Protein AF-0000000076863787 (afdb_homodimer)

pLDDT: mean 71.69, std 23.64, range [18.89, 96.5]

Sequence (854 aa):
MQYAVCRYDDSSQLGCEKTCSMPIRHLAIQTMESSQPPGGISKCEGVEKIKPPGYSLVHVDGYIVVESCFSPQLCDIGLEYYDAFDLGFITTDDFTNADILEATYPAVAKRLHGDWIDDPAIPIVTGFLGKGWKSCAVTTLGRGGSDLTATTIGKALGLREIQVWKDVDGVLTCDPNIYANAVPVPYLTFDEAAELAYFGAQVLHPQSMRPAREGGIPVRVKNSYNRHAPGTVITKTRDMRKSILTSIVLKSNITMLDIVSTRMLGQYGFLAKVFSIFEDLGISVDSVATSEVSISLTLDPSKLWSRELIQQELDHVVEELEKIAVVHLLQHRSIISLIGNVQRSSLILEKAFNVLRRNGVNVQMISQGASKVNISLVVNDSEAKQCVQALHSAFFENGFLSEVEEADLAQNMAPVLVSSNGAINGNMQYAVCRYDDSSQLGCEKTCSMPIRHLAIQTMESSQPPGGISKCEGVEKIKPPGYSLVHVDGYIVVESCFSPQLCDIGLEYYDAFDLGFITTDDFTNADILEATYPAVAKRLHGDWIDDPAIPIVTGFLGKGWKSCAVTTLGRGGSDLTATTIGKALGLREIQVWKDVDGVLTCDPNIYANAVPVPYLTFDEAAELAYFGAQVLHPQSMRPAREGGIPVRVKNSYNRHAPGTVITKTRDMRKSILTSIVLKSNITMLDIVSTRMLGQYGFLAKVFSIFEDLGISVDSVATSEVSISLTLDPSKLWSRELIQQELDHVVEELEKIAVVHLLQHRSIISLIGNVQRSSLILEKAFNVLRRNGVNVQMISQGASKVNISLVVNDSEAKQCVQALHSAFFENGFLSEVEEADLAQNMAPVLVSSNGAINGN

Structure (mmCIF, N/CA/C/O backbone):
data_AF-0000000076863787-model_v1
#
loop_
_entity.id
_entity.type
_entity.pdbx_description
1 polymer Aspartokinase
#
loop_
_atom_site.group_PDB
_atom_site.id
_atom_site.type_symbol
_atom_site.label_atom_id
_atom_site.label_alt_id
_atom_site.label_comp_id
_atom_site.label_asym_id
_atom_site.label_entity_id
_atom_site.label_seq_id
_atom_site.pdbx_PDB_ins_code
_atom_site.Cartn_x
_atom_site.Cartn_y
_atom_site.Cartn_z
_atom_site.occupancy
_atom_site.B_iso_or_equiv
_atom_site.auth_seq_id
_atom_site.auth_comp_id
_atom_site.auth_asym_id
_atom_site.auth_atom_id
_atom_site.pdbx_PDB_model_num
ATOM 1 N N . MET A 1 1 ? -2.492 42.969 7.629 1 22.66 1 MET A N 1
ATOM 2 C CA . MET A 1 1 ? -3.066 42.469 8.867 1 22.66 1 MET A CA 1
ATOM 3 C C . MET A 1 1 ? -2.494 41.094 9.203 1 22.66 1 MET A C 1
ATOM 5 O O . MET A 1 1 ? -2.492 40.188 8.359 1 22.66 1 MET A O 1
ATOM 9 N N . GLN A 1 2 ? -1.414 41.188 10.008 1 29.11 2 GLN A N 1
ATOM 10 C CA . GLN A 1 2 ? -0.796 39.938 10.43 1 29.11 2 GLN A CA 1
ATOM 11 C C . GLN A 1 2 ? -1.595 39.281 11.555 1 29.11 2 GLN A C 1
ATOM 13 O O . GLN A 1 2 ? -2.188 39.969 12.383 1 29.11 2 GLN A O 1
ATOM 18 N N . TYR A 1 3 ? -2.277 38.25 11.305 1 32.03 3 TYR A N 1
ATOM 19 C CA . TYR A 1 3 ? -3.1 37.594 12.312 1 32.03 3 TYR A CA 1
ATOM 20 C C . TYR A 1 3 ? -2.33 36.469 12.992 1 32.03 3 TYR A C 1
ATOM 22 O O . TYR A 1 3 ? -1.511 35.812 12.359 1 32.03 3 TYR A O 1
ATOM 30 N N . ALA A 1 4 ? -1.973 36.906 14.32 1 33.91 4 ALA A N 1
ATOM 31 C CA . ALA A 1 4 ? -1.328 35.844 15.094 1 33.91 4 ALA A CA 1
ATOM 32 C C . ALA A 1 4 ? -2.355 35.031 15.891 1 33.91 4 ALA A C 1
ATOM 34 O O . ALA A 1 4 ? -3.301 35.594 16.438 1 33.91 4 ALA A O 1
ATOM 35 N N . VAL A 1 5 ? -2.646 33.844 15.602 1 36.25 5 VAL A N 1
ATOM 36 C CA . VAL A 1 5 ? -3.422 32.969 16.453 1 36.25 5 VAL A CA 1
ATOM 37 C C . VAL A 1 5 ? -2.566 32.5 17.641 1 36.25 5 VAL A C 1
ATOM 39 O O . VAL A 1 5 ? -1.493 31.938 17.453 1 36.25 5 VAL A O 1
ATOM 42 N N . CYS A 1 6 ? -2.766 33.188 18.844 1 32.78 6 CYS A N 1
ATOM 43 C CA . CYS A 1 6 ? -2.01 32.812 20.031 1 32.78 6 CYS A CA 1
ATOM 44 C C . CYS A 1 6 ? -2.766 31.781 20.859 1 32.78 6 CYS A C 1
ATOM 46 O O . CYS A 1 6 ? -3.926 32 21.219 1 32.78 6 CYS A O 1
ATOM 48 N N . ARG A 1 7 ? -2.508 30.531 20.641 1 33.66 7 ARG A N 1
ATOM 49 C CA . ARG A 1 7 ? -3.033 29.531 21.562 1 33.66 7 ARG A CA 1
ATOM 50 C C . ARG A 1 7 ? -2.381 29.656 22.938 1 33.66 7 ARG A C 1
ATOM 52 O O . ARG A 1 7 ? -1.154 29.672 23.047 1 33.66 7 ARG A O 1
ATOM 59 N N . TYR A 1 8 ? -3.1 30.328 23.922 1 30.52 8 TYR A N 1
ATOM 60 C CA . TYR A 1 8 ? -2.602 30.453 25.281 1 30.52 8 TYR A CA 1
ATOM 61 C C . TYR A 1 8 ? -2.887 29.203 26.094 1 30.52 8 TYR A C 1
ATOM 63 O O . TYR A 1 8 ? -4.027 28.734 26.141 1 30.52 8 TYR A O 1
ATOM 71 N N . ASP A 1 9 ? -2.002 28.281 26.047 1 32.12 9 ASP A N 1
ATOM 72 C CA . ASP A 1 9 ? -2.09 27.219 27.031 1 32.12 9 ASP A CA 1
ATOM 73 C C . ASP A 1 9 ? -2.004 27.766 28.453 1 32.12 9 ASP A C 1
ATOM 75 O O . ASP A 1 9 ? -1.287 28.75 28.703 1 32.12 9 ASP A O 1
ATOM 79 N N . ASP A 1 10 ? -2.93 27.438 29.344 1 30.23 10 ASP A N 1
ATOM 80 C CA . ASP A 1 10 ? -3.098 27.891 30.719 1 30.23 10 ASP A CA 1
ATOM 81 C C . ASP A 1 10 ? -1.769 27.875 31.469 1 30.23 10 ASP A C 1
ATOM 83 O O . ASP A 1 10 ? -1.646 28.469 32.531 1 30.23 10 ASP A O 1
ATOM 87 N N . SER A 1 11 ? -0.903 26.906 31.359 1 29.59 11 SER A N 1
ATOM 88 C CA . SER A 1 11 ? 0.133 26.906 32.406 1 29.59 11 SER A CA 1
ATOM 89 C C . SER A 1 11 ? 0.944 28.188 32.375 1 29.59 11 SER A C 1
ATOM 91 O O . SER A 1 11 ? 1.715 28.469 33.281 1 29.59 11 SER A O 1
ATOM 93 N N . SER A 1 12 ? 1.362 28.688 31.188 1 28.7 12 SER A N 1
ATOM 94 C CA . SER A 1 12 ? 2.285 29.812 31.281 1 28.7 12 SER A CA 1
ATOM 95 C C . SER A 1 12 ? 1.543 31.109 31.578 1 28.7 12 SER A C 1
ATOM 97 O O . SER A 1 12 ? 0.599 31.469 30.875 1 28.7 12 SER A O 1
ATOM 99 N N . GLN A 1 13 ? 1.277 31.578 32.781 1 28.16 13 GLN A N 1
ATOM 100 C CA . GLN A 1 13 ? 0.953 32.875 33.375 1 28.16 13 GLN A CA 1
ATOM 101 C C . GLN A 1 13 ? 1.309 34 32.438 1 28.16 13 GLN A C 1
ATOM 103 O O . GLN A 1 13 ? 0.895 35.156 32.625 1 28.16 13 GLN A O 1
ATOM 108 N N . LEU A 1 14 ? 2.574 34.031 31.828 1 27.7 14 LEU A N 1
ATOM 109 C CA . LEU A 1 14 ? 3.355 35.219 31.484 1 27.7 14 LEU A CA 1
ATOM 110 C C . LEU A 1 14 ? 2.645 36.031 30.406 1 27.7 14 LEU A C 1
ATOM 112 O O . LEU A 1 14 ? 2.482 37.25 30.562 1 27.7 14 LEU A O 1
ATOM 116 N N . GLY A 1 15 ? 2.963 35.781 28.953 1 27.31 15 GLY A N 1
ATOM 117 C CA . GLY A 1 15 ? 3.322 36.781 27.969 1 27.31 15 GLY A CA 1
ATOM 118 C C . GLY A 1 15 ? 2.117 37.438 27.328 1 27.31 15 GLY A C 1
ATOM 119 O O . GLY A 1 15 ? 1.96 37.406 26.109 1 27.31 15 GLY A O 1
ATOM 120 N N . CYS A 1 16 ? 0.937 37.281 27.734 1 29.25 16 CYS A N 1
ATOM 121 C CA . CYS A 1 16 ? 0 38.25 27.125 1 29.25 16 CYS A CA 1
ATOM 122 C C . CYS A 1 16 ? 0.53 39.656 27.219 1 29.25 16 CYS A C 1
ATOM 124 O O . CYS A 1 16 ? -0.011 40.562 26.578 1 29.25 16 CYS A O 1
ATOM 126 N N . GLU A 1 17 ? 1.186 40.062 28.328 1 29.02 17 GLU A N 1
ATOM 127 C CA . GLU A 1 17 ? 1.679 41.438 28.422 1 29.02 17 GLU A CA 1
ATOM 128 C C . GLU A 1 17 ? 2.445 41.812 27.156 1 29.02 17 GLU A C 1
ATOM 130 O O . GLU A 1 17 ? 2.311 42.938 26.672 1 29.02 17 GLU A O 1
ATOM 135 N N . LYS A 1 18 ? 3.535 41.094 26.906 1 29.41 18 LYS A N 1
ATOM 136 C CA . LYS A 1 18 ? 4.59 41.656 26.047 1 29.41 18 LYS A CA 1
ATOM 137 C C . LYS A 1 18 ? 4.191 41.594 24.578 1 29.41 18 LYS A C 1
ATOM 139 O O . LYS A 1 18 ? 4.844 42.188 23.734 1 29.41 18 LYS A O 1
ATOM 144 N N . THR A 1 19 ? 3.498 40.562 24.25 1 30.27 19 THR A N 1
ATOM 145 C CA . THR A 1 19 ? 3.486 40.5 22.797 1 30.27 19 THR A CA 1
ATOM 146 C C . THR A 1 19 ? 2.58 41.562 22.203 1 30.27 19 THR A C 1
ATOM 148 O O . THR A 1 19 ? 2.307 41.562 21 1 30.27 19 THR A O 1
ATOM 151 N N . CYS A 1 20 ? 1.83 42.188 23.047 1 28.41 20 CYS A N 1
ATOM 152 C CA . CYS A 1 20 ? 0.992 43.188 22.391 1 28.41 20 CYS A CA 1
ATOM 153 C C . CYS A 1 20 ? 1.843 44.219 21.688 1 28.41 20 CYS A C 1
ATOM 155 O O . CYS A 1 20 ? 1.32 45.219 21.203 1 28.41 20 CYS A O 1
ATOM 157 N N . SER A 1 21 ? 3.08 44.312 22.125 1 28.69 21 SER A N 1
ATOM 158 C CA . SER A 1 21 ? 3.66 45.469 21.438 1 28.69 21 SER A CA 1
ATOM 159 C C . SER A 1 21 ? 3.674 45.25 19.922 1 28.69 21 SER A C 1
ATOM 161 O O . SER A 1 21 ? 4.539 45.781 19.234 1 28.69 21 SER A O 1
ATOM 163 N N . MET A 1 22 ? 3.111 44.125 19.531 1 28.91 22 MET A N 1
ATOM 164 C CA . MET A 1 22 ? 3.248 44.156 18.078 1 28.91 22 MET A CA 1
ATOM 165 C C . MET A 1 22 ? 2.344 45.219 17.469 1 28.91 22 MET A C 1
ATOM 167 O O . MET A 1 22 ? 1.177 45.344 17.844 1 28.91 22 MET A O 1
ATOM 171 N N . PRO A 1 23 ? 2.873 46.25 16.938 1 29.53 23 PRO A N 1
ATOM 172 C CA . PRO A 1 23 ? 2.059 47.281 16.266 1 29.53 23 PRO A CA 1
ATOM 173 C C . PRO A 1 23 ? 0.964 46.656 15.391 1 29.53 23 PRO A C 1
ATOM 175 O O . PRO A 1 23 ? 0.195 47.406 14.758 1 29.53 23 PRO A O 1
ATOM 178 N N . ILE A 1 24 ? 1.257 45.531 14.805 1 29.23 24 ILE A N 1
ATOM 179 C CA . ILE A 1 24 ? 0.328 45.156 13.734 1 29.23 24 ILE A CA 1
ATOM 180 C C . ILE A 1 24 ? -0.978 44.656 14.344 1 29.23 24 ILE A C 1
ATOM 182 O O . ILE A 1 24 ? -0.97 43.969 15.375 1 29.23 24 ILE A O 1
ATOM 186 N N . ARG A 1 25 ? -2.076 45.344 14.102 1 29.44 25 ARG A N 1
ATOM 187 C CA . ARG A 1 25 ? -3.451 45 14.438 1 29.44 25 ARG A CA 1
ATOM 188 C C . ARG A 1 25 ? -3.691 43.5 14.289 1 29.44 25 ARG A C 1
ATOM 190 O O . ARG A 1 25 ? -3.627 42.938 13.18 1 29.44 25 ARG A O 1
ATOM 197 N N . HIS A 1 26 ? -3.051 42.812 15.211 1 35.41 26 HIS A N 1
ATOM 198 C CA . HIS A 1 26 ? -3.102 41.375 15.219 1 35.41 26 HIS A CA 1
ATOM 199 C C . HIS A 1 26 ? -4.418 40.875 15.805 1 35.41 26 HIS A C 1
ATOM 201 O O . HIS A 1 26 ? -5.016 41.531 16.656 1 35.41 26 HIS A O 1
ATOM 207 N N . LEU A 1 27 ? -5.27 40.312 14.938 1 34.78 27 LEU A N 1
ATOM 208 C CA . LEU A 1 27 ? -6.395 39.531 15.469 1 34.78 27 LEU A CA 1
ATOM 209 C C . LEU A 1 27 ? -5.91 38.344 16.266 1 34.78 27 LEU A C 1
ATOM 211 O O . LEU A 1 27 ? -5.004 37.625 15.82 1 34.78 27 LEU A O 1
ATOM 215 N N . ALA A 1 28 ? -6.078 38.375 17.656 1 37.22 28 ALA A N 1
ATOM 216 C CA . ALA A 1 28 ? -5.676 37.281 18.516 1 37.22 28 ALA A CA 1
ATOM 217 C C . ALA A 1 28 ? -6.836 36.312 18.75 1 37.22 28 ALA A C 1
ATOM 219 O O . ALA A 1 28 ? -7.988 36.719 18.875 1 37.22 28 ALA A O 1
ATOM 220 N N . ILE A 1 29 ? -6.703 35.094 18.234 1 38.62 29 ILE A N 1
ATOM 221 C CA . ILE A 1 29 ? -7.656 34.031 18.562 1 38.62 29 ILE A CA 1
ATOM 222 C C . ILE A 1 29 ? -7.176 33.281 19.797 1 38.62 29 ILE A C 1
ATOM 224 O O . ILE A 1 29 ? -6.023 32.875 19.875 1 38.62 29 ILE A O 1
ATOM 228 N N . GLN A 1 30 ? -7.777 33.406 21.078 1 34.97 30 GLN A N 1
ATOM 229 C CA . GLN A 1 30 ? -7.383 32.75 22.312 1 34.97 30 GLN A CA 1
ATOM 230 C C . GLN A 1 30 ? -8.227 31.5 22.562 1 34.97 30 GLN A C 1
ATOM 232 O O . GLN A 1 30 ? -9.445 31.531 22.406 1 34.97 30 GLN A O 1
ATOM 237 N N . THR A 1 31 ? -7.496 30.203 22.391 1 35.94 31 THR A N 1
ATOM 238 C CA . THR A 1 31 ? -8.148 28.984 22.859 1 35.94 31 THR A CA 1
ATOM 239 C C . THR A 1 31 ? -7.504 28.484 24.141 1 35.94 31 THR A C 1
ATOM 241 O O . THR A 1 31 ? -6.277 28.469 24.266 1 35.94 31 THR A O 1
ATOM 244 N N . MET A 1 32 ? -8.047 28.406 25.469 1 30.52 32 MET A N 1
ATOM 245 C CA . MET A 1 32 ? -7.512 27.844 26.703 1 30.52 32 MET A CA 1
ATOM 246 C C . MET A 1 32 ? -7.898 26.375 26.844 1 30.52 32 MET A C 1
ATOM 248 O O . MET A 1 32 ? -9.07 26.016 26.719 1 30.52 32 MET A O 1
ATOM 252 N N . GLU A 1 33 ? -6.988 25.391 26.5 1 32.06 33 GLU A N 1
ATOM 253 C CA . GLU A 1 33 ? -7.23 23.984 26.781 1 32.06 33 GLU A CA 1
ATOM 254 C C . GLU A 1 33 ? -6.941 23.656 28.25 1 32.06 33 GLU A C 1
ATOM 256 O O . GLU A 1 33 ? -5.906 24.062 28.781 1 32.06 33 GLU A O 1
ATOM 261 N N . SER A 1 34 ? -7.938 23.328 29.297 1 29.52 34 SER A N 1
ATOM 262 C CA . SER A 1 34 ? -7.766 22.922 30.688 1 29.52 34 SER A CA 1
ATOM 263 C C . SER A 1 34 ? -7.355 21.453 30.781 1 29.52 34 SER A C 1
ATOM 265 O O . SER A 1 34 ? -8.094 20.562 30.344 1 29.52 34 SER A O 1
ATOM 267 N N . SER A 1 35 ? -6.102 21.031 30.672 1 29.81 35 SER A N 1
ATOM 268 C CA . SER A 1 35 ? -5.738 19.672 31.031 1 29.81 35 SER A CA 1
ATOM 269 C C . SER A 1 35 ? -6.176 19.344 32.438 1 29.81 35 SER A C 1
ATOM 271 O O . SER A 1 35 ? -5.93 18.234 32.938 1 29.81 35 SER A O 1
ATOM 273 N N . GLN A 1 36 ? -5.961 20.141 33.625 1 28.38 36 GLN A N 1
ATOM 274 C CA . GLN A 1 36 ? -6.07 19.609 35 1 28.38 36 GLN A CA 1
ATOM 275 C C . GLN A 1 36 ? -7.438 18.984 35.219 1 28.38 36 GLN A C 1
ATOM 277 O O . GLN A 1 36 ? -8.422 19.359 34.594 1 28.38 36 GLN A O 1
ATOM 282 N N . PRO A 1 37 ? -7.352 17.75 36 1 28.62 37 PRO A N 1
ATOM 283 C CA . PRO A 1 37 ? -8.578 17.234 36.625 1 28.62 37 PRO A CA 1
ATOM 284 C C . PRO A 1 37 ? -9.484 18.359 37.125 1 28.62 37 PRO A C 1
ATOM 286 O O . PRO A 1 37 ? -9.023 19.469 37.375 1 28.62 37 PRO A O 1
ATOM 289 N N . PRO A 1 38 ? -10.844 18.234 37.219 1 29.86 38 PRO A N 1
ATOM 290 C CA . PRO A 1 38 ? -11.75 19.219 37.781 1 29.86 38 PRO A CA 1
ATOM 291 C C . PRO A 1 38 ? -11.195 19.875 39.031 1 29.86 38 PRO A C 1
ATOM 293 O O . PRO A 1 38 ? -11.734 20.875 39.5 1 29.86 38 PRO A O 1
ATOM 296 N N . GLY A 1 39 ? -10.367 19.141 39.906 1 28.5 39 GLY A N 1
ATOM 297 C CA . GLY A 1 39 ? -10.141 19.672 41.25 1 28.5 39 GLY A CA 1
ATOM 298 C C . GLY A 1 39 ? -9.281 20.906 41.25 1 28.5 39 GLY A C 1
ATOM 299 O O . GLY A 1 39 ? -9.57 21.875 41.969 1 28.5 39 GLY A O 1
ATOM 300 N N . GLY A 1 40 ? -7.922 20.734 41.094 1 25.22 40 GLY A N 1
ATOM 301 C CA . GLY A 1 40 ? -7.035 21.828 41.438 1 25.22 40 GLY A CA 1
ATOM 302 C C . GLY A 1 40 ? -7.047 22.953 40.406 1 25.22 40 GLY A C 1
ATOM 303 O O . GLY A 1 40 ? -6.375 22.875 39.375 1 25.22 40 GLY A O 1
ATOM 304 N N . ILE A 1 41 ? -8.141 23.578 40.125 1 28.47 41 ILE A N 1
ATOM 305 C CA . ILE A 1 41 ? -8.211 24.953 39.625 1 28.47 41 ILE A CA 1
ATOM 306 C C . ILE A 1 41 ? -7.148 25.797 40.312 1 28.47 41 ILE A C 1
ATOM 308 O O . ILE A 1 41 ? -7.223 26.062 41.5 1 28.47 41 ILE A O 1
ATOM 312 N N . SER A 1 42 ? -5.883 25.453 40.219 1 26.89 42 SER A N 1
ATOM 313 C CA . SER A 1 42 ? -5.066 26.469 40.906 1 26.89 42 SER A CA 1
ATOM 314 C C . SER A 1 42 ? -5.613 27.859 40.656 1 26.89 42 SER A C 1
ATOM 316 O O . SER A 1 42 ? -5.969 28.219 39.531 1 26.89 42 SER A O 1
ATOM 318 N N . LYS A 1 43 ? -6.074 28.469 41.656 1 27.2 43 LYS A N 1
ATOM 319 C CA . LYS A 1 43 ? -6.355 29.859 42 1 27.2 43 LYS A CA 1
ATOM 320 C C . LYS A 1 43 ? -5.258 30.781 41.469 1 27.2 43 LYS A C 1
ATOM 322 O O . LYS A 1 43 ? -4.086 30.625 41.844 1 27.2 43 LYS A O 1
ATOM 327 N N . CYS A 1 44 ? -5.031 31.016 40.188 1 26.47 44 CYS A N 1
ATOM 328 C CA . CYS A 1 44 ? -4.27 32.25 40.094 1 26.47 44 CYS A CA 1
ATOM 329 C C . CYS A 1 44 ? -4.594 33.156 41.281 1 26.47 44 CYS A C 1
ATOM 331 O O . CYS A 1 44 ? -5.715 33.656 41.406 1 26.47 44 CYS A O 1
ATOM 333 N N . GLU A 1 45 ? -4.215 32.844 42.438 1 27.31 45 GLU A N 1
ATOM 334 C CA . GLU A 1 45 ? -4.273 33.688 43.625 1 27.31 45 GLU A CA 1
ATOM 335 C C . GLU A 1 45 ? -4.004 35.156 43.25 1 27.31 45 GLU A C 1
ATOM 337 O O . GLU A 1 45 ? -4.625 36.062 43.812 1 27.31 45 GLU A O 1
ATOM 342 N N . GLY A 1 46 ? -2.883 35.438 42.594 1 26.25 46 GLY A N 1
ATOM 343 C CA . GLY A 1 46 ? -2.697 36.875 42.5 1 26.25 46 GLY A CA 1
ATOM 344 C C . GLY A 1 46 ? -3.65 37.531 41.531 1 26.25 46 GLY A C 1
ATOM 345 O O . GLY A 1 46 ? -3.547 38.75 41.281 1 26.25 46 GLY A O 1
ATOM 346 N N . VAL A 1 47 ? -4.02 36.844 40.469 1 27.06 47 VAL A N 1
ATOM 347 C CA . VAL A 1 47 ? -5.227 37.5 39.969 1 27.06 47 VAL A CA 1
ATOM 348 C C . VAL A 1 47 ? -6.273 37.562 41.062 1 27.06 47 VAL A C 1
ATOM 350 O O . VAL A 1 47 ? -6.785 36.531 41.531 1 27.06 47 VAL A O 1
ATOM 353 N N . GLU A 1 48 ? -6 38.219 42.062 1 26.66 48 GLU A N 1
ATOM 354 C CA . GLU A 1 48 ? -7.098 38.781 42.875 1 26.66 48 GLU A CA 1
ATOM 355 C C . GLU A 1 48 ? -8.406 38.781 42.062 1 26.66 48 GLU A C 1
ATOM 357 O O . GLU A 1 48 ? -8.391 38.75 40.844 1 26.66 48 GLU A O 1
ATOM 362 N N . LYS A 1 49 ? -9.445 38.406 42.75 1 28.73 49 LYS A N 1
ATOM 363 C CA . LYS A 1 49 ? -10.891 38.5 42.594 1 28.73 49 LYS A CA 1
ATOM 364 C C . LYS A 1 49 ? -11.273 39.688 41.75 1 28.73 49 LYS A C 1
ATOM 366 O O . LYS A 1 49 ? -11.773 40.688 42.25 1 28.73 49 LYS A O 1
ATOM 371 N N . ILE A 1 50 ? -10.273 40.219 41.031 1 26.81 50 ILE A N 1
ATOM 372 C CA . ILE A 1 50 ? -10.945 41.312 40.375 1 26.81 50 ILE A CA 1
ATOM 373 C C . ILE A 1 50 ? -12.031 40.781 39.438 1 26.81 50 ILE A C 1
ATOM 375 O O . ILE A 1 50 ? -11.727 40.219 38.375 1 26.81 50 ILE A O 1
ATOM 379 N N . LYS A 1 51 ? -12.945 39.906 39.906 1 30.7 51 LYS A N 1
ATOM 380 C CA . LYS A 1 51 ? -14.305 39.781 39.406 1 30.7 51 LYS A CA 1
ATOM 381 C C . LYS A 1 51 ? -14.844 41.125 38.938 1 30.7 51 LYS A C 1
ATOM 383 O O . LYS A 1 51 ? -15.141 42 39.75 1 30.7 51 LYS A O 1
ATOM 388 N N . PRO A 1 52 ? -14.312 41.656 37.812 1 30.61 52 PRO A N 1
ATOM 389 C CA . PRO A 1 52 ? -15.297 42.75 37.75 1 30.61 52 PRO A CA 1
ATOM 390 C C . PRO A 1 52 ? -16.734 42.25 37.875 1 30.61 52 PRO A C 1
ATOM 392 O O . PRO A 1 52 ? -17 41.062 37.562 1 30.61 52 PRO A O 1
ATOM 395 N N . PRO A 1 53 ? -17.781 42.781 38.375 1 29.86 53 PRO A N 1
ATOM 396 C CA . PRO A 1 53 ? -19.234 42.625 38.25 1 29.86 53 PRO A CA 1
ATOM 397 C C . PRO A 1 53 ? -19.688 42.5 36.781 1 29.86 53 PRO A C 1
ATOM 399 O O . PRO A 1 53 ? -19.25 43.281 35.938 1 29.86 53 PRO A O 1
ATOM 402 N N . GLY A 1 54 ? -19.922 41.031 36.188 1 30.3 54 GLY A N 1
ATOM 403 C CA . GLY A 1 54 ? -20.578 40.719 34.906 1 30.3 54 GLY A CA 1
ATOM 404 C C . GLY A 1 54 ? -19.875 39.625 34.125 1 30.3 54 GLY A C 1
ATOM 405 O O . GLY A 1 54 ? -20.188 39.375 32.969 1 30.3 54 GLY A O 1
ATOM 406 N N . TYR A 1 55 ? -18.688 39.344 34.344 1 31.77 55 TYR A N 1
ATOM 407 C CA . TYR A 1 55 ? -18.047 38.406 33.438 1 31.77 55 TYR A CA 1
ATOM 408 C C . TYR A 1 55 ? -18.375 36.969 33.812 1 31.77 55 TYR A C 1
ATOM 410 O O . TYR A 1 55 ? -18.422 36.625 35 1 31.77 55 TYR A O 1
ATOM 418 N N . SER A 1 56 ? -19.312 36.125 33.062 1 32.03 56 SER A N 1
ATOM 419 C CA . SER A 1 56 ? -19.609 34.719 33.281 1 32.03 56 SER A CA 1
ATOM 420 C C . SER A 1 56 ? -18.656 33.812 32.531 1 32.03 56 SER A C 1
ATOM 422 O O . SER A 1 56 ? -18.344 34.062 31.359 1 32.03 56 SER A O 1
ATOM 424 N N . LEU A 1 57 ? -17.656 33.188 33.031 1 35.03 57 LEU A N 1
ATOM 425 C CA . LEU A 1 57 ? -16.828 32.094 32.531 1 35.03 57 LEU A CA 1
ATOM 426 C C . LEU A 1 57 ? -17.672 30.859 32.281 1 35.03 57 LEU A C 1
ATOM 428 O O . LEU A 1 57 ? -18.453 30.469 33.156 1 35.03 57 LEU A O 1
ATOM 432 N N . VAL A 1 58 ? -18.125 30.625 31 1 33.91 58 VAL A N 1
ATOM 433 C CA . VAL A 1 58 ? -18.875 29.406 30.781 1 33.91 58 VAL A CA 1
ATOM 434 C C . VAL A 1 58 ? -17.938 28.266 30.422 1 33.91 58 VAL A C 1
ATOM 436 O O . VAL A 1 58 ? -17.016 28.453 29.625 1 33.91 58 VAL A O 1
ATOM 439 N N . HIS A 1 59 ? -17.75 27.312 31.234 1 32.72 59 HIS A N 1
ATOM 440 C CA . HIS A 1 59 ? -17.047 26.047 31.016 1 32.72 59 HIS A CA 1
ATOM 441 C C . HIS A 1 59 ? -17.828 25.156 30.047 1 32.72 59 HIS A C 1
ATOM 443 O O . HIS A 1 59 ? -19.016 24.891 30.25 1 32.72 59 HIS A O 1
ATOM 449 N N . VAL A 1 60 ? -17.641 25.266 28.781 1 32.47 60 VAL A N 1
ATOM 450 C CA . VAL A 1 60 ? -18.312 24.297 27.922 1 32.47 60 VAL A CA 1
ATOM 451 C C . VAL A 1 60 ? -17.375 23.141 27.609 1 32.47 60 VAL A C 1
ATOM 453 O O . VAL A 1 60 ? -16.328 23.328 26.969 1 32.47 60 VAL A O 1
ATOM 456 N N . ASP A 1 61 ? -17.734 21.891 27.906 1 36.94 61 ASP A N 1
ATOM 457 C CA . ASP A 1 61 ? -17.219 20.562 27.625 1 36.94 61 ASP A CA 1
ATOM 458 C C . ASP A 1 61 ? -15.688 20.578 27.531 1 36.94 61 ASP A C 1
ATOM 460 O O . ASP A 1 61 ? -15.117 20.109 26.547 1 36.94 61 ASP A O 1
ATOM 464 N N . GLY A 1 62 ? -14.906 21.188 28.562 1 37.03 62 GLY A N 1
ATOM 465 C CA . GLY A 1 62 ? -13.469 21.172 28.766 1 37.03 62 GLY A CA 1
ATOM 466 C C . GLY A 1 62 ? -12.773 22.422 28.266 1 37.03 62 GLY A C 1
ATOM 467 O O . GLY A 1 62 ? -11.562 22.562 28.406 1 37.03 62 GLY A O 1
ATOM 468 N N . TYR A 1 63 ? -13.32 23.078 27.375 1 36.16 63 TYR A N 1
ATOM 469 C CA . TYR A 1 63 ? -12.797 24.359 26.922 1 36.16 63 TYR A CA 1
ATOM 470 C C . TYR A 1 63 ? -13.32 25.516 27.781 1 36.16 63 TYR A C 1
ATOM 472 O O . TYR A 1 63 ? -14.422 25.438 28.328 1 36.16 63 TYR A O 1
ATOM 480 N N . ILE A 1 64 ? -12.438 26.25 28.453 1 36.81 64 ILE A N 1
ATOM 481 C CA . ILE A 1 64 ? -12.836 27.469 29.141 1 36.81 64 ILE A CA 1
ATOM 482 C C . ILE A 1 64 ? -12.992 28.594 28.125 1 36.81 64 ILE A C 1
ATOM 484 O O . ILE A 1 64 ? -12.07 28.891 27.375 1 36.81 64 ILE A O 1
ATOM 488 N N . VAL A 1 65 ? -14.172 28.812 27.547 1 38.94 65 VAL A N 1
ATOM 489 C CA . VAL A 1 65 ? -14.469 29.984 26.734 1 38.94 65 VAL A CA 1
ATOM 490 C C . VAL A 1 65 ? -14.391 31.25 27.609 1 38.94 65 VAL A C 1
ATOM 492 O O . VAL A 1 65 ? -15.039 31.328 28.656 1 38.94 65 VAL A O 1
ATOM 495 N N . VAL A 1 66 ? -13.25 31.906 27.578 1 36.66 66 VAL A N 1
ATOM 496 C CA . VAL A 1 66 ? -13.086 33.156 28.344 1 36.66 66 VAL A CA 1
ATOM 497 C C . VAL A 1 66 ? -13.945 34.25 27.734 1 36.66 66 VAL A C 1
ATOM 499 O O . VAL A 1 66 ? -13.734 34.656 26.578 1 36.66 66 VAL A O 1
ATOM 502 N N . GLU A 1 67 ? -15.203 34.062 27.672 1 35.25 67 GLU A N 1
ATOM 503 C CA . GLU A 1 67 ? -16 35.219 27.266 1 35.25 67 GLU A CA 1
ATOM 504 C C . GLU A 1 67 ? -15.523 36.5 27.938 1 35.25 67 GLU A C 1
ATOM 506 O O . GLU A 1 67 ? -15.461 37.562 27.312 1 35.25 67 GLU A O 1
ATOM 511 N N . SER A 1 68 ? -15.75 36.5 29.109 1 34.06 68 SER A N 1
ATOM 512 C CA . SER A 1 68 ? -16.078 37.688 29.891 1 34.06 68 SER A CA 1
ATOM 513 C C . SER A 1 68 ? -14.82 38.5 30.188 1 34.06 68 SER A C 1
ATOM 515 O O . SER A 1 68 ? -14.906 39.562 30.812 1 34.06 68 SER A O 1
ATOM 517 N N . CYS A 1 69 ? -13.68 37.812 30.203 1 33.69 69 CYS A N 1
ATOM 518 C CA . CYS A 1 69 ? -12.734 38.719 30.859 1 33.69 69 CYS A CA 1
ATOM 519 C C . CYS A 1 69 ? -12.406 39.906 29.984 1 33.69 69 CYS A C 1
ATOM 521 O O . CYS A 1 69 ? -11.453 40.656 30.234 1 33.69 69 CYS A O 1
ATOM 523 N N . PHE A 1 70 ? -12.727 39.844 28.766 1 35.22 70 PHE A N 1
ATOM 524 C CA . PHE A 1 70 ? -12.383 41.062 28.047 1 35.22 70 PHE A CA 1
ATOM 525 C C . PHE A 1 70 ? -13.086 42.281 28.641 1 35.22 70 PHE A C 1
ATOM 527 O O . PHE A 1 70 ? -14.312 42.375 28.578 1 35.22 70 PHE A O 1
ATOM 534 N N . SER A 1 71 ? -12.617 42.656 29.812 1 37.97 71 SER A N 1
ATOM 535 C CA . SER A 1 71 ? -13.023 43.812 30.609 1 37.97 71 SER A CA 1
ATOM 536 C C . SER A 1 71 ? -13.031 45.062 29.75 1 37.97 71 SER A C 1
ATOM 538 O O . SER A 1 71 ? -12.336 45.156 28.734 1 37.97 71 SER A O 1
ATOM 540 N N . PRO A 1 72 ? -14.016 45.844 29.969 1 40.72 72 PRO A N 1
ATOM 541 C CA . PRO A 1 72 ? -14.031 47.219 29.469 1 40.72 72 PRO A CA 1
ATOM 542 C C . PRO A 1 72 ? -12.633 47.812 29.359 1 40.72 72 PRO A C 1
ATOM 544 O O . PRO A 1 72 ? -12.383 48.656 28.484 1 40.72 72 PRO A O 1
ATOM 547 N N . GLN A 1 73 ? -11.812 47.219 30.156 1 39.88 73 GLN A N 1
ATOM 548 C CA . GLN A 1 73 ? -10.492 47.844 30.141 1 39.88 73 GLN A CA 1
ATOM 549 C C . GLN A 1 73 ? -9.75 47.5 28.844 1 39.88 73 GLN A C 1
ATOM 551 O O . GLN A 1 73 ? -8.914 48.281 28.391 1 39.88 73 GLN A O 1
ATOM 556 N N . LEU A 1 74 ? -10.156 46.438 28.312 1 46.28 74 LEU A N 1
ATOM 557 C CA . LEU A 1 74 ? -9.453 46.094 27.078 1 46.28 74 LEU A CA 1
ATOM 558 C C . LEU A 1 74 ? -9.867 47.031 25.938 1 46.28 74 LEU A C 1
ATOM 560 O O . LEU A 1 74 ? -9.07 47.344 25.047 1 46.28 74 LEU A O 1
ATOM 564 N N . CYS A 1 75 ? -11.125 47.5 26.016 1 46.66 75 CYS A N 1
ATOM 565 C CA . CYS A 1 75 ? -11.578 48.469 25.031 1 46.66 75 CYS A CA 1
ATOM 566 C C . CYS A 1 75 ? -10.75 49.75 25.094 1 46.66 75 CYS A C 1
ATOM 568 O O . CYS A 1 75 ? -10.484 50.375 24.078 1 46.66 75 CYS A O 1
ATOM 570 N N . ASP A 1 76 ? -10.367 49.906 26.312 1 50.66 76 ASP A N 1
ATOM 571 C CA . ASP A 1 76 ? -9.586 51.125 26.484 1 50.66 76 ASP A CA 1
ATOM 572 C C . ASP A 1 76 ? -8.227 51 25.797 1 50.66 76 ASP A C 1
ATOM 574 O O . ASP A 1 76 ? -7.621 52 25.422 1 50.66 76 ASP A O 1
ATOM 578 N N . ILE A 1 77 ? -7.945 49.75 25.625 1 51.19 77 ILE A N 1
ATOM 579 C CA . ILE A 1 77 ? -6.625 49.594 25.031 1 51.19 77 ILE A CA 1
ATOM 580 C C . ILE A 1 77 ? -6.762 49.281 23.547 1 51.19 77 ILE A C 1
ATOM 582 O O . ILE A 1 77 ? -5.785 48.906 22.906 1 51.19 77 ILE A O 1
ATOM 586 N N . GLY A 1 78 ? -7.941 49.438 22.984 1 57.53 78 GLY A N 1
ATOM 587 C CA . GLY A 1 78 ? -8.094 49.312 21.547 1 57.53 78 GLY A CA 1
ATOM 588 C C . GLY A 1 78 ? -8.406 47.875 21.109 1 57.53 78 GLY A C 1
ATOM 589 O O . GLY A 1 78 ? -8.086 47.5 19.984 1 57.53 78 GLY A O 1
ATOM 590 N N . LEU A 1 79 ? -8.969 47.125 22.109 1 60.41 79 LEU A N 1
ATOM 591 C CA . LEU A 1 79 ? -9.359 45.781 21.766 1 60.41 79 LEU A CA 1
ATOM 592 C C . LEU A 1 79 ? -10.875 45.625 21.734 1 60.41 79 LEU A C 1
ATOM 594 O O . LEU A 1 79 ? -11.578 46.25 22.547 1 60.41 79 LEU A O 1
ATOM 598 N N . GLU A 1 80 ? -11.344 44.938 20.656 1 67.5 80 GLU A N 1
ATOM 599 C CA . GLU A 1 80 ? -12.773 44.656 20.547 1 67.5 80 GLU A CA 1
ATOM 600 C C . GLU A 1 80 ? -13.016 43.156 20.531 1 67.5 80 GLU A C 1
ATOM 602 O O . GLU A 1 80 ? -12.383 42.406 19.766 1 67.5 80 GLU A O 1
ATOM 607 N N . TYR A 1 81 ? -13.828 42.75 21.359 1 69 81 TYR A N 1
ATOM 608 C CA . TYR A 1 81 ? -14.109 41.312 21.5 1 69 81 TYR A CA 1
ATOM 609 C C . TYR A 1 81 ? -15.297 40.906 20.641 1 69 81 TYR A C 1
ATOM 611 O O . TYR A 1 81 ? -16.297 41.625 20.578 1 69 81 TYR A O 1
ATOM 619 N N . TYR A 1 82 ? -15.109 39.812 19.891 1 72.5 82 TYR A N 1
ATOM 620 C CA . TYR A 1 82 ? -16.188 39.219 19.094 1 72.5 82 TYR A CA 1
ATOM 621 C C . TYR A 1 82 ? -16.438 37.781 19.5 1 72.5 82 TYR A C 1
ATOM 623 O O . TYR A 1 82 ? -15.516 36.969 19.578 1 72.5 82 TYR A O 1
ATOM 631 N N . ASP A 1 83 ? -17.719 37.531 19.828 1 72.88 83 ASP A N 1
ATOM 632 C CA . ASP A 1 83 ? -18.109 36.125 19.984 1 72.88 83 ASP A CA 1
ATOM 633 C C . ASP A 1 83 ? -18.281 35.469 18.625 1 72.88 83 ASP A C 1
ATOM 635 O O . ASP A 1 83 ? -18.641 36.125 17.641 1 72.88 83 ASP A O 1
ATOM 639 N N . ALA A 1 84 ? -18 34.156 18.578 1 75.5 84 ALA A N 1
ATOM 640 C CA . ALA A 1 84 ? -18.078 33.406 17.328 1 75.5 84 ALA A CA 1
ATOM 641 C C . ALA A 1 84 ? -19.453 33.531 16.688 1 75.5 84 ALA A C 1
ATOM 643 O O . ALA A 1 84 ? -19.578 33.656 15.461 1 75.5 84 ALA A O 1
ATOM 644 N N . PHE A 1 85 ? -20.438 33.625 17.516 1 75.62 85 PHE A N 1
ATOM 645 C CA . PHE A 1 85 ? -21.812 33.688 17.047 1 75.62 85 PHE A CA 1
ATOM 646 C C . PHE A 1 85 ? -22.094 35.062 16.422 1 75.62 85 PHE A C 1
ATOM 648 O O . PHE A 1 85 ? -22.656 35.125 15.32 1 75.62 85 PHE A O 1
ATOM 655 N N . ASP A 1 86 ? -21.672 35.969 17.109 1 77.38 86 ASP A N 1
ATOM 656 C CA . ASP A 1 86 ? -21.922 37.344 16.641 1 77.38 86 ASP A CA 1
ATOM 657 C C . ASP A 1 86 ? -21.109 37.656 15.391 1 77.38 86 ASP A C 1
ATOM 659 O O . ASP A 1 86 ? -21.516 38.469 14.562 1 77.38 86 ASP A O 1
ATOM 663 N N . LEU A 1 87 ? -20.031 37 15.297 1 86.06 87 LEU A N 1
ATOM 664 C CA . LEU A 1 87 ? -19.141 37.25 14.164 1 86.06 87 LEU A CA 1
ATOM 665 C C . LEU A 1 87 ? -19.672 36.594 12.898 1 86.06 87 LEU A C 1
ATOM 667 O O . LEU A 1 87 ? -19.344 37 11.789 1 86.06 87 LEU A O 1
ATOM 671 N N . GLY A 1 88 ? -20.484 35.438 13.078 1 89.06 88 GLY A N 1
ATOM 672 C CA . GLY A 1 88 ? -21.109 34.844 11.891 1 89.06 88 GLY A CA 1
ATOM 673 C C . GLY A 1 88 ? -20.609 33.469 11.578 1 89.06 88 GLY A C 1
ATOM 674 O O . GLY A 1 88 ? -20.672 33.031 10.43 1 89.06 88 GLY A O 1
ATOM 675 N N . PHE A 1 89 ? -20.016 32.781 12.539 1 91.81 89 PHE A N 1
ATOM 676 C CA . PHE A 1 89 ? -19.609 31.406 12.328 1 91.81 89 PHE A CA 1
ATOM 677 C C . PHE A 1 89 ? -20.828 30.484 12.32 1 91.81 89 PHE A C 1
ATOM 679 O O . PHE A 1 89 ? -21.328 30.109 13.383 1 91.81 89 PHE A O 1
ATOM 686 N N . ILE A 1 90 ? -21.203 30.062 11.125 1 93.69 90 ILE A N 1
ATOM 687 C CA . ILE A 1 90 ? -22.344 29.172 10.93 1 93.69 90 ILE A CA 1
ATOM 688 C C . ILE A 1 90 ? -21.828 27.781 10.531 1 93.69 90 ILE A C 1
ATOM 690 O O . ILE A 1 90 ? -21.016 27.656 9.617 1 93.69 90 ILE A O 1
ATOM 694 N N . THR A 1 91 ? -22.312 26.719 11.234 1 92 91 THR A N 1
ATOM 695 C CA . THR A 1 91 ? -21.812 25.375 11.016 1 92 91 THR A CA 1
ATOM 696 C C . THR A 1 91 ? -22.953 24.391 10.812 1 92 91 THR A C 1
ATOM 698 O O . THR A 1 91 ? -24.125 24.766 10.953 1 92 91 THR A O 1
ATOM 701 N N . THR A 1 92 ? -22.609 23.203 10.453 1 91.5 92 THR A N 1
ATOM 702 C CA . THR A 1 92 ? -23.562 22.094 10.523 1 91.5 92 THR A CA 1
ATOM 703 C C . THR A 1 92 ? -23.906 21.75 11.969 1 91.5 92 THR A C 1
ATOM 705 O O . THR A 1 92 ? -23.281 22.281 12.898 1 91.5 92 THR A O 1
ATOM 708 N N . ASP A 1 93 ? -24.859 20.891 12.117 1 86.69 93 ASP A N 1
ATOM 709 C CA . ASP A 1 93 ? -25.359 20.625 13.461 1 86.69 93 ASP A CA 1
ATOM 710 C C . ASP A 1 93 ? -24.703 19.391 14.062 1 86.69 93 ASP A C 1
ATOM 712 O O . ASP A 1 93 ? -25.266 18.734 14.93 1 86.69 93 ASP A O 1
ATOM 716 N N . ASP A 1 94 ? -23.531 19.156 13.555 1 80.31 94 ASP A N 1
ATOM 717 C CA . ASP A 1 94 ? -22.703 18.172 14.242 1 80.31 94 ASP A CA 1
ATOM 718 C C . ASP A 1 94 ? -21.984 18.781 15.438 1 80.31 94 ASP A C 1
ATOM 720 O O . ASP A 1 94 ? -20.922 19.375 15.281 1 80.31 94 ASP A O 1
ATOM 724 N N . PHE A 1 95 ? -22.391 18.609 16.562 1 76.25 95 PHE A N 1
ATOM 725 C CA . PHE A 1 95 ? -22.078 19.391 17.766 1 76.25 95 PHE A CA 1
ATOM 726 C C . PHE A 1 95 ? -20.594 19.266 18.109 1 76.25 95 PHE A C 1
ATOM 728 O O . PHE A 1 95 ? -19.969 20.234 18.562 1 76.25 95 PHE A O 1
ATOM 735 N N . THR A 1 96 ? -19.969 18.125 17.969 1 74 96 THR A N 1
ATOM 736 C CA . THR A 1 96 ? -18.594 17.938 18.453 1 74 96 THR A CA 1
ATOM 737 C C . THR A 1 96 ? -17.594 18.094 17.312 1 74 96 THR A C 1
ATOM 739 O O . THR A 1 96 ? -16.391 18.188 17.547 1 74 96 THR A O 1
ATOM 742 N N . ASN A 1 97 ? -18.094 18.141 16.156 1 78.75 97 ASN A N 1
ATOM 743 C CA . ASN A 1 97 ? -17.234 18.234 14.977 1 78.75 97 ASN A CA 1
ATOM 744 C C . ASN A 1 97 ? -17.969 18.859 13.797 1 78.75 97 ASN A C 1
ATOM 746 O O . ASN A 1 97 ? -18.047 18.266 12.719 1 78.75 97 ASN A O 1
ATOM 750 N N . ALA A 1 98 ? -18.391 20.094 14.039 1 84.19 98 ALA A N 1
ATOM 751 C CA . ALA A 1 98 ? -19.234 20.781 13.055 1 84.19 98 ALA A CA 1
ATOM 752 C C . ALA A 1 98 ? -18.406 21.312 11.898 1 84.19 98 ALA A C 1
ATOM 754 O O . ALA A 1 98 ? -17.25 21.719 12.094 1 84.19 98 ALA A O 1
ATOM 755 N N . ASP A 1 99 ? -18.969 21.281 10.773 1 88.25 99 ASP A N 1
ATOM 756 C CA . ASP A 1 99 ? -18.328 21.859 9.586 1 88.25 99 ASP A CA 1
ATOM 757 C C . ASP A 1 99 ? -18.766 23.312 9.375 1 88.25 99 ASP A C 1
ATOM 759 O O . ASP A 1 99 ? -19.922 23.641 9.57 1 88.25 99 ASP A O 1
ATOM 763 N N . ILE A 1 100 ? -17.797 24.141 9.008 1 92.12 100 ILE A N 1
ATOM 764 C CA . ILE A 1 100 ? -18.094 25.547 8.719 1 92.12 100 ILE A CA 1
ATOM 765 C C . ILE A 1 100 ? -18.781 25.656 7.355 1 92.12 100 ILE A C 1
ATOM 767 O O . ILE A 1 100 ? -18.312 25.094 6.367 1 92.12 100 ILE A O 1
ATOM 771 N N . LEU A 1 101 ? -19.875 26.281 7.344 1 94 101 LEU A N 1
ATOM 772 C CA . LEU A 1 101 ? -20.625 26.469 6.109 1 94 101 LEU A CA 1
ATOM 773 C C . LEU A 1 101 ? -20.078 27.656 5.32 1 94 101 LEU A C 1
ATOM 775 O O . LEU A 1 101 ? -19.531 28.594 5.906 1 94 101 LEU A O 1
ATOM 779 N N . GLU A 1 102 ? -20.344 27.703 4.031 1 94.06 102 GLU A N 1
ATOM 780 C CA . GLU A 1 102 ? -19.812 28.719 3.129 1 94.06 102 GLU A CA 1
ATOM 781 C C . GLU A 1 102 ? -20.344 30.109 3.479 1 94.06 102 GLU A C 1
ATOM 783 O O . GLU A 1 102 ? -19.656 31.109 3.281 1 94.06 102 GLU A O 1
ATOM 788 N N . ALA A 1 103 ? -21.484 30.188 4.051 1 93.69 103 ALA A N 1
ATOM 789 C CA . ALA A 1 103 ? -22.109 31.469 4.387 1 93.69 103 ALA A CA 1
ATOM 790 C C . ALA A 1 103 ? -21.312 32.188 5.465 1 93.69 103 ALA A C 1
ATOM 792 O O . ALA A 1 103 ? -21.484 33.406 5.652 1 93.69 103 ALA A O 1
ATOM 793 N N . THR A 1 104 ? -20.516 31.438 6.145 1 94.94 104 THR A N 1
ATOM 794 C CA . THR A 1 104 ? -19.719 32 7.227 1 94.94 104 THR A CA 1
ATOM 795 C C . THR A 1 104 ? -18.75 33.062 6.688 1 94.94 104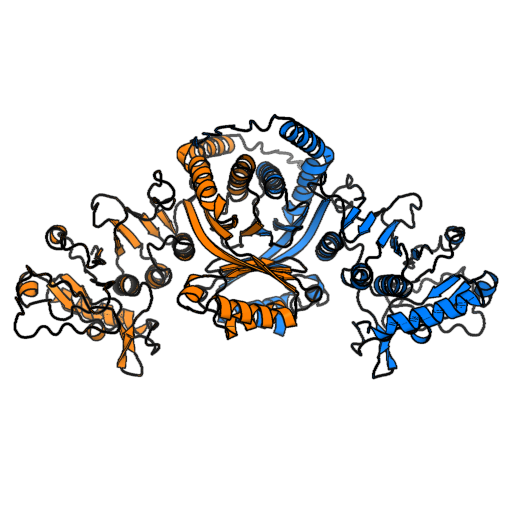 THR A C 1
ATOM 797 O O . THR A 1 104 ? -18.547 34.094 7.309 1 94.94 104 THR A O 1
ATOM 800 N N . TYR A 1 105 ? -18.203 32.906 5.539 1 95.19 105 TYR A N 1
ATOM 801 C CA . TYR A 1 105 ? -17.109 33.719 5.023 1 95.19 105 TYR A CA 1
ATOM 802 C C . TYR A 1 105 ? -17.594 35.156 4.711 1 95.19 105 TYR A C 1
ATOM 804 O O . TYR A 1 105 ? -17.047 36.125 5.23 1 95.19 105 TYR A O 1
ATOM 812 N N . PRO A 1 106 ? -18.672 35.281 3.959 1 94.81 106 PRO A N 1
ATOM 813 C CA . PRO A 1 106 ? -19.156 36.656 3.742 1 94.81 106 PRO A CA 1
ATOM 814 C C . PRO A 1 106 ? -19.688 37.312 5.02 1 94.81 106 PRO A C 1
ATOM 816 O O . PRO A 1 106 ? -19.594 38.531 5.188 1 94.81 106 PRO A O 1
ATOM 819 N N . ALA A 1 107 ? -20.25 36.562 5.93 1 93.25 107 ALA A N 1
ATOM 820 C CA . ALA A 1 107 ? -20.781 37.094 7.18 1 93.25 107 ALA A CA 1
ATOM 821 C C . ALA A 1 107 ? -19.656 37.656 8.047 1 93.25 107 ALA A C 1
ATOM 823 O O . ALA A 1 107 ? -19.766 38.781 8.57 1 93.25 107 ALA A O 1
ATOM 824 N N . VAL A 1 108 ? -18.641 36.938 8.188 1 90.94 108 VAL A N 1
ATOM 825 C CA . VAL A 1 108 ? -17.5 37.344 9 1 90.94 108 VAL A CA 1
ATOM 826 C C . VAL A 1 108 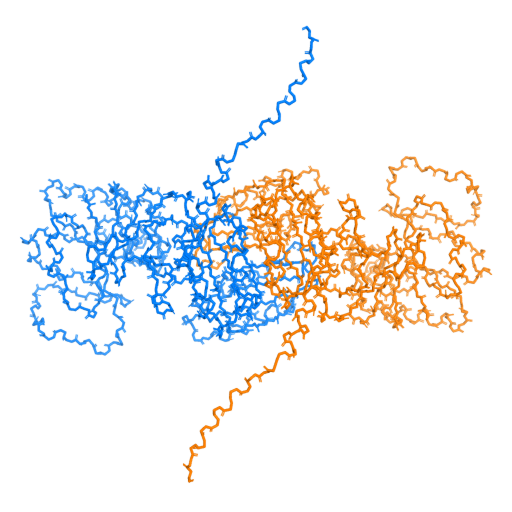? -16.844 38.562 8.375 1 90.94 108 VAL A C 1
ATOM 828 O O . VAL A 1 108 ? -16.5 39.531 9.078 1 90.94 108 VAL A O 1
ATOM 831 N N . ALA A 1 109 ? -16.641 38.562 7.078 1 91.06 109 ALA A N 1
ATOM 832 C CA . ALA A 1 109 ? -16.031 39.688 6.371 1 91.06 109 ALA A CA 1
ATOM 833 C C . ALA A 1 109 ? -16.828 40.969 6.566 1 91.06 109 ALA A C 1
ATOM 835 O O . ALA A 1 109 ? -16.266 42.031 6.82 1 91.06 109 ALA A O 1
ATOM 836 N N . LYS A 1 110 ? -18.109 40.844 6.426 1 90.38 110 LYS A N 1
ATOM 837 C CA . LYS A 1 110 ? -19 42 6.566 1 90.38 110 LYS A CA 1
ATOM 838 C C . LYS A 1 110 ? -18.922 42.594 7.977 1 90.38 110 LYS A C 1
ATOM 840 O O . LYS A 1 110 ? -18.812 43.781 8.148 1 90.38 110 LYS A O 1
ATOM 845 N N . ARG A 1 111 ? -18.953 41.75 8.938 1 87 111 ARG A N 1
ATOM 846 C CA . ARG A 1 111 ? -18.938 42.188 10.328 1 87 111 ARG A CA 1
ATOM 847 C C . ARG A 1 111 ? -17.625 42.844 10.688 1 87 111 ARG A C 1
ATOM 849 O O . ARG A 1 111 ? -17.609 43.906 11.32 1 87 111 ARG A O 1
ATOM 856 N N . LEU A 1 112 ? -16.562 42.281 10.336 1 83 112 LEU A N 1
ATOM 857 C CA . LEU A 1 112 ? -15.25 42.781 10.719 1 83 112 LEU A CA 1
ATOM 858 C C . LEU A 1 112 ? -14.891 44.031 9.906 1 83 112 LEU A C 1
ATOM 860 O O . LEU A 1 112 ? -14.305 44.969 10.438 1 83 112 LEU A O 1
ATOM 864 N N . HIS A 1 113 ? -15.172 44.062 8.641 1 83.06 113 HIS A N 1
ATOM 865 C CA . HIS A 1 113 ? -14.914 45.219 7.824 1 83.06 113 HIS A CA 1
ATOM 866 C C . HIS A 1 113 ? -15.773 46.406 8.273 1 83.06 113 HIS A C 1
ATOM 868 O O . HIS A 1 113 ? -15.312 47.562 8.266 1 83.06 113 HIS A O 1
ATOM 874 N N . GLY A 1 114 ? -16.969 46.094 8.547 1 78.69 114 GLY A N 1
ATOM 875 C CA . GLY A 1 114 ? -17.844 47.156 9.023 1 78.69 114 GLY A CA 1
ATOM 876 C C . GLY A 1 114 ? -17.359 47.812 10.289 1 78.69 114 GLY A C 1
ATOM 877 O O . GLY A 1 114 ? -17.359 49.031 10.391 1 78.69 114 GLY A O 1
ATOM 878 N N . ASP A 1 115 ? -16.875 47.031 11.172 1 74.69 115 ASP A N 1
ATOM 879 C CA . ASP A 1 115 ? -16.422 47.531 12.461 1 74.69 115 ASP A CA 1
ATOM 880 C C . ASP A 1 115 ? -15.086 48.281 12.32 1 74.69 115 ASP A C 1
ATOM 882 O O . ASP A 1 115 ? -14.828 49.25 13.039 1 74.69 115 ASP A O 1
ATOM 886 N N . TRP A 1 116 ? -14.266 47.844 11.484 1 69.62 116 TRP A N 1
ATOM 887 C CA . TRP A 1 116 ? -12.938 48.438 11.32 1 69.62 116 TRP A CA 1
ATOM 888 C C . TRP A 1 116 ? -13.023 49.812 10.719 1 69.62 116 TRP A C 1
ATOM 890 O O . TRP A 1 116 ? -12.172 50.688 10.992 1 69.62 116 TRP A O 1
ATOM 900 N N . ILE A 1 117 ? -13.953 49.938 9.891 1 65.06 117 ILE A N 1
ATOM 901 C CA . ILE A 1 117 ? -14.164 51.25 9.289 1 65.06 117 ILE A CA 1
ATOM 902 C C . ILE A 1 117 ? -14.555 52.25 10.375 1 65.06 117 ILE A C 1
ATOM 904 O O . ILE A 1 117 ? -14.125 53.406 10.359 1 65.06 117 ILE A O 1
ATOM 908 N N . ASP A 1 118 ? -15.211 51.812 11.328 1 63.84 118 ASP A N 1
ATOM 909 C CA . ASP A 1 118 ? -15.727 52.688 12.367 1 63.84 118 ASP A CA 1
ATOM 910 C C . ASP A 1 118 ? -14.703 52.875 13.492 1 63.84 118 ASP A C 1
ATOM 912 O O . ASP A 1 118 ? -14.484 54 13.961 1 63.84 118 ASP A O 1
ATOM 916 N N . ASP A 1 119 ? -14.195 51.75 13.977 1 62.38 119 ASP A N 1
ATOM 917 C CA . ASP A 1 119 ? -13.211 51.781 15.055 1 62.38 119 ASP A CA 1
ATOM 918 C C . ASP A 1 119 ? -12.102 50.75 14.789 1 62.38 119 ASP A C 1
ATOM 920 O O . ASP A 1 119 ? -12.336 49.531 14.82 1 62.38 119 ASP A O 1
ATOM 924 N N . PRO A 1 120 ? -10.969 51.312 14.516 1 65 120 PRO A N 1
ATOM 925 C CA . PRO A 1 120 ? -9.852 50.438 14.141 1 65 120 PRO A CA 1
ATOM 926 C C . PRO A 1 120 ? -9.312 49.625 15.32 1 65 120 PRO A C 1
ATOM 928 O O . PRO A 1 120 ? -8.102 49.406 15.422 1 65 120 PRO A O 1
ATOM 931 N N . ALA A 1 121 ? -10.195 49.094 16.109 1 64.38 121 ALA A N 1
ATOM 932 C CA . ALA A 1 121 ? -9.75 48.281 17.25 1 64.38 121 ALA A CA 1
ATOM 933 C C . ALA A 1 121 ? -9.289 46.906 16.797 1 64.38 121 ALA A C 1
ATOM 935 O O . ALA A 1 121 ? -9.664 46.438 15.711 1 64.38 121 ALA A O 1
ATOM 936 N N . ILE A 1 122 ? -8.375 46.344 17.547 1 65.81 122 ILE A N 1
ATOM 937 C CA . ILE A 1 122 ? -7.918 44.969 17.297 1 65.81 122 ILE A CA 1
ATOM 938 C C . ILE A 1 122 ? -8.992 43.969 17.734 1 65.81 122 ILE A C 1
ATOM 940 O O . ILE A 1 122 ? -9.367 43.938 18.906 1 65.81 122 ILE A O 1
ATOM 944 N N . PRO A 1 123 ? -9.453 43.25 16.828 1 72.19 123 PRO A N 1
ATOM 945 C CA . PRO A 1 123 ? -10.508 42.312 17.188 1 72.19 123 PRO A CA 1
ATOM 946 C C . PRO A 1 123 ? -9.969 41.094 17.922 1 72.19 123 PRO A C 1
ATOM 948 O O . PRO A 1 123 ? -8.891 40.594 17.594 1 72.19 123 PRO A O 1
ATOM 951 N N . ILE A 1 124 ? -10.602 40.719 18.938 1 70.5 124 ILE A N 1
ATOM 952 C CA . ILE A 1 124 ? -10.391 39.438 19.641 1 70.5 124 ILE A CA 1
ATOM 953 C C . ILE A 1 124 ? -11.594 38.531 19.453 1 70.5 124 ILE A C 1
ATOM 955 O O . ILE A 1 124 ? -12.734 38.906 19.734 1 70.5 124 ILE A O 1
ATOM 959 N N . VAL A 1 125 ? -11.305 37.375 18.875 1 74.88 125 VAL A N 1
ATOM 960 C CA . VAL A 1 125 ? -12.406 36.5 18.531 1 74.88 125 VAL A CA 1
ATOM 961 C C . VAL A 1 125 ? -12.305 35.188 19.328 1 74.88 125 VAL A C 1
ATOM 963 O O . VAL A 1 125 ? -11.211 34.656 19.484 1 74.88 125 VAL A O 1
ATOM 966 N N . THR A 1 126 ? -13.453 34.719 19.828 1 71.19 126 THR A N 1
ATOM 967 C CA . THR A 1 126 ? -13.492 33.406 20.453 1 71.19 126 THR A CA 1
ATOM 968 C C . THR A 1 126 ? -13.297 32.312 19.406 1 71.19 126 THR A C 1
ATOM 970 O O . THR A 1 126 ? -14.047 32.219 18.422 1 71.19 126 THR A O 1
ATOM 973 N N . GLY A 1 127 ? -12.328 31.484 19.625 1 76.94 127 GLY A N 1
ATOM 974 C CA . GLY A 1 127 ? -12.039 30.406 18.672 1 76.94 127 GLY A CA 1
ATOM 975 C C . GLY A 1 127 ? -12.742 29.109 19.031 1 76.94 127 GLY A C 1
ATOM 976 O O . GLY A 1 127 ? -13.328 28.984 20.109 1 76.94 127 GLY A O 1
ATOM 977 N N . PHE A 1 128 ? -12.859 28.188 18.031 1 78 128 PHE A N 1
ATOM 978 C CA . PHE A 1 128 ? -13.234 26.812 18.266 1 78 128 PHE A CA 1
ATOM 979 C C . PHE A 1 128 ? -14.75 26.641 18.188 1 78 128 PHE A C 1
ATOM 981 O O . PHE A 1 128 ? -15.25 25.531 17.969 1 78 128 PHE A O 1
ATOM 988 N N . LEU A 1 129 ? -15.477 27.766 18.312 1 77.5 129 LEU A N 1
ATOM 989 C CA . LEU A 1 129 ? -16.922 27.641 18.438 1 77.5 129 LEU A CA 1
ATOM 990 C C . LEU A 1 129 ? -17.625 28.109 17.172 1 77.5 129 LEU A C 1
ATOM 992 O O . LEU A 1 129 ? -17.062 28.906 16.406 1 77.5 129 LEU A O 1
ATOM 996 N N . GLY A 1 130 ? -18.812 27.547 16.953 1 83.94 130 GLY A N 1
ATOM 997 C CA . GLY A 1 130 ? -19.734 27.938 15.906 1 83.94 130 GLY A CA 1
ATOM 998 C C . GLY A 1 130 ? -21.203 27.781 16.297 1 83.94 130 GLY A C 1
ATOM 999 O O . GLY A 1 130 ? -21.5 27.531 17.469 1 83.94 130 GLY A O 1
ATOM 1000 N N . LYS A 1 131 ? -22.016 28.125 15.375 1 86.31 131 LYS A N 1
ATOM 1001 C CA . LYS A 1 131 ? -23.453 28.016 15.594 1 86.31 131 LYS A CA 1
ATOM 1002 C C . LYS A 1 131 ? -24.109 27.141 14.516 1 86.31 131 LYS A C 1
ATOM 1004 O O . LYS A 1 131 ? -23.953 27.406 13.32 1 86.31 131 LYS A O 1
ATOM 1009 N N . GLY A 1 132 ? -24.875 26.188 15.039 1 89.31 132 GLY A N 1
ATOM 1010 C CA . GLY A 1 132 ? -25.594 25.328 14.109 1 89.31 132 GLY A CA 1
ATOM 1011 C C . GLY A 1 132 ? -26.641 26.078 13.305 1 89.31 132 GLY A C 1
ATOM 1012 O O . GLY A 1 132 ? -27.391 26.891 13.852 1 89.31 132 GLY A O 1
ATOM 1013 N N . TRP A 1 133 ? -26.625 25.781 12.047 1 90.56 133 TRP A N 1
ATOM 1014 C CA . TRP A 1 133 ? -27.484 26.531 11.148 1 90.56 133 TRP A CA 1
ATOM 1015 C C . TRP A 1 133 ? -28.953 26.203 11.398 1 90.56 133 TRP A C 1
ATOM 1017 O O . TRP A 1 133 ? -29.828 27.062 11.227 1 90.56 133 TRP A O 1
ATOM 1027 N N . LYS A 1 134 ? -29.234 24.984 11.766 1 90.38 134 LYS A N 1
ATOM 1028 C CA . LYS A 1 134 ? -30.609 24.578 11.992 1 90.38 134 LYS A CA 1
ATOM 1029 C C . LYS A 1 134 ? -31 24.766 13.453 1 90.38 134 LYS A C 1
ATOM 1031 O O . LYS A 1 134 ? -32.062 25.328 13.75 1 90.38 134 LYS A O 1
ATOM 1036 N N . SER A 1 135 ? -30.219 24.375 14.359 1 86.12 135 SER A N 1
ATOM 1037 C CA . SER A 1 135 ? -30.547 24.328 15.781 1 86.12 135 SER A CA 1
ATOM 1038 C C . SER A 1 135 ? -30.234 25.656 16.453 1 86.12 135 SER A C 1
ATOM 1040 O O . SER A 1 135 ? -30.75 25.938 17.547 1 86.12 135 SER A O 1
ATOM 1042 N N . CYS A 1 136 ? -29.375 26.375 15.875 1 83.06 136 CYS A N 1
ATOM 1043 C CA . CYS A 1 136 ? -28.906 27.641 16.453 1 83.06 136 CYS A CA 1
ATOM 1044 C C . CYS A 1 136 ? -28.172 27.375 17.766 1 83.06 136 CYS A C 1
ATOM 1046 O O . CYS A 1 136 ? -27.953 28.312 18.547 1 83.06 136 CYS A O 1
ATOM 1048 N N . ALA A 1 137 ? -27.875 26.141 17.875 1 80.62 137 ALA A N 1
ATOM 1049 C CA . ALA A 1 137 ? -27.125 25.781 19.078 1 80.62 137 ALA A CA 1
ATOM 1050 C C . ALA A 1 137 ? -25.625 25.953 18.875 1 80.62 137 ALA A C 1
ATOM 1052 O O . ALA A 1 137 ? -25.156 26 17.734 1 80.62 137 ALA A O 1
ATOM 1053 N N . VAL A 1 138 ? -24.953 26.062 20.016 1 77.75 138 VAL A N 1
ATOM 1054 C CA . VAL A 1 138 ? -23.5 26.188 19.984 1 77.75 138 VAL A CA 1
ATOM 1055 C C . VAL A 1 138 ? -22.875 24.875 19.531 1 77.75 138 VAL A C 1
ATOM 1057 O O . VAL A 1 138 ? -23.266 23.797 20 1 77.75 138 VAL A O 1
ATOM 1060 N N . THR A 1 139 ? -22 24.938 18.547 1 82.25 139 THR A N 1
ATOM 1061 C CA . THR A 1 139 ? -21.25 23.781 18.062 1 82.25 139 THR A CA 1
ATOM 1062 C C . THR A 1 139 ? -19.75 24 18.234 1 82.25 139 THR A C 1
ATOM 1064 O O . THR A 1 139 ? -19.297 25.125 18.438 1 82.25 139 THR A O 1
ATOM 1067 N N . THR A 1 140 ? -19.031 22.922 18.328 1 79.5 140 THR A N 1
ATOM 1068 C CA . THR A 1 140 ? -17.578 23 18.344 1 79.5 140 THR A CA 1
ATOM 1069 C C . THR A 1 140 ? -16.984 22.547 17.016 1 79.5 140 THR A C 1
ATOM 1071 O O . THR A 1 140 ? -17.625 21.812 16.266 1 79.5 140 THR A O 1
ATOM 1074 N N . LEU A 1 141 ? -15.852 23.078 16.719 1 80.44 141 LEU A N 1
ATOM 1075 C CA . LEU A 1 141 ? -15.242 22.812 15.414 1 80.44 141 LEU A CA 1
ATOM 1076 C C . LEU A 1 141 ? -14.297 21.625 15.492 1 80.44 141 LEU A C 1
ATOM 1078 O O . LEU A 1 141 ? -13.562 21.328 14.539 1 80.44 141 LEU A O 1
ATOM 1082 N N . GLY A 1 142 ? -14.305 20.953 16.562 1 71.94 142 GLY A N 1
ATOM 1083 C CA . GLY A 1 142 ? -13.523 19.734 16.672 1 71.94 142 GLY A CA 1
ATOM 1084 C C . GLY A 1 142 ? -12.047 19.984 16.938 1 71.94 142 GLY A C 1
ATOM 1085 O O . GLY A 1 142 ? -11.68 21.031 17.453 1 71.94 142 GLY A O 1
ATOM 1086 N N . ARG A 1 143 ? -11.219 19 16.578 1 71.44 143 ARG A N 1
ATOM 1087 C CA . ARG A 1 143 ? -9.781 19.109 16.781 1 71.44 143 ARG A CA 1
ATOM 1088 C C . ARG A 1 143 ? -9.172 20.188 15.906 1 71.44 143 ARG A C 1
ATOM 1090 O O . ARG A 1 143 ? -9.484 20.281 14.711 1 71.44 143 ARG A O 1
ATOM 1097 N N . GLY A 1 144 ? -8.367 21.062 16.516 1 76.75 144 GLY A N 1
ATOM 1098 C CA . GLY A 1 144 ? -7.781 22.172 15.781 1 76.75 144 GLY A CA 1
ATOM 1099 C C . GLY A 1 144 ? -8.773 23.281 15.5 1 76.75 144 GLY A C 1
ATOM 1100 O O . GLY A 1 144 ? -8.547 24.109 14.609 1 76.75 144 GLY A O 1
ATOM 1101 N N . GLY A 1 145 ? -9.781 23.203 16.203 1 81 145 GLY A N 1
ATOM 1102 C CA . GLY A 1 145 ? -10.867 24.141 15.969 1 81 145 GLY A CA 1
ATOM 1103 C C . GLY A 1 145 ? -10.438 25.594 16.078 1 81 145 GLY A C 1
ATOM 1104 O O . GLY A 1 145 ? -10.906 26.453 15.336 1 81 145 GLY A O 1
ATOM 1105 N N . SER A 1 146 ? -9.57 25.891 17.016 1 78.62 146 SER A N 1
ATOM 1106 C CA . SER A 1 146 ? -9.078 27.266 17.156 1 78.62 146 SER A CA 1
ATOM 1107 C C . SER A 1 146 ? -8.273 27.703 15.938 1 78.62 146 SER A C 1
ATOM 1109 O O . SER A 1 146 ? -8.43 28.828 15.461 1 78.62 146 SER A O 1
ATOM 1111 N N . ASP A 1 147 ? -7.457 26.844 15.516 1 83.38 147 ASP A N 1
ATOM 1112 C CA . ASP A 1 147 ? -6.707 27.125 14.297 1 83.38 147 ASP A CA 1
ATOM 1113 C C . ASP A 1 147 ? -7.641 27.25 13.094 1 83.38 147 ASP A C 1
ATOM 1115 O O . ASP A 1 147 ? -7.406 28.078 12.203 1 83.38 147 ASP A O 1
ATOM 1119 N N . LEU A 1 148 ? -8.617 26.422 13.141 1 87.88 148 LEU A N 1
ATOM 1120 C CA . LEU A 1 148 ? -9.602 26.469 12.07 1 87.88 148 LEU A CA 1
ATOM 1121 C C . LEU A 1 148 ? -10.312 27.812 12.047 1 87.88 148 LEU A C 1
ATOM 1123 O O . LEU A 1 148 ? -10.578 28.375 10.977 1 87.88 148 LEU A O 1
ATOM 1127 N N . THR A 1 149 ? -10.641 28.328 13.195 1 86.62 149 THR A N 1
ATOM 1128 C CA . THR A 1 149 ? -11.242 29.656 13.297 1 86.62 149 THR A CA 1
ATOM 1129 C C . THR A 1 149 ? -10.328 30.703 12.68 1 86.62 149 THR A C 1
ATOM 1131 O O . THR A 1 149 ? -10.781 31.578 11.938 1 86.62 149 THR A O 1
ATOM 1134 N N . ALA A 1 150 ? -9.102 30.578 12.969 1 84.56 150 ALA A N 1
ATOM 1135 C CA . ALA A 1 150 ? -8.117 31.531 12.477 1 84.56 150 ALA A CA 1
ATOM 1136 C C . ALA A 1 150 ? -8.031 31.484 10.953 1 84.56 150 ALA A C 1
ATOM 1138 O O . ALA A 1 150 ? -8.039 32.531 10.289 1 84.56 150 ALA A O 1
ATOM 1139 N N . THR A 1 151 ? -7.953 30.328 10.43 1 91.19 151 THR A N 1
ATOM 1140 C CA . THR A 1 151 ? -7.809 30.203 8.984 1 91.19 151 THR A CA 1
ATOM 1141 C C . THR A 1 151 ? -9.102 30.594 8.273 1 91.19 151 THR A C 1
ATOM 1143 O O . THR A 1 151 ? -9.07 31.125 7.16 1 91.19 151 THR A O 1
ATOM 1146 N N . THR A 1 152 ? -10.195 30.375 8.922 1 91.06 152 THR A N 1
ATOM 1147 C CA . THR A 1 152 ? -11.477 30.781 8.367 1 91.06 152 THR A CA 1
ATOM 1148 C C . THR A 1 152 ? -11.555 32.312 8.258 1 91.06 152 THR A C 1
ATOM 1150 O O . THR A 1 152 ? -11.977 32.844 7.23 1 91.06 152 THR A O 1
ATOM 1153 N N . ILE A 1 153 ? -11.172 32.969 9.273 1 88.12 153 ILE A N 1
ATOM 1154 C CA . ILE A 1 153 ? -11.172 34.438 9.281 1 88.12 153 ILE A CA 1
ATOM 1155 C C . ILE A 1 153 ? -10.195 34.969 8.227 1 88.12 153 ILE A C 1
ATOM 1157 O O . ILE A 1 153 ? -10.492 35.906 7.508 1 88.12 153 ILE A O 1
ATOM 1161 N N . GLY A 1 154 ? -9.062 34.312 8.172 1 87.81 154 GLY A N 1
ATOM 1162 C CA . GLY A 1 154 ? -8.094 34.688 7.156 1 87.81 154 GLY A CA 1
ATOM 1163 C C . GLY A 1 154 ? -8.641 34.594 5.746 1 87.81 154 GLY A C 1
ATOM 1164 O O . GLY A 1 154 ? -8.445 35.531 4.941 1 87.81 154 GLY A O 1
ATOM 1165 N N . LYS A 1 155 ? -9.234 33.531 5.477 1 92.06 155 LYS A N 1
ATOM 1166 C CA . LYS A 1 155 ? -9.844 33.375 4.16 1 92.06 155 LYS A CA 1
ATOM 1167 C C . LYS A 1 155 ? -10.953 34.406 3.93 1 92.06 155 LYS A C 1
ATOM 1169 O O . LYS A 1 155 ? -11.055 34.969 2.852 1 92.06 155 LYS A O 1
ATOM 1174 N N . ALA A 1 156 ? -11.805 34.594 4.918 1 91 156 ALA A N 1
ATOM 1175 C CA . ALA A 1 156 ? -12.93 35.531 4.812 1 91 156 ALA A CA 1
ATOM 1176 C C . ALA A 1 156 ? -12.453 36.938 4.473 1 91 156 ALA A C 1
ATOM 1178 O O . ALA A 1 156 ? -13.086 37.656 3.682 1 91 156 ALA A O 1
ATOM 1179 N N . LEU A 1 157 ? -11.352 37.312 5.004 1 87.5 157 LEU A N 1
ATOM 1180 C CA . LEU A 1 157 ? -10.859 38.688 4.855 1 87.5 157 LEU A CA 1
ATOM 1181 C C . LEU A 1 157 ? -9.867 38.781 3.705 1 87.5 157 LEU A C 1
ATOM 1183 O O . LEU A 1 157 ? -9.461 39.875 3.322 1 87.5 157 LEU A O 1
ATOM 1187 N N . GLY A 1 158 ? -9.43 37.625 3.162 1 87.56 158 GLY A N 1
ATOM 1188 C CA . GLY A 1 158 ? -8.43 37.656 2.105 1 87.56 158 GLY A CA 1
ATOM 1189 C C . GLY A 1 158 ? -7.082 38.156 2.568 1 87.56 158 GLY A C 1
ATOM 1190 O O . GLY A 1 158 ? -6.484 39.031 1.919 1 87.56 158 GLY A O 1
ATOM 1191 N N . LEU A 1 159 ? -6.656 37.688 3.652 1 84 159 LEU A N 1
ATOM 1192 C CA . LEU A 1 159 ? -5.406 38.156 4.242 1 84 159 LEU A CA 1
ATOM 1193 C C . LEU A 1 159 ? -4.207 37.656 3.445 1 84 159 LEU A C 1
ATOM 1195 O O . LEU A 1 159 ? -4.32 36.656 2.703 1 84 159 LEU A O 1
ATOM 1199 N N . ARG A 1 160 ? -3.088 38.312 3.617 1 85.56 160 ARG A N 1
ATOM 1200 C CA . ARG A 1 160 ? -1.865 37.906 2.922 1 85.56 160 ARG A CA 1
ATOM 1201 C C . ARG A 1 160 ? -1.212 36.719 3.592 1 85.56 160 ARG A C 1
ATOM 1203 O O . ARG A 1 160 ? -0.553 35.906 2.93 1 85.56 160 ARG A O 1
ATOM 1210 N N . GLU A 1 161 ? -1.43 36.719 4.898 1 88.62 161 GLU A N 1
ATOM 1211 C CA . GLU A 1 161 ? -0.83 35.625 5.676 1 88.62 161 GLU A CA 1
ATOM 1212 C C . GLU A 1 161 ? -1.584 35.406 6.98 1 88.62 161 GLU A C 1
ATOM 1214 O O . GLU A 1 161 ? -2.104 36.344 7.578 1 88.62 161 GLU A O 1
ATOM 1219 N N . ILE A 1 162 ? -1.621 34.156 7.371 1 87.44 162 ILE A N 1
ATOM 1220 C CA . ILE A 1 162 ? -2.143 33.781 8.68 1 87.44 162 ILE A CA 1
ATOM 1221 C C . ILE A 1 162 ? -1.01 33.25 9.555 1 87.44 162 ILE A C 1
ATOM 1223 O O . ILE A 1 162 ? -0.232 32.406 9.125 1 87.44 162 ILE A O 1
ATOM 1227 N N . GLN A 1 163 ? -0.905 33.719 10.727 1 85.69 163 GLN A N 1
ATOM 1228 C CA . GLN A 1 163 ? 0.14 33.25 11.625 1 85.69 163 GLN A CA 1
ATOM 1229 C C . GLN A 1 163 ? -0.456 32.5 12.805 1 85.69 163 GLN A C 1
ATOM 1231 O O . GLN A 1 163 ? -1.416 32.969 13.43 1 85.69 163 GLN A O 1
ATOM 1236 N N . VAL A 1 164 ? 0.038 31.344 13.008 1 83.31 164 VAL A N 1
ATOM 1237 C CA . VAL A 1 164 ? -0.317 30.547 14.172 1 83.31 164 VAL A CA 1
ATOM 1238 C C . VAL A 1 164 ? 0.887 30.422 15.109 1 83.31 164 VAL A C 1
ATOM 1240 O O . VAL A 1 164 ? 1.948 29.938 14.703 1 83.31 164 VAL A O 1
ATOM 1243 N N . TRP A 1 165 ? 0.708 30.844 16.312 1 80.94 165 TRP A N 1
ATOM 1244 C CA . TRP A 1 165 ? 1.808 30.875 17.266 1 80.94 165 TRP A CA 1
ATOM 1245 C C . TRP A 1 165 ? 1.721 29.703 18.234 1 80.94 165 TRP A C 1
ATOM 1247 O O . TRP A 1 165 ? 0.721 29.531 18.938 1 80.94 165 TRP A O 1
ATOM 1257 N N . LYS A 1 166 ? 2.736 28.859 18.188 1 79.69 166 LYS A N 1
ATOM 1258 C CA . LYS A 1 166 ? 2.824 27.656 19 1 79.69 166 LYS A CA 1
ATOM 1259 C C . LYS A 1 166 ? 4.051 27.703 19.906 1 79.69 166 LYS A C 1
ATOM 1261 O O . LYS A 1 166 ? 4.586 28.766 20.188 1 79.69 166 LYS A O 1
ATOM 1266 N N . ASP A 1 167 ? 4.418 26.594 20.516 1 76.38 167 ASP A N 1
ATOM 1267 C CA . ASP A 1 167 ? 5.562 26.516 21.422 1 76.38 167 ASP A CA 1
ATOM 1268 C C . ASP A 1 167 ? 6.789 25.938 20.703 1 76.38 167 ASP A C 1
ATOM 1270 O O . ASP A 1 167 ? 7.734 25.484 21.344 1 76.38 167 ASP A O 1
ATOM 1274 N N . VAL A 1 168 ? 6.766 25.938 19.375 1 82.12 168 VAL A N 1
ATOM 1275 C CA . VAL A 1 168 ? 7.883 25.422 18.594 1 82.12 168 VAL A CA 1
ATOM 1276 C C . VAL A 1 168 ? 8.266 26.438 17.516 1 82.12 168 VAL A C 1
ATOM 1278 O O . VAL A 1 168 ? 7.449 27.281 17.125 1 82.12 168 VAL A O 1
ATOM 1281 N N . ASP A 1 169 ? 9.523 26.375 17.031 1 87.25 169 ASP A N 1
ATOM 1282 C CA . ASP A 1 169 ? 10.031 27.312 16.031 1 87.25 169 ASP A CA 1
ATOM 1283 C C . ASP A 1 169 ? 9.43 27.031 14.648 1 87.25 169 ASP A C 1
ATOM 1285 O O . ASP A 1 169 ? 9.867 27.594 13.648 1 87.25 169 ASP A O 1
ATOM 1289 N N . GLY A 1 170 ? 8.461 26.219 14.609 1 89.94 170 GLY A N 1
ATOM 1290 C CA . GLY A 1 170 ? 7.84 25.766 13.367 1 89.94 170 GLY A CA 1
ATOM 1291 C C . GLY A 1 170 ? 7.727 24.266 13.266 1 89.94 170 GLY A C 1
ATOM 1292 O O . GLY A 1 170 ? 7.73 23.562 14.281 1 89.94 170 GLY A O 1
ATOM 1293 N N . VAL A 1 171 ? 7.527 23.859 12.102 1 92.12 171 VAL A N 1
ATOM 1294 C CA . VAL A 1 171 ? 7.586 22.438 11.836 1 92.12 171 VAL A CA 1
ATOM 1295 C C . VAL A 1 171 ? 9.039 22 11.672 1 92.12 171 VAL A C 1
ATOM 1297 O O . VAL A 1 171 ? 9.812 22.641 10.961 1 92.12 171 VAL A O 1
ATOM 1300 N N . LEU A 1 172 ? 9.359 20.953 12.344 1 92.94 172 LEU A N 1
ATOM 1301 C CA . LEU A 1 172 ? 10.758 20.547 12.352 1 92.94 172 LEU A CA 1
ATOM 1302 C C . LEU A 1 172 ? 10.984 19.359 11.422 1 92.94 172 LEU A C 1
ATOM 1304 O O . LEU A 1 172 ? 10.031 18.75 10.953 1 92.94 172 LEU A O 1
ATOM 1308 N N . THR A 1 173 ? 12.242 19.094 11.141 1 93.69 173 THR A N 1
ATOM 1309 C CA . THR A 1 173 ? 12.625 17.984 10.281 1 93.69 173 THR A CA 1
ATOM 1310 C C . THR A 1 173 ? 12.344 16.656 10.961 1 93.69 173 THR A C 1
ATOM 1312 O O . THR A 1 173 ? 12.234 15.617 10.297 1 93.69 173 THR A O 1
ATOM 1315 N N . CYS A 1 174 ? 12.32 16.688 12.219 1 93.75 174 CYS A N 1
ATOM 1316 C CA . CYS A 1 174 ? 11.891 15.531 13.016 1 93.75 174 CYS A CA 1
ATOM 1317 C C . CYS A 1 174 ? 11.508 15.961 14.422 1 93.75 174 CYS A C 1
ATOM 1319 O O . CYS A 1 174 ? 11.664 17.125 14.797 1 93.75 174 CYS A O 1
ATOM 1321 N N . ASP A 1 175 ? 10.977 15.062 15.195 1 90.81 175 ASP A N 1
ATOM 1322 C CA . ASP A 1 175 ? 10.648 15.336 16.594 1 90.81 175 ASP A CA 1
ATOM 1323 C C . ASP A 1 175 ? 11.906 15.602 17.406 1 90.81 175 ASP A C 1
ATOM 1325 O O . ASP A 1 175 ? 12.773 14.727 17.531 1 90.81 175 ASP A O 1
ATOM 1329 N N . PRO A 1 176 ? 11.961 16.75 17.984 1 90 176 PRO A N 1
ATOM 1330 C CA . PRO A 1 176 ? 13.156 17.109 18.75 1 90 176 PRO A CA 1
ATOM 1331 C C . PRO A 1 176 ? 13.359 16.203 19.969 1 90 176 PRO A C 1
ATOM 1333 O O . PRO A 1 176 ? 14.469 16.094 20.484 1 90 176 PRO A O 1
ATOM 1336 N N . ASN A 1 177 ? 12.344 15.578 20.422 1 89.44 177 ASN A N 1
ATOM 1337 C CA . ASN A 1 177 ? 12.461 14.633 21.531 1 89.44 177 ASN A CA 1
ATOM 1338 C C . ASN A 1 177 ? 13.133 13.328 21.078 1 89.44 177 ASN A C 1
ATOM 1340 O O . ASN A 1 177 ? 13.664 12.594 21.906 1 89.44 177 ASN A O 1
ATOM 1344 N N . ILE A 1 178 ? 13.016 13.086 19.875 1 91.88 178 ILE A N 1
ATOM 1345 C CA . ILE A 1 178 ? 13.641 11.891 19.328 1 91.88 178 ILE A CA 1
ATOM 1346 C C . ILE A 1 178 ? 15.086 12.195 18.953 1 91.88 178 ILE A C 1
ATOM 1348 O O . ILE A 1 178 ? 15.992 11.406 19.234 1 91.88 178 ILE A O 1
ATOM 1352 N N . TYR A 1 179 ? 15.203 13.289 18.266 1 92.56 179 TYR A N 1
ATOM 1353 C CA . TYR A 1 179 ? 16.531 13.688 17.812 1 92.56 179 TYR A CA 1
ATOM 1354 C C . TYR A 1 179 ? 16.766 15.18 18.031 1 92.56 179 TYR A C 1
ATOM 1356 O O . TYR A 1 179 ? 16.109 16.016 17.391 1 92.56 179 TYR A O 1
ATOM 1364 N N . ALA A 1 180 ? 17.719 15.539 18.734 1 90.75 180 ALA A N 1
ATOM 1365 C CA . ALA A 1 180 ? 17.969 16.906 19.203 1 90.75 180 ALA A CA 1
ATOM 1366 C C . ALA A 1 180 ? 18.453 17.797 18.062 1 90.75 180 ALA A C 1
ATOM 1368 O O . ALA A 1 180 ? 18.312 19.016 18.125 1 90.75 180 ALA A O 1
ATOM 1369 N N . ASN A 1 181 ? 18.922 17.203 17.016 1 91.62 181 ASN A N 1
ATOM 1370 C CA . ASN A 1 181 ? 19.484 17.984 15.93 1 91.62 181 ASN A CA 1
ATOM 1371 C C . ASN A 1 181 ? 18.406 18.375 14.906 1 91.62 181 ASN A C 1
ATOM 1373 O O . ASN A 1 181 ? 18.734 18.891 13.836 1 91.62 181 ASN A O 1
ATOM 1377 N N . ALA A 1 182 ? 17.203 18.188 15.266 1 92.44 182 ALA A N 1
ATOM 1378 C CA . ALA A 1 182 ? 16.109 18.578 14.383 1 92.44 182 ALA A CA 1
ATOM 1379 C C . ALA A 1 182 ? 16.156 20.078 14.078 1 92.44 182 ALA A C 1
ATOM 1381 O O . ALA A 1 182 ? 16.469 20.891 14.953 1 92.44 182 ALA A O 1
ATOM 1382 N N . VAL A 1 183 ? 15.898 20.469 12.883 1 91.88 183 VAL A N 1
ATOM 1383 C CA . VAL A 1 183 ? 15.922 21.875 12.461 1 91.88 183 VAL A CA 1
ATOM 1384 C C . VAL A 1 183 ? 14.57 22.25 11.859 1 91.88 183 VAL A C 1
ATOM 1386 O O . VAL A 1 183 ? 13.859 21.406 11.328 1 91.88 183 VAL A O 1
ATOM 1389 N N . PRO A 1 184 ? 14.234 23.516 11.953 1 92.5 184 PRO A N 1
ATOM 1390 C CA . PRO A 1 184 ? 12.977 23.969 11.367 1 92.5 184 PRO A CA 1
ATOM 1391 C C . PRO A 1 184 ? 12.977 23.891 9.836 1 92.5 184 PRO A C 1
ATOM 1393 O O . PRO A 1 184 ? 14 24.188 9.211 1 92.5 184 PRO A O 1
ATOM 1396 N N . VAL A 1 185 ? 11.844 23.453 9.32 1 93.38 185 VAL A N 1
ATOM 1397 C CA . VAL A 1 185 ? 11.633 23.469 7.875 1 93.38 185 VAL A CA 1
ATOM 1398 C C . VAL A 1 185 ? 11.078 24.828 7.453 1 93.38 185 VAL A C 1
ATOM 1400 O O . VAL A 1 185 ? 10.039 25.266 7.949 1 93.38 185 VAL A O 1
ATOM 1403 N N . PRO A 1 186 ? 11.695 25.516 6.57 1 93.31 186 PRO A N 1
ATOM 1404 C CA . PRO A 1 186 ? 11.258 26.891 6.242 1 93.31 186 PRO A CA 1
ATOM 1405 C C . PRO A 1 186 ? 9.93 26.922 5.492 1 93.31 186 PRO A C 1
ATOM 1407 O O . PRO A 1 186 ? 9.102 27.797 5.738 1 93.31 186 PRO A O 1
ATOM 1410 N N . TYR A 1 187 ? 9.82 25.969 4.559 1 94.69 187 TYR A N 1
ATOM 1411 C CA . TYR A 1 187 ? 8.625 25.984 3.729 1 94.69 187 TYR A CA 1
ATOM 1412 C C . TYR A 1 187 ? 8.016 24.594 3.619 1 94.69 187 TYR A C 1
ATOM 1414 O O . TYR A 1 187 ? 8.734 23.594 3.531 1 94.69 187 TYR A O 1
ATOM 1422 N N . LEU A 1 188 ? 6.699 24.562 3.607 1 93.81 188 LEU A N 1
ATOM 1423 C CA . LEU A 1 188 ? 5.91 23.359 3.369 1 93.81 188 LEU A CA 1
ATOM 1424 C C . LEU A 1 188 ? 4.738 23.656 2.439 1 93.81 188 LEU A C 1
ATOM 1426 O O . LEU A 1 188 ? 4.215 24.766 2.43 1 93.81 188 LEU A O 1
ATOM 1430 N N . THR A 1 189 ? 4.418 22.672 1.681 1 91.81 189 THR A N 1
ATOM 1431 C CA . THR A 1 189 ? 3.121 22.766 1.015 1 91.81 189 THR A CA 1
ATOM 1432 C C . THR A 1 189 ? 2.004 22.297 1.942 1 91.81 189 THR A C 1
ATOM 1434 O O . THR A 1 189 ? 2.258 21.594 2.928 1 91.81 189 THR A O 1
ATOM 1437 N N . PHE A 1 190 ? 0.779 22.656 1.578 1 89.62 190 PHE A N 1
ATOM 1438 C CA . PHE A 1 190 ? -0.36 22.203 2.367 1 89.62 190 PHE A CA 1
ATOM 1439 C C . PHE A 1 190 ? -0.427 20.688 2.393 1 89.62 190 PHE A C 1
ATOM 1441 O O . PHE A 1 190 ? -0.79 20.094 3.41 1 89.62 190 PHE A O 1
ATOM 1448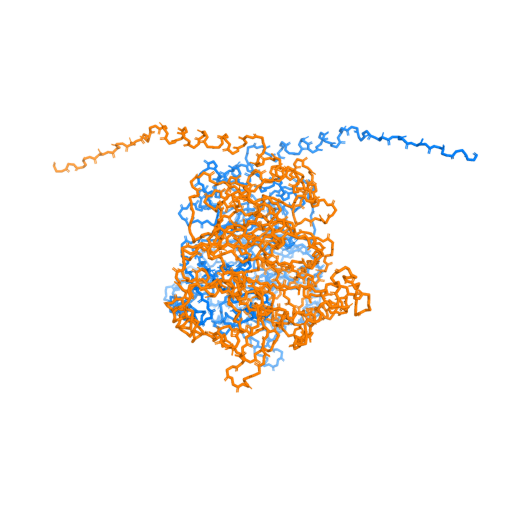 N N . ASP A 1 191 ? -0.027 20.062 1.349 1 84.62 191 ASP A N 1
ATOM 1449 C CA . ASP A 1 191 ? -0.05 18.609 1.271 1 84.62 191 ASP A CA 1
ATOM 1450 C C . ASP A 1 191 ? 0.978 17.984 2.215 1 84.62 191 ASP A C 1
ATOM 1452 O O . ASP A 1 191 ? 0.672 17.031 2.936 1 84.62 191 ASP A O 1
ATOM 1456 N N . GLU A 1 192 ? 2.113 18.516 2.148 1 89.06 192 GLU A N 1
ATOM 1457 C CA . GLU A 1 192 ? 3.156 18.031 3.049 1 89.06 192 GLU A CA 1
ATOM 1458 C C . GLU A 1 192 ? 2.754 18.219 4.508 1 89.06 192 GLU A C 1
ATOM 1460 O O . GLU A 1 192 ? 2.939 17.312 5.328 1 89.06 192 GLU A O 1
ATOM 1465 N N . ALA A 1 193 ? 2.24 19.391 4.754 1 89.75 193 ALA A N 1
ATOM 1466 C CA . ALA A 1 193 ? 1.843 19.703 6.125 1 89.75 193 ALA A CA 1
ATOM 1467 C C . ALA A 1 193 ? 0.744 18.766 6.609 1 89.75 193 ALA A C 1
ATOM 1469 O O . ALA A 1 193 ? 0.737 18.359 7.773 1 89.75 193 ALA A O 1
ATOM 1470 N N . ALA A 1 194 ? -0.134 18.469 5.773 1 84.31 194 ALA A N 1
ATOM 1471 C CA . ALA A 1 194 ? -1.219 17.547 6.133 1 84.31 194 ALA A CA 1
ATOM 1472 C C . ALA A 1 194 ? -0.68 16.172 6.477 1 84.31 194 ALA A C 1
ATOM 1474 O O . ALA A 1 194 ? -1.122 15.547 7.445 1 84.31 194 ALA A O 1
ATOM 1475 N N . GLU A 1 195 ? 0.209 15.695 5.723 1 84.56 195 GLU A N 1
ATOM 1476 C CA . GLU A 1 195 ? 0.812 14.398 5.98 1 84.56 195 GLU A CA 1
ATOM 1477 C C . GLU A 1 195 ? 1.578 14.391 7.301 1 84.56 195 GLU A C 1
ATOM 1479 O O . GLU A 1 195 ? 1.486 13.438 8.07 1 84.56 195 GLU A O 1
ATOM 1484 N N . LEU A 1 196 ? 2.281 15.445 7.457 1 87.44 196 LEU A N 1
ATOM 1485 C CA . LEU A 1 196 ? 3.057 15.555 8.688 1 87.44 196 LEU A CA 1
ATOM 1486 C C . LEU A 1 196 ? 2.143 15.555 9.906 1 87.44 196 LEU A C 1
ATOM 1488 O O . LEU A 1 196 ? 2.402 14.852 10.883 1 87.44 196 LEU A O 1
ATOM 1492 N N . ALA A 1 197 ? 1.13 16.297 9.836 1 83.5 197 ALA A N 1
ATOM 1493 C CA . ALA A 1 197 ? 0.188 16.406 10.945 1 83.5 197 ALA A CA 1
ATOM 1494 C C . ALA A 1 197 ? -0.471 15.055 11.234 1 83.5 197 ALA A C 1
ATOM 1496 O O . ALA A 1 197 ? -0.642 14.68 12.391 1 83.5 197 ALA A O 1
ATOM 1497 N N . TYR A 1 198 ? -0.717 14.383 10.289 1 76.75 198 TYR A N 1
ATOM 1498 C CA . TYR A 1 198 ? -1.422 13.109 10.422 1 76.75 198 TYR A CA 1
ATOM 1499 C C . TYR A 1 198 ? -0.528 12.055 11.055 1 76.75 198 TYR A C 1
ATOM 1501 O O . TYR A 1 198 ? -0.997 11.227 11.844 1 76.75 198 TYR A O 1
ATOM 1509 N N . PHE A 1 199 ? 0.646 12.094 10.758 1 77.25 199 PHE A N 1
ATOM 1510 C CA . PHE A 1 199 ? 1.523 11.016 11.195 1 77.25 199 PHE A CA 1
ATOM 1511 C C . PHE A 1 199 ? 2.289 11.422 12.453 1 77.25 199 PHE A C 1
ATOM 1513 O O . PHE A 1 199 ? 3.104 10.648 12.961 1 77.25 199 PHE A O 1
ATOM 1520 N N . GLY A 1 200 ? 2.055 12.594 12.922 1 73 200 GLY A N 1
ATOM 1521 C CA . GLY A 1 200 ? 2.607 12.773 14.25 1 73 200 GLY A CA 1
ATOM 1522 C C . GLY A 1 200 ? 3.135 14.18 14.5 1 73 200 GLY A C 1
ATOM 1523 O O . GLY A 1 200 ? 3.43 14.547 15.641 1 73 200 GLY A O 1
ATOM 1524 N N . ALA A 1 201 ? 3.395 14.883 13.414 1 71.94 201 ALA A N 1
ATOM 1525 C CA . ALA A 1 201 ? 3.832 16.266 13.625 1 71.94 201 ALA A CA 1
ATOM 1526 C C . ALA A 1 201 ? 2.639 17.188 13.82 1 71.94 201 ALA A C 1
ATOM 1528 O O . ALA A 1 201 ? 2.289 17.953 12.914 1 71.94 201 ALA A O 1
ATOM 1529 N N . GLN A 1 202 ? 2.176 17.125 15.016 1 70.94 202 GLN A N 1
ATOM 1530 C CA . GLN A 1 202 ? 0.874 17.75 15.227 1 70.94 202 GLN A CA 1
ATOM 1531 C C . GLN A 1 202 ? 1.021 19.234 15.523 1 70.94 202 GLN A C 1
ATOM 1533 O O . GLN A 1 202 ? 0.625 19.703 16.594 1 70.94 202 GLN A O 1
ATOM 1538 N N . VAL A 1 203 ? 1.548 19.938 14.602 1 76.31 203 VAL A N 1
ATOM 1539 C CA . VAL A 1 203 ? 1.642 21.391 14.766 1 76.31 203 VAL A CA 1
ATOM 1540 C C . VAL A 1 203 ? 0.33 22.047 14.336 1 76.31 203 VAL A C 1
ATOM 1542 O O . VAL A 1 203 ? -0.186 22.922 15.031 1 76.31 203 VAL A O 1
ATOM 1545 N N . LEU A 1 204 ? -0.193 21.562 13.281 1 83.06 204 LEU A N 1
ATOM 1546 C CA . LEU A 1 204 ? -1.483 22.031 12.789 1 83.06 204 LEU A CA 1
ATOM 1547 C C . LEU A 1 204 ? -2.344 20.859 12.32 1 83.06 204 LEU A C 1
ATOM 1549 O O . LEU A 1 204 ? -1.864 19.984 11.602 1 83.06 204 LEU A O 1
ATOM 1553 N N . HIS A 1 205 ? -3.529 20.891 12.852 1 80.62 205 HIS A N 1
ATOM 1554 C CA . HIS A 1 205 ? -4.457 19.875 12.367 1 80.62 205 HIS A CA 1
ATOM 1555 C C . HIS A 1 205 ? -4.781 20.094 10.891 1 80.62 205 HIS A C 1
ATOM 1557 O O . HIS A 1 205 ? -4.965 21.219 10.445 1 80.62 205 HIS A O 1
ATOM 1563 N N . PRO A 1 206 ? -4.902 19.031 10.172 1 80.81 206 PRO A N 1
ATOM 1564 C CA . PRO A 1 206 ? -5.141 19.156 8.727 1 80.81 206 PRO A CA 1
ATOM 1565 C C . PRO A 1 206 ? -6.422 19.922 8.406 1 80.81 206 PRO A C 1
ATOM 1567 O O . PRO A 1 206 ? -6.445 20.719 7.465 1 80.81 206 PRO A O 1
ATOM 1570 N N . GLN A 1 207 ? -7.414 19.766 9.156 1 80.88 207 GLN A N 1
ATOM 1571 C CA . GLN A 1 207 ? -8.688 20.438 8.914 1 80.88 207 GLN A CA 1
ATOM 1572 C C . GLN A 1 207 ? -8.562 21.953 9.078 1 80.88 207 GLN A C 1
ATOM 1574 O O . GLN A 1 207 ? -9.266 22.703 8.406 1 80.88 207 GLN A O 1
ATOM 1579 N N . SER A 1 208 ? -7.711 22.281 9.914 1 86.19 208 SER A N 1
ATOM 1580 C CA . SER A 1 208 ? -7.547 23.703 10.203 1 86.19 208 SER A CA 1
ATOM 1581 C C . SER A 1 208 ? -6.895 24.438 9.039 1 86.19 208 SER A C 1
ATOM 1583 O O . SER A 1 208 ? -6.984 25.656 8.938 1 86.19 208 SER A O 1
ATOM 1585 N N . MET A 1 209 ? -6.363 23.703 8.133 1 88.88 209 MET A N 1
ATOM 1586 C CA . MET A 1 209 ? -5.645 24.328 7.027 1 88.88 209 MET A CA 1
ATOM 1587 C C . MET A 1 209 ? -6.531 24.422 5.789 1 88.88 209 MET A C 1
ATOM 1589 O O . MET A 1 209 ? -6.191 25.109 4.828 1 88.88 209 MET A O 1
ATOM 1593 N N . ARG A 1 210 ? -7.668 23.875 5.875 1 87.81 210 ARG A N 1
ATOM 1594 C CA . ARG A 1 210 ? -8.523 23.75 4.699 1 87.81 210 ARG A CA 1
ATOM 1595 C C . ARG A 1 210 ? -8.922 25.125 4.168 1 87.81 210 ARG A C 1
ATOM 1597 O O . ARG A 1 210 ? -8.789 25.391 2.971 1 87.81 210 ARG A O 1
ATOM 1604 N N . PRO A 1 211 ? -9.422 26.031 5.012 1 91.62 211 PRO A N 1
ATOM 1605 C CA . PRO A 1 211 ? -9.781 27.359 4.484 1 91.62 211 PRO A CA 1
ATOM 1606 C C . PRO A 1 211 ? -8.602 28.094 3.861 1 91.62 211 PRO A C 1
ATOM 1608 O O . PRO A 1 211 ? -8.75 28.766 2.838 1 91.62 211 PRO A O 1
ATOM 1611 N N . ALA A 1 212 ? -7.496 27.953 4.488 1 92.69 212 ALA A N 1
ATOM 1612 C CA . ALA A 1 212 ? -6.301 28.609 3.961 1 92.69 212 ALA A CA 1
ATOM 1613 C C . ALA A 1 212 ? -5.902 28.016 2.613 1 92.69 212 ALA A C 1
ATOM 1615 O O . ALA A 1 212 ? -5.52 28.734 1.695 1 92.69 212 ALA A O 1
ATOM 1616 N N . ARG A 1 213 ? -5.973 26.75 2.523 1 92.06 213 ARG A N 1
ATOM 1617 C CA . ARG A 1 213 ? -5.664 26.062 1.279 1 92.06 213 ARG A CA 1
ATOM 1618 C C . ARG A 1 213 ? -6.602 26.5 0.16 1 92.06 213 ARG A C 1
ATOM 1620 O O . ARG A 1 213 ? -6.156 26.797 -0.949 1 92.06 213 ARG A O 1
ATOM 1627 N N . GLU A 1 214 ? -7.844 26.562 0.433 1 90.19 214 GLU A N 1
ATOM 1628 C CA . GLU A 1 214 ? -8.859 26.938 -0.544 1 90.19 214 GLU A CA 1
ATOM 1629 C C . GLU A 1 214 ? -8.695 28.391 -0.985 1 90.19 214 GLU A C 1
ATOM 1631 O O . GLU A 1 214 ? -8.914 28.719 -2.152 1 90.19 214 GLU A O 1
ATOM 1636 N N . GLY A 1 215 ? -8.305 29.188 -0.065 1 91.75 215 GLY A N 1
ATOM 1637 C CA . GLY A 1 215 ? -8.141 30.609 -0.354 1 91.75 215 GLY A CA 1
ATOM 1638 C C . GLY A 1 215 ? -6.762 30.953 -0.884 1 91.75 215 GLY A C 1
ATOM 1639 O O . GLY A 1 215 ? -6.52 32.094 -1.308 1 91.75 215 GLY A O 1
ATOM 1640 N N . GLY A 1 216 ? -5.938 30 -0.836 1 91.75 216 GLY A N 1
ATOM 1641 C CA . GLY A 1 216 ? -4.574 30.266 -1.271 1 91.75 216 GLY A CA 1
ATOM 1642 C C . GLY A 1 216 ? -3.818 31.203 -0.344 1 91.75 216 GLY A C 1
ATOM 1643 O O . GLY A 1 216 ? -3.025 32.031 -0.799 1 91.75 216 GLY A O 1
ATOM 1644 N N . ILE A 1 217 ? -4.086 31.203 0.933 1 93.06 217 ILE A N 1
ATOM 1645 C CA . ILE A 1 217 ? -3.459 32.094 1.912 1 93.06 217 ILE A CA 1
ATOM 1646 C C . ILE A 1 217 ? -2.373 31.328 2.67 1 93.06 217 ILE A C 1
ATOM 1648 O O . ILE A 1 217 ? -2.641 30.281 3.27 1 93.06 217 ILE A O 1
ATOM 1652 N N . PRO A 1 218 ? -1.185 31.812 2.688 1 94.5 218 PRO A N 1
ATOM 1653 C CA . PRO A 1 218 ? -0.121 31.141 3.439 1 94.5 218 PRO A CA 1
ATOM 1654 C C . PRO A 1 218 ? -0.359 31.156 4.949 1 94.5 218 PRO A C 1
ATOM 1656 O O . PRO A 1 218 ? -0.872 32.156 5.48 1 94.5 218 PRO A O 1
ATOM 1659 N N . VAL A 1 219 ? 0.009 30.062 5.574 1 93 219 VAL A N 1
ATOM 1660 C CA . VAL A 1 219 ? -0.046 29.953 7.027 1 93 219 VAL A CA 1
ATOM 1661 C C . VAL A 1 219 ? 1.368 29.844 7.594 1 93 219 VAL A C 1
ATOM 1663 O O . VAL A 1 219 ? 2.146 28.984 7.172 1 93 219 VAL A O 1
ATOM 1666 N N . ARG A 1 220 ? 1.661 30.719 8.484 1 90.94 220 ARG A N 1
ATOM 1667 C CA . ARG A 1 220 ? 2.979 30.703 9.109 1 90.94 220 ARG A CA 1
ATOM 1668 C C . ARG A 1 220 ? 2.887 30.219 10.555 1 90.94 220 ARG A C 1
ATOM 1670 O O . ARG A 1 220 ? 2.08 30.734 11.336 1 90.94 220 ARG A O 1
ATOM 1677 N N . VAL A 1 221 ? 3.662 29.188 10.852 1 90.19 221 VAL A N 1
ATOM 1678 C CA . VAL A 1 221 ? 3.756 28.672 12.219 1 90.19 221 VAL A CA 1
ATOM 1679 C C . VAL A 1 221 ? 4.945 29.312 12.922 1 90.19 221 VAL A C 1
ATOM 1681 O O . VAL A 1 221 ? 6.09 29.156 12.5 1 90.19 221 VAL A O 1
ATOM 1684 N N . LYS A 1 222 ? 4.645 29.969 13.977 1 86.5 222 LYS A N 1
ATOM 1685 C CA . LYS A 1 222 ? 5.672 30.688 14.719 1 86.5 222 LYS A CA 1
ATOM 1686 C C . LYS A 1 222 ? 5.742 30.234 16.172 1 86.5 222 LYS A C 1
ATOM 1688 O O . LYS A 1 222 ? 4.875 29.484 16.625 1 86.5 222 LYS A O 1
ATOM 1693 N N . ASN A 1 223 ? 6.836 30.656 16.766 1 81.31 223 ASN A N 1
ATOM 1694 C CA . ASN A 1 223 ? 7.062 30.328 18.172 1 81.31 223 ASN A CA 1
ATOM 1695 C C . ASN A 1 223 ? 6.762 31.516 19.078 1 81.31 223 ASN A C 1
ATOM 1697 O O . ASN A 1 223 ? 7.375 32.562 18.953 1 81.31 223 ASN A O 1
ATOM 1701 N N . SER A 1 224 ? 5.891 31.266 20.047 1 73.31 224 SER A N 1
ATOM 1702 C CA . SER A 1 224 ? 5.516 32.344 20.953 1 73.31 224 SER A CA 1
ATOM 1703 C C . SER A 1 224 ? 6.645 32.656 21.938 1 73.31 224 SER A C 1
ATOM 1705 O O . SER A 1 224 ? 6.734 33.75 22.453 1 73.31 224 SER A O 1
ATOM 1707 N N . TYR A 1 225 ? 7.531 31.656 22.109 1 73.38 225 TYR A N 1
ATOM 1708 C CA . TYR A 1 225 ? 8.625 31.812 23.047 1 73.38 225 TYR A CA 1
ATOM 1709 C C . TYR A 1 225 ? 9.891 32.281 22.344 1 73.38 225 TYR A C 1
ATOM 1711 O O . TYR A 1 225 ? 10.859 32.688 23 1 73.38 225 TYR A O 1
ATOM 1719 N N . ASN A 1 226 ? 9.945 32.219 21.109 1 81.44 226 ASN A N 1
ATOM 1720 C CA . ASN A 1 226 ? 11.031 32.656 20.25 1 81.44 226 ASN A CA 1
ATOM 1721 C C . ASN A 1 226 ? 10.5 33.5 19.078 1 81.44 226 ASN A C 1
ATOM 1723 O O . ASN A 1 226 ? 10.523 33.031 17.938 1 81.44 226 ASN A O 1
ATOM 1727 N N . ARG A 1 227 ? 10.234 34.75 19.312 1 76.31 227 ARG A N 1
ATOM 1728 C CA . ARG A 1 227 ? 9.492 35.594 18.391 1 76.31 227 ARG A CA 1
ATOM 1729 C C . ARG A 1 227 ? 10.297 35.906 17.125 1 76.31 227 ARG A C 1
ATOM 1731 O O . ARG A 1 227 ? 9.742 36.219 16.094 1 76.31 227 ARG A O 1
ATOM 1738 N N . HIS A 1 228 ? 11.547 35.781 17.25 1 82.88 228 HIS A N 1
ATOM 1739 C CA . HIS A 1 228 ? 12.391 36.156 16.109 1 82.88 228 HIS A CA 1
ATOM 1740 C C . HIS A 1 228 ? 12.609 34.969 15.18 1 82.88 228 HIS A C 1
ATOM 1742 O O . HIS A 1 228 ? 13.109 35.125 14.062 1 82.88 228 HIS A O 1
ATOM 1748 N N . ALA A 1 229 ? 12.188 33.844 15.641 1 87.25 229 ALA A N 1
ATOM 1749 C CA . ALA A 1 229 ? 12.289 32.688 14.742 1 87.25 229 ALA A CA 1
ATOM 1750 C C . ALA A 1 229 ? 11.422 32.875 13.508 1 87.25 229 ALA A C 1
ATOM 1752 O O . ALA A 1 229 ? 10.273 33.344 13.609 1 87.25 229 ALA A O 1
ATOM 1753 N N . PRO A 1 230 ? 11.945 32.719 12.383 1 91.31 230 PRO A N 1
ATOM 1754 C CA . PRO A 1 230 ? 11.18 32.938 11.156 1 91.31 230 PRO A CA 1
ATOM 1755 C C . PRO A 1 230 ? 9.945 32.031 11.062 1 91.31 230 PRO A C 1
ATOM 1757 O O . PRO A 1 230 ? 8.945 32.406 10.453 1 91.31 230 PRO A O 1
ATOM 1760 N N . GLY A 1 231 ? 10.023 30.875 11.664 1 92.5 231 GLY A N 1
ATOM 1761 C CA . GLY A 1 231 ? 8.922 29.938 11.602 1 92.5 231 GLY A CA 1
ATOM 1762 C C . GLY A 1 231 ? 8.859 29.172 10.297 1 92.5 231 GLY A C 1
ATOM 1763 O O . GLY A 1 231 ? 9.789 29.25 9.484 1 92.5 231 GLY A O 1
ATOM 1764 N N . THR A 1 232 ? 7.832 28.344 10.102 1 95.25 232 THR A N 1
ATOM 1765 C CA . THR A 1 232 ? 7.574 27.562 8.891 1 95.25 232 THR A CA 1
ATOM 1766 C C . THR A 1 232 ? 6.387 28.141 8.125 1 95.25 232 THR A C 1
ATOM 1768 O O . THR A 1 232 ? 5.328 28.391 8.703 1 95.25 232 THR A O 1
ATOM 1771 N N . VAL A 1 233 ? 6.59 28.391 6.852 1 95.31 233 VAL A N 1
ATOM 1772 C CA . VAL A 1 233 ? 5.516 28.906 6.012 1 95.31 233 VAL A CA 1
ATOM 1773 C C . VAL A 1 233 ? 4.895 27.781 5.199 1 95.31 233 VAL A C 1
ATOM 1775 O O . VAL A 1 233 ? 5.598 27.078 4.469 1 95.31 233 VAL A O 1
ATOM 1778 N N . ILE A 1 234 ? 3.646 27.594 5.375 1 95 234 ILE A N 1
ATOM 1779 C CA . ILE A 1 234 ? 2.9 26.594 4.625 1 95 234 ILE A CA 1
ATOM 1780 C C . ILE A 1 234 ? 2.164 27.266 3.463 1 95 234 ILE A C 1
ATOM 1782 O O . ILE A 1 234 ? 1.35 28.172 3.67 1 95 234 ILE A O 1
ATOM 1786 N N . THR A 1 235 ? 2.447 26.859 2.275 1 95.31 235 THR A N 1
ATOM 1787 C CA . THR A 1 235 ? 1.895 27.484 1.077 1 95.31 235 THR A CA 1
ATOM 1788 C C . THR A 1 235 ? 1.388 26.422 0.102 1 95.31 235 THR A C 1
ATOM 1790 O O . THR A 1 235 ? 1.58 25.219 0.324 1 95.31 235 THR A O 1
ATOM 1793 N N . LYS A 1 236 ? 0.712 26.891 -0.889 1 91.69 236 LYS A N 1
ATOM 1794 C CA . LYS A 1 236 ? 0.174 25.984 -1.901 1 91.69 236 LYS A CA 1
ATOM 1795 C C . LYS A 1 236 ? 1.295 25.328 -2.695 1 91.69 236 LYS A C 1
ATOM 1797 O O . LYS A 1 236 ? 1.232 24.125 -2.982 1 91.69 236 LYS A O 1
ATOM 1802 N N . THR A 1 237 ? 2.258 26.078 -3.072 1 89.62 237 THR A N 1
ATOM 1803 C CA . THR A 1 237 ? 3.404 25.562 -3.814 1 89.62 237 THR A CA 1
ATOM 1804 C C . THR A 1 237 ? 4.711 26.094 -3.221 1 89.62 237 THR A C 1
ATOM 1806 O O . THR A 1 237 ? 4.711 27.078 -2.49 1 89.62 237 THR A O 1
ATOM 1809 N N . ARG A 1 238 ? 5.68 25.344 -3.396 1 89.5 238 ARG A N 1
ATOM 1810 C CA . ARG A 1 238 ? 7.008 25.797 -2.996 1 89.5 238 ARG A CA 1
ATOM 1811 C C . ARG A 1 238 ? 8.07 25.312 -3.969 1 89.5 238 ARG A C 1
ATOM 1813 O O . ARG A 1 238 ? 7.805 24.438 -4.805 1 89.5 238 ARG A O 1
ATOM 1820 N N . ASP A 1 239 ? 9.195 25.922 -3.834 1 85.5 239 ASP A N 1
ATOM 1821 C CA . ASP A 1 239 ? 10.32 25.531 -4.68 1 85.5 239 ASP A CA 1
ATOM 1822 C C . ASP A 1 239 ? 10.906 24.188 -4.23 1 85.5 239 ASP A C 1
ATOM 1824 O O . ASP A 1 239 ? 11.438 24.078 -3.121 1 85.5 239 ASP A O 1
ATOM 1828 N N . MET A 1 240 ? 10.742 23.25 -5.109 1 81.88 240 MET A N 1
ATOM 1829 C CA . MET A 1 240 ? 11.164 21.906 -4.75 1 81.88 240 MET A CA 1
ATOM 1830 C C . MET A 1 240 ? 12.492 21.547 -5.414 1 81.88 240 MET A C 1
ATOM 1832 O O . MET A 1 240 ? 12.992 20.438 -5.258 1 81.88 240 MET A O 1
ATOM 1836 N N . ARG A 1 241 ? 13.117 22.453 -6.195 1 75.31 241 ARG A N 1
ATOM 1837 C CA . ARG A 1 241 ? 14.281 22.141 -7.012 1 75.31 241 ARG A CA 1
ATOM 1838 C C . ARG A 1 241 ? 15.453 21.672 -6.145 1 75.31 241 ARG A C 1
ATOM 1840 O O . ARG A 1 241 ? 16.188 20.766 -6.523 1 75.31 241 ARG A O 1
ATOM 1847 N N . LYS A 1 242 ? 15.492 22.062 -4.922 1 75.69 242 LYS A N 1
ATOM 1848 C CA . LYS A 1 242 ? 16.625 21.719 -4.07 1 75.69 242 LYS A CA 1
ATOM 1849 C C . LYS A 1 242 ? 16.188 20.859 -2.895 1 75.69 242 LYS A C 1
ATOM 1851 O O . LYS A 1 242 ? 17.016 20.484 -2.057 1 75.69 242 LYS A O 1
ATOM 1856 N N . SER A 1 243 ? 15.008 20.516 -2.906 1 82.69 243 SER A N 1
ATOM 1857 C CA . SER A 1 243 ? 14.492 19.766 -1.768 1 82.69 243 SER A CA 1
ATOM 1858 C C . SER A 1 243 ? 14.484 18.266 -2.055 1 82.69 243 SER A C 1
ATOM 1860 O O . SER A 1 243 ? 14.078 17.844 -3.139 1 82.69 243 SER A O 1
ATOM 1862 N N . ILE A 1 244 ? 15.133 17.5 -1.217 1 88.38 244 ILE A N 1
ATOM 1863 C CA . ILE A 1 244 ? 15.102 16.047 -1.333 1 88.38 244 ILE A CA 1
ATOM 1864 C C . ILE A 1 244 ? 14.172 15.461 -0.271 1 88.38 244 ILE A C 1
ATOM 1866 O O . ILE A 1 244 ? 13.094 14.953 -0.59 1 88.38 244 ILE A O 1
ATOM 1870 N N . LEU A 1 245 ? 14.5 15.664 0.916 1 92.56 245 LEU A N 1
ATOM 1871 C CA . LEU A 1 245 ? 13.688 15.242 2.051 1 92.56 245 LEU A CA 1
ATOM 1872 C C . LEU A 1 245 ? 13.352 16.422 2.949 1 92.56 245 LEU A C 1
ATOM 1874 O O . LEU A 1 245 ? 14.227 17.234 3.285 1 92.56 245 LEU A O 1
ATOM 1878 N N . THR A 1 246 ? 12.117 16.531 3.271 1 93 246 THR A N 1
ATOM 1879 C CA . THR A 1 246 ? 11.641 17.688 4.027 1 93 246 THR A CA 1
ATOM 1880 C C . THR A 1 246 ? 11.586 17.375 5.52 1 93 246 THR A C 1
ATOM 1882 O O . THR A 1 246 ? 11.977 18.203 6.348 1 93 246 THR A O 1
ATOM 1885 N N . SER A 1 247 ? 11.047 16.25 5.824 1 94.38 247 SER A N 1
ATOM 1886 C CA . SER A 1 247 ? 10.875 15.891 7.23 1 94.38 247 SER A CA 1
ATOM 1887 C C . SER A 1 247 ? 10.664 14.391 7.398 1 94.38 247 SER A C 1
ATOM 1889 O O . SER A 1 247 ? 10.273 13.703 6.453 1 94.38 247 SER A O 1
ATOM 1891 N N . ILE A 1 248 ? 11.008 13.906 8.555 1 95.19 248 ILE A N 1
ATOM 1892 C CA . ILE A 1 248 ? 10.789 12.523 8.953 1 95.19 248 ILE A CA 1
ATOM 1893 C C . ILE A 1 248 ? 9.906 12.477 10.195 1 95.19 248 ILE A C 1
ATOM 1895 O O . ILE A 1 248 ? 10.234 13.078 11.227 1 95.19 248 ILE A O 1
ATOM 1899 N N . VAL A 1 249 ? 8.867 11.742 10.109 1 93.31 249 VAL A N 1
ATOM 1900 C CA . VAL A 1 249 ? 7.945 11.688 11.242 1 93.31 249 VAL A CA 1
ATOM 1901 C C . VAL A 1 249 ? 7.758 10.234 11.68 1 93.31 249 VAL A C 1
ATOM 1903 O O . VAL A 1 249 ? 7.809 9.32 10.859 1 93.31 249 VAL A O 1
ATOM 1906 N N . LEU A 1 250 ? 7.586 10.109 12.992 1 93.31 250 LEU A N 1
ATOM 1907 C CA . LEU A 1 250 ? 7.43 8.781 13.594 1 93.31 250 LEU A CA 1
ATOM 1908 C C . LEU A 1 250 ? 6.066 8.648 14.258 1 93.31 250 LEU A C 1
ATOM 1910 O O . LEU A 1 250 ? 5.672 9.5 15.062 1 93.31 250 LEU A O 1
ATOM 1914 N N . LYS A 1 251 ? 5.332 7.711 13.867 1 89.25 251 LYS A N 1
ATOM 1915 C CA . LYS A 1 251 ? 4.113 7.309 14.562 1 89.25 251 LYS A CA 1
ATOM 1916 C C . LYS A 1 251 ? 4.297 5.969 15.266 1 89.25 251 LYS A C 1
ATOM 1918 O O . LYS A 1 251 ? 4.391 4.926 14.617 1 89.25 251 LYS A O 1
ATOM 1923 N N . SER A 1 252 ? 4.277 6.016 16.578 1 88.81 252 SER A N 1
ATOM 1924 C CA . SER A 1 252 ? 4.629 4.836 17.359 1 88.81 252 SER A CA 1
ATOM 1925 C C . SER A 1 252 ? 3.385 4.07 17.797 1 88.81 252 SER A C 1
ATOM 1927 O O . SER A 1 252 ? 2.266 4.574 17.688 1 88.81 252 SER A O 1
ATOM 1929 N N . ASN A 1 253 ? 3.609 2.887 18.234 1 85.62 253 ASN A N 1
ATOM 1930 C CA . ASN A 1 253 ? 2.613 2.027 18.875 1 85.62 253 ASN A CA 1
ATOM 1931 C C . ASN A 1 253 ? 1.419 1.785 17.953 1 85.62 253 ASN A C 1
ATOM 1933 O O . ASN A 1 253 ? 0.27 1.952 18.375 1 85.62 253 ASN A O 1
ATOM 1937 N N . ILE A 1 254 ? 1.771 1.459 16.781 1 85.62 254 ILE A N 1
ATOM 1938 C CA . ILE A 1 254 ? 0.708 1.127 15.844 1 85.62 254 ILE A CA 1
ATOM 1939 C C . ILE A 1 254 ? 0.487 -0.385 15.828 1 85.62 254 ILE A C 1
ATOM 1941 O O . ILE A 1 254 ? 1.359 -1.15 16.25 1 85.62 254 ILE A O 1
ATOM 1945 N N . THR A 1 255 ? -0.743 -0.706 15.438 1 87.19 255 THR A N 1
ATOM 1946 C CA . THR A 1 255 ? -1.099 -2.105 15.234 1 87.19 255 THR A CA 1
ATOM 1947 C C . THR A 1 255 ? -1.26 -2.412 13.75 1 87.19 255 THR A C 1
ATOM 1949 O O . THR A 1 255 ? -1.964 -1.696 13.039 1 87.19 255 THR A O 1
ATOM 1952 N N . MET A 1 256 ? -0.579 -3.41 13.32 1 89.38 256 MET A N 1
ATOM 1953 C CA . MET A 1 256 ? -0.669 -3.836 11.93 1 89.38 256 MET A CA 1
ATOM 1954 C C . MET A 1 256 ? -1.524 -5.094 11.797 1 89.38 256 MET A C 1
ATOM 1956 O O . MET A 1 256 ? -1.431 -6 12.625 1 89.38 256 MET A O 1
ATOM 1960 N N . LEU A 1 257 ? -2.373 -5.121 10.812 1 89.19 257 LEU A N 1
ATOM 1961 C CA . LEU A 1 257 ? -3.197 -6.281 10.492 1 89.19 257 LEU A CA 1
ATOM 1962 C C . LEU A 1 257 ? -2.809 -6.855 9.133 1 89.19 257 LEU A C 1
ATOM 1964 O O . LEU A 1 257 ? -2.744 -6.129 8.141 1 89.19 257 LEU A O 1
ATOM 1968 N N . ASP A 1 258 ? -2.51 -8.055 9.156 1 88.88 258 ASP A N 1
ATOM 1969 C CA . ASP A 1 258 ? -2.27 -8.789 7.922 1 88.88 258 ASP A CA 1
ATOM 1970 C C . ASP A 1 258 ? -3.418 -9.758 7.629 1 88.88 258 ASP A C 1
ATOM 1972 O O . ASP A 1 258 ? -3.652 -10.695 8.391 1 88.88 258 ASP A O 1
ATOM 1976 N N . ILE A 1 259 ? -4.09 -9.484 6.57 1 88.06 259 ILE A N 1
ATOM 1977 C CA . ILE A 1 259 ? -5.262 -10.266 6.191 1 88.06 259 ILE A CA 1
ATOM 1978 C C . ILE A 1 259 ? -4.953 -11.078 4.938 1 88.06 259 ILE A C 1
ATOM 1980 O O . ILE A 1 259 ? -4.668 -10.516 3.877 1 88.06 259 ILE A O 1
ATOM 1984 N N . VAL A 1 260 ? -4.984 -12.344 5.098 1 81.88 260 VAL A N 1
ATOM 1985 C CA . VAL A 1 260 ? -4.664 -13.227 3.984 1 81.88 260 VAL A CA 1
ATOM 1986 C C . VAL A 1 260 ? -5.906 -14.008 3.568 1 81.88 260 VAL A C 1
ATOM 1988 O O . VAL A 1 260 ? -6.578 -14.617 4.41 1 81.88 260 VAL A O 1
ATOM 1991 N N . SER A 1 261 ? -6.203 -13.82 2.381 1 75.44 261 SER A N 1
ATOM 1992 C CA . SER A 1 261 ? -7.332 -14.594 1.873 1 75.44 261 SER A CA 1
ATOM 1993 C C . SER A 1 261 ? -7.035 -15.156 0.489 1 75.44 261 SER A C 1
ATOM 1995 O O . SER A 1 261 ? -6.637 -14.422 -0.416 1 75.44 261 SER A O 1
ATOM 1997 N N . THR A 1 262 ? -7.152 -16.453 0.354 1 60.94 262 THR A N 1
ATOM 1998 C CA . THR A 1 262 ? -6.973 -17.094 -0.944 1 60.94 262 THR A CA 1
ATOM 1999 C C . THR A 1 262 ? -8.148 -16.781 -1.865 1 60.94 262 THR A C 1
ATOM 2001 O O . THR A 1 262 ? -8.07 -17 -3.076 1 60.94 262 THR A O 1
ATOM 2004 N N . ARG A 1 263 ? -9.156 -16.312 -1.226 1 55.34 263 ARG A N 1
ATOM 2005 C CA . ARG A 1 263 ? -10.352 -16 -2.004 1 55.34 263 ARG A CA 1
ATOM 2006 C C . ARG A 1 263 ? -10.234 -14.633 -2.666 1 55.34 263 ARG A C 1
ATOM 2008 O O . ARG A 1 263 ? -11.086 -14.258 -3.479 1 55.34 263 ARG A O 1
ATOM 2015 N N . MET A 1 264 ? -9.188 -13.875 -2.23 1 53.38 264 MET A N 1
ATOM 2016 C CA . MET A 1 264 ? -9 -12.531 -2.771 1 53.38 264 MET A CA 1
ATOM 2017 C C . MET A 1 264 ? -8.734 -12.578 -4.273 1 53.38 264 MET A C 1
ATOM 2019 O O . MET A 1 264 ? -8.984 -11.602 -4.984 1 53.38 264 MET A O 1
ATOM 2023 N N . LEU A 1 265 ? -8.438 -13.766 -4.672 1 51.38 265 LEU A N 1
ATOM 2024 C CA . LEU A 1 265 ? -7.996 -13.898 -6.059 1 51.38 265 LEU A CA 1
ATOM 2025 C C . LEU A 1 265 ? -9.125 -13.578 -7.023 1 51.38 265 LEU A C 1
ATOM 2027 O O . LEU A 1 265 ? -10.125 -14.305 -7.086 1 51.38 265 LEU A O 1
ATOM 2031 N N . GLY A 1 266 ? -9.07 -12.453 -7.715 1 52.12 266 GLY A N 1
ATOM 2032 C CA . GLY A 1 266 ? -9.984 -12.055 -8.781 1 52.12 266 GLY A CA 1
ATOM 2033 C C . GLY A 1 266 ? -11.312 -11.539 -8.266 1 52.12 266 GLY A C 1
ATOM 2034 O O . GLY A 1 266 ? -12.203 -11.211 -9.047 1 52.12 266 GLY A O 1
ATOM 2035 N N . GLN A 1 267 ? -11.453 -11.555 -6.961 1 54.16 267 GLN A N 1
ATOM 2036 C CA . GLN A 1 267 ? -12.805 -11.242 -6.5 1 54.16 267 GLN A CA 1
ATOM 2037 C C . GLN A 1 267 ? -12.938 -9.766 -6.156 1 54.16 267 GLN A C 1
ATOM 2039 O O . GLN A 1 267 ? -12.094 -9.203 -5.457 1 54.16 267 GLN A O 1
ATOM 2044 N N . TYR A 1 268 ? -13.742 -9.18 -7.02 1 59.31 268 TYR A N 1
ATOM 2045 C CA . TYR A 1 268 ? -14.195 -7.824 -6.719 1 59.31 268 TYR A CA 1
ATOM 2046 C C . TYR A 1 268 ? -15.102 -7.812 -5.492 1 59.31 268 TYR A C 1
ATOM 2048 O O . TYR A 1 268 ? -15.789 -8.797 -5.211 1 59.31 268 TYR A O 1
ATOM 2056 N N . GLY A 1 269 ? -14.609 -7.438 -4.266 1 71.12 269 GLY A N 1
ATOM 2057 C CA . GLY A 1 269 ? -15.508 -7.297 -3.129 1 71.12 269 GLY A CA 1
ATOM 2058 C C . GLY A 1 269 ? -14.828 -7.551 -1.796 1 71.12 269 GLY A C 1
ATOM 2059 O O . GLY A 1 269 ? -15.328 -7.133 -0.749 1 71.12 269 GLY A O 1
ATOM 2060 N N . PHE A 1 270 ? -13.812 -8.336 -1.997 1 78.94 270 PHE A N 1
ATOM 2061 C CA . PHE A 1 270 ? -13.141 -8.648 -0.739 1 78.94 270 PHE A CA 1
ATOM 2062 C C . PHE A 1 270 ? -12.719 -7.375 -0.023 1 78.94 270 PHE A C 1
ATOM 2064 O O . PHE A 1 270 ? -12.984 -7.203 1.168 1 78.94 270 PHE A O 1
ATOM 2071 N N . LEU A 1 271 ? -12.141 -6.449 -0.738 1 81.94 271 LEU A N 1
ATOM 2072 C CA . LEU A 1 271 ? -11.695 -5.188 -0.152 1 81.94 271 LEU A CA 1
ATOM 2073 C C . LEU A 1 271 ? -12.875 -4.395 0.393 1 81.94 271 LEU A C 1
ATOM 2075 O O . LEU A 1 271 ? -12.797 -3.82 1.481 1 81.94 271 LEU A O 1
ATOM 2079 N N . ALA A 1 272 ? -13.93 -4.426 -0.337 1 85 272 ALA A N 1
ATOM 2080 C CA . ALA A 1 272 ? -15.125 -3.729 0.116 1 85 272 ALA A CA 1
ATOM 2081 C C . ALA A 1 272 ? -15.625 -4.297 1.442 1 85 272 ALA A C 1
ATOM 2083 O O . ALA A 1 272 ? -15.992 -3.543 2.346 1 85 272 ALA A O 1
ATOM 2084 N N . LYS A 1 273 ? -15.594 -5.527 1.527 1 86.31 273 LYS A N 1
ATOM 2085 C CA . LYS A 1 273 ? -16.047 -6.188 2.748 1 86.31 273 LYS A CA 1
ATOM 2086 C C . LYS A 1 273 ? -15.133 -5.867 3.922 1 86.31 273 LYS A C 1
ATOM 2088 O O . LYS A 1 273 ? -15.602 -5.566 5.023 1 86.31 273 LYS A O 1
ATOM 2093 N N . VAL A 1 274 ? -13.891 -5.977 3.674 1 87.25 274 VAL A N 1
ATOM 2094 C CA . VAL A 1 274 ? -12.898 -5.711 4.715 1 87.25 274 VAL A CA 1
ATOM 2095 C C . VAL A 1 274 ? -13.078 -4.293 5.246 1 87.25 274 VAL A C 1
ATOM 2097 O O . VAL A 1 274 ? -13.172 -4.082 6.461 1 87.25 274 VAL A O 1
ATOM 2100 N N . PHE A 1 275 ? -13.219 -3.322 4.434 1 87.38 275 PHE A N 1
ATOM 2101 C CA . PHE A 1 275 ? -13.258 -1.933 4.871 1 87.38 275 PHE A CA 1
ATOM 2102 C C . PHE A 1 275 ? -14.641 -1.574 5.402 1 87.38 275 PHE A C 1
ATOM 2104 O O . PHE A 1 275 ? -14.789 -0.643 6.195 1 87.38 275 PHE A O 1
ATOM 2111 N N . SER A 1 276 ? -15.625 -2.289 4.934 1 87.31 276 SER A N 1
ATOM 2112 C CA . SER A 1 276 ? -16.938 -2.102 5.535 1 87.31 276 SER A CA 1
ATOM 2113 C C . SER A 1 276 ? -16.938 -2.496 7.008 1 87.31 276 SER A C 1
ATOM 2115 O O . SER A 1 276 ? -17.625 -1.877 7.824 1 87.31 276 SER A O 1
ATOM 2117 N N . ILE A 1 277 ? -16.234 -3.496 7.277 1 86.12 277 ILE A N 1
ATOM 2118 C CA . ILE A 1 277 ? -16.125 -3.945 8.656 1 86.12 277 ILE A CA 1
ATOM 2119 C C . ILE A 1 277 ? -15.461 -2.855 9.5 1 86.12 277 ILE A C 1
ATOM 2121 O O . ILE A 1 277 ? -15.914 -2.553 10.609 1 86.12 277 ILE A O 1
ATOM 2125 N N . PHE A 1 278 ? -14.453 -2.26 9 1 84.06 278 PHE A N 1
ATOM 2126 C CA . PHE A 1 278 ? -13.781 -1.181 9.711 1 84.06 278 PHE A CA 1
ATOM 2127 C C . PHE A 1 278 ? -14.711 0.017 9.883 1 84.06 278 PHE A C 1
ATOM 2129 O O . PHE A 1 278 ? -14.695 0.678 10.922 1 84.06 278 PHE A O 1
ATOM 2136 N N . GLU A 1 279 ? -15.445 0.282 8.844 1 83.12 279 GLU A N 1
ATOM 2137 C CA . GLU A 1 279 ? -16.406 1.377 8.906 1 83.12 279 GLU A CA 1
ATOM 2138 C C . GLU A 1 279 ? -17.453 1.126 9.984 1 83.12 279 GLU A C 1
ATOM 2140 O O . GLU A 1 279 ? -17.766 2.016 10.781 1 83.12 279 GLU A O 1
ATOM 2145 N N . ASP A 1 280 ? -17.969 -0.013 10.031 1 82 280 ASP A N 1
ATOM 2146 C CA . ASP A 1 280 ? -19.016 -0.385 10.984 1 82 280 ASP A CA 1
ATOM 2147 C C . ASP A 1 280 ? -18.5 -0.282 12.422 1 82 280 ASP A C 1
ATOM 2149 O O . ASP A 1 280 ? -19.266 0.055 13.328 1 82 280 ASP A O 1
ATOM 2153 N N . LEU A 1 281 ? -17.281 -0.487 12.555 1 78 281 LEU A N 1
ATOM 2154 C CA . LEU A 1 281 ? -16.703 -0.491 13.898 1 78 281 LEU A CA 1
ATOM 2155 C C . LEU A 1 281 ? -16.078 0.864 14.227 1 78 281 LEU A C 1
ATOM 2157 O O . LEU A 1 281 ? -15.617 1.084 15.352 1 78 281 LEU A O 1
ATOM 2161 N N . GLY A 1 282 ? -16.016 1.73 13.234 1 75.94 282 GLY A N 1
ATOM 2162 C CA . GLY A 1 282 ? -15.492 3.074 13.438 1 75.94 282 GLY A CA 1
ATOM 2163 C C . GLY A 1 282 ? -13.992 3.115 13.617 1 75.94 282 GLY A C 1
ATOM 2164 O O . GLY A 1 282 ? -13.477 3.877 14.438 1 75.94 282 GLY A O 1
ATOM 2165 N N . ILE A 1 283 ? -13.312 2.234 12.961 1 77.31 283 ILE A N 1
ATOM 2166 C CA . ILE A 1 283 ? -11.859 2.16 13.086 1 77.31 283 ILE A CA 1
ATOM 2167 C C . ILE A 1 283 ? -11.211 2.832 11.875 1 77.31 283 ILE A C 1
ATOM 2169 O O . ILE A 1 283 ? -11.578 2.562 10.734 1 77.31 283 ILE A O 1
ATOM 2173 N N . SER A 1 284 ? -10.266 3.678 12.18 1 76.5 284 SER A N 1
ATOM 2174 C CA . SER A 1 284 ? -9.555 4.383 11.117 1 76.5 284 SER A CA 1
ATOM 2175 C C . SER A 1 284 ? -8.305 3.619 10.688 1 76.5 284 SER A C 1
ATOM 2177 O O . SER A 1 284 ? -7.598 3.062 11.531 1 76.5 284 SER A O 1
ATOM 2179 N N . VAL A 1 285 ? -8.117 3.576 9.383 1 80.88 285 VAL A N 1
ATOM 2180 C CA . VAL A 1 285 ? -6.953 2.922 8.797 1 80.88 285 VAL A CA 1
ATOM 2181 C C . VAL A 1 285 ? -5.941 3.973 8.352 1 80.88 285 VAL A C 1
ATOM 2183 O O . VAL A 1 285 ? -6.301 4.953 7.695 1 80.88 285 VAL A O 1
ATOM 2186 N N . ASP A 1 286 ? -4.652 3.723 8.695 1 77.62 286 ASP A N 1
ATOM 2187 C CA . ASP A 1 286 ? -3.6 4.68 8.367 1 77.62 286 ASP A CA 1
ATOM 2188 C C . ASP A 1 286 ? -2.98 4.367 7.008 1 77.62 286 ASP A C 1
ATOM 2190 O O . ASP A 1 286 ? -2.781 5.27 6.188 1 77.62 286 ASP A O 1
ATOM 2194 N N . SER A 1 287 ? -2.623 3.217 6.902 1 82.69 287 SER A N 1
ATOM 2195 C CA . SER A 1 287 ? -1.909 2.811 5.695 1 82.69 287 SER A CA 1
ATOM 2196 C C . SER A 1 287 ? -2.369 1.438 5.215 1 82.69 287 SER A C 1
ATOM 2198 O O . SER A 1 287 ? -2.736 0.583 6.023 1 82.69 287 SER A O 1
ATOM 2200 N N . VAL A 1 288 ? -2.389 1.299 3.904 1 85.5 288 VAL A N 1
ATOM 2201 C CA . VAL A 1 288 ? -2.793 0.037 3.293 1 85.5 288 VAL A CA 1
ATOM 2202 C C . VAL A 1 288 ? -1.78 -0.367 2.225 1 85.5 288 VAL A C 1
ATOM 2204 O O . VAL A 1 288 ? -1.298 0.478 1.467 1 85.5 288 VAL A O 1
ATOM 2207 N N . ALA A 1 289 ? -1.408 -1.55 2.213 1 85.44 289 ALA A N 1
ATOM 2208 C CA . ALA A 1 289 ? -0.643 -2.176 1.137 1 85.44 289 ALA A CA 1
ATOM 2209 C C . ALA A 1 289 ? -1.232 -3.533 0.765 1 85.44 289 ALA A C 1
ATOM 2211 O O . ALA A 1 289 ? -1.684 -4.281 1.635 1 85.44 289 ALA A O 1
ATOM 2212 N N . THR A 1 290 ? -1.25 -3.805 -0.527 1 80.38 290 THR A N 1
ATOM 2213 C CA . THR A 1 290 ? -1.904 -5.039 -0.943 1 80.38 290 THR A CA 1
ATOM 2214 C C . THR A 1 290 ? -0.975 -5.879 -1.817 1 80.38 290 THR A C 1
ATOM 2216 O O . THR A 1 290 ? -0.048 -5.348 -2.434 1 80.38 290 THR A O 1
ATOM 2219 N N . SER A 1 291 ? -1.188 -7.133 -1.657 1 73.38 291 SER A N 1
ATOM 2220 C CA . SER A 1 291 ? -0.726 -8.117 -2.627 1 73.38 291 SER A CA 1
ATOM 2221 C C . SER A 1 291 ? -1.896 -8.867 -3.26 1 73.38 291 SER A C 1
ATOM 2223 O O . SER A 1 291 ? -3.047 -8.438 -3.141 1 73.38 291 SER A O 1
ATOM 2225 N N . GLU A 1 292 ? -1.606 -9.859 -3.949 1 68.56 292 GLU A N 1
ATOM 2226 C CA . GLU A 1 292 ? -2.689 -10.625 -4.562 1 68.56 292 GLU A CA 1
ATOM 2227 C C . GLU A 1 292 ? -3.568 -11.281 -3.504 1 68.56 292 GLU A C 1
ATOM 2229 O O . GLU A 1 292 ? -4.797 -11.266 -3.615 1 68.56 292 GLU A O 1
ATOM 2234 N N . VAL A 1 293 ? -2.861 -11.781 -2.514 1 69 293 VAL A N 1
ATOM 2235 C CA . VAL A 1 293 ? -3.635 -12.633 -1.617 1 69 293 VAL A CA 1
ATOM 2236 C C . VAL A 1 293 ? -3.668 -12.016 -0.219 1 69 293 VAL A C 1
ATOM 2238 O O . VAL A 1 293 ? -4.137 -12.648 0.731 1 69 293 VAL A O 1
ATOM 2241 N N . SER A 1 294 ? -3.201 -10.82 -0.188 1 80.5 294 SER A N 1
ATOM 2242 C CA . SER A 1 294 ? -3.141 -10.305 1.176 1 80.5 294 SER A CA 1
ATOM 2243 C C . SER A 1 294 ? -3.268 -8.781 1.196 1 80.5 294 SER A C 1
ATOM 2245 O O . SER A 1 294 ? -2.943 -8.117 0.213 1 80.5 294 SER A O 1
ATOM 2247 N N . ILE A 1 295 ? -3.795 -8.367 2.311 1 85.5 295 ILE A N 1
ATOM 2248 C CA . ILE A 1 295 ? -3.889 -6.941 2.607 1 85.5 295 ILE A CA 1
ATOM 2249 C C . ILE A 1 295 ? -3.23 -6.652 3.955 1 85.5 295 ILE A C 1
ATOM 2251 O O . ILE A 1 295 ? -3.477 -7.355 4.938 1 85.5 295 ILE A O 1
ATOM 2255 N N . SER A 1 296 ? -2.398 -5.699 3.883 1 89.19 296 SER A N 1
ATOM 2256 C CA . SER A 1 296 ? -1.786 -5.219 5.117 1 89.19 296 SER A CA 1
ATOM 2257 C C . SER A 1 296 ? -2.232 -3.795 5.434 1 89.19 296 SER A C 1
ATOM 2259 O O . SER A 1 296 ? -2.203 -2.92 4.566 1 89.19 296 SER A O 1
ATOM 2261 N N . LEU A 1 297 ? -2.656 -3.658 6.664 1 88.75 297 LEU A N 1
ATOM 2262 C CA . LEU A 1 297 ? -3.119 -2.334 7.059 1 88.75 297 LEU A CA 1
ATOM 2263 C C . LEU A 1 297 ? -2.623 -1.977 8.453 1 88.75 297 LEU A C 1
ATOM 2265 O O . LEU A 1 297 ? -2.332 -2.865 9.258 1 88.75 297 LEU A O 1
ATOM 2269 N N . THR A 1 298 ? -2.473 -0.734 8.664 1 87.5 298 THR A N 1
ATOM 2270 C CA . THR A 1 298 ? -2.146 -0.235 9.992 1 87.5 298 THR A CA 1
ATOM 2271 C C . THR A 1 298 ? -3.314 0.558 10.578 1 87.5 298 THR A C 1
ATOM 2273 O O . THR A 1 298 ? -3.99 1.296 9.859 1 87.5 298 THR A O 1
ATOM 2276 N N . LEU A 1 299 ? -3.492 0.295 11.836 1 81.19 299 LEU A N 1
ATOM 2277 C CA . LEU A 1 299 ? -4.602 0.943 12.531 1 81.19 299 LEU A CA 1
ATOM 2278 C C . LEU A 1 299 ? -4.098 2.029 13.477 1 81.19 299 LEU A C 1
ATOM 2280 O O . LEU A 1 299 ? -3.039 1.879 14.086 1 81.19 299 LEU A O 1
ATOM 2284 N N . ASP A 1 300 ? -4.793 3.182 13.406 1 67.31 300 ASP A N 1
ATOM 2285 C CA . ASP A 1 300 ? -4.465 4.281 14.305 1 67.31 300 ASP A CA 1
ATOM 2286 C C . ASP A 1 300 ? -5.051 4.043 15.695 1 67.31 300 ASP A C 1
ATOM 2288 O O . ASP A 1 300 ? -6.258 3.859 15.844 1 67.31 300 ASP A O 1
ATOM 2292 N N . PRO A 1 301 ? -4.102 3.865 16.719 1 55.62 301 PRO A N 1
ATOM 2293 C CA . PRO A 1 301 ? -4.617 3.67 18.062 1 55.62 301 PRO A CA 1
ATOM 2294 C C . PRO A 1 301 ? -5.449 4.852 18.562 1 55.62 301 PRO A C 1
ATOM 2296 O O . PRO A 1 301 ? -6.293 4.695 19.438 1 55.62 301 PRO A O 1
ATOM 2299 N N . SER A 1 302 ? -4.977 6.043 18.219 1 51.03 302 SER A N 1
ATOM 2300 C CA . SER A 1 302 ? -5.508 7.23 18.891 1 51.03 302 SER A CA 1
ATOM 2301 C C . SER A 1 302 ? -7.027 7.277 18.797 1 51.03 302 SER A C 1
ATOM 2303 O O . SER A 1 302 ? -7.699 7.648 19.766 1 51.03 302 SER A O 1
ATOM 2305 N N . LYS A 1 303 ? -7.461 7.23 17.672 1 48.78 303 LYS A N 1
ATOM 2306 C CA . LYS A 1 303 ? -8.914 7.293 17.719 1 48.78 303 LYS A CA 1
ATOM 2307 C C . LYS A 1 303 ? -9.492 6.062 18.422 1 48.78 303 LYS A C 1
ATOM 2309 O O . LYS A 1 303 ? -10.609 6.105 18.938 1 48.78 303 LYS A O 1
ATOM 2314 N N . LEU A 1 304 ? -8.703 4.988 18.359 1 42.56 304 LEU A N 1
ATOM 2315 C CA . LEU A 1 304 ? -8.984 3.842 19.219 1 42.56 304 LEU A CA 1
ATOM 2316 C C . LEU A 1 304 ? -8.703 4.176 20.672 1 42.56 304 LEU A C 1
ATOM 2318 O O . LEU A 1 304 ? -9.312 3.602 21.578 1 42.56 304 LEU A O 1
ATOM 2322 N N . TRP A 1 305 ? -7.75 5.012 20.828 1 40.38 305 TRP A N 1
ATOM 2323 C CA . TRP A 1 305 ? -7.25 5.188 22.188 1 40.38 305 TRP A CA 1
ATOM 2324 C C . TRP A 1 305 ? -8.281 5.891 23.062 1 40.38 305 TRP A C 1
ATOM 2326 O O . TRP A 1 305 ? -8.109 6.004 24.281 1 40.38 305 TRP A O 1
ATOM 2336 N N . SER A 1 306 ? -8.914 6.832 22.391 1 43.16 306 SER A N 1
ATOM 2337 C CA . SER A 1 306 ? -9.781 7.359 23.438 1 43.16 306 SER A CA 1
ATOM 2338 C C . SER A 1 306 ? -10.547 6.238 24.141 1 43.16 306 SER A C 1
ATOM 2340 O O . SER A 1 306 ? -11.188 6.461 25.172 1 43.16 306 SER A O 1
ATOM 2342 N N . ARG A 1 307 ? -10.398 5.07 23.484 1 45.59 307 ARG A N 1
ATOM 2343 C CA . ARG A 1 307 ? -11.328 4.145 24.125 1 45.59 307 ARG A CA 1
ATOM 2344 C C . ARG A 1 307 ? -10.586 3.014 24.812 1 45.59 307 ARG A C 1
ATOM 2346 O O . ARG A 1 307 ? -9.578 2.521 24.312 1 45.59 307 ARG A O 1
ATOM 2353 N N . GLU A 1 308 ? -10.555 2.973 26.016 1 47.53 308 GLU A N 1
ATOM 2354 C CA . GLU A 1 308 ? -10.094 1.908 26.906 1 47.53 308 GLU A CA 1
ATOM 2355 C C . GLU A 1 308 ? -10.164 0.547 26.219 1 47.53 308 GLU A C 1
ATOM 2357 O O . GLU A 1 308 ? -9.375 -0.351 26.531 1 47.53 308 GLU A O 1
ATOM 2362 N N . LEU A 1 309 ? -11.094 0.316 25.531 1 50.47 309 LEU A N 1
ATOM 2363 C CA . LEU A 1 309 ? -11.477 -1.041 25.156 1 50.47 309 LEU A CA 1
ATOM 2364 C C . LEU A 1 309 ? -10.898 -1.421 23.797 1 50.47 309 LEU A C 1
ATOM 2366 O O . LEU A 1 309 ? -11.594 -2.021 22.969 1 50.47 309 LEU A O 1
ATOM 2370 N N . ILE A 1 310 ? -9.578 -0.922 23.594 1 62.72 310 ILE A N 1
ATOM 2371 C CA . ILE A 1 310 ? -8.883 -1.099 22.328 1 62.72 310 ILE A CA 1
ATOM 2372 C C . ILE A 1 310 ? -8.742 -2.588 22.016 1 62.72 310 ILE A C 1
ATOM 2374 O O . ILE A 1 310 ? -9.023 -3.023 20.891 1 62.72 310 ILE A O 1
ATOM 2378 N N . GLN A 1 311 ? -8.453 -3.211 23.141 1 72.06 311 GLN A N 1
ATOM 2379 C CA . GLN A 1 311 ? -8.203 -4.629 22.891 1 72.06 311 GLN A CA 1
ATOM 2380 C C . GLN A 1 311 ? -9.492 -5.352 22.531 1 72.06 311 GLN A C 1
ATOM 2382 O O . GLN A 1 311 ? -9.492 -6.223 21.656 1 72.06 311 GLN A O 1
ATOM 2387 N N . GLN A 1 312 ? -10.523 -4.914 23.188 1 72.81 312 GLN A N 1
ATOM 2388 C CA . GLN A 1 312 ? -11.805 -5.551 22.891 1 72.81 312 GLN A CA 1
ATOM 2389 C C . GLN A 1 312 ? -12.258 -5.238 21.469 1 72.81 312 GLN A C 1
ATOM 2391 O O . GLN A 1 312 ? -12.781 -6.109 20.781 1 72.81 312 GLN A O 1
ATOM 2396 N N . GLU A 1 313 ? -12.039 -4.059 21.141 1 75.44 313 GLU A N 1
ATOM 2397 C CA . GLU A 1 313 ? -12.406 -3.672 19.781 1 75.44 313 GLU A CA 1
ATOM 2398 C C . GLU A 1 313 ? -11.562 -4.414 18.75 1 75.44 313 GLU A C 1
ATOM 2400 O O . GLU A 1 313 ? -12.078 -4.855 17.719 1 75.44 313 GLU A O 1
ATOM 2405 N N . LEU A 1 314 ? -10.367 -4.531 19.141 1 78.12 314 LEU A N 1
ATOM 2406 C CA . LEU A 1 314 ? -9.461 -5.238 18.25 1 78.12 314 LEU A CA 1
ATOM 2407 C C . LEU A 1 314 ? -9.859 -6.707 18.125 1 78.12 314 LEU A C 1
ATOM 2409 O O . LEU A 1 314 ? -9.828 -7.273 17.031 1 78.12 314 LEU A O 1
ATOM 2413 N N . ASP A 1 315 ? -10.164 -7.184 19.203 1 82.88 315 ASP A N 1
ATOM 2414 C CA . ASP A 1 315 ? -10.602 -8.578 19.188 1 82.88 315 ASP A CA 1
ATOM 2415 C C . ASP A 1 315 ? -11.859 -8.75 18.328 1 82.88 315 ASP A C 1
ATOM 2417 O O . ASP A 1 315 ? -12 -9.742 17.625 1 82.88 315 ASP A O 1
ATOM 2421 N N . HIS A 1 316 ? -12.656 -7.789 18.453 1 84.19 316 HIS A N 1
ATOM 2422 C CA . HIS A 1 316 ? -13.891 -7.836 17.672 1 84.19 316 HIS A CA 1
ATOM 2423 C C . HIS A 1 316 ? -13.602 -7.73 16.188 1 84.19 316 HIS A C 1
ATOM 2425 O O . HIS A 1 316 ? -14.227 -8.422 15.375 1 84.19 316 HIS A O 1
ATOM 2431 N N . VAL A 1 317 ? -12.75 -6.914 15.875 1 83.81 317 VAL A N 1
ATOM 2432 C CA . VAL A 1 317 ? -12.375 -6.75 14.477 1 83.81 317 VAL A CA 1
ATOM 2433 C C . VAL A 1 317 ? -11.789 -8.055 13.945 1 83.81 317 VAL A C 1
ATOM 2435 O O . VAL A 1 317 ? -12.141 -8.5 12.844 1 83.81 317 VAL A O 1
ATOM 2438 N N . VAL A 1 318 ? -10.93 -8.617 14.656 1 87.38 318 VAL A N 1
ATOM 2439 C CA . VAL A 1 318 ? -10.273 -9.859 14.25 1 87.38 318 VAL A CA 1
ATOM 2440 C C . VAL A 1 318 ? -11.32 -10.961 14.094 1 87.38 318 VAL A C 1
ATOM 2442 O O . VAL A 1 318 ? -11.273 -11.734 13.133 1 87.38 318 VAL A O 1
ATOM 2445 N N . GLU A 1 319 ? -12.188 -10.977 14.961 1 89.75 319 GLU A N 1
ATOM 2446 C CA . GLU A 1 319 ? -13.25 -11.984 14.906 1 89.75 319 GLU A CA 1
ATOM 2447 C C . GLU A 1 319 ? -14.086 -11.836 13.633 1 89.75 319 GLU A C 1
ATOM 2449 O O . GLU A 1 319 ? -14.406 -12.828 12.984 1 89.75 319 GLU A O 1
ATOM 2454 N N . GLU A 1 320 ? -14.438 -10.664 13.336 1 89.19 320 GLU A N 1
ATOM 2455 C CA . GLU A 1 320 ? -15.25 -10.414 12.148 1 89.19 320 GLU A CA 1
ATOM 2456 C C . GLU A 1 320 ? -14.469 -10.727 10.875 1 89.19 320 GLU A C 1
ATOM 2458 O O . GLU A 1 320 ? -15.016 -11.297 9.93 1 89.19 320 GLU A O 1
ATOM 2463 N N . LEU A 1 321 ? -13.258 -10.352 10.898 1 88.38 321 LEU A N 1
ATOM 2464 C CA . LEU A 1 321 ? -12.438 -10.57 9.719 1 88.38 321 LEU A CA 1
ATOM 2465 C C . LEU A 1 321 ? -12.102 -12.047 9.547 1 88.38 321 LEU A C 1
ATOM 2467 O O . LEU A 1 321 ? -11.93 -12.523 8.43 1 88.38 321 LEU A O 1
ATOM 2471 N N . GLU A 1 322 ? -11.945 -12.766 10.578 1 89.12 322 GLU A N 1
ATOM 2472 C CA . GLU A 1 322 ? -11.578 -14.18 10.539 1 89.12 322 GLU A CA 1
ATOM 2473 C C . GLU A 1 322 ? -12.672 -15.016 9.891 1 89.12 322 GLU A C 1
ATOM 2475 O O . GLU A 1 322 ? -12.438 -16.156 9.5 1 89.12 322 GLU A O 1
ATOM 2480 N N . LYS A 1 323 ? -13.797 -14.469 9.828 1 84.19 323 LYS A N 1
ATOM 2481 C CA . LYS A 1 323 ? -14.883 -15.164 9.148 1 84.19 323 LYS A CA 1
ATOM 2482 C C . LYS A 1 323 ? -14.609 -15.289 7.652 1 84.19 323 LYS A C 1
ATOM 2484 O O . LYS A 1 323 ? -15.125 -16.188 6.992 1 84.19 323 LYS A O 1
ATOM 2489 N N . ILE A 1 324 ? -13.727 -14.406 7.16 1 78.88 324 ILE A N 1
ATOM 2490 C CA . ILE A 1 324 ? -13.578 -14.398 5.711 1 78.88 324 ILE A CA 1
ATOM 2491 C C . ILE A 1 324 ? -12.102 -14.578 5.348 1 78.88 324 ILE A C 1
ATOM 2493 O O . ILE A 1 324 ? -11.766 -14.812 4.184 1 78.88 324 ILE A O 1
ATOM 2497 N N . ALA A 1 325 ? -11.25 -14.477 6.324 1 84.12 325 ALA A N 1
ATOM 2498 C CA . ALA A 1 325 ? -9.82 -14.539 6.016 1 84.12 325 ALA A CA 1
ATOM 2499 C C . ALA A 1 325 ? -9.008 -14.922 7.246 1 84.12 325 ALA A C 1
ATOM 2501 O O . ALA A 1 325 ? -9.555 -15.047 8.344 1 84.12 325 ALA A O 1
ATOM 2502 N N . VAL A 1 326 ? -7.781 -15.242 6.953 1 85.56 326 VAL A N 1
ATOM 2503 C CA . VAL A 1 326 ? -6.832 -15.43 8.047 1 85.56 326 VAL A CA 1
ATOM 2504 C C . VAL A 1 326 ? -6.207 -14.086 8.422 1 85.56 326 VAL A C 1
ATOM 2506 O O . VAL A 1 326 ? -5.719 -13.359 7.559 1 85.56 326 VAL A O 1
ATOM 2509 N N . VAL A 1 327 ? -6.285 -13.836 9.742 1 89.19 327 VAL A N 1
ATOM 2510 C CA . VAL A 1 327 ? -5.859 -12.508 10.188 1 89.19 327 VAL A CA 1
ATOM 2511 C C . VAL A 1 327 ? -4.695 -12.641 11.164 1 89.19 327 VAL A C 1
ATOM 2513 O O . VAL A 1 327 ? -4.758 -13.438 12.109 1 89.19 327 VAL A O 1
ATOM 2516 N N . HIS A 1 328 ? -3.691 -11.93 10.883 1 88.25 328 HIS A N 1
ATOM 2517 C CA . HIS A 1 328 ? -2.561 -11.828 11.797 1 88.25 328 HIS A CA 1
ATOM 2518 C C . HIS A 1 328 ? -2.43 -10.406 12.352 1 88.25 328 HIS A C 1
ATOM 2520 O O . HIS A 1 328 ? -2.357 -9.445 11.586 1 88.25 328 HIS A O 1
ATOM 2526 N N . LEU A 1 329 ? -2.41 -10.398 13.68 1 88.25 329 LEU A N 1
ATOM 2527 C CA . LEU A 1 329 ? -2.27 -9.117 14.367 1 88.25 329 LEU A CA 1
ATOM 2528 C C . LEU A 1 329 ? -0.841 -8.93 14.867 1 88.25 329 LEU A C 1
ATOM 2530 O O . LEU A 1 329 ? -0.309 -9.781 15.578 1 88.25 329 LEU A O 1
ATOM 2534 N N . LEU A 1 330 ? -0.212 -7.859 14.383 1 87.69 330 LEU A N 1
ATOM 2535 C CA . LEU A 1 330 ? 1.14 -7.52 14.82 1 87.69 330 LEU A CA 1
ATOM 2536 C C . LEU A 1 330 ? 1.151 -6.195 15.578 1 87.69 330 LEU A C 1
ATOM 2538 O O . LEU A 1 330 ? 0.904 -5.141 14.992 1 87.69 330 LEU A O 1
ATOM 2542 N N . GLN A 1 331 ? 1.475 -6.285 16.828 1 87.62 331 GLN A N 1
ATOM 2543 C CA . GLN A 1 331 ? 1.479 -5.098 17.672 1 87.62 331 GLN A CA 1
ATOM 2544 C C . GLN A 1 331 ? 2.898 -4.57 17.875 1 87.62 331 GLN A C 1
ATOM 2546 O O . GLN A 1 331 ? 3.867 -5.203 17.453 1 87.62 331 GLN A O 1
ATOM 2551 N N . HIS A 1 332 ? 3.033 -3.41 18.391 1 89.56 332 HIS A N 1
ATOM 2552 C CA . HIS A 1 332 ? 4.305 -2.773 18.719 1 89.56 332 HIS A CA 1
ATOM 2553 C C . HIS A 1 332 ? 5.109 -2.471 17.469 1 89.56 332 HIS A C 1
ATOM 2555 O O . HIS A 1 332 ? 6.281 -2.844 17.375 1 89.56 332 HIS A O 1
ATOM 2561 N N . ARG A 1 333 ? 4.371 -1.917 16.562 1 91.44 333 ARG A N 1
ATOM 2562 C CA . ARG A 1 333 ? 4.992 -1.44 15.32 1 91.44 333 ARG A CA 1
ATOM 2563 C C . ARG A 1 333 ? 4.965 0.082 15.25 1 91.44 333 ARG A C 1
ATOM 2565 O O . ARG A 1 333 ? 4.238 0.732 16.016 1 91.44 333 ARG A O 1
ATOM 2572 N N . SER A 1 334 ? 5.809 0.589 14.391 1 93.12 334 SER A N 1
ATOM 2573 C CA . SER A 1 334 ? 5.867 2.029 14.172 1 93.12 334 SER A CA 1
ATOM 2574 C C . SER A 1 334 ? 5.934 2.361 12.68 1 93.12 334 SER A C 1
ATOM 2576 O O . SER A 1 334 ? 6.469 1.582 11.891 1 93.12 334 SER A O 1
ATOM 2578 N N . ILE A 1 335 ? 5.348 3.473 12.359 1 92.62 335 ILE A N 1
ATOM 2579 C CA . ILE A 1 335 ? 5.426 3.971 10.984 1 92.62 335 ILE A CA 1
ATOM 2580 C C . ILE A 1 335 ? 6.426 5.121 10.914 1 92.62 335 ILE A C 1
ATOM 2582 O O . ILE A 1 335 ? 6.324 6.09 11.68 1 92.62 335 ILE A O 1
ATOM 2586 N N . ILE A 1 336 ? 7.383 4.98 10.102 1 95.19 336 ILE A N 1
ATOM 2587 C CA . ILE A 1 336 ? 8.266 6.082 9.742 1 95.19 336 ILE A CA 1
ATOM 2588 C C . ILE A 1 336 ? 7.824 6.684 8.406 1 95.19 336 ILE A C 1
ATOM 2590 O O . ILE A 1 336 ? 7.824 6 7.383 1 95.19 336 ILE A O 1
ATOM 2594 N N . SER A 1 337 ? 7.438 7.875 8.445 1 93.12 337 SER A N 1
ATOM 2595 C CA . SER A 1 337 ? 6.996 8.562 7.238 1 93.12 337 SER A CA 1
ATOM 2596 C C . SER A 1 337 ? 8.07 9.523 6.727 1 93.12 337 SER A C 1
ATOM 2598 O O . SER A 1 337 ? 8.5 10.414 7.457 1 93.12 337 SER A O 1
ATOM 2600 N N . LEU A 1 338 ? 8.484 9.312 5.523 1 93.69 338 LEU A N 1
ATOM 2601 C CA . LEU A 1 338 ? 9.43 10.195 4.844 1 93.69 338 LEU A CA 1
ATOM 2602 C C . LEU A 1 338 ? 8.695 11.172 3.932 1 93.69 338 LEU A C 1
ATOM 2604 O O . LEU A 1 338 ? 8.117 10.773 2.92 1 93.69 338 LEU A O 1
ATOM 2608 N N . ILE A 1 339 ? 8.703 12.375 4.328 1 92.12 339 ILE A N 1
ATOM 2609 C CA . ILE A 1 339 ? 8.086 13.406 3.508 1 92.12 339 ILE A CA 1
ATOM 2610 C C . ILE A 1 339 ? 9.148 14.07 2.629 1 92.12 339 ILE A C 1
ATOM 2612 O O . ILE A 1 339 ? 10.102 14.656 3.137 1 92.12 339 ILE A O 1
ATOM 2616 N N . GLY A 1 340 ? 9.031 13.953 1.358 1 88.56 340 GLY A N 1
ATOM 2617 C CA . GLY A 1 340 ? 10.055 14.5 0.484 1 88.56 340 GLY A CA 1
ATOM 2618 C C . GLY A 1 340 ? 9.586 14.68 -0.946 1 88.56 340 GLY A C 1
ATOM 2619 O O . GLY A 1 340 ? 8.383 14.703 -1.21 1 88.56 340 GLY A O 1
ATOM 2620 N N . ASN A 1 341 ? 10.594 14.945 -1.773 1 86.12 341 ASN A N 1
ATOM 2621 C CA . ASN A 1 341 ? 10.367 15.203 -3.189 1 86.12 341 ASN A CA 1
ATOM 2622 C C . ASN A 1 341 ? 10.102 13.914 -3.965 1 86.12 341 ASN A C 1
ATOM 2624 O O . ASN A 1 341 ? 11.016 13.117 -4.176 1 86.12 341 ASN A O 1
ATOM 2628 N N . VAL A 1 342 ? 8.938 13.828 -4.488 1 76 342 VAL A N 1
ATOM 2629 C CA . VAL A 1 342 ? 8.5 12.609 -5.152 1 76 342 VAL A CA 1
ATOM 2630 C C . VAL A 1 342 ? 9.273 12.422 -6.457 1 76 342 VAL A C 1
ATOM 2632 O O . VAL A 1 342 ? 9.484 11.297 -6.91 1 76 342 VAL A O 1
ATOM 2635 N N . GLN A 1 343 ? 9.727 13.516 -6.965 1 79.69 343 GLN A N 1
ATOM 2636 C CA . GLN A 1 343 ? 10.484 13.445 -8.211 1 79.69 343 GLN A CA 1
ATOM 2637 C C . GLN A 1 343 ? 11.867 12.844 -7.984 1 79.69 343 GLN A C 1
ATOM 2639 O O . GLN A 1 343 ? 12.555 12.477 -8.938 1 79.69 343 GLN A O 1
ATOM 2644 N N . ARG A 1 344 ? 12.211 12.734 -6.746 1 86 344 ARG A N 1
ATOM 2645 C CA . ARG A 1 344 ? 13.5 12.141 -6.395 1 86 344 ARG A CA 1
ATOM 2646 C C . ARG A 1 344 ? 13.312 10.906 -5.52 1 86 344 ARG A C 1
ATOM 2648 O O . ARG A 1 344 ? 14.117 10.656 -4.621 1 86 344 ARG A O 1
ATOM 2655 N N . SER A 1 345 ? 12.25 10.234 -5.734 1 86 345 SER A N 1
ATOM 2656 C CA . SER A 1 345 ? 11.875 9.109 -4.891 1 86 345 SER A CA 1
ATOM 2657 C C . SER A 1 345 ? 12.938 8.016 -4.91 1 86 345 SER A C 1
ATOM 2659 O O . SER A 1 345 ? 13.258 7.434 -3.873 1 86 345 SER A O 1
ATOM 2661 N N . SER A 1 346 ? 13.484 7.73 -6.105 1 88.06 346 SER A N 1
ATOM 2662 C CA . SER A 1 346 ? 14.477 6.664 -6.215 1 88.06 346 SER A CA 1
ATOM 2663 C C . SER A 1 346 ? 15.727 6.984 -5.398 1 88.06 346 SER A C 1
ATOM 2665 O O . SER A 1 346 ? 16.297 6.102 -4.766 1 88.06 346 SER A O 1
ATOM 2667 N N . LEU A 1 347 ? 16.094 8.242 -5.402 1 88.56 347 LEU A N 1
ATOM 2668 C CA . LEU A 1 347 ? 17.234 8.68 -4.613 1 88.56 347 LEU A CA 1
ATOM 2669 C C . LEU A 1 347 ? 16.938 8.57 -3.119 1 88.56 347 LEU A C 1
ATOM 2671 O O . LEU A 1 347 ? 17.781 8.078 -2.354 1 88.56 347 LEU A O 1
ATOM 2675 N N . ILE A 1 348 ? 15.828 9.016 -2.727 1 91.62 348 ILE A N 1
ATOM 2676 C CA . ILE A 1 348 ? 15.422 9 -1.324 1 91.62 348 ILE A CA 1
ATOM 2677 C C . ILE A 1 348 ? 15.383 7.562 -0.81 1 91.62 348 ILE A C 1
ATOM 2679 O O . ILE A 1 348 ? 15.938 7.262 0.249 1 91.62 348 ILE A O 1
ATOM 2683 N N . LEU A 1 349 ? 14.82 6.723 -1.564 1 92.12 349 LEU A N 1
ATOM 2684 C CA . LEU A 1 349 ? 14.633 5.344 -1.133 1 92.12 349 LEU A CA 1
ATOM 2685 C C . LEU A 1 349 ? 15.953 4.582 -1.146 1 92.12 349 LEU A C 1
ATOM 2687 O O . LEU A 1 349 ? 16.203 3.758 -0.264 1 92.12 349 LEU A O 1
ATOM 2691 N N . GLU A 1 350 ? 16.719 4.805 -2.154 1 91.81 350 GLU A N 1
ATOM 2692 C CA . GLU A 1 350 ? 18.047 4.188 -2.166 1 91.81 350 GLU A CA 1
ATOM 2693 C C . GLU A 1 350 ? 18.828 4.531 -0.9 1 91.81 350 GLU A C 1
ATOM 2695 O O . GLU A 1 350 ? 19.375 3.645 -0.248 1 91.81 350 GLU A O 1
ATOM 2700 N N . LYS A 1 351 ? 18.812 5.777 -0.582 1 92.19 351 LYS A N 1
ATOM 2701 C CA . LYS A 1 351 ? 19.547 6.234 0.595 1 92.19 351 LYS A CA 1
ATOM 2702 C C . LYS A 1 351 ? 18.906 5.711 1.878 1 92.19 351 LYS A C 1
ATOM 2704 O O . LYS A 1 351 ? 19.609 5.273 2.795 1 92.19 351 LYS A O 1
ATOM 2709 N N . ALA A 1 352 ? 17.641 5.789 1.971 1 94.44 352 ALA A N 1
ATOM 2710 C CA . ALA A 1 352 ? 16.922 5.332 3.16 1 94.44 352 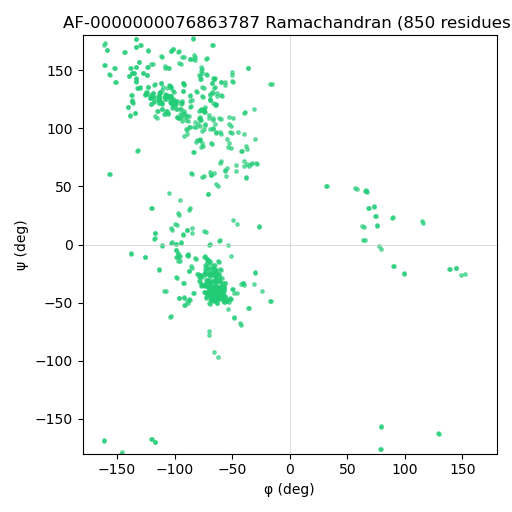ALA A CA 1
ATOM 2711 C C . ALA A 1 352 ? 17.203 3.857 3.436 1 94.44 352 ALA A C 1
ATOM 2713 O O . ALA A 1 352 ? 17.516 3.479 4.566 1 94.44 352 ALA A O 1
ATOM 2714 N N . PHE A 1 353 ? 17.172 3.045 2.428 1 93.56 353 PHE A N 1
ATOM 2715 C CA . PHE A 1 353 ? 17.344 1.612 2.637 1 93.56 353 PHE A CA 1
ATOM 2716 C C . PHE A 1 353 ? 18.812 1.267 2.855 1 93.56 353 PHE A C 1
ATOM 2718 O O . PHE A 1 353 ? 19.125 0.261 3.494 1 93.56 353 PHE A O 1
ATOM 2725 N N . ASN A 1 354 ? 19.641 2.068 2.285 1 92.38 354 ASN A N 1
ATOM 2726 C CA . ASN A 1 354 ? 21.031 1.921 2.652 1 92.38 354 ASN A CA 1
ATOM 2727 C C . ASN A 1 354 ? 21.25 2.121 4.148 1 92.38 354 ASN A C 1
ATOM 2729 O O . ASN A 1 354 ? 21.938 1.329 4.793 1 92.38 354 ASN A O 1
ATOM 2733 N N . VAL A 1 355 ? 20.672 3.139 4.684 1 94.12 355 VAL A N 1
ATOM 2734 C CA . VAL A 1 355 ? 20.781 3.459 6.102 1 94.12 355 VAL A CA 1
ATOM 2735 C C . VAL A 1 355 ? 20.141 2.346 6.934 1 94.12 355 VAL A C 1
ATOM 2737 O O . VAL A 1 355 ? 20.734 1.887 7.918 1 94.12 355 VAL A O 1
ATOM 2740 N N . LEU A 1 356 ? 19 1.865 6.547 1 93.94 356 LEU A N 1
ATOM 2741 C CA . LEU A 1 356 ? 18.297 0.833 7.297 1 93.94 356 LEU A CA 1
ATOM 2742 C C . LEU A 1 356 ? 19.062 -0.481 7.273 1 93.94 356 LEU A C 1
ATOM 2744 O O . LEU A 1 356 ? 19.188 -1.156 8.297 1 93.94 356 LEU A O 1
ATOM 2748 N N . ARG A 1 357 ? 19.578 -0.805 6.164 1 90.81 357 ARG A N 1
ATOM 2749 C CA . ARG A 1 357 ? 20.375 -2.025 6.035 1 90.81 357 ARG A CA 1
ATOM 2750 C C . ARG A 1 357 ? 21.594 -1.982 6.938 1 90.81 357 ARG A C 1
ATOM 2752 O O . ARG A 1 357 ? 21.891 -2.949 7.641 1 90.81 357 ARG A O 1
ATOM 2759 N N . ARG A 1 358 ? 22.266 -0.893 6.926 1 90.25 358 ARG A N 1
ATOM 2760 C CA . ARG A 1 358 ? 23.469 -0.729 7.727 1 90.25 358 ARG A CA 1
ATOM 2761 C C . ARG A 1 358 ? 23.156 -0.805 9.219 1 90.25 358 ARG A C 1
ATOM 2763 O O . ARG A 1 358 ? 24.016 -1.196 10.016 1 90.25 358 ARG A O 1
ATOM 2770 N N . ASN A 1 359 ? 22 -0.467 9.555 1 92.44 359 ASN A N 1
ATOM 2771 C CA . ASN A 1 359 ? 21.578 -0.519 10.953 1 92.44 359 ASN A CA 1
ATOM 2772 C C . ASN A 1 359 ? 20.875 -1.833 11.281 1 92.44 359 ASN A C 1
ATOM 2774 O O . ASN A 1 359 ? 20.312 -1.989 12.367 1 92.44 359 ASN A O 1
ATOM 2778 N N . GLY A 1 360 ? 20.766 -2.773 10.305 1 89.75 360 GLY A N 1
ATOM 2779 C CA . GLY A 1 360 ? 20.188 -4.098 10.516 1 89.75 360 GLY A CA 1
ATOM 2780 C C . GLY A 1 360 ? 18.688 -4.086 10.641 1 89.75 360 GLY A C 1
ATOM 2781 O O . GLY A 1 360 ? 18.109 -4.926 11.336 1 89.75 360 GLY A O 1
ATOM 2782 N N . VAL A 1 361 ? 18.016 -3.127 10.109 1 92.38 361 VAL A N 1
ATOM 2783 C CA . VAL A 1 361 ? 16.578 -3.004 10.219 1 92.38 361 VAL A CA 1
ATOM 2784 C C . VAL A 1 361 ? 15.914 -3.447 8.922 1 92.38 361 VAL A C 1
ATOM 2786 O O . VAL A 1 361 ? 16.312 -3.021 7.832 1 92.38 361 VAL A O 1
ATOM 2789 N N . ASN A 1 362 ? 14.969 -4.336 9.047 1 87.94 362 ASN A N 1
ATOM 2790 C CA . ASN A 1 362 ? 14.164 -4.758 7.902 1 87.94 362 ASN A CA 1
ATOM 2791 C C . ASN A 1 362 ? 12.742 -4.207 7.988 1 87.94 362 ASN A C 1
ATOM 2793 O O . ASN A 1 362 ? 12.055 -4.398 8.992 1 87.94 362 ASN A O 1
ATOM 2797 N N . VAL A 1 363 ? 12.398 -3.598 6.902 1 90.62 363 VAL A N 1
ATOM 2798 C CA . VAL A 1 363 ? 11.07 -2.994 6.859 1 90.62 363 VAL A CA 1
ATOM 2799 C C . VAL A 1 363 ? 10.023 -4.074 6.625 1 90.62 363 VAL A C 1
ATOM 2801 O O . VAL A 1 363 ? 10.242 -5.016 5.859 1 90.62 363 VAL A O 1
ATOM 2804 N N . GLN A 1 364 ? 8.938 -3.914 7.254 1 88.62 364 GLN A N 1
ATOM 2805 C CA . GLN A 1 364 ? 7.883 -4.918 7.188 1 88.62 364 GLN A CA 1
ATOM 2806 C C . GLN A 1 364 ? 6.812 -4.52 6.172 1 88.62 364 GLN A C 1
ATOM 2808 O O . GLN A 1 364 ? 6.113 -5.379 5.633 1 88.62 364 GLN A O 1
ATOM 2813 N N . MET A 1 365 ? 6.68 -3.301 5.992 1 90.12 365 MET A N 1
ATOM 2814 C CA . MET A 1 365 ? 5.68 -2.777 5.066 1 90.12 365 MET A CA 1
ATOM 2815 C C . MET A 1 365 ? 6.125 -1.437 4.488 1 90.12 365 MET A C 1
ATOM 2817 O O . MET A 1 365 ? 6.75 -0.635 5.184 1 90.12 365 MET A O 1
ATOM 2821 N N . ILE A 1 366 ? 5.891 -1.25 3.271 1 90.44 366 ILE A N 1
ATOM 2822 C CA . ILE A 1 366 ? 6.16 0.013 2.592 1 90.44 366 ILE A CA 1
ATOM 2823 C C . ILE A 1 366 ? 4.926 0.453 1.81 1 90.44 366 ILE A C 1
ATOM 2825 O O . ILE A 1 366 ? 4.258 -0.369 1.176 1 90.44 366 ILE A O 1
ATOM 2829 N N . SER A 1 367 ? 4.617 1.663 1.923 1 89.06 367 SER A N 1
ATOM 2830 C CA . SER A 1 367 ? 3.494 2.213 1.17 1 89.06 367 SER A CA 1
ATOM 2831 C C . SER A 1 367 ? 3.809 3.615 0.655 1 89.06 367 SER A C 1
ATOM 2833 O O . SER A 1 367 ? 4.105 4.516 1.44 1 89.06 367 SER A O 1
ATOM 2835 N N . GLN A 1 368 ? 3.795 3.719 -0.615 1 87.5 368 GLN A N 1
ATOM 2836 C CA . GLN A 1 368 ? 3.9 5.016 -1.277 1 87.5 368 GLN A CA 1
ATOM 2837 C C . GLN A 1 368 ? 2.875 5.141 -2.402 1 87.5 368 GLN A C 1
ATOM 2839 O O . GLN A 1 368 ? 2.889 4.355 -3.352 1 87.5 368 GLN A O 1
ATOM 2844 N N . GLY A 1 369 ? 1.963 6 -2.223 1 80.75 369 GLY A N 1
ATOM 2845 C CA . GLY A 1 369 ? 0.985 6.262 -3.268 1 80.75 369 GLY A CA 1
ATOM 2846 C C . GLY A 1 369 ? 1.472 7.25 -4.309 1 80.75 369 GLY A C 1
ATOM 2847 O O . GLY A 1 369 ? 2.621 7.695 -4.258 1 80.75 369 GLY A O 1
ATOM 2848 N N . ALA A 1 370 ? 0.532 7.371 -5.234 1 67.88 370 ALA A N 1
ATOM 2849 C CA . ALA A 1 370 ? 0.861 8.297 -6.316 1 67.88 370 ALA A CA 1
ATOM 2850 C C . ALA A 1 370 ? 1.003 9.719 -5.793 1 67.88 370 ALA A C 1
ATOM 2852 O O . ALA A 1 370 ? 1.681 10.547 -6.406 1 67.88 370 ALA A O 1
ATOM 2853 N N . SER A 1 371 ? 0.266 9.812 -4.625 1 62.69 371 SER A N 1
ATOM 2854 C CA . SER A 1 371 ? 0.306 11.148 -4.035 1 62.69 371 SER A CA 1
ATOM 2855 C C . SER A 1 371 ? 1.717 11.508 -3.582 1 62.69 371 SER A C 1
ATOM 2857 O O . SER A 1 371 ? 2.496 10.633 -3.203 1 62.69 371 SER A O 1
ATOM 2859 N N . LYS A 1 372 ? 2.428 12.5 -4.004 1 62.34 372 LYS A N 1
ATOM 2860 C CA . LYS A 1 372 ? 3.701 13.109 -4.367 1 62.34 372 LYS A CA 1
ATOM 2861 C C . LYS A 1 372 ? 4.574 13.336 -3.135 1 62.34 372 LYS A C 1
ATOM 2863 O O . LYS A 1 372 ? 5.758 13.656 -3.256 1 62.34 372 LYS A O 1
ATOM 2868 N N . VAL A 1 373 ? 3.963 12.883 -1.793 1 75.12 373 VAL A N 1
ATOM 2869 C CA . VAL A 1 373 ? 4.988 13.523 -0.974 1 75.12 373 VAL A CA 1
ATOM 2870 C C . VAL A 1 373 ? 5.395 12.586 0.164 1 75.12 373 VAL A C 1
ATOM 2872 O O . VAL A 1 373 ? 6.383 12.844 0.861 1 75.12 373 VAL A O 1
ATOM 2875 N N . ASN A 1 374 ? 4.66 11.445 0.312 1 87.88 374 ASN A N 1
ATOM 2876 C CA . ASN A 1 374 ? 4.891 10.656 1.521 1 87.88 374 ASN A CA 1
ATOM 2877 C C . ASN A 1 374 ? 5.289 9.227 1.189 1 87.88 374 ASN A C 1
ATOM 2879 O O . ASN A 1 374 ? 4.707 8.602 0.301 1 87.88 374 ASN A O 1
ATOM 2883 N N . ILE A 1 375 ? 6.305 8.727 1.885 1 90.5 375 ILE A N 1
ATOM 2884 C CA . ILE A 1 375 ? 6.688 7.316 1.87 1 90.5 375 ILE A CA 1
ATOM 2885 C C . ILE A 1 375 ? 6.605 6.742 3.283 1 90.5 375 ILE A C 1
ATOM 2887 O O . ILE A 1 375 ? 7.309 7.203 4.188 1 90.5 375 ILE A O 1
ATOM 2891 N N . SER A 1 376 ? 5.797 5.73 3.477 1 91.56 376 SER A N 1
ATOM 2892 C CA . SER A 1 376 ? 5.602 5.148 4.801 1 91.56 376 SER A CA 1
ATOM 2893 C C . SER A 1 376 ? 6.336 3.816 4.934 1 91.56 376 SER A C 1
ATOM 2895 O O . SER A 1 376 ? 6.176 2.928 4.094 1 91.56 376 SER A O 1
ATOM 2897 N N . LEU A 1 377 ? 7.121 3.713 5.961 1 93.25 377 LEU A N 1
ATOM 2898 C CA . LEU A 1 377 ? 7.848 2.494 6.305 1 93.25 377 LEU A CA 1
ATOM 2899 C C . LEU A 1 377 ? 7.418 1.976 7.676 1 93.25 377 LEU A C 1
ATOM 2901 O O . LEU A 1 377 ? 7.379 2.734 8.648 1 93.25 377 LEU A O 1
ATOM 2905 N N . VAL A 1 378 ? 7.102 0.728 7.754 1 93 378 VAL A N 1
ATOM 2906 C CA . VAL A 1 378 ? 6.715 0.15 9.039 1 93 378 VAL A CA 1
ATOM 2907 C C . VAL A 1 378 ? 7.859 -0.694 9.586 1 93 378 VAL A C 1
ATOM 2909 O O . VAL A 1 378 ? 8.383 -1.57 8.898 1 93 378 VAL A O 1
ATOM 2912 N N . VAL A 1 379 ? 8.234 -0.407 10.812 1 94.44 379 VAL A N 1
ATOM 2913 C CA . VAL A 1 379 ? 9.297 -1.121 11.508 1 94.44 379 VAL A CA 1
ATOM 2914 C C . VAL A 1 379 ? 8.844 -1.486 12.922 1 94.44 379 VAL A C 1
ATOM 2916 O O . VAL A 1 379 ? 7.727 -1.153 13.328 1 94.44 379 VAL A O 1
ATOM 2919 N N . ASN A 1 380 ? 9.695 -2.184 13.609 1 94.31 380 ASN A N 1
ATOM 2920 C CA . ASN A 1 380 ? 9.406 -2.484 15.008 1 94.31 380 ASN A CA 1
ATOM 2921 C C . ASN A 1 380 ? 9.547 -1.245 15.891 1 94.31 380 ASN A C 1
ATOM 2923 O O . ASN A 1 380 ? 10.438 -0.422 15.672 1 94.31 380 ASN A O 1
ATOM 2927 N N . ASP A 1 381 ? 8.727 -1.188 16.875 1 93.94 381 ASP A N 1
ATOM 2928 C CA . ASP A 1 381 ? 8.766 -0.064 17.812 1 93.94 381 ASP A CA 1
ATOM 2929 C C . ASP A 1 381 ? 10.141 0.065 18.453 1 93.94 381 ASP A C 1
ATOM 2931 O O . ASP A 1 381 ? 10.625 1.177 18.672 1 93.94 381 ASP A O 1
ATOM 2935 N N . SER A 1 382 ? 10.75 -1.029 18.719 1 94.5 382 SER A N 1
ATOM 2936 C CA . SER A 1 382 ? 12.008 -1.064 19.453 1 94.5 382 SER A CA 1
ATOM 2937 C C . SER A 1 382 ? 13.141 -0.436 18.656 1 94.5 382 SER 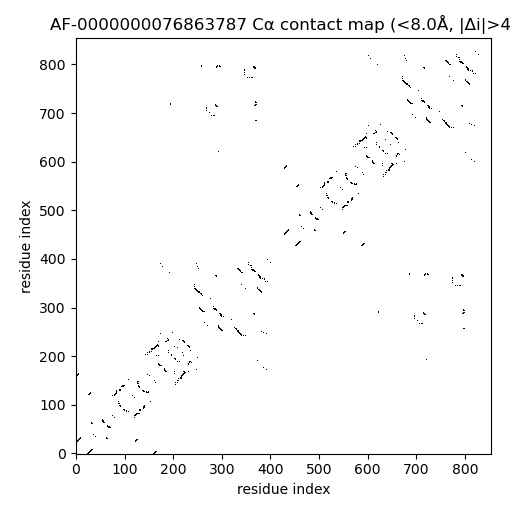A C 1
ATOM 2939 O O . SER A 1 382 ? 14.109 0.067 19.234 1 94.5 382 SER A O 1
ATOM 2941 N N . GLU A 1 383 ? 13.016 -0.419 17.391 1 95.75 383 GLU A N 1
ATOM 2942 C CA . GLU A 1 383 ? 14.109 0.089 16.578 1 95.75 383 GLU A CA 1
ATOM 2943 C C . GLU A 1 383 ? 13.734 1.409 15.906 1 95.75 383 GLU A C 1
ATOM 2945 O O . GLU A 1 383 ? 14.562 2.029 15.234 1 95.75 383 GLU A O 1
ATOM 2950 N N . ALA A 1 384 ? 12.609 1.904 16.094 1 95.94 384 ALA A N 1
ATOM 2951 C CA . ALA A 1 384 ? 12.047 3.016 15.328 1 95.94 384 ALA A CA 1
ATOM 2952 C C . ALA A 1 384 ? 12.812 4.309 15.609 1 95.94 384 ALA A C 1
ATOM 2954 O O . ALA A 1 384 ? 13.195 5.023 14.68 1 95.94 384 ALA A O 1
ATOM 2955 N N . LYS A 1 385 ? 13.039 4.609 16.844 1 95.81 385 LYS A N 1
ATOM 2956 C CA . LYS A 1 385 ? 13.711 5.848 17.219 1 95.81 385 LYS A CA 1
ATOM 2957 C C . LYS A 1 385 ? 15.133 5.883 16.672 1 95.81 385 LYS A C 1
ATOM 2959 O O . LYS A 1 385 ? 15.578 6.906 16.156 1 95.81 385 LYS A O 1
ATOM 2964 N N . GLN A 1 386 ? 15.719 4.777 16.75 1 95.94 386 GLN A N 1
ATOM 2965 C CA . GLN A 1 386 ? 17.078 4.68 16.203 1 95.94 386 GLN A CA 1
ATOM 2966 C C . GLN A 1 386 ? 17.078 4.871 14.695 1 95.94 386 GLN A C 1
ATOM 2968 O O . GLN A 1 386 ? 18 5.496 14.141 1 95.94 386 GLN A O 1
ATOM 2973 N N . CYS A 1 387 ? 16.125 4.324 14.055 1 96.19 387 CYS A N 1
ATOM 2974 C CA . CYS A 1 387 ? 16.016 4.473 12.609 1 96.19 387 CYS A CA 1
ATOM 2975 C C . CYS A 1 387 ? 15.836 5.938 12.227 1 96.19 387 CYS A C 1
ATOM 2977 O O . CYS A 1 387 ? 16.484 6.418 11.297 1 96.19 387 CYS A O 1
ATOM 2979 N N . VAL A 1 388 ? 15.008 6.613 12.945 1 96.5 388 VAL A N 1
ATOM 2980 C CA . VAL A 1 388 ? 14.734 8.016 12.664 1 96.5 388 VAL A CA 1
ATOM 2981 C C . VAL A 1 388 ? 16.016 8.836 12.836 1 96.5 388 VAL A C 1
ATOM 2983 O O . VAL A 1 388 ? 16.328 9.695 12.008 1 96.5 388 VAL A O 1
ATOM 2986 N N . GLN A 1 389 ? 16.734 8.57 13.867 1 96.25 389 GLN A N 1
ATOM 2987 C CA . GLN A 1 389 ? 17.984 9.273 14.125 1 96.25 389 GLN A CA 1
ATOM 2988 C C . GLN A 1 389 ? 19 9.023 13.008 1 96.25 389 GLN A C 1
ATOM 2990 O O . GLN A 1 389 ? 19.641 9.961 12.523 1 96.25 389 GLN A O 1
ATOM 2995 N N . ALA A 1 390 ? 19.094 7.793 12.633 1 95.56 390 ALA A N 1
ATOM 2996 C CA . ALA A 1 390 ? 20.047 7.426 11.586 1 95.56 390 ALA A CA 1
ATOM 2997 C C . ALA A 1 390 ? 19.656 8.055 10.25 1 95.56 390 ALA A C 1
ATOM 2999 O O . ALA A 1 390 ? 20.516 8.555 9.523 1 95.56 390 ALA A O 1
ATOM 3000 N N . LEU A 1 391 ? 18.453 8.031 9.953 1 96.25 391 LEU A N 1
ATOM 3001 C CA . LEU A 1 391 ? 17.953 8.617 8.719 1 96.25 391 LEU A CA 1
ATOM 3002 C C . LEU A 1 391 ? 18.156 10.133 8.711 1 96.25 391 LEU A C 1
ATOM 3004 O O . LEU A 1 391 ? 18.594 10.695 7.703 1 96.25 391 LEU A O 1
ATOM 3008 N N . HIS A 1 392 ? 17.781 10.734 9.789 1 95.94 392 HIS A N 1
ATOM 3009 C CA . HIS A 1 392 ? 17.953 12.18 9.883 1 95.94 392 HIS A CA 1
ATOM 3010 C C . HIS A 1 392 ? 19.406 12.578 9.672 1 95.94 392 HIS A C 1
ATOM 3012 O O . HIS A 1 392 ? 19.703 13.508 8.906 1 95.94 392 HIS A O 1
ATOM 3018 N N . SER A 1 393 ? 20.281 11.914 10.375 1 94.25 393 SER A N 1
ATOM 3019 C CA . SER A 1 393 ? 21.703 12.188 10.234 1 94.25 393 SER A CA 1
ATOM 3020 C C . SER A 1 393 ? 22.172 12.008 8.789 1 94.25 393 SER A C 1
ATOM 3022 O O . SER A 1 393 ? 22.969 12.797 8.281 1 94.25 393 SER A O 1
ATOM 3024 N N . ALA A 1 394 ? 21.703 11.047 8.133 1 93.25 394 ALA A N 1
ATOM 3025 C CA . ALA A 1 394 ? 22.109 10.719 6.77 1 93.25 394 ALA A CA 1
ATOM 3026 C C . ALA A 1 394 ? 21.609 11.758 5.777 1 93.25 394 ALA A C 1
ATOM 3028 O O . ALA A 1 394 ? 22.312 12.117 4.828 1 93.25 394 ALA A O 1
ATOM 3029 N N . PHE A 1 395 ? 20.453 12.266 5.949 1 93.44 395 PHE A N 1
ATOM 3030 C CA . PHE A 1 395 ? 19.828 13.141 4.965 1 93.44 395 PHE A CA 1
ATOM 3031 C C . PHE A 1 395 ? 20.156 14.602 5.254 1 93.44 395 PHE A C 1
ATOM 3033 O O . PHE A 1 395 ? 20.297 15.414 4.332 1 93.44 395 PHE A O 1
ATOM 3040 N N . PHE A 1 396 ? 20.312 14.992 6.512 1 91.75 396 PHE A N 1
ATOM 3041 C CA . PHE A 1 396 ? 20.328 16.422 6.84 1 91.75 396 PHE A CA 1
ATOM 3042 C C . PHE A 1 396 ? 21.703 16.844 7.352 1 91.75 396 PHE A C 1
ATOM 3044 O O . PHE A 1 396 ? 22.016 18.031 7.375 1 91.75 396 PHE A O 1
ATOM 3051 N N . GLU A 1 397 ? 22.547 16.047 7.832 1 87.75 397 GLU A N 1
ATOM 3052 C CA . GLU A 1 397 ? 23.781 16.453 8.484 1 87.75 397 GLU A CA 1
ATOM 3053 C C . GLU A 1 397 ? 25 16.125 7.621 1 87.75 397 GLU A C 1
ATOM 3055 O O . GLU A 1 397 ? 26 16.828 7.664 1 87.75 397 GLU A O 1
ATOM 3060 N N . ASN A 1 398 ? 25.109 15.023 6.93 1 73.69 398 ASN A N 1
ATOM 3061 C CA . ASN A 1 398 ? 26.328 14.539 6.297 1 73.69 398 ASN A CA 1
ATOM 3062 C C . ASN A 1 398 ? 26.5 15.117 4.895 1 73.69 398 ASN A C 1
ATOM 3064 O O . ASN A 1 398 ? 27.109 14.484 4.031 1 73.69 398 ASN A O 1
ATOM 3068 N N . GLY A 1 399 ? 25.969 16.297 4.758 1 71.75 399 GLY A N 1
ATOM 3069 C CA . GLY A 1 399 ? 26.203 17 3.502 1 71.75 399 GLY A CA 1
ATOM 3070 C C . GLY A 1 399 ? 25.562 16.297 2.312 1 71.75 399 GLY A C 1
ATOM 3071 O O . GLY A 1 399 ? 25.891 16.594 1.163 1 71.75 399 GLY A O 1
ATOM 3072 N N . PHE A 1 400 ? 24.891 15.328 2.51 1 75.44 400 PHE A N 1
ATOM 3073 C CA . PHE A 1 400 ? 24.266 14.586 1.424 1 75.44 400 PHE A CA 1
ATOM 3074 C C . PHE A 1 400 ? 23.469 15.516 0.514 1 75.44 400 PHE A C 1
ATOM 3076 O O . PHE A 1 400 ? 23.594 15.453 -0.71 1 75.44 400 PHE A O 1
ATOM 3083 N N . LEU A 1 401 ? 22.766 16.281 1.142 1 72.25 401 LEU A N 1
ATOM 3084 C CA . LEU A 1 401 ? 21.906 17.172 0.362 1 72.25 401 LEU A CA 1
ATOM 3085 C C . LEU A 1 401 ? 22.766 18.125 -0.483 1 72.25 401 LEU A C 1
ATOM 3087 O O . LEU A 1 401 ? 22.422 18.406 -1.636 1 72.25 401 LEU A O 1
ATOM 3091 N N . SER A 1 402 ? 23.891 18.406 0.073 1 65.88 402 SER A N 1
ATOM 3092 C CA . SER A 1 402 ? 24.797 19.266 -0.665 1 65.88 402 SER A CA 1
ATOM 3093 C C . SER A 1 402 ? 25.484 18.5 -1.795 1 65.88 402 SER A C 1
ATOM 3095 O O . SER A 1 402 ? 25.688 19.047 -2.883 1 65.88 402 SER A O 1
ATOM 3097 N N . GLU A 1 403 ? 25.734 17.297 -1.529 1 67.25 403 GLU A N 1
ATOM 3098 C CA . GLU A 1 403 ? 26.391 16.484 -2.537 1 67.25 403 GLU A CA 1
ATOM 3099 C C . GLU A 1 403 ? 25.469 16.219 -3.725 1 67.25 403 GLU A C 1
ATOM 3101 O O . GLU A 1 403 ? 25.906 16.25 -4.875 1 67.25 403 GLU A O 1
ATOM 3106 N N . VAL A 1 404 ? 24.328 16.047 -3.438 1 70.19 404 VAL A N 1
ATOM 3107 C CA . VAL A 1 404 ? 23.359 15.766 -4.5 1 70.19 404 VAL A CA 1
ATOM 3108 C C . VAL A 1 404 ? 23.141 17.016 -5.336 1 70.19 404 VAL A C 1
ATOM 3110 O O . VAL A 1 404 ? 23.016 16.953 -6.562 1 70.19 404 VAL A O 1
ATOM 3113 N N . GLU A 1 405 ? 23.094 18.062 -4.656 1 65.88 405 GLU A N 1
ATOM 3114 C CA . GLU A 1 405 ? 22.953 19.344 -5.355 1 65.88 405 GLU A CA 1
ATOM 3115 C C . GLU A 1 405 ? 24.125 19.578 -6.301 1 65.88 405 GLU A C 1
ATOM 3117 O O . GLU A 1 405 ? 23.938 20.062 -7.422 1 65.88 405 GLU A O 1
ATOM 3122 N N . GLU A 1 406 ? 25.25 19.234 -5.809 1 61.41 406 GLU A N 1
ATOM 3123 C CA . GLU A 1 406 ? 26.453 19.406 -6.629 1 61.41 406 GLU A CA 1
ATOM 3124 C C . GLU A 1 406 ? 26.438 18.453 -7.82 1 61.41 406 GLU A C 1
ATOM 3126 O O . GLU A 1 406 ? 26.828 18.828 -8.93 1 61.41 406 GLU A O 1
ATOM 3131 N N . ALA A 1 407 ? 25.969 17.375 -7.527 1 63.56 407 ALA A N 1
ATOM 3132 C CA . ALA A 1 407 ? 25.922 16.375 -8.594 1 63.56 407 ALA A CA 1
ATOM 3133 C C . ALA A 1 407 ? 24.906 16.766 -9.664 1 63.56 407 ALA A C 1
ATOM 3135 O O . ALA A 1 407 ? 25.156 16.578 -10.859 1 63.56 407 ALA A O 1
ATOM 3136 N N . ASP A 1 408 ? 23.781 17.203 -9.266 1 65.44 408 ASP A N 1
ATOM 3137 C CA . ASP A 1 408 ? 22.75 17.688 -10.18 1 65.44 408 ASP A CA 1
ATOM 3138 C C . ASP A 1 408 ? 23.281 18.844 -11.039 1 65.44 408 ASP A C 1
ATOM 3140 O O . ASP A 1 408 ? 22.984 18.922 -12.234 1 65.44 408 ASP A O 1
ATOM 3144 N N . LEU A 1 409 ? 23.984 19.641 -10.375 1 54.56 409 LEU A N 1
ATOM 3145 C CA . LEU A 1 409 ? 24.594 20.75 -11.086 1 54.56 409 LEU A CA 1
ATOM 3146 C C . LEU A 1 409 ? 25.609 20.25 -12.102 1 54.56 409 LEU A C 1
ATOM 3148 O O . LEU A 1 409 ? 25.703 20.797 -13.211 1 54.56 409 LEU A O 1
ATOM 3152 N N . ALA A 1 410 ? 26.266 19.234 -11.75 1 53.84 410 ALA A N 1
ATOM 3153 C CA . ALA A 1 410 ? 27.266 18.672 -12.648 1 53.84 410 ALA A CA 1
ATOM 3154 C C . ALA A 1 410 ? 26.609 17.984 -13.844 1 53.84 410 ALA A C 1
ATOM 3156 O O . ALA A 1 410 ? 27.094 18.062 -14.969 1 53.84 410 ALA A O 1
ATOM 3157 N N . GLN A 1 411 ? 25.578 17.234 -13.617 1 55.47 411 GLN A N 1
ATOM 3158 C CA . GLN A 1 411 ? 24.859 16.562 -14.703 1 55.47 411 GLN A CA 1
ATOM 3159 C C . GLN A 1 411 ? 24.234 17.594 -15.648 1 55.47 411 GLN A C 1
ATOM 3161 O O . GLN A 1 411 ? 24.156 17.344 -16.859 1 55.47 411 GLN A O 1
ATOM 3166 N N . ASN A 1 412 ? 23.75 18.562 -15.102 1 50.25 412 ASN A N 1
ATOM 3167 C CA . ASN A 1 412 ? 23.219 19.625 -15.945 1 50.25 412 ASN A CA 1
ATOM 3168 C C . ASN A 1 412 ? 24.312 20.344 -16.719 1 50.25 412 ASN A C 1
ATOM 3170 O O . ASN A 1 412 ? 24.062 20.938 -17.766 1 50.25 412 ASN A O 1
ATOM 3174 N N . MET A 1 413 ? 25.484 20.375 -16.281 1 40.78 413 MET A N 1
ATOM 3175 C CA . MET A 1 413 ? 26.578 20.969 -17.047 1 40.78 413 MET A CA 1
ATOM 3176 C C . MET A 1 413 ? 27.156 19.969 -18.031 1 40.78 413 MET A C 1
ATOM 3178 O O . MET A 1 413 ? 27.984 20.328 -18.875 1 40.78 413 MET A O 1
ATOM 3182 N N . ALA A 1 414 ? 26.984 18.766 -17.875 1 41.5 414 ALA A N 1
ATOM 3183 C CA . ALA A 1 414 ? 27.531 17.875 -18.891 1 41.5 414 ALA A CA 1
ATOM 3184 C C . ALA A 1 414 ? 26.812 18.062 -20.219 1 41.5 414 ALA A C 1
ATOM 3186 O O . ALA A 1 414 ? 25.594 18.188 -20.25 1 41.5 414 ALA A O 1
ATOM 3187 N N . PRO A 1 415 ? 27.484 18.406 -21.344 1 35.78 415 PRO A N 1
ATOM 3188 C CA . PRO A 1 415 ? 26.938 18.688 -22.672 1 35.78 415 PRO A CA 1
ATOM 3189 C C . PRO A 1 415 ? 25.969 17.609 -23.156 1 35.78 415 PRO A C 1
ATOM 3191 O O . PRO A 1 415 ? 26.172 16.422 -22.891 1 35.78 415 PRO A O 1
ATOM 3194 N N . VAL A 1 416 ? 24.703 17.859 -23.219 1 36.03 416 VAL A N 1
ATOM 3195 C CA . VAL A 1 416 ? 23.828 17.047 -24.047 1 36.03 416 VAL A CA 1
ATOM 3196 C C . VAL A 1 416 ? 24.547 16.656 -25.344 1 36.03 416 VAL A C 1
ATOM 3198 O O . VAL A 1 416 ? 24.906 17.516 -26.141 1 36.03 416 VAL A O 1
ATOM 3201 N N . LEU A 1 417 ? 25.312 15.734 -25.406 1 28.73 417 LEU A N 1
ATOM 3202 C CA . LEU A 1 417 ? 25.719 15.305 -26.734 1 28.73 417 LEU A CA 1
ATOM 3203 C C . LEU A 1 417 ? 24.5 15.078 -27.625 1 28.73 417 LEU A C 1
ATOM 3205 O O . LEU A 1 417 ? 23.672 14.203 -27.359 1 28.73 417 LEU A O 1
ATOM 3209 N N . VAL A 1 418 ? 23.938 16.188 -28.25 1 29.31 418 VAL A N 1
ATOM 3210 C CA . VAL A 1 418 ? 23.094 16.234 -29.438 1 29.31 418 VAL A CA 1
ATOM 3211 C C . VAL A 1 418 ? 23.625 15.258 -30.484 1 29.31 418 VAL A C 1
ATOM 3213 O O . VAL A 1 418 ? 24.734 15.414 -30.984 1 29.31 418 VAL A O 1
ATOM 3216 N N . SER A 1 419 ? 23.359 13.945 -30.422 1 25.5 419 SER A N 1
ATOM 3217 C CA . SER A 1 419 ? 23.547 13.172 -31.641 1 25.5 419 SER A CA 1
ATOM 3218 C C . SER A 1 419 ? 22.797 13.781 -32.812 1 25.5 419 SER A C 1
ATOM 3220 O O . SER A 1 419 ? 21.578 13.984 -32.719 1 25.5 419 SER A O 1
ATOM 3222 N N . SER A 1 420 ? 23.375 14.727 -33.562 1 23.66 420 SER A N 1
ATOM 3223 C CA . SER A 1 420 ? 23.141 15.312 -34.875 1 23.66 420 SER A CA 1
ATOM 3224 C C . SER A 1 420 ? 22.875 14.234 -35.938 1 23.66 420 SER A C 1
ATOM 3226 O O . SER A 1 420 ? 23 14.492 -37.125 1 23.66 420 SER A O 1
ATOM 3228 N N . ASN A 1 421 ? 22.547 13.016 -35.875 1 23.03 421 ASN A N 1
ATOM 3229 C CA . ASN A 1 421 ? 22.375 12.328 -37.156 1 23.03 421 ASN A CA 1
ATOM 3230 C C . ASN A 1 421 ? 21.188 12.891 -37.938 1 23.03 421 ASN A C 1
ATOM 3232 O O . ASN A 1 421 ? 20.031 12.523 -37.656 1 23.03 421 ASN A O 1
ATOM 3236 N N . GLY A 1 422 ? 21.203 14.281 -38.344 1 20.38 422 GLY A N 1
ATOM 3237 C CA . GLY A 1 422 ? 20.438 14.82 -39.469 1 20.38 422 GLY A CA 1
ATOM 3238 C C . GLY A 1 422 ? 20.734 14.117 -40.781 1 20.38 422 GLY A C 1
ATOM 3239 O O . GLY A 1 422 ? 21.781 14.328 -41.375 1 20.38 422 GLY A O 1
ATOM 3240 N N . ALA A 1 423 ? 20.547 12.828 -41.219 1 23.14 423 ALA A N 1
ATOM 3241 C CA . ALA A 1 423 ? 20.391 12.516 -42.656 1 23.14 423 ALA A CA 1
ATOM 3242 C C . ALA A 1 423 ? 19.312 13.383 -43.281 1 23.14 423 ALA A C 1
ATOM 3244 O O . ALA A 1 423 ? 18.156 13.391 -42.844 1 23.14 423 ALA A O 1
ATOM 3245 N N . ILE A 1 424 ? 19.688 14.492 -43.938 1 21.88 424 ILE A N 1
ATOM 3246 C CA . ILE A 1 424 ? 19.141 15.297 -45.031 1 21.88 424 ILE A CA 1
ATOM 3247 C C . ILE A 1 424 ? 18.688 14.383 -46.188 1 21.88 424 ILE A C 1
ATOM 3249 O O . ILE A 1 424 ? 19.5 13.633 -46.719 1 21.88 424 ILE A O 1
ATOM 3253 N N . ASN A 1 425 ? 17.641 13.547 -46.094 1 21.8 425 ASN A N 1
ATOM 3254 C CA . ASN A 1 425 ? 17.062 13.172 -47.375 1 21.8 425 ASN A CA 1
ATOM 3255 C C . ASN A 1 425 ? 16.766 14.398 -48.25 1 21.8 425 ASN A C 1
ATOM 3257 O O . ASN A 1 425 ? 16.172 15.367 -47.75 1 21.8 425 ASN A O 1
ATOM 3261 N N . GLY A 1 426 ? 17.688 14.742 -49.156 1 21.67 426 GLY A N 1
ATOM 3262 C CA . GLY A 1 426 ? 17.797 15.414 -50.438 1 21.67 426 GLY A CA 1
ATOM 3263 C C . GLY A 1 426 ? 16.562 15.25 -51.281 1 21.67 426 GLY A C 1
ATOM 3264 O O . GLY A 1 426 ? 16.094 14.125 -51.531 1 21.67 426 GLY A O 1
ATOM 3265 N N . ASN A 1 427 ? 15.469 16.25 -51.188 1 19.41 427 ASN A N 1
ATOM 3266 C CA . ASN A 1 427 ? 15.164 16.891 -52.469 1 19.41 427 ASN A CA 1
ATOM 3267 C C . ASN A 1 427 ? 16.203 17.938 -52.844 1 19.41 427 ASN A C 1
ATOM 3269 O O . ASN A 1 427 ? 16.781 18.594 -51.969 1 19.41 427 ASN A O 1
ATOM 3273 N N . MET B 1 1 ? 3.623 -43.094 -7.945 1 21.61 1 MET B N 1
ATOM 3274 C CA . MET B 1 1 ? 2.742 -42.656 -9.023 1 21.61 1 MET B CA 1
ATOM 3275 C C . MET B 1 1 ? 3.006 -41.219 -9.383 1 21.61 1 MET B C 1
ATOM 3277 O O . MET B 1 1 ? 2.992 -40.344 -8.516 1 21.61 1 MET B O 1
ATOM 3281 N N . GLN B 1 2 ? 3.949 -41.094 -10.359 1 28.03 2 GLN B N 1
ATOM 3282 C CA . GLN B 1 2 ? 4.262 -39.75 -10.836 1 28.03 2 GLN B CA 1
ATOM 3283 C C . GLN B 1 2 ? 3.191 -39.25 -11.797 1 28.03 2 GLN B C 1
ATOM 3285 O O . GLN B 1 2 ? 2.627 -40.031 -12.57 1 28.03 2 GLN B O 1
ATOM 3290 N N . TYR B 1 3 ? 2.33 -38.438 -11.383 1 30.53 3 TYR B N 1
ATOM 3291 C CA . TYR B 1 3 ? 1.252 -37.969 -12.25 1 30.53 3 TYR B CA 1
ATOM 3292 C C . TYR B 1 3 ? 1.629 -36.656 -12.922 1 30.53 3 TYR B C 1
ATOM 3294 O O . TYR B 1 3 ? 2.355 -35.844 -12.352 1 30.53 3 TYR B O 1
ATOM 3302 N N . ALA B 1 4 ? 1.874 -36.906 -14.336 1 32.91 4 ALA B N 1
ATOM 3303 C CA . ALA B 1 4 ? 2.146 -35.688 -15.102 1 32.91 4 ALA B CA 1
ATOM 3304 C C . ALA B 1 4 ? 0.861 -35.125 -15.695 1 32.91 4 ALA B C 1
ATOM 3306 O O . ALA B 1 4 ? -0.042 -35.844 -16.078 1 32.91 4 ALA B O 1
ATOM 3307 N N . VAL B 1 5 ? 0.38 -34.031 -15.367 1 34.53 5 VAL B N 1
ATOM 3308 C CA . VAL B 1 5 ? -0.698 -33.312 -16.047 1 34.53 5 VAL B CA 1
ATOM 3309 C C . VAL B 1 5 ? -0.17 -32.656 -17.328 1 34.53 5 VAL B C 1
ATOM 3311 O O . VAL B 1 5 ? 0.782 -31.891 -17.297 1 34.53 5 VAL B O 1
ATOM 3314 N N . CYS B 1 6 ? -0.406 -33.406 -18.516 1 31.8 6 CYS B N 1
ATOM 3315 C CA . CYS B 1 6 ? 0.054 -32.875 -19.797 1 31.8 6 CYS B CA 1
ATOM 3316 C C . CYS B 1 6 ? -1.016 -31.984 -20.438 1 31.8 6 CYS B C 1
ATOM 3318 O O . CYS B 1 6 ? -2.16 -32.406 -20.594 1 31.8 6 CYS B O 1
ATOM 3320 N N . ARG B 1 7 ? -0.974 -30.703 -20.266 1 32.81 7 ARG B N 1
ATOM 3321 C CA . ARG B 1 7 ? -1.839 -29.812 -21.031 1 32.81 7 ARG B CA 1
ATOM 3322 C C . ARG B 1 7 ? -1.431 -29.781 -22.5 1 32.81 7 ARG B C 1
ATOM 3324 O O . ARG B 1 7 ? -0.266 -29.531 -22.828 1 32.81 7 ARG B O 1
ATOM 3331 N N . TYR B 1 8 ? -2.158 -30.562 -23.375 1 30.38 8 TYR B N 1
ATOM 3332 C CA . TYR B 1 8 ? -1.889 -30.578 -24.812 1 30.38 8 TYR B CA 1
ATOM 3333 C C . TYR B 1 8 ? -2.521 -29.375 -25.5 1 30.38 8 TYR B C 1
ATOM 3335 O O . TYR B 1 8 ? -3.715 -29.109 -25.328 1 30.38 8 TYR B O 1
ATOM 3343 N N . ASP B 1 9 ? -1.812 -28.312 -25.594 1 31.89 9 ASP B N 1
ATOM 3344 C CA . ASP B 1 9 ? -2.26 -27.25 -26.5 1 31.89 9 ASP B CA 1
ATOM 3345 C C . ASP B 1 9 ? -2.355 -27.766 -27.922 1 31.89 9 ASP B C 1
ATOM 3347 O O . ASP B 1 9 ? -1.548 -28.594 -28.359 1 31.89 9 ASP B O 1
ATOM 3351 N N . ASP B 1 10 ? -3.479 -27.578 -28.609 1 30.48 10 ASP B N 1
ATOM 3352 C CA . ASP B 1 10 ? -3.842 -28.062 -29.953 1 30.48 10 ASP B CA 1
ATOM 3353 C C . ASP B 1 10 ? -2.721 -27.781 -30.953 1 30.48 10 ASP B C 1
ATOM 3355 O O . ASP B 1 10 ? -2.703 -28.375 -32.031 1 30.48 10 ASP B O 1
ATOM 3359 N N . SER B 1 11 ? -2.057 -26.672 -30.969 1 29.81 11 SER B N 1
ATOM 3360 C CA . SER B 1 11 ? -1.288 -26.469 -32.188 1 29.81 11 SER B CA 1
ATOM 3361 C C . SER B 1 11 ? -0.264 -27.578 -32.406 1 29.81 11 SER B C 1
ATOM 3363 O O . SER B 1 11 ? 0.334 -27.688 -33.469 1 29.81 11 SER B O 1
ATOM 3365 N N . SER B 1 12 ? 0.459 -27.984 -31.344 1 28.73 12 SER B N 1
ATOM 3366 C CA . SER B 1 12 ? 1.537 -28.922 -31.672 1 28.73 12 SER B CA 1
ATOM 3367 C C . SER B 1 12 ? 1.001 -30.312 -31.938 1 28.73 12 SER B C 1
ATOM 3369 O O . SER B 1 12 ? 0.288 -30.875 -31.094 1 28.73 12 SER B O 1
ATOM 3371 N N . GLN B 1 13 ? 0.577 -30.75 -33.125 1 28.09 13 GLN B N 1
ATOM 3372 C CA . GLN B 1 13 ? 0.39 -32.094 -33.719 1 28.09 13 GLN B CA 1
ATOM 3373 C C . GLN B 1 13 ? 1.132 -33.156 -32.906 1 28.09 13 GLN B C 1
ATOM 3375 O O . GLN B 1 13 ? 0.904 -34.344 -33.094 1 28.09 13 GLN B O 1
ATOM 3380 N N . LEU B 1 14 ? 2.477 -32.906 -32.562 1 27.58 14 LEU B N 1
ATOM 3381 C CA . LEU B 1 14 ? 3.51 -33.938 -32.438 1 27.58 14 LEU B CA 1
ATOM 3382 C C . LEU B 1 14 ? 3.17 -34.938 -31.328 1 27.58 14 LEU B C 1
ATOM 3384 O O . LEU B 1 14 ? 3.193 -36.156 -31.547 1 27.58 14 LEU B O 1
ATOM 3388 N N . GLY B 1 15 ? 3.797 -34.719 -29.953 1 27.05 15 GLY B N 1
ATOM 3389 C CA . GLY B 1 15 ? 4.484 -35.688 -29.156 1 27.05 15 GLY B CA 1
ATOM 3390 C C . GLY B 1 15 ? 3.541 -36.531 -28.312 1 27.05 15 GLY B C 1
ATOM 3391 O O . GLY B 1 15 ? 3.598 -36.531 -27.078 1 27.05 15 GLY B O 1
ATOM 3392 N N . CYS B 1 16 ? 2.303 -36.594 -28.484 1 29.3 16 CYS B N 1
ATOM 3393 C CA . CYS B 1 16 ? 1.649 -37.656 -27.75 1 29.3 16 CYS B CA 1
ATOM 3394 C C . CYS B 1 16 ? 2.371 -39 -27.984 1 29.3 16 CYS B C 1
ATOM 3396 O O . CYS B 1 16 ? 2.111 -39.969 -27.297 1 29.3 16 CYS B O 1
ATOM 3398 N N . GLU B 1 17 ? 2.863 -39.281 -29.219 1 29.11 17 GLU B N 1
ATOM 3399 C CA . GLU B 1 17 ? 3.551 -40.531 -29.438 1 29.11 17 GLU B CA 1
ATOM 3400 C C . GLU B 1 17 ? 4.602 -40.812 -28.359 1 29.11 17 GLU B C 1
ATOM 3402 O O . GLU B 1 17 ? 4.742 -41.938 -27.891 1 29.11 17 GLU B O 1
ATOM 3407 N N . LYS B 1 18 ? 5.602 -39.906 -28.328 1 29.36 18 LYS B N 1
ATOM 3408 C CA . LYS B 1 18 ? 6.867 -40.281 -27.688 1 29.36 18 LYS B CA 1
ATOM 3409 C C . LYS B 1 18 ? 6.742 -40.219 -26.172 1 29.36 18 LYS B C 1
ATOM 3411 O O . LYS B 1 18 ? 7.609 -40.719 -25.453 1 29.36 18 LYS B O 1
ATOM 3416 N N . THR B 1 19 ? 5.969 -39.312 -25.719 1 30.17 19 THR B N 1
ATOM 3417 C CA . THR B 1 19 ? 6.191 -39.219 -24.281 1 30.17 19 THR B CA 1
ATOM 3418 C C . THR B 1 19 ? 5.555 -40.406 -23.547 1 30.17 19 THR B C 1
ATOM 3420 O O . THR B 1 19 ? 5.5 -40.406 -22.312 1 30.17 19 THR B O 1
ATOM 3423 N N . CYS B 1 20 ? 4.773 -41.125 -24.266 1 28.34 20 CYS B N 1
ATOM 3424 C CA . CYS B 1 20 ? 4.219 -42.219 -23.516 1 28.34 20 CYS B CA 1
ATOM 3425 C C . CYS B 1 20 ? 5.324 -43.125 -22.969 1 28.34 20 CYS B C 1
ATOM 3427 O O . CYS B 1 20 ? 5.051 -44.188 -22.406 1 28.34 20 CYS B O 1
ATOM 3429 N N . SER B 1 21 ? 6.465 -43.031 -23.625 1 28.64 21 SER B N 1
ATOM 3430 C CA . SER B 1 21 ? 7.328 -44.062 -23.062 1 28.64 21 SER B CA 1
ATOM 3431 C C . SER B 1 21 ? 7.574 -43.844 -21.578 1 28.64 21 SER B C 1
ATOM 3433 O O . SER B 1 21 ? 8.617 -44.219 -21.047 1 28.64 21 SER B O 1
ATOM 3435 N N . MET B 1 22 ? 6.91 -42.812 -21.047 1 28.67 22 MET B N 1
ATOM 3436 C CA . MET B 1 22 ? 7.297 -42.812 -19.641 1 28.67 22 MET B CA 1
ATOM 3437 C C . MET B 1 22 ? 6.691 -44 -18.922 1 28.67 22 MET B C 1
ATOM 3439 O O . MET B 1 22 ? 5.512 -44.312 -19.094 1 28.67 22 MET B O 1
ATOM 3443 N N . PRO B 1 23 ? 7.445 -44.969 -18.547 1 29.08 23 PRO B N 1
ATOM 3444 C CA . PRO B 1 23 ? 6.934 -46.094 -17.766 1 29.08 23 PRO B CA 1
ATOM 3445 C C . PRO B 1 23 ? 5.934 -45.656 -16.688 1 29.08 23 PRO B C 1
ATOM 3447 O O . PRO B 1 23 ? 5.43 -46.5 -15.938 1 29.08 23 PRO B O 1
ATOM 3450 N N . ILE B 1 24 ? 6.133 -44.469 -16.125 1 28.78 24 ILE B N 1
ATOM 3451 C CA . ILE B 1 24 ? 5.391 -44.25 -14.891 1 28.78 24 ILE B CA 1
ATOM 3452 C C . ILE B 1 24 ? 3.918 -44 -15.211 1 28.78 24 ILE B C 1
ATOM 3454 O O . ILE B 1 24 ? 3.594 -43.375 -16.219 1 28.78 24 ILE B O 1
ATOM 3458 N N . ARG B 1 25 ? 3.033 -44.875 -14.805 1 29.08 25 ARG B N 1
ATOM 3459 C CA . ARG B 1 25 ? 1.578 -44.781 -14.852 1 29.08 25 ARG B CA 1
ATOM 3460 C C . ARG B 1 25 ? 1.117 -43.344 -14.602 1 29.08 25 ARG B C 1
ATOM 3462 O O . ARG B 1 25 ? 1.261 -42.812 -13.5 1 29.08 25 ARG B O 1
ATOM 3469 N N . HIS B 1 26 ? 1.466 -42.562 -15.586 1 34.47 26 HIS B N 1
ATOM 3470 C CA . HIS B 1 26 ? 1.173 -41.125 -15.531 1 34.47 26 HIS B CA 1
ATOM 3471 C C . HIS B 1 26 ? -0.289 -40.844 -15.859 1 34.47 26 HIS B C 1
ATOM 3473 O O . HIS B 1 26 ? -0.911 -41.594 -16.609 1 34.47 26 HIS B O 1
ATOM 3479 N N . LEU B 1 27 ? -1.073 -40.469 -14.844 1 34.31 27 LEU B N 1
ATOM 3480 C CA . LEU B 1 27 ? -2.387 -39.906 -15.141 1 34.31 27 LEU B CA 1
ATOM 3481 C C . LEU B 1 27 ? -2.26 -38.656 -15.984 1 34.31 27 LEU B C 1
ATOM 3483 O O . LEU B 1 27 ? -1.423 -37.781 -15.703 1 34.31 27 LEU B O 1
ATOM 3487 N N . ALA B 1 28 ? -2.643 -38.75 -17.312 1 36.66 28 ALA B N 1
ATOM 3488 C CA . ALA B 1 28 ? -2.594 -37.594 -18.219 1 36.66 28 ALA B CA 1
ATOM 3489 C C . ALA B 1 28 ? -3.922 -36.844 -18.219 1 36.66 28 ALA B C 1
ATOM 3491 O O . ALA B 1 28 ? -4.988 -37.469 -18.156 1 36.66 28 ALA B O 1
ATOM 3492 N N . ILE B 1 29 ? -3.912 -35.656 -17.703 1 37.56 29 ILE B N 1
ATOM 3493 C CA . ILE B 1 29 ? -5.07 -34.781 -17.844 1 37.56 29 ILE B CA 1
ATOM 3494 C C . ILE B 1 29 ? -4.957 -33.969 -19.141 1 37.56 29 ILE B C 1
ATOM 3496 O O . ILE B 1 29 ? -3.926 -33.344 -19.391 1 37.56 29 ILE B O 1
ATOM 3500 N N . GLN B 1 30 ? -5.73 -34.219 -20.281 1 33.91 30 GLN B N 1
ATOM 3501 C CA . GLN B 1 30 ? -5.688 -33.5 -21.562 1 33.91 30 GLN B CA 1
ATOM 3502 C C . GLN B 1 30 ? -6.758 -32.438 -21.625 1 33.91 30 GLN B C 1
ATOM 3504 O O . GLN B 1 30 ? -7.91 -32.656 -21.266 1 33.91 30 GLN B O 1
ATOM 3509 N N . THR B 1 31 ? -6.246 -31.016 -21.547 1 34.5 31 THR B N 1
ATOM 3510 C CA . THR B 1 31 ? -7.18 -29.938 -21.859 1 34.5 31 THR B CA 1
ATOM 3511 C C . THR B 1 31 ? -6.879 -29.344 -23.234 1 34.5 31 THR B C 1
ATOM 3513 O O . THR B 1 31 ? -5.715 -29.109 -23.578 1 34.5 31 THR B O 1
ATOM 3516 N N . MET B 1 32 ? -7.633 -29.375 -24.453 1 30 32 MET B N 1
ATOM 3517 C CA . MET B 1 32 ? -7.441 -28.734 -25.75 1 30 32 MET B CA 1
ATOM 3518 C C . MET B 1 32 ? -8.109 -27.375 -25.781 1 30 32 MET B C 1
ATOM 3520 O O . MET B 1 32 ? -9.289 -27.234 -25.453 1 30 32 MET B O 1
ATOM 3524 N N . GLU B 1 33 ? -7.371 -26.234 -25.562 1 31.42 33 GLU B N 1
ATOM 3525 C CA . GLU B 1 33 ? -7.914 -24.906 -25.781 1 31.42 33 GLU B CA 1
ATOM 3526 C C . GLU B 1 33 ? -7.949 -24.547 -27.266 1 31.42 33 GLU B C 1
ATOM 3528 O O . GLU B 1 33 ? -6.961 -24.75 -27.969 1 31.42 33 GLU B O 1
ATOM 3533 N N . SER B 1 34 ? -9.156 -24.469 -28.141 1 29.14 34 SER B N 1
ATOM 3534 C CA . SER B 1 34 ? -9.305 -24.047 -29.531 1 29.14 34 SER B CA 1
ATOM 3535 C C . SER B 1 34 ? -9.227 -22.531 -29.656 1 29.14 34 SER B C 1
ATOM 3537 O O . SER B 1 34 ? -10.023 -21.812 -29.062 1 29.14 34 SER B O 1
ATOM 3539 N N . SER B 1 35 ? -8.078 -21.875 -29.75 1 29.53 35 SER B N 1
ATOM 3540 C CA . SER B 1 35 ? -8.062 -20.469 -30.156 1 29.53 35 SER B CA 1
ATOM 3541 C C . SER B 1 35 ? -8.828 -20.25 -31.453 1 29.53 35 SER B C 1
ATOM 3543 O O . SER B 1 35 ? -8.898 -19.125 -31.953 1 29.53 35 SER B O 1
ATOM 3545 N N . GLN B 1 36 ? -8.75 -21.031 -32.656 1 28.33 36 GLN B N 1
ATOM 3546 C CA . GLN B 1 36 ? -9.242 -20.562 -33.938 1 28.33 36 GLN B CA 1
ATOM 3547 C C . GLN B 1 36 ? -10.711 -20.172 -33.875 1 28.33 36 GLN B C 1
ATOM 3549 O O . GLN B 1 36 ? -11.461 -20.703 -33.031 1 28.33 36 GLN B O 1
ATOM 3554 N N . PRO B 1 37 ? -11.008 -18.922 -34.594 1 28.62 37 PRO B N 1
ATOM 3555 C CA . PRO B 1 37 ? -12.406 -18.625 -34.906 1 28.62 37 PRO B CA 1
ATOM 3556 C C . PRO B 1 37 ? -13.203 -19.875 -35.25 1 28.62 37 PRO B C 1
ATOM 3558 O O . PRO B 1 37 ? -12.617 -20.906 -35.625 1 28.62 37 PRO B O 1
ATOM 3561 N N . PRO B 1 38 ? -14.555 -19.984 -35.031 1 29.72 38 PRO B N 1
ATOM 3562 C CA . PRO B 1 38 ? -15.367 -21.125 -35.438 1 29.72 38 PRO B CA 1
ATOM 3563 C C . PRO B 1 38 ? -14.977 -21.672 -36.812 1 29.72 38 PRO B C 1
ATOM 3565 O O . PRO B 1 38 ? -15.367 -22.781 -37.188 1 29.72 38 PRO B O 1
ATOM 3568 N N . GLY B 1 39 ? -14.539 -20.797 -37.812 1 28.55 39 GLY B N 1
ATOM 3569 C CA . GLY B 1 39 ? -14.492 -21.281 -39.188 1 28.55 39 GLY B CA 1
ATOM 3570 C C . GLY B 1 39 ? -13.414 -22.312 -39.438 1 28.55 39 GLY B C 1
ATOM 3571 O O . GLY B 1 39 ? -13.648 -23.312 -40.125 1 28.55 39 GLY B O 1
ATOM 3572 N N . GLY B 1 40 ? -12.125 -21.844 -39.5 1 25.3 40 GLY B N 1
ATOM 3573 C CA . GLY B 1 40 ? -11.117 -22.734 -40.062 1 25.3 40 GLY B CA 1
ATOM 3574 C C . GLY B 1 40 ? -10.703 -23.844 -39.094 1 25.3 40 GLY B C 1
ATOM 3575 O O . GLY B 1 40 ? -9.852 -23.625 -38.219 1 25.3 40 GLY B O 1
ATOM 3576 N N . ILE B 1 41 ? -11.602 -24.656 -38.625 1 28.45 41 ILE B N 1
ATOM 3577 C CA . ILE B 1 41 ? -11.305 -26.016 -38.156 1 28.45 41 ILE B CA 1
ATOM 3578 C C . ILE B 1 41 ? -10.25 -26.641 -39.062 1 28.45 41 ILE B C 1
ATOM 3580 O O . ILE B 1 41 ? -10.523 -26.922 -40.25 1 28.45 41 ILE B O 1
ATOM 3584 N N . SER B 1 42 ? -9.094 -26.047 -39.219 1 26.84 42 SER B N 1
ATOM 3585 C CA . SER B 1 42 ? -8.25 -26.875 -40.062 1 26.84 42 SER B CA 1
ATOM 3586 C C . SER B 1 42 ? -8.406 -28.359 -39.719 1 26.84 42 SER B C 1
ATOM 3588 O O . SER B 1 42 ? -8.43 -28.719 -38.531 1 26.84 42 SER B O 1
ATOM 3590 N N . LYS B 1 43 ? -8.945 -29.094 -40.625 1 27.28 43 LYS B N 1
ATOM 3591 C CA . LYS B 1 43 ? -8.969 -30.516 -40.875 1 27.28 43 LYS B CA 1
ATOM 3592 C C . LYS B 1 43 ? -7.609 -31.156 -40.594 1 27.28 43 LYS B C 1
ATOM 3594 O O . LYS B 1 43 ? -6.594 -30.75 -41.156 1 27.28 43 LYS B O 1
ATOM 3599 N N . CYS B 1 44 ? -7.125 -31.312 -39.344 1 26.23 44 CYS B N 1
ATOM 3600 C CA . CYS B 1 44 ? -6.102 -32.344 -39.469 1 26.23 44 CYS B CA 1
ATOM 3601 C C . CYS B 1 44 ? -6.418 -33.312 -40.594 1 26.23 44 CYS B C 1
ATOM 3603 O O . CYS B 1 44 ? -7.406 -34.031 -40.531 1 26.23 44 CYS B O 1
ATOM 3605 N N . GLU B 1 45 ? -6.324 -32.906 -41.781 1 27.34 45 GLU B N 1
ATOM 3606 C CA . GLU B 1 45 ? -6.414 -33.781 -42.969 1 27.34 45 GLU B CA 1
ATOM 3607 C C . GLU B 1 45 ? -5.77 -35.125 -42.688 1 27.34 45 GLU B C 1
ATOM 3609 O O . GLU B 1 45 ? -6.27 -36.156 -43.156 1 27.34 45 GLU B O 1
ATOM 3614 N N . GLY B 1 46 ? -4.527 -35.156 -42.25 1 26.3 46 GLY B N 1
ATOM 3615 C CA . GLY B 1 46 ? -4.016 -36.5 -42.25 1 26.3 46 GLY B CA 1
ATOM 3616 C C . GLY B 1 46 ? -4.609 -37.375 -41.156 1 26.3 46 GLY B C 1
ATOM 3617 O O . GLY B 1 46 ? -4.203 -38.531 -40.969 1 26.3 46 GLY B O 1
ATOM 3618 N N . VAL B 1 47 ? -4.922 -36.781 -39.969 1 26.94 47 VAL B N 1
ATOM 3619 C CA . VAL B 1 47 ? -5.832 -37.688 -39.281 1 26.94 47 VAL B CA 1
ATOM 3620 C C . VAL B 1 47 ? -7.023 -38 -40.188 1 26.94 47 VAL B C 1
ATOM 3622 O O . VAL B 1 47 ? -7.816 -37.125 -40.531 1 26.94 47 VAL B O 1
ATOM 3625 N N . GLU B 1 48 ? -6.789 -38.656 -41.25 1 26.59 48 GLU B N 1
ATOM 3626 C CA . GLU B 1 48 ? -7.883 -39.438 -41.812 1 26.59 48 GLU B CA 1
ATOM 3627 C C . GLU B 1 48 ? -9 -39.625 -40.812 1 26.59 48 GLU B C 1
ATOM 3629 O O . GLU B 1 48 ? -8.773 -39.594 -39.594 1 26.59 48 GLU B O 1
ATOM 3634 N N . LYS B 1 49 ? -10.195 -39.5 -41.281 1 28.59 49 LYS B N 1
ATOM 3635 C CA . LYS B 1 49 ? -11.547 -39.875 -40.875 1 28.59 49 LYS B CA 1
ATOM 3636 C C . LYS B 1 49 ? -11.523 -41.125 -39.969 1 28.59 49 LYS B C 1
ATOM 3638 O O . LYS B 1 49 ? -11.875 -42.219 -40.438 1 28.59 49 LYS B O 1
ATOM 3643 N N . ILE B 1 50 ? -10.336 -41.438 -39.469 1 26.91 50 ILE B N 1
ATOM 3644 C CA . ILE B 1 50 ? -10.695 -42.625 -38.719 1 26.91 50 ILE B CA 1
ATOM 3645 C C . ILE B 1 50 ? -11.695 -42.281 -37.625 1 26.91 50 ILE B C 1
ATOM 3647 O O . ILE B 1 50 ? -11.344 -41.625 -36.625 1 26.91 50 ILE B O 1
ATOM 3651 N N . LYS B 1 51 ? -12.805 -41.562 -37.969 1 30.8 51 LYS B N 1
ATOM 3652 C CA . LYS B 1 51 ? -14.07 -41.656 -37.25 1 30.8 51 LYS B CA 1
ATOM 3653 C C . LYS B 1 51 ? -14.289 -43.062 -36.719 1 30.8 51 LYS B C 1
ATOM 3655 O O . LYS B 1 51 ? -14.547 -44 -37.469 1 30.8 51 LYS B O 1
ATOM 3660 N N . PRO B 1 52 ? -13.492 -43.531 -35.688 1 30.62 52 PRO B N 1
ATOM 3661 C CA . PRO B 1 52 ? -14.273 -44.75 -35.5 1 30.62 52 PRO B CA 1
ATOM 3662 C C . PRO B 1 52 ? -15.773 -44.5 -35.375 1 30.62 52 PRO B C 1
ATOM 3664 O O . PRO B 1 52 ? -16.172 -43.375 -35.031 1 30.62 52 PRO B O 1
ATOM 3667 N N . PRO B 1 53 ? -16.781 -45.188 -35.75 1 29.83 53 PRO B N 1
ATOM 3668 C CA . PRO B 1 53 ? -18.188 -45.312 -35.375 1 29.83 53 PRO B CA 1
ATOM 3669 C C . PRO B 1 53 ? -18.391 -45.25 -33.844 1 29.83 53 PRO B C 1
ATOM 3671 O O . PRO B 1 53 ? -17.688 -45.938 -33.094 1 29.83 53 PRO B O 1
ATOM 3674 N N . GLY B 1 54 ? -18.75 -43.875 -33.156 1 30.28 54 GLY B N 1
ATOM 3675 C CA . GLY B 1 54 ? -19.234 -43.688 -31.812 1 30.28 54 GLY B CA 1
ATOM 3676 C C . GLY B 1 54 ? -18.594 -42.469 -31.125 1 30.28 54 GLY B C 1
ATOM 3677 O O . GLY B 1 54 ? -18.734 -42.312 -29.906 1 30.28 54 GLY B O 1
ATOM 3678 N N . TYR B 1 55 ? -17.516 -42.031 -31.547 1 31.84 55 TYR B N 1
ATOM 3679 C CA . TYR B 1 55 ? -16.906 -40.969 -30.75 1 31.84 55 TYR B CA 1
ATOM 3680 C C . TYR B 1 55 ? -17.547 -39.625 -31.031 1 31.84 55 TYR B C 1
ATOM 3682 O O . TYR B 1 55 ? -17.859 -39.281 -32.188 1 31.84 55 TYR B O 1
ATOM 3690 N N . SER B 1 56 ? -18.5 -39 -30.109 1 31.94 56 SER B N 1
ATOM 3691 C CA . SER B 1 56 ? -19.078 -37.656 -30.266 1 31.94 56 SER B CA 1
ATOM 3692 C C . SER B 1 56 ? -18.172 -36.594 -29.656 1 31.94 56 SER B C 1
ATOM 3694 O O . SER B 1 56 ? -17.625 -36.781 -28.562 1 31.94 56 SER B O 1
ATOM 3696 N N . LEU B 1 57 ? -17.391 -35.844 -30.297 1 35 57 LEU B N 1
ATOM 3697 C CA . LEU B 1 57 ? -16.703 -34.625 -29.922 1 35 57 LEU B CA 1
ATOM 3698 C C . LEU B 1 57 ? -17.703 -33.531 -29.516 1 35 57 LEU B C 1
ATOM 3700 O O . LEU B 1 57 ? -18.688 -33.312 -30.234 1 35 57 LEU B O 1
ATOM 3704 N N . VAL B 1 58 ? -17.984 -33.406 -28.172 1 33.66 58 VAL B N 1
ATOM 3705 C CA . VAL B 1 58 ? -18.906 -32.344 -27.797 1 33.66 58 VAL B CA 1
ATOM 3706 C C . VAL B 1 58 ? -18.125 -31.031 -27.578 1 33.66 58 VAL B C 1
ATOM 3708 O O . VAL B 1 58 ? -17.078 -31.031 -26.953 1 33.66 58 VAL B O 1
ATOM 3711 N N . HIS B 1 59 ? -18.266 -30.078 -28.406 1 32.59 59 HIS B N 1
ATOM 3712 C CA . HIS B 1 59 ? -17.781 -28.703 -28.281 1 32.59 59 HIS B CA 1
ATOM 3713 C C . HIS B 1 59 ? -18.516 -27.969 -27.172 1 32.59 59 HIS B C 1
ATOM 3715 O O . HIS B 1 59 ? -19.75 -27.922 -27.156 1 32.59 59 HIS B O 1
ATOM 3721 N N . VAL B 1 60 ? -18.109 -28.047 -25.953 1 32.09 60 VAL B N 1
ATOM 3722 C CA . VAL B 1 60 ? -18.797 -27.203 -24.969 1 32.09 60 VAL B CA 1
ATOM 3723 C C . VAL B 1 60 ? -18.047 -25.891 -24.797 1 32.09 60 VAL B C 1
ATOM 3725 O O . VAL B 1 60 ? -16.891 -25.875 -24.359 1 32.09 60 VAL B O 1
ATOM 3728 N N . ASP B 1 61 ? -18.688 -24.719 -25 1 36.59 61 ASP B N 1
ATOM 3729 C CA . ASP B 1 61 ? -18.375 -23.312 -24.812 1 36.59 61 ASP B CA 1
ATOM 3730 C C . ASP B 1 61 ? -16.875 -23.047 -25 1 36.59 61 ASP B C 1
ATOM 3732 O O . ASP B 1 61 ? -16.234 -22.469 -24.125 1 36.59 61 ASP B O 1
ATOM 3736 N N . GLY B 1 62 ? -16.188 -23.531 -26.156 1 37 62 GLY B N 1
ATOM 3737 C CA . GLY B 1 62 ? -14.844 -23.266 -26.609 1 37 62 GLY B CA 1
ATOM 3738 C C . GLY B 1 62 ? -13.859 -24.359 -26.266 1 37 62 GLY B C 1
ATOM 3739 O O . GLY B 1 62 ? -12.68 -24.281 -26.609 1 37 62 GLY B O 1
ATOM 3740 N N . TYR B 1 63 ? -14.109 -25.078 -25.297 1 35.5 63 TYR B N 1
ATOM 3741 C CA . TYR B 1 63 ? -13.281 -26.234 -24.938 1 35.5 63 TYR B CA 1
ATOM 3742 C C . TYR B 1 63 ? -13.727 -27.469 -25.719 1 35.5 63 TYR B C 1
ATOM 3744 O O . TYR B 1 63 ? -14.898 -27.609 -26.062 1 35.5 63 TYR B O 1
ATOM 3752 N N . ILE B 1 64 ? -12.852 -28.062 -26.547 1 36.72 64 ILE B N 1
ATOM 3753 C CA . ILE B 1 64 ? -13.141 -29.344 -27.172 1 36.72 64 ILE B CA 1
ATOM 3754 C C . ILE B 1 64 ? -12.93 -30.469 -26.156 1 36.72 64 ILE B C 1
ATOM 3756 O O . ILE B 1 64 ? -11.852 -30.594 -25.562 1 36.72 64 ILE B O 1
ATOM 3760 N N . VAL B 1 65 ? -13.93 -30.891 -25.375 1 38.78 65 VAL B N 1
ATOM 3761 C CA . VAL B 1 65 ? -13.875 -32.094 -24.547 1 38.78 65 VAL B CA 1
ATOM 3762 C C . VAL B 1 65 ? -13.75 -33.312 -25.438 1 38.78 65 VAL B C 1
ATOM 3764 O O . VAL B 1 65 ? -14.547 -33.531 -26.344 1 38.78 65 VAL B O 1
ATOM 3767 N N . VAL B 1 66 ? -12.523 -33.781 -25.625 1 36.72 66 VAL B N 1
ATOM 3768 C CA . VAL B 1 66 ? -12.289 -35 -26.422 1 36.72 66 VAL B CA 1
ATOM 3769 C C . VAL B 1 66 ? -12.836 -36.219 -25.688 1 36.72 66 VAL B C 1
ATOM 3771 O O . VAL B 1 66 ? -12.375 -36.562 -24.594 1 36.72 66 VAL B O 1
ATOM 3774 N N . GLU B 1 67 ? -14.094 -36.25 -25.406 1 35.22 67 GLU B N 1
ATOM 3775 C CA . GLU B 1 67 ? -14.609 -37.531 -24.875 1 35.22 67 GLU B CA 1
ATOM 3776 C C . GLU B 1 67 ? -14.047 -38.719 -25.641 1 35.22 67 GLU B C 1
ATOM 3778 O O . GLU B 1 67 ? -13.711 -39.75 -25.047 1 35.22 67 GLU B O 1
ATOM 3783 N N . SER B 1 68 ? -14.461 -38.75 -26.766 1 34.12 68 SER B N 1
ATOM 3784 C CA . SER B 1 68 ? -14.711 -40 -27.5 1 34.12 68 SER B CA 1
ATOM 3785 C C . SER B 1 68 ? -13.406 -40.625 -28 1 34.12 68 SER B C 1
ATOM 3787 O O . SER B 1 68 ? -13.422 -41.688 -28.609 1 34.12 68 SER B O 1
ATOM 3789 N N . CYS B 1 69 ? -12.406 -39.781 -28.203 1 33.81 69 CYS B N 1
ATOM 3790 C CA . CYS B 1 69 ? -11.445 -40.5 -29.016 1 33.81 69 CYS B CA 1
ATOM 3791 C C . CYS B 1 69 ? -10.781 -41.625 -28.203 1 33.81 69 CYS B C 1
ATOM 3793 O O . CYS B 1 69 ? -9.797 -42.219 -28.641 1 33.81 69 CYS B O 1
ATOM 3795 N N . PHE B 1 70 ? -10.891 -41.594 -26.953 1 35.06 70 PHE B N 1
ATOM 3796 C CA . PHE B 1 70 ? -10.234 -42.719 -26.312 1 35.06 70 PHE B CA 1
ATOM 3797 C C . PHE B 1 70 ? -10.836 -44.031 -26.766 1 35.06 70 PHE B C 1
ATOM 3799 O O . PHE B 1 70 ? -11.992 -44.344 -26.469 1 35.06 70 PHE B O 1
ATOM 3806 N N . SER B 1 71 ? -10.562 -44.344 -28.016 1 38.06 71 SER B N 1
ATOM 3807 C CA . SER B 1 71 ? -10.922 -45.562 -28.719 1 38.06 71 SER B CA 1
ATOM 3808 C C . SER B 1 71 ? -10.539 -46.812 -27.906 1 38.06 71 SER B C 1
ATOM 3810 O O . SER B 1 71 ? -9.648 -46.75 -27.047 1 38.06 71 SER B O 1
ATOM 3812 N N . PRO B 1 72 ? -11.391 -47.75 -27.953 1 40.56 72 PRO B N 1
ATOM 3813 C CA . PRO B 1 72 ? -11.07 -49.094 -27.484 1 40.56 72 PRO B CA 1
ATOM 3814 C C . PRO B 1 72 ? -9.586 -49.438 -27.656 1 40.56 72 PRO B C 1
ATOM 3816 O O . PRO B 1 72 ? -9.031 -50.188 -26.859 1 40.56 72 PRO B O 1
ATOM 3819 N N . GLN B 1 73 ? -9.062 -48.75 -28.578 1 39.66 73 GLN B N 1
ATOM 3820 C CA . GLN B 1 73 ? -7.676 -49.125 -28.828 1 39.66 73 GLN B CA 1
ATOM 3821 C C . GLN B 1 73 ? -6.766 -48.625 -27.703 1 39.66 73 GLN B C 1
ATOM 3823 O O . GLN B 1 73 ? -5.734 -49.25 -27.422 1 39.66 73 GLN B O 1
ATOM 3828 N N . LEU B 1 74 ? -7.223 -47.625 -27.078 1 45.53 74 LEU B N 1
ATOM 3829 C CA . LEU B 1 74 ? -6.363 -47.156 -26 1 45.53 74 LEU B CA 1
ATOM 3830 C C . LEU B 1 74 ? -6.391 -48.125 -24.828 1 45.53 74 LEU B C 1
ATOM 3832 O O . LEU B 1 74 ? -5.398 -48.281 -24.109 1 45.53 74 LEU B O 1
ATOM 3836 N N . CYS B 1 75 ? -7.547 -48.812 -24.656 1 46.19 75 CYS B N 1
ATOM 3837 C CA . CYS B 1 75 ? -7.633 -49.844 -23.625 1 46.19 75 CYS B CA 1
ATOM 3838 C C . CYS B 1 75 ? -6.617 -50.938 -23.875 1 46.19 75 CYS B C 1
ATOM 3840 O O . CYS B 1 75 ? -6.055 -51.5 -22.922 1 46.19 75 CYS B O 1
ATOM 3842 N N . ASP B 1 76 ? -6.457 -51.031 -25.141 1 50.28 76 ASP B N 1
ATOM 3843 C CA . ASP B 1 76 ? -5.52 -52.125 -25.469 1 50.28 76 ASP B CA 1
ATOM 3844 C C . ASP B 1 76 ? -4.098 -51.75 -25.062 1 50.28 76 ASP B C 1
ATOM 3846 O O . ASP B 1 76 ? -3.266 -52.625 -24.812 1 50.28 76 ASP B O 1
ATOM 3850 N N . ILE B 1 77 ? -4.004 -50.469 -24.938 1 50.72 77 ILE B N 1
ATOM 3851 C CA . ILE B 1 77 ? -2.639 -50.062 -24.594 1 50.72 77 ILE B CA 1
ATOM 3852 C C . ILE B 1 77 ? -2.545 -49.719 -23.109 1 50.72 77 ILE B C 1
ATOM 3854 O O . ILE B 1 77 ? -1.541 -49.188 -22.656 1 50.72 77 ILE B O 1
ATOM 3858 N N . GLY B 1 78 ? -3.551 -50.094 -22.328 1 57.09 78 GLY B N 1
ATOM 3859 C CA . GLY B 1 78 ? -3.447 -49.969 -20.891 1 57.09 78 GLY B CA 1
ATOM 3860 C C . GLY B 1 78 ? -3.908 -48.625 -20.375 1 57.09 78 GLY B C 1
ATOM 3861 O O . GLY B 1 78 ? -3.438 -48.125 -19.344 1 57.09 78 GLY B O 1
ATOM 3862 N N . LEU B 1 79 ? -4.773 -48 -21.234 1 60.22 79 LEU B N 1
ATOM 3863 C CA . LEU B 1 79 ? -5.316 -46.719 -20.812 1 60.22 79 LEU B CA 1
ATOM 3864 C C . LEU B 1 79 ? -6.805 -46.812 -20.5 1 60.22 79 LEU B C 1
ATOM 3866 O O . LEU B 1 79 ? -7.531 -47.562 -21.172 1 60.22 79 LEU B O 1
ATOM 3870 N N . GLU B 1 80 ? -7.18 -46.219 -19.328 1 67.44 80 GLU B N 1
ATOM 3871 C CA . GLU B 1 80 ? -8.594 -46.156 -18.953 1 67.44 80 GLU B CA 1
ATOM 3872 C C . GLU B 1 80 ? -9.086 -44.719 -18.875 1 67.44 80 GLU B C 1
ATOM 3874 O O . GLU B 1 80 ? -8.453 -43.875 -18.234 1 67.44 80 GLU B O 1
ATOM 3879 N N . TYR B 1 81 ? -10.086 -44.469 -19.531 1 69.06 81 TYR B N 1
ATOM 3880 C CA . TYR B 1 81 ? -10.625 -43.125 -19.594 1 69.06 81 TYR B CA 1
ATOM 3881 C C . TYR B 1 81 ? -11.695 -42.906 -18.531 1 69.06 81 TYR B C 1
ATOM 3883 O O . TYR B 1 81 ? -12.531 -43.781 -18.297 1 69.06 81 TYR B O 1
ATOM 3891 N N . TYR B 1 82 ? -11.562 -41.781 -17.812 1 72.31 82 TYR B N 1
ATOM 3892 C CA . TYR B 1 82 ? -12.555 -41.375 -16.828 1 72.31 82 TYR B CA 1
ATOM 3893 C C . TYR B 1 82 ? -13.125 -40 -17.172 1 72.31 82 TYR B C 1
ATOM 3895 O O . TYR B 1 82 ? -12.383 -39.031 -17.406 1 72.31 82 TYR B O 1
ATOM 3903 N N . ASP B 1 83 ? -14.461 -39.969 -17.25 1 72.94 83 ASP B N 1
ATOM 3904 C CA . ASP B 1 83 ? -15.117 -38.688 -17.297 1 72.94 83 ASP B CA 1
ATOM 3905 C C . ASP B 1 83 ? -15.148 -38.031 -15.922 1 72.94 83 ASP B C 1
ATOM 3907 O O . ASP B 1 83 ? -15.195 -38.719 -14.898 1 72.94 83 ASP B O 1
ATOM 3911 N N . ALA B 1 84 ? -15.078 -36.656 -15.914 1 75.75 84 ALA B N 1
ATOM 3912 C CA . ALA B 1 84 ? -15.039 -35.906 -14.656 1 75.75 84 ALA B CA 1
ATOM 3913 C C . ALA B 1 84 ? -16.234 -36.25 -13.781 1 75.75 84 ALA B C 1
ATOM 3915 O O . ALA B 1 84 ? -16.109 -36.375 -12.562 1 75.75 84 ALA B O 1
ATOM 3916 N N . PHE B 1 85 ? -17.328 -36.531 -14.414 1 75.56 85 PHE B N 1
ATOM 3917 C CA . PHE B 1 85 ? -18.562 -36.844 -13.688 1 75.56 85 PHE B CA 1
ATOM 3918 C C . PHE B 1 85 ? -18.484 -38.219 -13.039 1 75.56 85 PHE B C 1
ATOM 3920 O O . PHE B 1 85 ? -18.797 -38.344 -11.859 1 75.56 85 PHE B O 1
ATOM 3927 N N . ASP B 1 86 ? -18.031 -39.062 -13.82 1 77.38 86 ASP B N 1
ATOM 3928 C CA . ASP B 1 86 ? -17.969 -40.438 -13.336 1 77.38 86 ASP B CA 1
ATOM 3929 C C . ASP B 1 86 ? -16.891 -40.594 -12.258 1 77.38 86 ASP B C 1
ATOM 3931 O O . ASP B 1 86 ? -17 -41.438 -11.375 1 77.38 86 ASP B O 1
ATOM 3935 N N . LEU B 1 87 ? -15.953 -39.75 -12.352 1 86 87 LEU B N 1
ATOM 3936 C CA . LEU B 1 87 ? -14.844 -39.812 -11.414 1 86 87 LEU B CA 1
ATOM 3937 C C . LEU B 1 87 ? -15.234 -39.25 -10.062 1 86 87 LEU B C 1
ATOM 3939 O O . LEU B 1 87 ? -14.641 -39.594 -9.039 1 86 87 LEU B O 1
ATOM 3943 N N . GLY B 1 88 ? -16.25 -38.25 -10.062 1 89.19 88 GLY B N 1
ATOM 3944 C CA . GLY B 1 88 ? -16.734 -37.781 -8.781 1 89.19 88 GLY B CA 1
ATOM 3945 C C . GLY B 1 88 ? -16.438 -36.312 -8.539 1 89.19 88 GLY B C 1
ATOM 3946 O O . GLY B 1 88 ? -16.375 -35.844 -7.391 1 89.19 88 GLY B O 1
ATOM 3947 N N . PHE B 1 89 ? -16.156 -35.562 -9.594 1 91.88 89 PHE B N 1
ATOM 3948 C CA . PHE B 1 89 ? -15.961 -34.125 -9.438 1 91.88 89 PHE B CA 1
ATOM 3949 C C . PHE B 1 89 ? -17.297 -33.406 -9.195 1 91.88 89 PHE B C 1
ATOM 3951 O O . PHE B 1 89 ? -18.047 -33.156 -10.141 1 91.88 89 PHE B O 1
ATOM 3958 N N . ILE B 1 90 ? -17.516 -33.062 -7.93 1 93.69 90 ILE B N 1
ATOM 3959 C CA . ILE B 1 90 ? -18.719 -32.344 -7.52 1 93.69 90 ILE B CA 1
ATOM 3960 C C . ILE B 1 90 ? -18.406 -30.906 -7.203 1 93.69 90 ILE B C 1
ATOM 3962 O O . ILE B 1 90 ? -17.469 -30.609 -6.457 1 93.69 90 ILE B O 1
ATOM 3966 N N . THR B 1 91 ? -19.156 -29.953 -7.797 1 91.94 91 THR B N 1
ATOM 3967 C CA . THR B 1 91 ? -18.859 -28.531 -7.66 1 91.94 91 THR B CA 1
ATOM 3968 C C . THR B 1 91 ? -20.109 -27.766 -7.23 1 91.94 91 THR B C 1
ATOM 3970 O O . THR B 1 91 ? -21.203 -28.328 -7.156 1 91.94 91 THR B O 1
ATOM 3973 N N . THR B 1 92 ? -19.922 -26.516 -6.914 1 91.44 92 THR B N 1
ATOM 3974 C CA . THR B 1 92 ? -21.031 -25.578 -6.789 1 91.44 92 THR B CA 1
ATOM 3975 C C . THR B 1 92 ? -21.688 -25.344 -8.148 1 91.44 92 THR B C 1
ATOM 3977 O O . THR B 1 92 ? -21.172 -25.766 -9.18 1 91.44 92 THR B O 1
ATOM 3980 N N . ASP B 1 93 ? -22.797 -24.656 -8.094 1 86.56 93 ASP B N 1
ATOM 3981 C CA . ASP B 1 93 ? -23.578 -24.516 -9.32 1 86.56 93 ASP B CA 1
ATOM 3982 C C . ASP B 1 93 ? -23.266 -23.188 -10.016 1 86.56 93 ASP B C 1
ATOM 3984 O O . ASP B 1 93 ? -24.109 -22.641 -10.734 1 86.56 93 ASP B O 1
ATOM 3988 N N . ASP B 1 94 ? -22.078 -22.75 -9.758 1 80.31 94 ASP B N 1
ATOM 3989 C CA . ASP B 1 94 ? -21.578 -21.641 -10.57 1 80.31 94 ASP B CA 1
ATOM 3990 C C . ASP B 1 94 ? -21 -22.141 -11.891 1 80.31 94 ASP B C 1
ATOM 3992 O O . ASP B 1 94 ? -19.828 -22.547 -11.945 1 80.31 94 ASP B O 1
ATOM 3996 N N . PHE B 1 95 ? -21.641 -22.062 -12.906 1 76.31 95 PHE B N 1
ATOM 3997 C CA . PHE B 1 95 ? -21.406 -22.797 -14.148 1 76.31 95 PHE B CA 1
ATOM 3998 C C . PHE B 1 95 ? -20.062 -22.422 -14.766 1 76.31 95 PHE B C 1
ATOM 4000 O O . PHE B 1 95 ? -19.375 -23.266 -15.336 1 76.31 95 PHE B O 1
ATOM 4007 N N . THR B 1 96 ? -19.625 -21.188 -14.734 1 73.75 96 THR B N 1
ATOM 4008 C CA . THR B 1 96 ? -18.422 -20.766 -15.461 1 73.75 96 THR B CA 1
ATOM 4009 C C . THR B 1 96 ? -17.219 -20.734 -14.531 1 73.75 96 THR B C 1
ATOM 4011 O O . THR B 1 96 ? -16.078 -20.625 -14.984 1 73.75 96 THR B O 1
ATOM 4014 N N . ASN B 1 97 ? -17.453 -20.859 -13.305 1 78.56 97 ASN B N 1
ATOM 4015 C CA . ASN B 1 97 ? -16.391 -20.781 -12.312 1 78.56 97 ASN B CA 1
ATOM 4016 C C . ASN B 1 97 ? -16.781 -21.5 -11.016 1 78.56 97 ASN B C 1
ATOM 4018 O O . ASN B 1 97 ? -16.75 -20.906 -9.938 1 78.56 97 ASN B O 1
ATOM 4022 N N . ALA B 1 98 ? -17.031 -22.797 -11.195 1 84 98 ALA B N 1
ATOM 4023 C CA . ALA B 1 98 ? -17.547 -23.594 -10.078 1 84 98 ALA B CA 1
ATOM 4024 C C . ALA B 1 98 ? -16.422 -23.969 -9.109 1 84 98 ALA B C 1
ATOM 4026 O O . ALA B 1 98 ? -15.281 -24.172 -9.516 1 84 98 ALA B O 1
ATOM 4027 N N . ASP B 1 99 ? -16.766 -24.016 -7.887 1 88.25 99 ASP B N 1
ATOM 4028 C CA . ASP B 1 99 ? -15.836 -24.438 -6.852 1 88.25 99 ASP B CA 1
ATOM 4029 C C . ASP B 1 99 ? -15.969 -25.938 -6.586 1 88.25 99 ASP B C 1
ATOM 4031 O O . ASP B 1 99 ? -17.078 -26.484 -6.555 1 88.25 99 ASP B O 1
ATOM 4035 N N . ILE B 1 100 ? -14.836 -26.594 -6.398 1 92.19 100 ILE B N 1
ATOM 4036 C CA . ILE B 1 100 ? -14.828 -28.016 -6.078 1 92.19 100 ILE B CA 1
ATOM 4037 C C . ILE B 1 100 ? -15.219 -28.219 -4.617 1 92.19 100 ILE B C 1
ATOM 4039 O O . ILE B 1 100 ? -14.68 -27.562 -3.725 1 92.19 100 ILE B O 1
ATOM 4043 N N . LEU B 1 101 ? -16.172 -29.047 -4.43 1 94 101 LEU B N 1
ATOM 4044 C CA . LEU B 1 101 ? -16.625 -29.328 -3.078 1 94 101 LEU B CA 1
ATOM 4045 C C . LEU B 1 101 ? -15.758 -30.406 -2.424 1 94 101 LEU B C 1
ATOM 4047 O O . LEU B 1 101 ? -15.18 -31.234 -3.113 1 94 101 LEU B O 1
ATOM 4051 N N . GLU B 1 102 ? -15.766 -30.469 -1.104 1 94.06 102 GLU B N 1
ATOM 4052 C CA . GLU B 1 102 ? -14.906 -31.359 -0.331 1 94.06 102 GLU B CA 1
ATOM 4053 C C . GLU B 1 102 ? -15.25 -32.812 -0.594 1 94.06 102 GLU B C 1
ATOM 4055 O O . GLU B 1 102 ? -14.375 -33.688 -0.543 1 94.06 102 GLU B O 1
ATOM 4060 N N . ALA B 1 103 ? -16.438 -33.094 -0.939 1 93.62 103 ALA B N 1
ATOM 4061 C CA . ALA B 1 103 ? -16.906 -34.469 -1.175 1 93.62 103 ALA B CA 1
ATOM 4062 C C . ALA B 1 103 ? -16.203 -35.062 -2.389 1 93.62 103 ALA B C 1
ATOM 4064 O O . ALA B 1 103 ? -16.188 -36.281 -2.555 1 93.62 103 ALA B O 1
ATOM 4065 N N . THR B 1 104 ? -15.688 -34.188 -3.193 1 95.06 104 THR B N 1
ATOM 4066 C CA . THR B 1 104 ? -15.016 -34.625 -4.41 1 95.06 104 THR B CA 1
ATOM 4067 C C . THR B 1 104 ? -13.797 -35.5 -4.078 1 95.06 104 THR B C 1
ATOM 4069 O O . THR B 1 104 ? -13.547 -36.5 -4.734 1 95.06 104 THR B O 1
ATOM 4072 N N . TYR B 1 105 ? -13.078 -35.25 -3.057 1 95.19 105 TYR B N 1
ATOM 4073 C CA . TYR B 1 105 ? -11.789 -35.875 -2.766 1 95.19 105 TYR B CA 1
ATOM 4074 C C . TYR B 1 105 ? -11.953 -37.344 -2.391 1 95.19 105 TYR B C 1
ATOM 4076 O O . TYR B 1 105 ? -11.359 -38.219 -3.016 1 95.19 105 TYR B O 1
ATOM 4084 N N . PRO B 1 106 ? -12.844 -37.656 -1.449 1 94.81 106 PRO B N 1
ATOM 4085 C CA . PRO B 1 106 ? -13.039 -39.062 -1.167 1 94.81 106 PRO B CA 1
ATOM 4086 C C . PRO B 1 106 ? -13.68 -39.812 -2.334 1 94.81 106 PRO B C 1
ATOM 4088 O O . PRO B 1 106 ? -13.398 -41 -2.539 1 94.81 106 PRO B O 1
ATOM 4091 N N . ALA B 1 107 ? -14.516 -39.188 -3.109 1 93.25 107 ALA B N 1
ATOM 4092 C CA . ALA B 1 107 ? -15.156 -39.844 -4.25 1 93.25 107 ALA B CA 1
ATOM 4093 C C . ALA B 1 107 ? -14.133 -40.219 -5.316 1 93.25 107 ALA B C 1
ATOM 4095 O O . ALA B 1 107 ? -14.148 -41.344 -5.82 1 93.25 107 ALA B O 1
ATOM 4096 N N . VAL B 1 108 ? -13.305 -39.344 -5.637 1 90.81 108 VAL B N 1
ATOM 4097 C CA . VAL B 1 108 ? -12.281 -39.562 -6.648 1 90.81 108 VAL B CA 1
ATOM 4098 C C . VAL B 1 108 ? -11.312 -40.656 -6.176 1 90.81 108 VAL B C 1
ATOM 4100 O O . VAL B 1 108 ? -10.945 -41.531 -6.941 1 90.81 108 VAL B O 1
ATOM 4103 N N . ALA B 1 109 ? -10.898 -40.562 -4.934 1 91 109 ALA B N 1
ATOM 4104 C CA . ALA B 1 109 ? -9.977 -41.562 -4.367 1 91 109 ALA B CA 1
ATOM 4105 C C . ALA B 1 109 ? -10.57 -42.938 -4.434 1 91 109 ALA B C 1
ATOM 4107 O O . ALA B 1 109 ? -9.883 -43.906 -4.812 1 91 109 ALA B O 1
ATOM 4108 N N . LYS B 1 110 ? -11.797 -43.062 -4.055 1 90.38 110 LYS B N 1
ATOM 4109 C CA . LYS B 1 110 ? -12.469 -44.344 -4.051 1 90.38 110 LYS B CA 1
ATOM 4110 C C . LYS B 1 110 ? -12.555 -44.938 -5.461 1 90.38 110 LYS B C 1
ATOM 4112 O O . LYS B 1 110 ? -12.273 -46.125 -5.668 1 90.38 110 LYS B O 1
ATOM 4117 N N . ARG B 1 111 ? -12.898 -44.125 -6.383 1 86.81 111 ARG B N 1
ATOM 4118 C CA . ARG B 1 111 ? -13.078 -44.594 -7.754 1 86.81 111 ARG B CA 1
ATOM 4119 C C . ARG B 1 111 ? -11.75 -45.031 -8.367 1 86.81 111 ARG B C 1
ATOM 4121 O O . ARG B 1 111 ? -11.664 -46.062 -9 1 86.81 111 ARG B O 1
ATOM 4128 N N . LEU B 1 112 ? -10.766 -44.25 -8.211 1 82.81 112 LEU B N 1
ATOM 4129 C CA . LEU B 1 112 ? -9.477 -44.531 -8.836 1 82.81 112 LEU B CA 1
ATOM 4130 C C . LEU B 1 112 ? -8.758 -45.688 -8.125 1 82.81 112 LEU B C 1
ATOM 4132 O O . LEU B 1 112 ? -8.133 -46.531 -8.766 1 82.81 112 LEU B O 1
ATOM 4136 N N . HIS B 1 113 ? -8.789 -45.75 -6.836 1 82.94 113 HIS B N 1
ATOM 4137 C CA . HIS B 1 113 ? -8.188 -46.844 -6.098 1 82.94 113 HIS B CA 1
ATOM 4138 C C . HIS B 1 113 ? -8.891 -48.156 -6.395 1 82.94 113 HIS B C 1
ATOM 4140 O O . HIS B 1 113 ? -8.25 -49.188 -6.492 1 82.94 113 HIS B O 1
ATOM 4146 N N . GLY B 1 114 ? -10.156 -48.062 -6.426 1 78.44 114 GLY B N 1
ATOM 4147 C CA . GLY B 1 114 ? -10.922 -49.25 -6.734 1 78.44 114 GLY B CA 1
ATOM 4148 C C . GLY B 1 114 ? -10.562 -49.844 -8.078 1 78.44 114 GLY B C 1
ATOM 4149 O O . GLY B 1 114 ? -10.352 -51.062 -8.188 1 78.44 114 GLY B O 1
ATOM 4150 N N . ASP B 1 115 ? -10.398 -49 -9.031 1 74.06 115 ASP B N 1
ATOM 4151 C CA . ASP B 1 115 ? -10.109 -49.469 -10.391 1 74.06 115 ASP B CA 1
ATOM 4152 C C . ASP B 1 115 ? -8.672 -49.969 -10.508 1 74.06 115 ASP B C 1
ATOM 4154 O O . ASP B 1 115 ? -8.383 -50.875 -11.258 1 74.06 115 ASP B O 1
ATOM 4158 N N . TRP B 1 116 ? -7.781 -49.375 -9.828 1 69.25 116 TRP B N 1
ATOM 4159 C CA . TRP B 1 116 ? -6.367 -49.688 -9.922 1 69.25 116 TRP B CA 1
ATOM 4160 C C . TRP B 1 116 ? -6.098 -51.094 -9.336 1 69.25 116 TRP B C 1
ATOM 4162 O O . TRP B 1 116 ? -5.188 -51.781 -9.773 1 69.25 116 TRP B O 1
ATOM 4172 N N . ILE B 1 117 ? -6.816 -51.344 -8.336 1 64.88 117 ILE B N 1
ATOM 4173 C CA . ILE B 1 117 ? -6.684 -52.688 -7.734 1 64.88 117 ILE B CA 1
ATOM 4174 C C . ILE B 1 117 ? -7.105 -53.75 -8.734 1 64.88 117 ILE B C 1
ATOM 4176 O O . ILE B 1 117 ? -6.484 -54.812 -8.82 1 64.88 117 ILE B O 1
ATOM 4180 N N . ASP B 1 118 ? -8.016 -53.406 -9.555 1 63.62 118 ASP B N 1
ATOM 4181 C CA . ASP B 1 118 ? -8.555 -54.406 -10.492 1 63.62 118 ASP B CA 1
ATOM 4182 C C . ASP B 1 118 ? -7.742 -54.438 -11.781 1 63.62 118 ASP B C 1
ATOM 4184 O O . ASP B 1 118 ? -7.43 -55.5 -12.297 1 63.62 118 ASP B O 1
ATOM 4188 N N . ASP B 1 119 ? -7.516 -53.25 -12.336 1 62.25 119 ASP B N 1
ATOM 4189 C CA . ASP B 1 119 ? -6.762 -53.125 -13.578 1 62.25 119 ASP B CA 1
ATOM 4190 C C . ASP B 1 119 ? -5.809 -51.938 -13.516 1 62.25 119 ASP B C 1
ATOM 4192 O O . ASP B 1 119 ? -6.246 -50.781 -13.5 1 62.25 119 ASP B O 1
ATOM 4196 N N . PRO B 1 120 ? -4.57 -52.312 -13.469 1 65.06 120 PRO B N 1
ATOM 4197 C CA . PRO B 1 120 ? -3.568 -51.25 -13.289 1 65.06 120 PRO B CA 1
ATOM 4198 C C . PRO B 1 120 ? -3.402 -50.375 -14.539 1 65.06 120 PRO B C 1
ATOM 4200 O O . PRO B 1 120 ? -2.287 -49.969 -14.859 1 65.06 120 PRO B O 1
ATOM 4203 N N . ALA B 1 121 ? -4.508 -50 -15.148 1 64.31 121 ALA B N 1
ATOM 4204 C CA . ALA B 1 121 ? -4.418 -49.156 -16.344 1 64.31 121 ALA B CA 1
ATOM 4205 C C . ALA B 1 121 ? -4.125 -47.719 -15.961 1 64.31 121 ALA B C 1
ATOM 4207 O O . ALA B 1 121 ? -4.363 -47.281 -14.82 1 64.31 121 ALA B O 1
ATOM 4208 N N . ILE B 1 122 ? -3.482 -47 -16.859 1 65.62 122 ILE B N 1
ATOM 4209 C CA . ILE B 1 122 ? -3.225 -45.594 -16.688 1 65.62 122 ILE B CA 1
ATOM 4210 C C . ILE B 1 122 ? -4.516 -44.781 -16.906 1 65.62 122 ILE B C 1
ATOM 4212 O O . ILE B 1 122 ? -5.105 -44.844 -17.984 1 65.62 122 ILE B O 1
ATOM 4216 N N . PRO B 1 123 ? -4.926 -44.156 -15.906 1 72.12 123 PRO B N 1
ATOM 4217 C CA . PRO B 1 123 ? -6.172 -43.406 -16.047 1 72.12 123 PRO B CA 1
ATOM 4218 C C . PRO B 1 123 ? -6 -42.125 -16.859 1 72.12 123 PRO B C 1
ATOM 4220 O O . PRO B 1 123 ? -4.973 -41.438 -16.734 1 72.12 123 PRO B O 1
ATOM 4223 N N . ILE B 1 124 ? -6.863 -41.875 -17.734 1 70.38 124 ILE B N 1
ATOM 4224 C CA . ILE B 1 124 ? -7 -40.594 -18.453 1 70.38 124 ILE B CA 1
ATOM 4225 C C . ILE B 1 124 ? -8.289 -39.906 -18.016 1 70.38 124 ILE B C 1
ATOM 4227 O O . ILE B 1 124 ? -9.375 -40.5 -18.094 1 70.38 124 ILE B O 1
ATOM 4231 N N . VAL B 1 125 ? -8.094 -38.688 -17.5 1 74.75 125 VAL B N 1
ATOM 4232 C CA . VAL B 1 125 ? -9.25 -38 -16.938 1 74.75 125 VAL B CA 1
ATOM 4233 C C . VAL B 1 125 ? -9.516 -36.719 -17.719 1 74.75 125 VAL B C 1
ATOM 4235 O O . VAL B 1 125 ? -8.586 -36 -18.062 1 74.75 125 VAL B O 1
ATOM 4238 N N . THR B 1 126 ? -10.797 -36.469 -18 1 71.12 126 THR B N 1
ATOM 4239 C CA . THR B 1 126 ? -11.172 -35.188 -18.594 1 71.12 126 THR B CA 1
ATOM 4240 C C . THR B 1 126 ? -10.992 -34.062 -17.578 1 71.12 126 THR B C 1
ATOM 4242 O O . THR B 1 126 ? -11.555 -34.094 -16.484 1 71.12 126 THR B O 1
ATOM 4245 N N . GLY B 1 127 ? -10.234 -33.094 -17.953 1 77.06 127 GLY B N 1
ATOM 4246 C CA . GLY B 1 127 ? -9.969 -31.953 -17.078 1 77.06 127 GLY B CA 1
ATOM 4247 C C . GLY B 1 127 ? -10.938 -30.812 -17.266 1 77.06 127 GLY B C 1
ATOM 4248 O O . GLY B 1 127 ? -11.719 -30.797 -18.219 1 77.06 127 GLY B O 1
ATOM 4249 N N . PHE B 1 128 ? -11.016 -29.906 -16.25 1 77.75 128 PHE B N 1
ATOM 4250 C CA . PHE B 1 128 ? -11.664 -28.609 -16.391 1 77.75 128 PHE B CA 1
ATOM 4251 C C . PHE B 1 128 ? -13.141 -28.703 -16.031 1 77.75 128 PHE B C 1
ATOM 4253 O O . PHE B 1 128 ? -13.773 -27.688 -15.695 1 77.75 128 PHE B O 1
ATOM 4260 N N . LEU B 1 129 ? -13.68 -29.938 -16.031 1 77.44 129 LEU B N 1
ATOM 4261 C CA . LEU B 1 129 ? -15.125 -30.078 -15.883 1 77.44 129 LEU B CA 1
ATOM 4262 C C . LEU B 1 129 ? -15.484 -30.641 -14.508 1 77.44 129 LEU B C 1
ATOM 4264 O O . LEU B 1 129 ? -14.672 -31.312 -13.875 1 77.44 129 LEU B O 1
ATOM 4268 N N . GLY B 1 130 ? -16.688 -30.25 -14.078 1 84.06 130 GLY B N 1
ATOM 4269 C CA . GLY B 1 130 ? -17.328 -30.797 -12.883 1 84.06 130 GLY B CA 1
ATOM 4270 C C . GLY B 1 130 ? -18.828 -30.891 -13 1 84.06 130 GLY B C 1
ATOM 4271 O O . GLY B 1 130 ? -19.391 -30.719 -14.086 1 84.06 130 GLY B O 1
ATOM 4272 N N . LYS B 1 131 ? -19.391 -31.344 -11.938 1 86.31 131 LYS B N 1
ATOM 4273 C CA . LYS B 1 131 ? -20.844 -31.469 -11.883 1 86.31 131 LYS B CA 1
ATOM 4274 C C . LYS B 1 131 ? -21.422 -30.719 -10.695 1 86.31 131 LYS B C 1
ATOM 4276 O O . LYS B 1 131 ? -21.016 -30.922 -9.555 1 86.31 131 LYS B O 1
ATOM 4281 N N . GLY B 1 132 ? -22.438 -29.906 -11.062 1 89.31 132 GLY B N 1
ATOM 4282 C CA . GLY B 1 132 ? -23.109 -29.172 -10 1 89.31 132 GLY B CA 1
ATOM 4283 C C . GLY B 1 132 ? -23.844 -30.078 -9.023 1 89.31 132 GLY B C 1
ATOM 4284 O O . GLY B 1 132 ? -24.531 -31.016 -9.43 1 89.31 132 GLY B O 1
ATOM 4285 N N . TRP B 1 133 ? -23.656 -29.766 -7.785 1 90.56 133 TRP B N 1
ATOM 4286 C CA . TRP B 1 133 ? -24.188 -30.641 -6.758 1 90.56 133 TRP B CA 1
ATOM 4287 C C . TRP B 1 133 ? -25.703 -30.578 -6.719 1 90.56 133 TRP B C 1
ATOM 4289 O O . TRP B 1 133 ? -26.375 -31.578 -6.406 1 90.56 133 TRP B O 1
ATOM 4299 N N . LYS B 1 134 ? -26.266 -29.422 -7.008 1 90.25 134 LYS B N 1
ATOM 4300 C CA . LYS B 1 134 ? -27.719 -29.266 -6.969 1 90.25 134 LYS B CA 1
ATOM 4301 C C . LYS B 1 134 ? -28.328 -29.547 -8.336 1 90.25 134 LYS B C 1
ATOM 4303 O O . LYS B 1 134 ? -29.312 -30.297 -8.438 1 90.25 134 LYS B O 1
ATOM 4308 N N . SER B 1 135 ? -27.797 -29.047 -9.367 1 86.25 135 SER B N 1
ATOM 4309 C CA . SER B 1 135 ? -28.391 -29.094 -10.695 1 86.25 135 SER B CA 1
ATOM 4310 C C . SER B 1 135 ? -28 -30.359 -11.438 1 86.25 135 SER B C 1
ATOM 4312 O O . SER B 1 135 ? -28.625 -30.734 -12.422 1 86.25 135 SER B O 1
ATOM 4314 N N . CYS B 1 136 ? -26.922 -30.922 -11.039 1 83.25 136 CYS B N 1
ATOM 4315 C CA . CYS B 1 136 ? -26.344 -32.062 -11.711 1 83.25 136 CYS B CA 1
ATOM 4316 C C . CYS B 1 136 ? -25.922 -31.719 -13.133 1 83.25 136 CYS B C 1
ATOM 4318 O O . CYS B 1 136 ? -25.703 -32.625 -13.961 1 83.25 136 CYS B O 1
ATOM 4320 N N . ALA B 1 137 ? -25.875 -30.438 -13.289 1 80.69 137 ALA B N 1
ATOM 4321 C CA . ALA B 1 137 ? -25.438 -29.984 -14.602 1 80.69 137 ALA B CA 1
ATOM 4322 C C . ALA B 1 137 ? -23.922 -29.891 -14.672 1 80.69 137 ALA B C 1
ATOM 4324 O O . ALA B 1 137 ? -23.25 -29.844 -13.641 1 80.69 137 ALA B O 1
ATOM 4325 N N . VAL B 1 138 ? -23.453 -29.906 -15.93 1 77.62 138 VAL B N 1
ATOM 4326 C CA . VAL B 1 138 ? -22.031 -29.781 -16.172 1 77.62 138 VAL B CA 1
ATOM 4327 C C . VAL B 1 138 ? -21.562 -28.359 -15.82 1 77.62 138 VAL B C 1
ATOM 4329 O O . VAL B 1 138 ? -22.203 -27.391 -16.203 1 77.62 138 VAL B O 1
ATOM 4332 N N . THR B 1 139 ? -20.516 -28.266 -15.031 1 82.19 139 THR B N 1
ATOM 4333 C CA . THR B 1 139 ? -19.906 -26.984 -14.672 1 82.19 139 THR B CA 1
ATOM 4334 C C . THR B 1 139 ? -18.438 -26.953 -15.117 1 82.19 139 THR B C 1
ATOM 4336 O O . THR B 1 139 ? -17.844 -28 -15.398 1 82.19 139 THR B O 1
ATOM 4339 N N . THR B 1 140 ? -17.953 -25.781 -15.32 1 79.06 140 THR B N 1
ATOM 4340 C CA . THR B 1 140 ? -16.531 -25.594 -15.609 1 79.06 140 THR B CA 1
ATOM 4341 C C . THR B 1 140 ? -15.797 -25.031 -14.398 1 79.06 140 THR B C 1
ATOM 4343 O O . THR B 1 140 ? -16.406 -24.391 -13.539 1 79.06 140 THR B O 1
ATOM 4346 N N . LEU B 1 141 ? -14.547 -25.344 -14.32 1 80.25 141 LEU B N 1
ATOM 4347 C CA . LEU B 1 141 ? -13.758 -24.953 -13.156 1 80.25 141 LEU B CA 1
ATOM 4348 C C . LEU B 1 141 ? -13.062 -23.609 -13.391 1 80.25 141 LEU B C 1
ATOM 4350 O O . LEU B 1 141 ? -12.242 -23.188 -12.578 1 80.25 141 LEU B O 1
ATOM 4354 N N . GLY B 1 142 ? -13.375 -22.984 -14.43 1 72 142 GLY B N 1
ATOM 4355 C CA . GLY B 1 142 ? -12.852 -21.641 -14.672 1 72 142 GLY B CA 1
ATOM 4356 C C . GLY B 1 142 ? -11.43 -21.641 -15.195 1 72 142 GLY B C 1
ATOM 4357 O O . GLY B 1 142 ? -10.984 -22.641 -15.781 1 72 142 GLY B O 1
ATOM 4358 N N . ARG B 1 143 ? -10.734 -20.531 -14.984 1 71.38 143 ARG B N 1
ATOM 4359 C CA . ARG B 1 143 ? -9.367 -20.391 -15.461 1 71.38 143 ARG B CA 1
ATOM 4360 C C . ARG B 1 143 ? -8.43 -21.344 -14.719 1 71.38 143 ARG B C 1
ATOM 4362 O O . ARG B 1 143 ? -8.492 -21.453 -13.492 1 71.38 143 ARG B O 1
ATOM 4369 N N . GLY B 1 144 ? -7.613 -22.078 -15.492 1 76.75 144 GLY B N 1
ATOM 4370 C CA . GLY B 1 144 ? -6.723 -23.062 -14.898 1 76.75 144 GLY B CA 1
ATOM 4371 C C . GLY B 1 144 ? -7.438 -24.328 -14.461 1 76.75 144 GLY B C 1
ATOM 4372 O O . GLY B 1 144 ? -6.922 -25.078 -13.633 1 76.75 144 GLY B O 1
ATOM 4373 N N . GLY B 1 145 ? -8.555 -24.438 -14.953 1 81 145 GLY B N 1
ATOM 4374 C CA . GLY B 1 145 ? -9.398 -25.531 -14.539 1 81 145 GLY B CA 1
ATOM 4375 C C . GLY B 1 145 ? -8.758 -26.891 -14.75 1 81 145 GLY B C 1
ATOM 4376 O O . GLY B 1 145 ? -8.93 -27.797 -13.938 1 81 145 GLY B O 1
ATOM 4377 N N . SER B 1 146 ? -8.047 -27.062 -15.828 1 78.44 146 SER B N 1
ATOM 4378 C CA . SER B 1 146 ? -7.367 -28.328 -16.078 1 78.44 146 SER B CA 1
ATOM 4379 C C . SER B 1 146 ? -6.293 -28.594 -15.039 1 78.44 146 SER B C 1
ATOM 4381 O O . SER B 1 146 ? -6.168 -29.719 -14.547 1 78.44 146 SER B O 1
ATOM 4383 N N . ASP B 1 147 ? -5.566 -27.609 -14.766 1 83.19 147 ASP B N 1
ATOM 4384 C CA . ASP B 1 147 ? -4.566 -27.734 -13.711 1 83.19 147 ASP B CA 1
ATOM 4385 C C . ASP B 1 147 ? -5.227 -28 -12.359 1 83.19 147 ASP B C 1
ATOM 4387 O O . ASP B 1 147 ? -4.699 -28.75 -11.531 1 83.19 147 ASP B O 1
ATOM 4391 N N . LEU B 1 148 ? -6.32 -27.344 -12.203 1 87.88 148 LEU B N 1
ATOM 4392 C CA . LEU B 1 148 ? -7.07 -27.547 -10.969 1 87.88 148 LEU B CA 1
ATOM 4393 C C . LEU B 1 148 ? -7.527 -29 -10.836 1 87.88 148 LEU B C 1
ATOM 4395 O O . LEU B 1 148 ? -7.484 -29.562 -9.75 1 87.88 148 LEU B O 1
ATOM 4399 N N . THR B 1 149 ? -7.961 -29.578 -11.914 1 86.5 149 THR B N 1
ATOM 4400 C CA . THR B 1 149 ? -8.328 -30.984 -11.93 1 86.5 149 THR B CA 1
ATOM 4401 C C . THR B 1 149 ? -7.152 -31.859 -11.5 1 86.5 149 THR B C 1
ATOM 4403 O O . THR B 1 149 ? -7.305 -32.781 -10.688 1 86.5 149 THR B O 1
ATOM 4406 N N . ALA B 1 150 ? -6.047 -31.516 -12.008 1 84.56 150 ALA B N 1
ATOM 4407 C CA . ALA B 1 150 ? -4.84 -32.281 -11.711 1 84.56 150 ALA B CA 1
ATOM 4408 C C . ALA B 1 150 ? -4.48 -32.188 -10.234 1 84.56 150 ALA B C 1
ATOM 4410 O O . ALA B 1 150 ? -4.191 -33.219 -9.594 1 84.56 150 ALA B O 1
ATOM 4411 N N . THR B 1 151 ? -4.508 -31.031 -9.719 1 91.19 151 THR B N 1
ATOM 4412 C CA . THR B 1 151 ? -4.125 -30.859 -8.32 1 91.19 151 THR B CA 1
ATOM 4413 C C . THR B 1 151 ? -5.18 -31.453 -7.395 1 91.19 151 THR B C 1
ATOM 4415 O O . THR B 1 151 ? -4.855 -31.938 -6.312 1 91.19 151 THR B O 1
ATOM 4418 N N . THR B 1 152 ? -6.395 -31.422 -7.824 1 91.12 152 THR B N 1
ATOM 4419 C CA . THR B 1 152 ? -7.465 -32.062 -7.047 1 91.12 152 THR B CA 1
ATOM 4420 C C . THR B 1 152 ? -7.258 -33.562 -6.945 1 91.12 152 THR B C 1
ATOM 4422 O O . THR B 1 152 ? -7.379 -34.125 -5.863 1 91.12 152 THR B O 1
ATOM 4425 N N . ILE B 1 153 ? -6.957 -34.188 -8.031 1 88 153 ILE B N 1
ATOM 4426 C CA . ILE B 1 153 ? -6.707 -35.625 -8.055 1 88 153 ILE B CA 1
ATOM 4427 C C . ILE B 1 153 ? -5.48 -35.938 -7.203 1 88 153 ILE B C 1
ATOM 4429 O O . ILE B 1 153 ? -5.477 -36.906 -6.457 1 88 153 ILE B O 1
ATOM 4433 N N . GLY B 1 154 ? -4.484 -35.094 -7.355 1 87.69 154 GLY B N 1
ATOM 4434 C CA . GLY B 1 154 ? -3.295 -35.312 -6.539 1 87.69 154 GLY B CA 1
ATOM 4435 C C . GLY B 1 154 ? -3.582 -35.281 -5.051 1 87.69 154 GLY B C 1
ATOM 4436 O O . GLY B 1 154 ? -3.092 -36.156 -4.309 1 87.69 154 GLY B O 1
ATOM 4437 N N . LYS B 1 155 ? -4.289 -34.344 -4.664 1 92.06 155 LYS B N 1
ATOM 4438 C CA . LYS B 1 155 ? -4.66 -34.25 -3.254 1 92.06 155 LYS B CA 1
ATOM 4439 C C . LYS B 1 155 ? -5.52 -35.438 -2.836 1 92.06 155 LYS B C 1
ATOM 4441 O O . LYS B 1 155 ? -5.312 -36 -1.767 1 92.06 155 LYS B O 1
ATOM 4446 N N . ALA B 1 156 ? -6.48 -35.812 -3.652 1 90.81 156 ALA B N 1
ATOM 4447 C CA . ALA B 1 156 ? -7.391 -36.906 -3.354 1 90.81 156 ALA B CA 1
ATOM 4448 C C . ALA B 1 156 ? -6.625 -38.219 -3.129 1 90.81 156 ALA B C 1
ATOM 4450 O O . ALA B 1 156 ? -6.965 -39 -2.24 1 90.81 156 ALA B O 1
ATOM 4451 N N . LEU B 1 157 ? -5.594 -38.406 -3.865 1 87.31 157 LEU B N 1
ATOM 4452 C CA . LEU B 1 157 ? -4.859 -39.656 -3.832 1 87.31 157 LEU B CA 1
ATOM 4453 C C . LEU B 1 157 ? -3.664 -39.562 -2.887 1 87.31 157 LEU B C 1
ATOM 4455 O O . LEU B 1 157 ? -3.01 -40.562 -2.604 1 87.31 157 LEU B O 1
ATOM 4459 N N . GLY B 1 158 ? -3.346 -38.344 -2.404 1 87.25 158 GLY B N 1
ATOM 4460 C CA . GLY B 1 158 ? -2.182 -38.188 -1.551 1 87.25 158 GLY B CA 1
ATOM 4461 C C . GLY B 1 158 ? -0.872 -38.469 -2.262 1 87.25 158 GLY B C 1
ATOM 4462 O O . GLY B 1 158 ? -0.028 -39.188 -1.746 1 87.25 158 GLY B O 1
ATOM 4463 N N . LEU B 1 159 ? -0.744 -37.938 -3.4 1 83.5 159 LEU B N 1
ATOM 4464 C CA . LEU B 1 159 ? 0.438 -38.188 -4.215 1 83.5 159 LEU B CA 1
ATOM 4465 C C . LEU B 1 159 ? 1.655 -37.469 -3.645 1 83.5 159 LEU B C 1
ATOM 4467 O O . LEU B 1 159 ? 1.514 -36.531 -2.883 1 83.5 159 LEU B O 1
ATOM 4471 N N . ARG B 1 160 ? 2.818 -37.938 -4.027 1 85.19 160 ARG B N 1
ATOM 4472 C CA . ARG B 1 160 ? 4.062 -37.312 -3.561 1 85.19 160 ARG B CA 1
ATOM 4473 C C . ARG B 1 160 ? 4.367 -36.031 -4.32 1 85.19 160 ARG B C 1
ATOM 4475 O O . ARG B 1 160 ? 4.984 -35.125 -3.775 1 85.19 160 ARG B O 1
ATOM 4482 N N . GLU B 1 161 ? 3.922 -36.094 -5.566 1 88.5 161 GLU B N 1
ATOM 4483 C CA . GLU B 1 161 ? 4.176 -34.938 -6.422 1 88.5 161 GLU B CA 1
ATOM 4484 C C . GLU B 1 161 ? 3.17 -34.875 -7.566 1 88.5 161 GLU B C 1
ATOM 4486 O O . GLU B 1 161 ? 2.727 -35.906 -8.07 1 88.5 161 GLU B O 1
ATOM 4491 N N . ILE B 1 162 ? 2.834 -33.656 -7.926 1 87.38 162 ILE B N 1
ATOM 4492 C CA . ILE B 1 162 ? 2.027 -33.406 -9.109 1 87.38 162 ILE B CA 1
ATOM 4493 C C . ILE B 1 162 ? 2.877 -32.688 -10.172 1 87.38 162 ILE B C 1
ATOM 4495 O O . ILE B 1 162 ? 3.566 -31.719 -9.867 1 87.38 162 ILE B O 1
ATOM 4499 N N . GLN B 1 163 ? 2.846 -33.156 -11.344 1 85.81 163 GLN B N 1
ATOM 4500 C CA . GLN B 1 163 ? 3.611 -32.531 -12.414 1 85.81 163 GLN B CA 1
ATOM 4501 C C . GLN B 1 163 ? 2.691 -31.922 -13.461 1 85.81 163 GLN B C 1
ATOM 4503 O O . GLN B 1 163 ? 1.729 -32.562 -13.906 1 85.81 163 GLN B O 1
ATOM 4508 N N . VAL B 1 164 ? 2.932 -30.703 -13.734 1 83.31 164 VAL B N 1
ATOM 4509 C CA . VAL B 1 164 ? 2.238 -30 -14.805 1 83.31 164 VAL B CA 1
ATOM 4510 C C . VAL B 1 164 ? 3.215 -29.688 -15.938 1 83.31 164 VAL B C 1
ATOM 4512 O O . VAL B 1 164 ? 4.234 -29.031 -15.727 1 83.31 164 VAL B O 1
ATOM 4515 N N . TRP B 1 165 ? 2.898 -30.156 -17.094 1 81 165 TRP B N 1
ATOM 4516 C CA . TRP B 1 165 ? 3.793 -30.016 -18.234 1 81 165 TRP B CA 1
ATOM 4517 C C . TRP B 1 165 ? 3.332 -28.891 -19.141 1 81 165 TRP B C 1
ATOM 4519 O O . TRP B 1 165 ? 2.205 -28.906 -19.656 1 81 165 TRP B O 1
ATOM 4529 N N . LYS B 1 166 ? 4.191 -27.891 -19.281 1 79.56 166 LYS B N 1
ATOM 4530 C CA . LYS B 1 166 ? 3.916 -26.703 -20.078 1 79.56 166 LYS B CA 1
ATOM 4531 C C . LYS B 1 166 ? 4.945 -26.547 -21.203 1 79.56 166 LYS B C 1
ATOM 4533 O O . LYS B 1 166 ? 5.59 -27.516 -21.594 1 79.56 166 LYS B O 1
ATOM 4538 N N . ASP B 1 167 ? 4.992 -25.391 -21.859 1 76.31 167 ASP B N 1
ATOM 4539 C CA . ASP B 1 167 ? 5.922 -25.125 -22.953 1 76.31 167 ASP B CA 1
ATOM 4540 C C . ASP B 1 167 ? 7.145 -24.359 -22.453 1 76.31 167 ASP B C 1
ATOM 4542 O O . ASP B 1 167 ? 7.859 -23.75 -23.25 1 76.31 167 ASP B O 1
ATOM 4546 N N . VAL B 1 168 ? 7.371 -24.344 -21.141 1 82.06 168 VAL B N 1
ATOM 4547 C CA . VAL B 1 168 ? 8.516 -23.641 -20.562 1 82.06 168 VAL B CA 1
ATOM 4548 C C . VAL B 1 168 ? 9.25 -24.562 -19.594 1 82.06 168 VAL B C 1
ATOM 4550 O O . VAL B 1 168 ? 8.664 -25.516 -19.078 1 82.06 168 VAL B O 1
ATOM 4553 N N . ASP B 1 169 ? 10.547 -24.266 -19.344 1 87.38 169 ASP B N 1
ATOM 4554 C CA . ASP B 1 169 ? 11.375 -25.094 -18.469 1 87.38 169 ASP B CA 1
ATOM 4555 C C . ASP B 1 169 ? 10.992 -24.875 -17 1 87.38 169 ASP B C 1
ATOM 4557 O O . ASP B 1 169 ? 11.688 -25.359 -16.094 1 87.38 169 ASP B O 1
ATOM 4561 N N . GLY B 1 170 ? 9.93 -24.234 -16.766 1 89.94 170 GLY B N 1
ATOM 4562 C CA . GLY B 1 170 ? 9.469 -23.875 -15.422 1 89.94 170 GLY B CA 1
ATOM 4563 C C . GLY B 1 170 ? 9.117 -22.406 -15.281 1 89.94 170 GLY B C 1
ATOM 4564 O O . GLY B 1 170 ? 8.812 -21.734 -16.266 1 89.94 170 GLY B O 1
ATOM 4565 N N . VAL B 1 171 ? 9.062 -22.047 -14.094 1 92.12 171 VAL B N 1
ATOM 4566 C CA . VAL B 1 171 ? 8.93 -20.625 -13.82 1 92.12 171 VAL B CA 1
ATOM 4567 C C . VAL B 1 171 ? 10.289 -19.938 -13.914 1 92.12 171 VAL B C 1
ATOM 4569 O O . VAL B 1 171 ? 11.273 -20.438 -13.359 1 92.12 171 VAL B O 1
ATOM 4572 N N . LEU B 1 172 ? 10.305 -18.875 -14.625 1 92.88 172 LEU B N 1
ATOM 4573 C CA . LEU B 1 172 ? 11.594 -18.25 -14.883 1 92.88 172 LEU B CA 1
ATOM 4574 C C . LEU B 1 172 ? 11.781 -17.016 -14 1 92.88 172 LEU B C 1
ATOM 4576 O O . LEU B 1 172 ? 10.836 -16.562 -13.352 1 92.88 172 LEU B O 1
ATOM 4580 N N . THR B 1 173 ? 13 -16.547 -13.953 1 93.62 173 THR B N 1
ATOM 4581 C CA . THR B 1 173 ? 13.336 -15.367 -13.156 1 93.62 173 THR B CA 1
ATOM 4582 C C . THR B 1 173 ? 12.719 -14.109 -13.758 1 93.62 173 THR B C 1
ATOM 4584 O O . THR B 1 173 ? 12.562 -13.102 -13.07 1 93.62 173 THR B O 1
ATOM 4587 N N . CYS B 1 174 ? 12.469 -14.172 -14.984 1 93.69 174 CYS B N 1
ATOM 4588 C CA . CYS B 1 174 ? 11.719 -13.125 -15.672 1 93.69 174 CYS B CA 1
ATOM 4589 C C . CYS B 1 174 ? 11.156 -13.633 -17 1 93.69 174 CYS B C 1
ATOM 4591 O O . CYS B 1 174 ? 11.445 -14.766 -17.406 1 93.69 174 CYS B O 1
ATOM 4593 N N . ASP B 1 175 ? 10.344 -12.859 -17.625 1 90.75 175 ASP B N 1
ATOM 4594 C CA . ASP B 1 175 ? 9.812 -13.203 -18.938 1 90.75 175 ASP B CA 1
ATOM 4595 C C . ASP B 1 175 ? 10.93 -13.266 -19.984 1 90.75 175 ASP B C 1
ATOM 4597 O O . ASP B 1 175 ? 11.594 -12.266 -20.25 1 90.75 175 ASP B O 1
ATOM 4601 N N . PRO B 1 176 ? 11.086 -14.398 -20.578 1 89.81 176 PRO B N 1
ATOM 4602 C CA . PRO B 1 176 ? 12.156 -14.547 -21.562 1 89.81 176 PRO B CA 1
ATOM 4603 C C . PRO B 1 176 ? 11.969 -13.641 -22.781 1 89.81 176 PRO B C 1
ATOM 4605 O O . PRO B 1 176 ? 12.93 -13.367 -23.5 1 89.81 176 PRO B O 1
ATOM 4608 N N . ASN B 1 177 ? 10.805 -13.211 -23.031 1 89.31 177 ASN B N 1
ATOM 4609 C CA . ASN B 1 177 ? 10.555 -12.273 -24.125 1 89.31 177 ASN B CA 1
ATOM 4610 C C . ASN B 1 177 ? 11.055 -10.875 -23.797 1 89.31 177 ASN B C 1
ATOM 4612 O O . ASN B 1 177 ? 11.289 -10.062 -24.688 1 89.31 177 ASN B O 1
ATOM 4616 N N . ILE B 1 178 ? 11.125 -10.641 -22.594 1 91.75 178 ILE B N 1
ATOM 4617 C CA . ILE B 1 178 ? 11.625 -9.344 -22.156 1 91.75 178 ILE B CA 1
ATOM 4618 C C . ILE B 1 178 ? 13.148 -9.391 -22.047 1 91.75 178 ILE B C 1
ATOM 4620 O O . ILE B 1 178 ? 13.836 -8.461 -22.469 1 91.75 178 ILE B O 1
ATOM 4624 N N . TYR B 1 179 ? 13.578 -10.438 -21.422 1 92.44 179 TYR B N 1
ATOM 4625 C CA . TYR B 1 179 ? 15.016 -10.586 -21.219 1 92.44 179 TYR B CA 1
ATOM 4626 C C . TYR B 1 179 ? 15.453 -12.023 -21.5 1 92.44 179 TYR B C 1
ATOM 4628 O O . TYR B 1 179 ? 15.078 -12.945 -20.766 1 92.44 179 TYR B O 1
ATOM 4636 N N . ALA B 1 180 ? 16.328 -12.227 -22.375 1 90.69 180 ALA B N 1
ATOM 4637 C CA . ALA B 1 180 ? 16.719 -13.539 -22.891 1 90.69 180 ALA B CA 1
ATOM 4638 C C . ALA B 1 180 ? 17.547 -14.312 -21.875 1 90.69 180 ALA B C 1
ATOM 4640 O O . ALA B 1 180 ? 17.609 -15.539 -21.922 1 90.69 180 ALA B O 1
ATOM 4641 N N . ASN B 1 181 ? 18.078 -13.625 -20.922 1 91.56 181 ASN B N 1
ATOM 4642 C CA . ASN B 1 181 ? 18.953 -14.289 -19.953 1 91.56 181 ASN B CA 1
ATOM 4643 C C . ASN B 1 181 ? 18.172 -14.836 -18.766 1 91.56 181 ASN B C 1
ATOM 4645 O O . ASN B 1 181 ? 18.766 -15.273 -17.781 1 91.56 181 ASN B O 1
ATOM 4649 N N . ALA B 1 182 ? 16.906 -14.867 -18.906 1 92.44 182 ALA B N 1
ATOM 4650 C CA . ALA B 1 182 ? 16.078 -15.43 -17.844 1 92.44 182 ALA B CA 1
ATOM 4651 C C . ALA B 1 182 ? 16.438 -16.891 -17.578 1 92.44 182 ALA B C 1
ATOM 4653 O O . ALA B 1 182 ? 16.719 -17.641 -18.5 1 92.44 182 ALA B O 1
ATOM 4654 N N . VAL B 1 183 ? 16.469 -17.297 -16.359 1 92 183 VAL B N 1
ATOM 4655 C CA . VAL B 1 183 ? 16.797 -18.672 -15.969 1 92 183 VAL B CA 1
ATOM 4656 C C . VAL B 1 183 ? 15.664 -19.266 -15.141 1 92 183 VAL B C 1
ATOM 4658 O O . VAL B 1 183 ? 14.93 -18.547 -14.469 1 92 183 VAL B O 1
ATOM 4661 N N . PRO B 1 184 ? 15.531 -20.578 -15.188 1 92.5 184 PRO B N 1
ATOM 4662 C CA . PRO B 1 184 ? 14.492 -21.219 -14.383 1 92.5 184 PRO B CA 1
ATOM 4663 C C . PRO B 1 184 ? 14.766 -21.125 -12.883 1 92.5 184 PRO B C 1
ATOM 4665 O O . PRO B 1 184 ? 15.914 -21.234 -12.453 1 92.5 184 PRO B O 1
ATOM 4668 N N . VAL B 1 185 ? 13.688 -20.859 -12.156 1 93.31 185 VAL B N 1
ATOM 4669 C CA . VAL B 1 185 ? 13.75 -20.891 -10.695 1 93.31 185 VAL B CA 1
ATOM 4670 C C . VAL B 1 185 ? 13.531 -22.328 -10.203 1 93.31 185 VAL B C 1
ATOM 4672 O O . VAL B 1 185 ? 12.508 -22.938 -10.516 1 93.31 185 VAL B O 1
ATOM 4675 N N . PRO B 1 186 ? 14.406 -22.875 -9.453 1 93.31 186 PRO B N 1
ATOM 4676 C CA . PRO B 1 186 ? 14.281 -24.281 -9.07 1 93.31 186 PRO B CA 1
ATOM 4677 C C . PRO B 1 186 ? 13.133 -24.531 -8.094 1 93.31 186 PRO B C 1
ATOM 4679 O O . PRO B 1 186 ? 12.438 -25.547 -8.203 1 93.31 186 PRO B O 1
ATOM 4682 N N . TYR B 1 187 ? 13.031 -23.594 -7.145 1 94.62 187 TYR B N 1
ATOM 4683 C CA . TYR B 1 187 ? 12.023 -23.812 -6.109 1 94.62 187 TYR B CA 1
ATOM 4684 C C . TYR B 1 187 ? 11.219 -22.531 -5.871 1 94.62 187 TYR B C 1
ATOM 4686 O O . TYR B 1 187 ? 11.766 -21.438 -5.898 1 94.62 187 TYR B O 1
ATOM 4694 N N . LEU B 1 188 ? 9.93 -22.734 -5.621 1 93.75 188 LEU B N 1
ATOM 4695 C CA . LEU B 1 188 ? 9.008 -21.672 -5.227 1 93.75 188 LEU B CA 1
ATOM 4696 C C . LEU B 1 188 ? 8.094 -22.156 -4.102 1 93.75 188 LEU B C 1
ATOM 4698 O O . LEU B 1 188 ? 7.773 -23.344 -4.012 1 93.75 188 LEU B O 1
ATOM 4702 N N . THR B 1 189 ? 7.754 -21.234 -3.273 1 91.75 189 THR B N 1
ATOM 4703 C CA . THR B 1 189 ? 6.633 -21.516 -2.385 1 91.75 189 THR B CA 1
ATOM 4704 C C . THR B 1 189 ? 5.305 -21.266 -3.086 1 91.75 189 THR B C 1
ATOM 4706 O O . THR B 1 189 ? 5.25 -20.562 -4.094 1 91.75 189 THR B O 1
ATOM 4709 N N . PHE B 1 190 ? 4.242 -21.844 -2.512 1 89.69 190 PHE B N 1
ATOM 4710 C CA . PHE B 1 190 ? 2.918 -21.594 -3.072 1 89.69 190 PHE B CA 1
ATOM 4711 C C . PHE B 1 190 ? 2.586 -20.109 -3.061 1 89.69 190 PHE B C 1
ATOM 4713 O O . PHE B 1 190 ? 1.951 -19.609 -3.988 1 89.69 190 PHE B O 1
ATOM 4720 N N . ASP B 1 191 ? 3.059 -19.422 -2.098 1 84.5 191 ASP B N 1
ATOM 4721 C CA . ASP B 1 191 ? 2.803 -17.984 -1.994 1 84.5 191 ASP B CA 1
ATOM 4722 C C . ASP B 1 191 ? 3.523 -17.219 -3.102 1 84.5 191 ASP B C 1
ATOM 4724 O O . ASP B 1 191 ? 2.934 -16.344 -3.742 1 84.5 191 ASP B O 1
ATOM 4728 N N . GLU B 1 192 ? 4.727 -17.531 -3.252 1 89.06 192 GLU B N 1
ATOM 4729 C CA . GLU B 1 192 ? 5.492 -16.891 -4.32 1 89.06 192 GLU B CA 1
ATOM 4730 C C . GLU B 1 192 ? 4.867 -17.172 -5.688 1 89.06 192 GLU B C 1
ATOM 4732 O O . GLU B 1 192 ? 4.742 -16.266 -6.516 1 89.06 192 GLU B O 1
ATOM 4737 N N . ALA B 1 193 ? 4.523 -18.406 -5.855 1 89.81 193 ALA B N 1
ATOM 4738 C CA . ALA B 1 193 ? 3.943 -18.812 -7.133 1 89.81 193 ALA B CA 1
ATOM 4739 C C . ALA B 1 193 ? 2.631 -18.078 -7.395 1 89.81 193 ALA B C 1
ATOM 4741 O O . ALA B 1 193 ? 2.346 -17.703 -8.531 1 89.81 193 ALA B O 1
ATOM 4742 N N . ALA B 1 194 ? 1.879 -17.922 -6.406 1 84.38 194 ALA B N 1
ATOM 4743 C CA . ALA B 1 194 ? 0.608 -17.219 -6.547 1 84.38 194 ALA B CA 1
ATOM 4744 C C . ALA B 1 194 ? 0.828 -15.773 -6.961 1 84.38 194 ALA B C 1
ATOM 4746 O O . ALA B 1 194 ? 0.12 -15.25 -7.824 1 84.38 194 ALA B O 1
ATOM 4747 N N . GLU B 1 195 ? 1.759 -15.148 -6.375 1 84.62 195 GLU B N 1
ATOM 4748 C CA . GLU B 1 195 ? 2.072 -13.758 -6.715 1 84.62 195 GLU B CA 1
ATOM 4749 C C . GLU B 1 195 ? 2.574 -13.648 -8.148 1 84.62 195 GLU B C 1
ATOM 4751 O O . GLU B 1 195 ? 2.182 -12.734 -8.883 1 84.62 195 GLU B O 1
ATOM 4756 N N . LEU B 1 196 ? 3.393 -14.57 -8.445 1 87.44 196 LEU B N 1
ATOM 4757 C CA . LEU B 1 196 ? 3.939 -14.57 -9.797 1 87.44 196 LEU B CA 1
ATOM 4758 C C . LEU B 1 196 ? 2.832 -14.75 -10.836 1 87.44 196 LEU B C 1
ATOM 4760 O O . LEU B 1 196 ? 2.785 -14.023 -11.828 1 87.44 196 LEU B O 1
ATOM 4764 N N . ALA B 1 197 ? 1.987 -15.641 -10.586 1 83.44 197 ALA B N 1
ATOM 4765 C CA . ALA B 1 197 ? 0.89 -15.922 -11.508 1 83.44 197 ALA B CA 1
ATOM 4766 C C . ALA B 1 197 ? -0.03 -14.711 -11.648 1 83.44 197 ALA B C 1
ATOM 4768 O O . ALA B 1 197 ? -0.472 -14.391 -12.75 1 83.44 197 ALA B O 1
ATOM 4769 N N . TYR B 1 198 ? -0.21 -14.07 -10.664 1 76.69 198 TYR B N 1
ATOM 4770 C CA . TYR B 1 198 ? -1.135 -12.945 -10.641 1 76.69 198 TYR B CA 1
ATOM 4771 C C . TYR B 1 198 ? -0.569 -11.758 -11.414 1 76.69 198 TYR B C 1
ATOM 4773 O O . TYR B 1 198 ? -1.311 -11.039 -12.086 1 76.69 198 TYR B O 1
ATOM 4781 N N . PHE B 1 199 ? 0.628 -11.594 -11.336 1 77.06 199 PHE B N 1
ATOM 4782 C CA . PHE B 1 199 ? 1.21 -10.391 -11.922 1 77.06 199 PHE B CA 1
ATOM 4783 C C . PHE B 1 199 ? 1.792 -10.68 -13.297 1 77.06 199 PHE B C 1
ATOM 4785 O O . PHE B 1 199 ? 2.346 -9.781 -13.945 1 77.06 199 PHE B O 1
ATOM 4792 N N . GLY B 1 200 ? 1.686 -11.898 -13.742 1 73.06 200 GLY B N 1
ATOM 4793 C CA . GLY B 1 200 ? 2.01 -12 -15.156 1 73.06 200 GLY B CA 1
ATOM 4794 C C . GLY B 1 200 ? 2.711 -13.297 -15.516 1 73.06 200 GLY B C 1
ATOM 4795 O O . GLY B 1 200 ? 2.857 -13.633 -16.688 1 73.06 200 GLY B O 1
ATOM 4796 N N . ALA B 1 201 ? 3.283 -13.93 -14.508 1 71.81 201 ALA B N 1
ATOM 4797 C CA . ALA B 1 201 ? 3.9 -15.219 -14.82 1 71.81 201 ALA B CA 1
ATOM 4798 C C . ALA B 1 201 ? 2.867 -16.344 -14.789 1 71.81 201 ALA B C 1
ATOM 4800 O O . ALA B 1 201 ? 2.83 -17.141 -13.844 1 71.81 201 ALA B O 1
ATOM 4801 N N . GLN B 1 202 ? 2.178 -16.375 -15.867 1 71.06 202 GLN B N 1
ATOM 4802 C CA . GLN B 1 202 ? 0.985 -17.219 -15.844 1 71.06 202 GLN B CA 1
ATOM 4803 C C . GLN B 1 202 ? 1.325 -18.656 -16.172 1 71.06 202 GLN B C 1
ATOM 4805 O O . GLN B 1 202 ? 0.82 -19.219 -17.156 1 71.06 202 GLN B O 1
ATOM 4810 N N . VAL B 1 203 ? 2.143 -19.25 -15.398 1 76.5 203 VAL B N 1
ATOM 4811 C CA . VAL B 1 203 ? 2.453 -20.656 -15.602 1 76.5 203 VAL B CA 1
ATOM 4812 C C . VAL B 1 203 ? 1.377 -21.516 -14.945 1 76.5 203 VAL B C 1
ATOM 4814 O O . VAL B 1 203 ? 0.908 -22.5 -15.539 1 76.5 203 VAL B O 1
ATOM 4817 N N . LEU B 1 204 ? 0.982 -21.125 -13.805 1 83.19 204 LEU B N 1
ATOM 4818 C CA . LEU B 1 204 ? -0.095 -21.797 -13.086 1 83.19 204 LEU B CA 1
ATOM 4819 C C . LEU B 1 204 ? -1.041 -20.781 -12.453 1 83.19 204 LEU B C 1
ATOM 4821 O O . LEU B 1 204 ? -0.595 -19.812 -11.812 1 83.19 204 LEU B O 1
ATOM 4825 N N . HIS B 1 205 ? -2.281 -21.016 -12.758 1 80.44 205 HIS B N 1
ATOM 4826 C CA . HIS B 1 205 ? -3.262 -20.156 -12.102 1 80.44 205 HIS B CA 1
ATOM 4827 C C . HIS B 1 205 ? -3.271 -20.391 -10.594 1 80.44 205 HIS B C 1
ATOM 4829 O O . HIS B 1 205 ? -3.174 -21.531 -10.141 1 80.44 205 HIS B O 1
ATOM 4835 N N . PRO B 1 206 ? -3.445 -19.375 -9.852 1 80.88 206 PRO B N 1
ATOM 4836 C CA . PRO B 1 206 ? -3.393 -19.516 -8.391 1 80.88 206 PRO B CA 1
ATOM 4837 C C . PRO B 1 206 ? -4.441 -20.484 -7.855 1 80.88 206 PRO B C 1
ATOM 4839 O O . PRO B 1 206 ? -4.16 -21.25 -6.938 1 80.88 206 PRO B O 1
ATOM 4842 N N . GLN B 1 207 ? -5.57 -20.516 -8.406 1 80.81 207 GLN B N 1
ATOM 4843 C CA . GLN B 1 207 ? -6.645 -21.375 -7.945 1 80.81 207 GLN B CA 1
ATOM 4844 C C . GLN B 1 207 ? -6.293 -22.844 -8.148 1 80.81 207 GLN B C 1
ATOM 4846 O O . GLN B 1 207 ? -6.719 -23.719 -7.379 1 80.81 207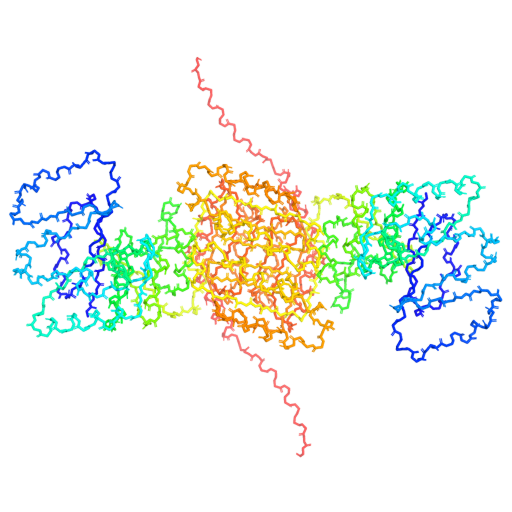 GLN B O 1
ATOM 4851 N N . SER B 1 208 ? -5.566 -23.047 -9.141 1 86.25 208 SER B N 1
ATOM 4852 C CA . SER B 1 208 ? -5.219 -24.422 -9.484 1 86.25 208 SER B CA 1
ATOM 4853 C C . SER B 1 208 ? -4.246 -25.016 -8.469 1 86.25 208 SER B C 1
ATOM 4855 O O . SER B 1 208 ? -4.102 -26.234 -8.375 1 86.25 208 SER B O 1
ATOM 4857 N N . MET B 1 209 ? -3.682 -24.188 -7.66 1 88.88 209 MET B N 1
ATOM 4858 C CA . MET B 1 209 ? -2.676 -24.672 -6.715 1 88.88 209 MET B CA 1
ATOM 4859 C C . MET B 1 209 ? -3.291 -24.891 -5.336 1 88.88 209 MET B C 1
ATOM 4861 O O . MET B 1 209 ? -2.664 -25.484 -4.461 1 88.88 209 MET B O 1
ATOM 4865 N N . ARG B 1 210 ? -4.5 -24.547 -5.203 1 87.81 210 ARG B N 1
ATOM 4866 C CA . ARG B 1 210 ? -5.137 -24.547 -3.889 1 87.81 210 ARG B CA 1
ATOM 4867 C C . ARG B 1 210 ? -5.184 -25.953 -3.312 1 87.81 210 ARG B C 1
ATOM 4869 O O . ARG B 1 210 ? -4.785 -26.188 -2.166 1 87.81 210 ARG B O 1
ATOM 4876 N N . PRO B 1 211 ? -5.668 -26.969 -4.059 1 91.62 211 PRO B N 1
ATOM 4877 C CA . PRO B 1 211 ? -5.699 -28.312 -3.492 1 91.62 211 PRO B CA 1
ATOM 4878 C C . PRO B 1 211 ? -4.312 -28.828 -3.111 1 91.62 211 PRO B C 1
ATOM 4880 O O . PRO B 1 211 ? -4.156 -29.5 -2.086 1 91.62 211 PRO B O 1
ATOM 4883 N N . ALA B 1 212 ? -3.387 -28.516 -3.932 1 92.75 212 ALA B N 1
ATOM 4884 C CA . ALA B 1 212 ? -2.02 -28.953 -3.643 1 92.75 212 ALA B CA 1
ATOM 4885 C C . ALA B 1 212 ? -1.489 -28.266 -2.383 1 92.75 212 ALA B C 1
ATOM 4887 O O . ALA B 1 212 ? -0.831 -28.906 -1.557 1 92.75 212 ALA B O 1
ATOM 4888 N N . ARG B 1 213 ? -1.755 -27.031 -2.262 1 92.06 213 ARG B N 1
ATOM 4889 C CA . ARG B 1 213 ? -1.346 -26.281 -1.086 1 92.06 213 ARG B CA 1
ATOM 4890 C C . ARG B 1 213 ? -1.975 -26.844 0.181 1 92.06 213 ARG B C 1
ATOM 4892 O O . ARG B 1 213 ? -1.287 -27.047 1.183 1 92.06 213 ARG B O 1
ATOM 4899 N N . GLU B 1 214 ? -3.215 -27.125 0.141 1 90.25 214 GLU B N 1
ATOM 4900 C CA . GLU B 1 214 ? -3.955 -27.656 1.283 1 90.25 214 GLU B CA 1
ATOM 4901 C C . GLU B 1 214 ? -3.463 -29.047 1.664 1 90.25 214 GLU B C 1
ATOM 4903 O O . GLU B 1 214 ? -3.41 -29.391 2.846 1 90.25 214 GLU B O 1
ATOM 4908 N N . GLY B 1 215 ? -3.119 -29.781 0.684 1 91.75 215 GLY B N 1
ATOM 4909 C CA . GLY B 1 215 ? -2.664 -31.156 0.917 1 91.75 215 GLY B CA 1
ATOM 4910 C C . GLY B 1 215 ? -1.174 -31.25 1.178 1 91.75 215 GLY B C 1
ATOM 4911 O O . GLY B 1 215 ? -0.667 -32.312 1.527 1 91.75 215 GLY B O 1
ATOM 4912 N N . GLY B 1 216 ? -0.547 -30.188 0.988 1 91.81 216 GLY B N 1
ATOM 4913 C CA . GLY B 1 216 ? 0.897 -30.188 1.161 1 91.81 216 GLY B CA 1
ATOM 4914 C C . GLY B 1 216 ? 1.62 -31 0.097 1 91.81 216 GLY B C 1
ATOM 4915 O O . GLY B 1 216 ? 2.617 -31.672 0.385 1 91.81 216 GLY B O 1
ATOM 4916 N N . ILE B 1 217 ? 1.125 -31.078 -1.111 1 92.94 217 ILE B N 1
ATOM 4917 C CA . ILE B 1 217 ? 1.702 -31.844 -2.203 1 92.94 217 ILE B CA 1
ATOM 4918 C C . ILE B 1 217 ? 2.482 -30.922 -3.137 1 92.94 217 ILE B C 1
ATOM 4920 O O . ILE B 1 217 ? 1.933 -29.953 -3.66 1 92.94 217 ILE B O 1
ATOM 4924 N N . PRO B 1 218 ? 3.719 -31.203 -3.373 1 94.5 218 PRO B N 1
ATOM 4925 C CA . PRO B 1 218 ? 4.492 -30.359 -4.297 1 94.5 218 PRO B CA 1
ATOM 4926 C C . PRO B 1 218 ? 3.99 -30.453 -5.734 1 94.5 218 PRO B C 1
ATOM 4928 O O . PRO B 1 218 ? 3.562 -31.516 -6.18 1 94.5 218 PRO B O 1
ATOM 4931 N N . VAL B 1 219 ? 4.039 -29.312 -6.406 1 93.06 219 VAL B N 1
ATOM 4932 C CA . VAL B 1 219 ? 3.703 -29.25 -7.824 1 93.06 219 VAL B CA 1
ATOM 4933 C C . VAL B 1 219 ? 4.953 -28.906 -8.633 1 93.06 219 VAL B C 1
ATOM 4935 O O . VAL B 1 219 ? 5.633 -27.922 -8.352 1 93.06 219 VAL B O 1
ATOM 4938 N N . ARG B 1 220 ? 5.23 -29.75 -9.57 1 90.88 220 ARG B N 1
ATOM 4939 C CA . ARG B 1 220 ? 6.387 -29.5 -10.43 1 90.88 220 ARG B CA 1
ATOM 4940 C C . ARG B 1 220 ? 5.949 -29.062 -11.828 1 90.88 220 ARG B C 1
ATOM 4942 O O . ARG B 1 220 ? 5.113 -29.719 -12.453 1 90.88 220 ARG B O 1
ATOM 4949 N N . VAL B 1 221 ? 6.465 -27.922 -12.234 1 90.12 221 VAL B N 1
ATOM 4950 C CA . VAL B 1 221 ? 6.223 -27.438 -13.586 1 90.12 221 VAL B CA 1
ATOM 4951 C C . VAL B 1 221 ? 7.355 -27.875 -14.516 1 90.12 221 VAL B C 1
ATOM 4953 O O . VAL B 1 221 ? 8.516 -27.516 -14.297 1 90.12 221 VAL B O 1
ATOM 4956 N N . LYS B 1 222 ? 6.988 -28.578 -15.508 1 86.5 222 LYS B N 1
ATOM 4957 C CA . LYS B 1 222 ? 7.973 -29.141 -16.422 1 86.5 222 LYS B CA 1
ATOM 4958 C C . LYS B 1 222 ? 7.695 -28.688 -17.859 1 86.5 222 LYS B C 1
ATOM 4960 O O . LYS B 1 222 ? 6.652 -28.094 -18.141 1 86.5 222 LYS B O 1
ATOM 4965 N N . ASN B 1 223 ? 8.719 -28.953 -18.656 1 81.31 223 ASN B N 1
ATOM 4966 C CA . ASN B 1 223 ? 8.633 -28.609 -20.062 1 81.31 223 ASN B CA 1
ATOM 4967 C C . ASN B 1 223 ? 8.375 -29.844 -20.922 1 81.31 223 ASN B C 1
ATOM 4969 O O . ASN B 1 223 ? 9.18 -30.781 -20.922 1 81.31 223 ASN B O 1
ATOM 4973 N N . SER B 1 224 ? 7.312 -29.75 -21.703 1 73.19 224 SER B N 1
ATOM 4974 C CA . SER B 1 224 ? 6.965 -30.891 -22.562 1 73.19 224 SER B CA 1
ATOM 4975 C C . SER B 1 224 ? 7.934 -31.016 -23.734 1 73.19 224 SER B C 1
ATOM 4977 O O . SER B 1 224 ? 8.117 -32.094 -24.281 1 73.19 224 SER B O 1
ATOM 4979 N N . TYR B 1 225 ? 8.594 -29.875 -24.031 1 73 225 TYR B N 1
ATOM 4980 C CA . TYR B 1 225 ? 9.516 -29.875 -25.172 1 73 225 TYR B CA 1
ATOM 4981 C C . TYR B 1 225 ? 10.945 -30.094 -24.703 1 73 225 TYR B C 1
ATOM 4983 O O . TYR B 1 225 ? 11.836 -30.328 -25.531 1 73 225 TYR B O 1
ATOM 4991 N N . ASN B 1 226 ? 11.211 -29.984 -23.516 1 81.38 226 ASN B N 1
ATOM 4992 C CA . ASN B 1 226 ? 12.492 -30.234 -22.875 1 81.38 226 ASN B CA 1
ATOM 4993 C C . ASN B 1 226 ? 12.336 -31.109 -21.625 1 81.38 226 ASN B C 1
ATOM 4995 O O . ASN B 1 226 ? 12.492 -30.641 -20.5 1 81.38 226 ASN B O 1
ATOM 4999 N N . ARG B 1 227 ? 12.242 -32.406 -21.828 1 76.38 227 ARG B N 1
ATOM 5000 C CA . ARG B 1 227 ? 11.836 -33.375 -20.797 1 76.38 227 ARG B CA 1
ATOM 5001 C C . ARG B 1 227 ? 12.898 -33.5 -19.719 1 76.38 227 ARG B C 1
ATOM 5003 O O . ARG B 1 227 ? 12.602 -33.906 -18.594 1 76.38 227 ARG B O 1
ATOM 5010 N N . HIS B 1 228 ? 14.07 -33.188 -20.062 1 82.88 228 HIS B N 1
ATOM 5011 C CA . HIS B 1 228 ? 15.156 -33.375 -19.094 1 82.88 228 HIS B CA 1
ATOM 5012 C C . HIS B 1 228 ? 15.336 -32.156 -18.203 1 82.88 228 HIS B C 1
ATOM 5014 O O . HIS B 1 228 ? 16.062 -32.219 -17.203 1 82.88 228 HIS B O 1
ATOM 5020 N N . ALA B 1 229 ? 14.656 -31.141 -18.578 1 87.25 229 ALA B N 1
ATOM 5021 C CA . ALA B 1 229 ? 14.727 -29.984 -17.688 1 87.25 229 ALA B CA 1
ATOM 5022 C C . ALA B 1 229 ? 14.133 -30.297 -16.312 1 87.25 229 ALA B C 1
ATOM 5024 O O . ALA B 1 229 ? 13.086 -30.938 -16.219 1 87.25 229 ALA B O 1
ATOM 5025 N N . PRO B 1 230 ? 14.82 -30 -15.32 1 91.38 230 PRO B N 1
ATOM 5026 C CA . PRO B 1 230 ? 14.336 -30.328 -13.969 1 91.38 230 PRO B CA 1
ATOM 5027 C C . PRO B 1 230 ? 13.008 -29.656 -13.641 1 91.38 230 PRO B C 1
ATOM 5029 O O . PRO B 1 230 ? 12.219 -30.203 -12.859 1 91.38 230 PRO B O 1
ATOM 5032 N N . GLY B 1 231 ? 12.766 -28.516 -14.234 1 92.56 231 GLY B N 1
ATOM 5033 C CA . GLY B 1 231 ? 11.547 -27.781 -13.961 1 92.56 231 GLY B CA 1
ATOM 5034 C C . GLY B 1 231 ? 11.602 -27.016 -12.648 1 92.56 231 GLY B C 1
ATOM 5035 O O . GLY B 1 231 ? 12.656 -26.922 -12.016 1 92.56 231 GLY B O 1
ATOM 5036 N N . THR B 1 232 ? 10.508 -26.375 -12.258 1 95.25 232 THR B N 1
ATOM 5037 C CA . THR B 1 232 ? 10.344 -25.625 -11.008 1 95.25 232 THR B CA 1
ATOM 5038 C C . THR B 1 232 ? 9.43 -26.391 -10.047 1 95.25 232 THR B C 1
ATOM 5040 O O . THR B 1 232 ? 8.344 -26.828 -10.43 1 95.25 232 THR B O 1
ATOM 5043 N N . VAL B 1 233 ? 9.898 -26.578 -8.844 1 95.31 233 VAL B N 1
ATOM 5044 C CA . VAL B 1 233 ? 9.102 -27.266 -7.828 1 95.31 233 VAL B CA 1
ATOM 5045 C C . VAL B 1 233 ? 8.461 -26.234 -6.898 1 95.31 233 VAL B C 1
ATOM 5047 O O . VAL B 1 233 ? 9.148 -25.406 -6.301 1 95.31 233 VAL B O 1
ATOM 5050 N N . ILE B 1 234 ? 7.184 -26.281 -6.84 1 95 234 ILE B N 1
ATOM 5051 C CA . ILE B 1 234 ? 6.422 -25.406 -5.953 1 95 234 ILE B CA 1
ATOM 5052 C C . ILE B 1 234 ? 6.035 -26.156 -4.688 1 95 234 ILE B C 1
ATOM 5054 O O . ILE B 1 234 ? 5.363 -27.203 -4.758 1 95 234 ILE B O 1
ATOM 5058 N N . THR B 1 235 ? 6.453 -25.703 -3.564 1 95.25 235 THR B N 1
ATOM 5059 C CA . THR B 1 235 ? 6.242 -26.391 -2.297 1 95.25 235 THR B CA 1
ATOM 5060 C C . THR B 1 235 ? 5.75 -25.406 -1.229 1 95.25 235 THR B C 1
ATOM 5062 O O . THR B 1 235 ? 5.691 -24.203 -1.466 1 95.25 235 THR B O 1
ATOM 5065 N N . LYS B 1 236 ? 5.348 -25.969 -0.142 1 91.62 236 LYS B N 1
ATOM 5066 C CA . LYS B 1 236 ? 4.855 -25.156 0.963 1 91.62 236 LYS B CA 1
ATOM 5067 C C . LYS B 1 236 ? 5.973 -24.297 1.552 1 91.62 236 LYS B C 1
ATOM 5069 O O . LYS B 1 236 ? 5.762 -23.125 1.861 1 91.62 236 LYS B O 1
ATOM 5074 N N . THR B 1 237 ? 7.105 -24.875 1.734 1 89.56 237 THR B N 1
ATOM 5075 C CA . THR B 1 237 ? 8.266 -24.156 2.268 1 89.56 237 THR B CA 1
ATOM 5076 C C . THR B 1 237 ? 9.516 -24.469 1.44 1 89.56 237 THR B C 1
ATOM 5078 O O . THR B 1 237 ? 9.555 -25.453 0.711 1 89.56 237 THR B O 1
ATOM 5081 N N . ARG B 1 238 ? 10.352 -23.578 1.447 1 89.56 238 ARG B N 1
ATOM 5082 C CA . ARG B 1 238 ? 11.641 -23.797 0.805 1 89.56 238 ARG B CA 1
ATOM 5083 C C . ARG B 1 238 ? 12.766 -23.125 1.574 1 89.56 238 ARG B C 1
ATOM 5085 O O . ARG B 1 238 ? 12.508 -22.297 2.463 1 89.56 238 ARG B O 1
ATOM 5092 N N . ASP B 1 239 ? 13.938 -23.516 1.229 1 85.5 239 ASP B N 1
ATOM 5093 C CA . ASP B 1 239 ? 15.109 -22.922 1.861 1 85.5 239 ASP B CA 1
ATOM 5094 C C . ASP B 1 239 ? 15.367 -21.516 1.333 1 85.5 239 ASP B C 1
ATOM 5096 O O . ASP B 1 239 ? 15.656 -21.328 0.149 1 85.5 239 ASP B O 1
ATOM 5100 N N . MET B 1 240 ? 15.195 -20.609 2.25 1 81.69 240 MET B N 1
ATOM 5101 C CA . MET B 1 240 ? 15.312 -19.219 1.838 1 81.69 240 MET B CA 1
ATOM 5102 C C . MET B 1 240 ? 16.656 -18.625 2.256 1 81.69 240 MET B C 1
ATOM 5104 O O . MET B 1 240 ? 16.938 -17.453 2.023 1 81.69 240 MET B O 1
ATOM 5108 N N . ARG B 1 241 ? 17.547 -19.406 2.885 1 75.19 241 ARG B N 1
ATOM 5109 C CA . ARG B 1 241 ? 18.781 -18.891 3.479 1 75.19 241 ARG B CA 1
ATOM 5110 C C . ARG B 1 241 ? 19.672 -18.25 2.42 1 75.19 241 ARG B C 1
ATOM 5112 O O . ARG B 1 241 ? 20.312 -17.234 2.672 1 75.19 241 ARG B O 1
ATOM 5119 N N . LYS B 1 242 ? 19.562 -18.656 1.216 1 75.5 242 LYS B N 1
ATOM 5120 C CA . LYS B 1 242 ? 20.453 -18.141 0.177 1 75.5 242 LYS B CA 1
ATOM 5121 C C . LYS B 1 242 ? 19.672 -17.391 -0.892 1 75.5 242 LYS B C 1
ATOM 5123 O O . LYS B 1 242 ? 20.25 -16.906 -1.864 1 75.5 242 LYS B O 1
ATOM 5128 N N . SER B 1 243 ? 18.469 -17.234 -0.671 1 82.62 243 SER B N 1
ATOM 5129 C CA . SER B 1 243 ? 17.641 -16.594 -1.69 1 82.62 243 SER B CA 1
ATOM 5130 C C . SER B 1 243 ? 17.422 -15.117 -1.386 1 82.62 243 SER B C 1
ATOM 5132 O O . SER B 1 243 ? 17.141 -14.75 -0.244 1 82.62 243 SER B O 1
ATOM 5134 N N . ILE B 1 244 ? 17.781 -14.266 -2.312 1 88.31 244 ILE B N 1
ATOM 5135 C CA . ILE B 1 244 ? 17.516 -12.844 -2.172 1 88.31 244 ILE B CA 1
ATOM 5136 C C . ILE B 1 244 ? 16.328 -12.445 -3.039 1 88.31 244 ILE B C 1
ATOM 5138 O O . ILE B 1 244 ? 15.25 -12.125 -2.523 1 88.31 244 ILE B O 1
ATOM 5142 N N . LEU B 1 245 ? 16.453 -12.617 -4.262 1 92.5 245 LEU B N 1
ATOM 5143 C CA . LEU B 1 245 ? 15.391 -12.352 -5.223 1 92.5 245 LEU B CA 1
ATOM 5144 C C . LEU B 1 245 ? 15.102 -13.594 -6.066 1 92.5 245 LEU B C 1
ATOM 5146 O O . LEU B 1 245 ? 16.031 -14.234 -6.57 1 92.5 245 LEU B O 1
ATOM 5150 N N . THR B 1 246 ? 13.875 -13.906 -6.152 1 92.94 246 THR B N 1
ATOM 5151 C CA . THR B 1 246 ? 13.477 -15.133 -6.828 1 92.94 246 THR B CA 1
ATOM 5152 C C . THR B 1 246 ? 13.094 -14.859 -8.281 1 92.94 246 THR B C 1
ATOM 5154 O O . THR B 1 246 ? 13.461 -15.617 -9.18 1 92.94 246 THR B O 1
ATOM 5157 N N . SER B 1 247 ? 12.32 -13.852 -8.461 1 94.31 247 SER B N 1
ATOM 5158 C CA . SER B 1 247 ? 11.836 -13.547 -9.805 1 94.31 247 SER B CA 1
ATOM 5159 C C . SER B 1 247 ? 11.344 -12.109 -9.914 1 94.31 247 SER B C 1
ATOM 5161 O O . SER B 1 247 ? 11.023 -11.484 -8.898 1 94.31 247 SER B O 1
ATOM 5163 N N . ILE B 1 248 ? 11.391 -11.594 -11.109 1 95.12 248 ILE B N 1
ATOM 5164 C CA . ILE B 1 248 ? 10.875 -10.273 -11.445 1 95.12 248 ILE B CA 1
ATOM 5165 C C . ILE B 1 248 ? 9.781 -10.406 -12.5 1 95.12 248 ILE B C 1
ATOM 5167 O O . ILE B 1 248 ? 10.016 -10.961 -13.578 1 95.12 248 ILE B O 1
ATOM 5171 N N . VAL B 1 249 ? 8.656 -9.852 -12.219 1 93.31 249 VAL B N 1
ATOM 5172 C CA . VAL B 1 249 ? 7.551 -9.969 -13.156 1 93.31 249 VAL B CA 1
ATOM 5173 C C . VAL B 1 249 ? 7.043 -8.578 -13.539 1 93.31 249 VAL B C 1
ATOM 5175 O O . VAL B 1 249 ? 7.082 -7.656 -12.719 1 93.31 249 VAL B O 1
ATOM 5178 N N . LEU B 1 250 ? 6.613 -8.508 -14.789 1 93.25 250 LEU B N 1
ATOM 5179 C CA . LEU B 1 250 ? 6.129 -7.246 -15.328 1 93.25 250 LEU B CA 1
ATOM 5180 C C . LEU B 1 250 ? 4.664 -7.352 -15.734 1 93.25 250 LEU B C 1
ATOM 5182 O O . LEU B 1 250 ? 4.281 -8.273 -16.469 1 93.25 250 LEU B O 1
ATOM 5186 N N . LYS B 1 251 ? 3.861 -6.539 -15.211 1 89.25 251 LYS B N 1
ATOM 5187 C CA . LYS B 1 251 ? 2.484 -6.363 -15.656 1 89.25 251 LYS B CA 1
ATOM 5188 C C . LYS B 1 251 ? 2.307 -5.02 -16.359 1 89.25 251 LYS B C 1
ATOM 5190 O O . LYS B 1 251 ? 2.332 -3.967 -15.727 1 89.25 251 LYS B O 1
ATOM 5195 N N . SER B 1 252 ? 2.064 -5.102 -17.656 1 88.81 252 SER B N 1
ATOM 5196 C CA . SER B 1 252 ? 2.062 -3.891 -18.469 1 88.81 252 SER B CA 1
ATOM 5197 C C . SER B 1 252 ? 0.649 -3.354 -18.656 1 88.81 252 SER B C 1
ATOM 5199 O O . SER B 1 252 ? -0.328 -4.035 -18.344 1 88.81 252 SER B O 1
ATOM 5201 N N . ASN B 1 253 ? 0.579 -2.16 -19.125 1 85.5 253 ASN B N 1
ATOM 5202 C CA . ASN B 1 253 ? -0.646 -1.491 -19.547 1 85.5 253 ASN B CA 1
ATOM 5203 C C . ASN B 1 253 ? -1.677 -1.438 -18.422 1 85.5 253 ASN B C 1
ATOM 5205 O O . ASN B 1 253 ? -2.838 -1.804 -18.625 1 85.5 253 ASN B O 1
ATOM 5209 N N . ILE B 1 254 ? -1.181 -1.021 -17.344 1 85.75 254 ILE B N 1
ATOM 5210 C CA . ILE B 1 254 ? -2.1 -0.861 -16.219 1 85.75 254 ILE B CA 1
ATOM 5211 C C . ILE B 1 254 ? -2.566 0.59 -16.141 1 85.75 254 ILE B C 1
ATOM 5213 O O . ILE B 1 254 ? -1.934 1.485 -16.703 1 85.75 254 ILE B O 1
ATOM 5217 N N . THR B 1 255 ? -3.736 0.701 -15.516 1 87.12 255 THR B N 1
ATOM 5218 C CA . THR B 1 255 ? -4.281 2.023 -15.227 1 87.12 255 THR B CA 1
ATOM 5219 C C . THR B 1 255 ? -4.223 2.318 -13.734 1 87.12 255 THR B C 1
ATOM 5221 O O . THR B 1 255 ? -4.656 1.504 -12.914 1 87.12 255 THR B O 1
ATOM 5224 N N . MET B 1 256 ? -3.652 3.426 -13.414 1 89.5 256 MET B N 1
ATOM 5225 C CA . MET B 1 256 ? -3.559 3.85 -12.023 1 89.5 256 MET B CA 1
ATOM 5226 C C . MET B 1 256 ? -4.574 4.945 -11.719 1 89.5 256 MET B C 1
ATOM 5228 O O . MET B 1 256 ? -4.785 5.848 -12.531 1 89.5 256 MET B O 1
ATOM 5232 N N . LEU B 1 257 ? -5.227 4.848 -10.602 1 89.44 257 LEU B N 1
ATOM 5233 C CA . LEU B 1 257 ? -6.156 5.859 -10.109 1 89.44 257 LEU B CA 1
ATOM 5234 C C . LEU B 1 257 ? -5.625 6.512 -8.836 1 89.44 257 LEU B C 1
ATOM 5236 O O . LEU B 1 257 ? -5.254 5.82 -7.891 1 89.44 257 LEU B O 1
ATOM 5240 N N . ASP B 1 258 ? -5.535 7.738 -8.898 1 89.06 258 ASP B N 1
ATOM 5241 C CA . ASP B 1 258 ? -5.203 8.523 -7.719 1 89.06 258 ASP B CA 1
ATOM 5242 C C . ASP B 1 258 ? -6.426 9.281 -7.203 1 89.06 258 ASP B C 1
ATOM 5244 O O . ASP B 1 258 ? -6.953 10.164 -7.891 1 89.06 258 ASP B O 1
ATOM 5248 N N . ILE B 1 259 ? -6.84 8.922 -6.043 1 88.19 259 ILE B N 1
ATOM 5249 C CA . ILE B 1 259 ? -8.039 9.5 -5.445 1 88.19 259 ILE B CA 1
ATOM 5250 C C . ILE B 1 259 ? -7.652 10.375 -4.254 1 88.19 259 ILE B C 1
ATOM 5252 O O . ILE B 1 259 ? -7.074 9.883 -3.277 1 88.19 259 ILE B O 1
ATOM 5256 N N . VAL B 1 260 ? -7.926 11.609 -4.379 1 82 260 VAL B N 1
ATOM 5257 C CA . VAL B 1 260 ? -7.559 12.555 -3.328 1 82 260 VAL B CA 1
ATOM 5258 C C . VAL B 1 260 ? -8.82 13.117 -2.676 1 82 260 VAL B C 1
ATOM 5260 O O . VAL B 1 260 ? -9.734 13.578 -3.365 1 82 260 VAL B O 1
ATOM 5263 N N . SER B 1 261 ? -8.852 12.898 -1.455 1 75.31 261 SER B N 1
ATOM 5264 C CA . SER B 1 261 ? -9.984 13.477 -0.734 1 75.31 261 SER B CA 1
ATOM 5265 C C . SER B 1 261 ? -9.539 14.102 0.584 1 75.31 261 SER B C 1
ATOM 5267 O O . SER B 1 261 ? -8.852 13.453 1.383 1 75.31 261 SER B O 1
ATOM 5269 N N . THR B 1 262 ? -9.836 15.352 0.757 1 60.78 262 THR B N 1
ATOM 5270 C CA . THR B 1 262 ? -9.539 16.031 2.014 1 60.78 262 THR B CA 1
ATOM 5271 C C . THR B 1 262 ? -10.461 15.539 3.127 1 60.78 262 THR B C 1
ATOM 5273 O O . THR B 1 262 ? -10.195 15.766 4.309 1 60.78 262 THR B O 1
ATOM 5276 N N . ARG B 1 263 ? -11.484 14.898 2.678 1 55.44 263 ARG B N 1
ATOM 5277 C CA . ARG B 1 263 ? -12.453 14.406 3.652 1 55.44 263 ARG B CA 1
ATOM 5278 C C . ARG B 1 263 ? -11.984 13.094 4.266 1 55.44 263 ARG B C 1
ATOM 5280 O O . ARG B 1 263 ? -12.586 12.594 5.223 1 55.44 263 ARG B O 1
ATOM 5287 N N . MET B 1 264 ? -10.922 12.5 3.625 1 53.69 264 MET B N 1
ATOM 5288 C CA . MET B 1 264 ? -10.406 11.227 4.105 1 53.69 264 MET B CA 1
ATOM 5289 C C . MET B 1 264 ? -9.875 11.352 5.531 1 53.69 264 MET B C 1
ATOM 5291 O O . MET B 1 264 ? -9.812 10.367 6.266 1 53.69 264 MET B O 1
ATOM 5295 N N . LEU B 1 265 ? -9.719 12.594 5.867 1 51.41 265 LEU B N 1
ATOM 5296 C CA . LEU B 1 265 ? -9.062 12.836 7.145 1 51.41 265 LEU B CA 1
ATOM 5297 C C . LEU B 1 265 ? -9.93 12.359 8.305 1 51.41 265 LEU B C 1
ATOM 5299 O O . LEU B 1 265 ? -11.008 12.914 8.547 1 51.41 265 LEU B O 1
ATOM 5303 N N . GLY B 1 266 ? -9.578 11.266 8.961 1 52.22 266 GLY B N 1
ATOM 5304 C CA . GLY B 1 266 ? -10.203 10.758 10.172 1 52.22 266 GLY B CA 1
ATOM 5305 C C . GLY B 1 266 ? -11.492 10.008 9.914 1 52.22 266 GLY B C 1
ATOM 5306 O O . GLY B 1 266 ? -12.141 9.523 10.844 1 52.22 266 GLY B O 1
ATOM 5307 N N . GLN B 1 267 ? -11.891 9.992 8.664 1 54.31 267 GLN B N 1
ATOM 5308 C CA . GLN B 1 267 ? -13.227 9.445 8.453 1 54.31 267 GLN B CA 1
ATOM 5309 C C . GLN B 1 267 ? -13.164 7.961 8.117 1 54.31 267 GLN B C 1
ATOM 5311 O O . GLN B 1 267 ? -12.383 7.547 7.254 1 54.31 267 GLN B O 1
ATOM 5316 N N . TYR B 1 268 ? -13.656 7.258 9.102 1 59.75 268 TYR B N 1
ATOM 5317 C CA . TYR B 1 268 ? -13.922 5.844 8.859 1 59.75 268 TYR B CA 1
ATOM 5318 C C . TYR B 1 268 ? -15.016 5.66 7.816 1 59.75 268 TYR B C 1
ATOM 5320 O O . TYR B 1 268 ? -15.898 6.508 7.68 1 59.75 268 TYR B O 1
ATOM 5328 N N . GLY B 1 269 ? -14.703 5.285 6.531 1 71.12 269 GLY B N 1
ATOM 5329 C CA . GLY B 1 269 ? -15.758 4.973 5.578 1 71.12 269 GLY B CA 1
ATOM 5330 C C . GLY B 1 269 ? -15.391 5.316 4.148 1 71.12 269 GLY B C 1
ATOM 5331 O O . GLY B 1 269 ? -15.992 4.801 3.205 1 71.12 269 GLY B O 1
ATOM 5332 N N . PHE B 1 270 ? -14.492 6.289 4.168 1 79.19 270 PHE B N 1
ATOM 5333 C CA . PHE B 1 270 ? -14.133 6.691 2.811 1 79.19 270 PHE B CA 1
ATOM 5334 C C . PHE B 1 270 ? -13.633 5.496 2.01 1 79.19 270 PHE B C 1
ATOM 5336 O O . PHE B 1 270 ? -14.086 5.262 0.886 1 79.19 270 PHE B O 1
ATOM 5343 N N . LEU B 1 271 ? -12.789 4.684 2.582 1 81.75 271 LEU B N 1
ATOM 5344 C CA . LEU B 1 271 ? -12.25 3.51 1.903 1 81.75 271 LEU B CA 1
ATOM 5345 C C . LEU B 1 271 ? -13.359 2.52 1.572 1 81.75 271 LEU B C 1
ATOM 5347 O O . LEU B 1 271 ? -13.383 1.949 0.479 1 81.75 271 LEU B O 1
ATOM 5351 N N . ALA B 1 272 ? -14.242 2.387 2.492 1 85 272 ALA B N 1
ATOM 5352 C CA . ALA B 1 272 ? -15.367 1.486 2.256 1 85 272 ALA B CA 1
ATOM 5353 C C . ALA B 1 272 ? -16.188 1.94 1.053 1 85 272 ALA B C 1
ATOM 5355 O O . ALA B 1 272 ? -16.594 1.122 0.22 1 85 272 ALA B O 1
ATOM 5356 N N . LYS B 1 273 ? -16.391 3.162 0.972 1 86.31 273 LYS B N 1
ATOM 5357 C CA . LYS B 1 273 ? -17.172 3.715 -0.132 1 86.31 273 LYS B CA 1
ATOM 5358 C C . LYS B 1 273 ? -16.438 3.539 -1.461 1 86.31 273 LYS B C 1
ATOM 5360 O O . LYS B 1 273 ? -17.047 3.148 -2.461 1 86.31 273 LYS B O 1
ATOM 5365 N N . VAL B 1 274 ? -15.211 3.852 -1.446 1 87.12 274 VAL B N 1
ATOM 5366 C CA . VAL B 1 274 ? -14.406 3.74 -2.656 1 87.12 274 VAL B CA 1
ATOM 5367 C C . VAL B 1 274 ? -14.438 2.301 -3.168 1 87.12 274 VAL B C 1
ATOM 5369 O O . VAL B 1 274 ? -14.719 2.059 -4.344 1 87.12 274 VAL B O 1
ATOM 5372 N N . PHE B 1 275 ? -14.25 1.342 -2.359 1 87.38 275 PHE B N 1
ATOM 5373 C CA . PHE B 1 275 ? -14.141 -0.043 -2.803 1 87.38 275 PHE B CA 1
ATOM 5374 C C . PHE B 1 275 ? -15.523 -0.637 -3.074 1 87.38 275 PHE B C 1
ATOM 5376 O O . PHE B 1 275 ? -15.648 -1.592 -3.844 1 87.38 275 PHE B O 1
ATOM 5383 N N . SER B 1 276 ? -16.5 -0.086 -2.42 1 87.25 276 SER B N 1
ATOM 5384 C CA . SER B 1 276 ? -17.859 -0.501 -2.77 1 87.25 276 SER B CA 1
ATOM 5385 C C . SER B 1 276 ? -18.188 -0.133 -4.211 1 87.25 276 SER B C 1
ATOM 5387 O O . SER B 1 276 ? -18.906 -0.872 -4.898 1 87.25 276 SER B O 1
ATOM 5389 N N . ILE B 1 277 ? -17.719 0.962 -4.594 1 86 277 ILE B N 1
ATOM 5390 C CA . ILE B 1 277 ? -17.938 1.401 -5.969 1 86 277 ILE B CA 1
ATOM 5391 C C . ILE B 1 277 ? -17.281 0.427 -6.934 1 86 277 ILE B C 1
ATOM 5393 O O . ILE B 1 277 ? -17.875 0.034 -7.941 1 86 277 ILE B O 1
ATOM 5397 N N . PHE B 1 278 ? -16.109 0.02 -6.637 1 83.94 278 PHE B N 1
ATOM 5398 C CA . PHE B 1 278 ? -15.406 -0.941 -7.48 1 83.94 278 PHE B CA 1
ATOM 5399 C C . PHE B 1 278 ? -16.141 -2.279 -7.496 1 83.94 278 PHE B C 1
ATOM 5401 O O . PHE B 1 278 ? -16.203 -2.941 -8.531 1 83.94 278 PHE B O 1
ATOM 5408 N N . GLU B 1 279 ? -16.609 -2.66 -6.344 1 83.12 279 GLU B N 1
ATOM 5409 C CA . GLU B 1 279 ? -17.375 -3.902 -6.25 1 83.12 279 GLU B CA 1
ATOM 5410 C C . GLU B 1 279 ? -18.625 -3.846 -7.113 1 83.12 279 GLU B C 1
ATOM 5412 O O . GLU B 1 279 ? -18.922 -4.785 -7.855 1 83.12 279 GLU B O 1
ATOM 5417 N N . ASP B 1 280 ? -19.312 -2.801 -7.043 1 81.88 280 ASP B N 1
ATOM 5418 C CA . ASP B 1 280 ? -20.562 -2.623 -7.785 1 81.88 280 ASP B CA 1
ATOM 5419 C C . ASP B 1 280 ? -20.312 -2.656 -9.289 1 81.88 280 ASP B C 1
ATOM 5421 O O . ASP B 1 280 ? -21.156 -3.133 -10.055 1 81.88 280 ASP B O 1
ATOM 5425 N N . LEU B 1 281 ? -19.188 -2.252 -9.641 1 77.88 281 LEU B N 1
ATOM 5426 C CA . LEU B 1 281 ? -18.875 -2.17 -11.062 1 77.88 281 LEU B CA 1
ATOM 5427 C C . LEU B 1 281 ? -18.109 -3.406 -11.523 1 77.88 281 LEU B C 1
ATOM 5429 O O . LEU B 1 281 ? -17.828 -3.564 -12.719 1 77.88 281 LEU B O 1
ATOM 5433 N N . GLY B 1 282 ? -17.719 -4.238 -10.578 1 75.81 282 GLY B N 1
ATOM 5434 C CA . GLY B 1 282 ? -17.031 -5.48 -10.898 1 75.81 282 GLY B CA 1
ATOM 5435 C C . GLY B 1 282 ? -15.594 -5.27 -11.344 1 75.81 282 GLY B C 1
ATOM 5436 O O . GLY B 1 282 ? -15.117 -5.945 -12.258 1 75.81 282 GLY B O 1
ATOM 5437 N N . ILE B 1 283 ? -14.969 -4.281 -10.82 1 77.19 283 ILE B N 1
ATOM 5438 C CA . ILE B 1 283 ? -13.602 -3.969 -11.203 1 77.19 283 ILE B CA 1
ATOM 5439 C C . ILE B 1 283 ? -12.633 -4.5 -10.141 1 77.19 283 ILE B C 1
ATOM 5441 O O . ILE B 1 283 ? -12.828 -4.273 -8.945 1 77.19 283 ILE B O 1
ATOM 5445 N N . SER B 1 284 ? -11.641 -5.188 -10.625 1 76.5 284 SER B N 1
ATOM 5446 C CA . SER B 1 284 ? -10.641 -5.742 -9.719 1 76.5 284 SER B CA 1
ATOM 5447 C C . SER B 1 284 ? -9.477 -4.777 -9.523 1 76.5 284 SER B C 1
ATOM 5449 O O . SER B 1 284 ? -9.039 -4.125 -10.477 1 76.5 284 SER B O 1
ATOM 5451 N N . VAL B 1 285 ? -9.055 -4.684 -8.273 1 80.88 285 VAL B N 1
ATOM 5452 C CA . VAL B 1 285 ? -7.926 -3.832 -7.91 1 80.88 285 VAL B CA 1
ATOM 5453 C C . VAL B 1 285 ? -6.688 -4.691 -7.676 1 80.88 285 VAL B C 1
ATOM 5455 O O . VAL B 1 285 ? -6.75 -5.711 -6.984 1 80.88 285 VAL B O 1
ATOM 5458 N N . ASP B 1 286 ? -5.547 -4.227 -8.234 1 77.69 286 ASP B N 1
ATOM 5459 C CA . ASP B 1 286 ? -4.305 -4.984 -8.117 1 77.69 286 ASP B CA 1
ATOM 5460 C C . ASP B 1 286 ? -3.504 -4.547 -6.891 1 77.69 286 ASP B C 1
ATOM 5462 O O . ASP B 1 286 ? -3.006 -5.387 -6.137 1 77.69 286 ASP B O 1
ATOM 5466 N N . SER B 1 287 ? -3.33 -3.357 -6.832 1 82.81 287 SER B N 1
ATOM 5467 C CA . SER B 1 287 ? -2.482 -2.814 -5.773 1 82.81 287 SER B CA 1
ATOM 5468 C C . SER B 1 287 ? -3.074 -1.532 -5.195 1 82.81 287 SER B C 1
ATOM 5470 O O . SER B 1 287 ? -3.729 -0.768 -5.91 1 82.81 287 SER B O 1
ATOM 5472 N N . VAL B 1 288 ? -2.871 -1.37 -3.904 1 85.75 288 VAL B N 1
ATOM 5473 C CA . VAL B 1 288 ? -3.365 -0.186 -3.211 1 85.75 288 VAL B CA 1
ATOM 5474 C C . VAL B 1 288 ? -2.26 0.401 -2.338 1 85.75 288 VAL B C 1
ATOM 5476 O O . VAL B 1 288 ? -1.51 -0.337 -1.694 1 85.75 288 VAL B O 1
ATOM 5479 N N . ALA B 1 289 ? -2.096 1.622 -2.375 1 85.75 289 ALA B N 1
ATOM 5480 C CA . ALA B 1 289 ? -1.264 2.385 -1.449 1 85.75 289 ALA B CA 1
ATOM 5481 C C . ALA B 1 289 ? -1.992 3.629 -0.953 1 85.75 289 ALA B C 1
ATOM 5483 O O . ALA B 1 289 ? -2.715 4.277 -1.714 1 85.75 289 ALA B O 1
ATOM 5484 N N . THR B 1 290 ? -1.816 3.922 0.332 1 80.69 290 THR B N 1
ATOM 5485 C CA . THR B 1 290 ? -2.586 5.031 0.88 1 80.69 290 THR B CA 1
ATOM 5486 C C . THR B 1 290 ? -1.668 6.031 1.583 1 80.69 290 THR B C 1
ATOM 5488 O O . THR B 1 290 ? -0.568 5.676 2.01 1 80.69 290 THR B O 1
ATOM 5491 N N . SER B 1 291 ? -2.119 7.219 1.48 1 73.38 291 SER B N 1
ATOM 5492 C CA . SER B 1 291 ? -1.661 8.289 2.363 1 73.38 291 SER B CA 1
ATOM 5493 C C . SER B 1 291 ? -2.805 8.836 3.209 1 73.38 291 SER B C 1
ATOM 5495 O O . SER B 1 291 ? -3.873 8.227 3.287 1 73.38 291 SER B O 1
ATOM 5497 N N . GLU B 1 292 ? -2.568 9.883 3.857 1 68.81 292 GLU B N 1
ATOM 5498 C CA . GLU B 1 292 ? -3.635 10.461 4.672 1 68.81 292 GLU B CA 1
ATOM 5499 C C . GLU B 1 292 ? -4.789 10.945 3.805 1 68.81 292 GLU B C 1
ATOM 5501 O O . GLU B 1 292 ? -5.957 10.727 4.137 1 68.81 292 GLU B O 1
ATOM 5506 N N . VAL B 1 293 ? -4.383 11.539 2.711 1 69.06 293 VAL B N 1
ATOM 5507 C CA . VAL B 1 293 ? -5.438 12.234 1.985 1 69.06 293 VAL B CA 1
ATOM 5508 C C . VAL B 1 293 ? -5.625 11.609 0.607 1 69.06 293 VAL B C 1
ATOM 5510 O O . VAL B 1 293 ? -6.352 12.141 -0.233 1 69.06 293 VAL B O 1
ATOM 5513 N N . SER B 1 294 ? -4.973 10.5 0.476 1 80.5 294 SER B N 1
ATOM 5514 C CA . SER B 1 294 ? -5.074 9.977 -0.884 1 80.5 294 SER B CA 1
ATOM 5515 C C . SER B 1 294 ? -4.938 8.461 -0.909 1 80.5 294 SER B C 1
ATOM 5517 O O . SER B 1 294 ? -4.328 7.871 -0.014 1 80.5 294 SER B O 1
ATOM 5519 N N . ILE B 1 295 ? -5.586 7.938 -1.924 1 85.56 295 ILE B N 1
ATOM 5520 C CA . ILE B 1 295 ? -5.492 6.516 -2.225 1 85.56 295 ILE B CA 1
ATOM 5521 C C . ILE B 1 295 ? -5.055 6.32 -3.674 1 85.56 295 ILE B C 1
ATOM 5523 O O . ILE B 1 295 ? -5.59 6.961 -4.582 1 85.56 295 ILE B O 1
ATOM 5527 N N . SER B 1 296 ? -4.066 5.527 -3.771 1 89.38 296 SER B N 1
ATOM 5528 C CA . SER B 1 296 ? -3.621 5.137 -5.105 1 89.38 296 SER B CA 1
ATOM 5529 C C . SER B 1 296 ? -3.873 3.652 -5.359 1 89.38 296 SER B C 1
ATOM 5531 O O . SER B 1 296 ? -3.539 2.809 -4.523 1 89.38 296 SER B O 1
ATOM 5533 N N . LEU B 1 297 ? -4.484 3.424 -6.492 1 88.88 297 LEU B N 1
ATOM 5534 C CA . LEU B 1 297 ? -4.781 2.031 -6.812 1 88.88 297 LEU B CA 1
ATOM 5535 C C . LEU B 1 297 ? -4.508 1.744 -8.289 1 88.88 297 LEU B C 1
ATOM 5537 O O . LEU B 1 297 ? -4.531 2.656 -9.117 1 88.88 297 LEU B O 1
ATOM 5541 N N . THR B 1 298 ? -4.184 0.534 -8.539 1 87.69 298 THR B N 1
ATOM 5542 C CA . THR B 1 298 ? -4.035 0.077 -9.914 1 87.69 298 THR B CA 1
ATOM 5543 C C 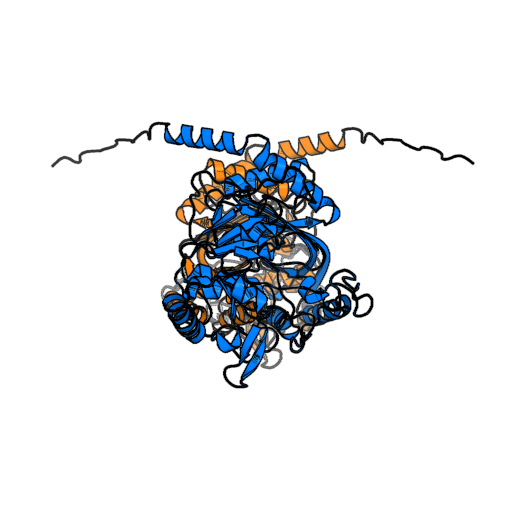. THR B 1 298 ? -5.137 -0.914 -10.281 1 87.69 298 THR B C 1
ATOM 5545 O O . THR B 1 298 ? -5.531 -1.742 -9.461 1 87.69 298 THR B O 1
ATOM 5548 N N . LEU B 1 299 ? -5.594 -0.717 -11.484 1 81.69 299 LEU B N 1
ATOM 5549 C CA . LEU B 1 299 ? -6.684 -1.56 -11.961 1 81.69 299 LEU B CA 1
ATOM 5550 C C . LEU B 1 299 ? -6.176 -2.594 -12.961 1 81.69 299 LEU B C 1
ATOM 5552 O O . LEU B 1 299 ? -5.273 -2.311 -13.75 1 81.69 299 LEU B O 1
ATOM 5556 N N . ASP B 1 300 ? -6.711 -3.852 -12.773 1 67.62 300 ASP B N 1
ATOM 5557 C CA . ASP B 1 300 ? -6.355 -4.938 -13.68 1 67.62 300 ASP B CA 1
ATOM 5558 C C . ASP B 1 300 ? -7.102 -4.809 -15.008 1 67.62 300 ASP B C 1
ATOM 5560 O O . ASP B 1 300 ? -8.336 -4.75 -15.031 1 67.62 300 ASP B O 1
ATOM 5564 N N . PRO B 1 301 ? -6.289 -4.598 -16.109 1 56.88 301 PRO B N 1
ATOM 5565 C CA . PRO B 1 301 ? -6.938 -4.492 -17.422 1 56.88 301 PRO B CA 1
ATOM 5566 C C . PRO B 1 301 ? -7.719 -5.75 -17.797 1 56.88 301 PRO B C 1
ATOM 5568 O O . PRO B 1 301 ? -8.688 -5.68 -18.562 1 56.88 301 PRO B O 1
ATOM 5571 N N . SER B 1 302 ? -7.102 -6.891 -17.484 1 51.78 302 SER B N 1
ATOM 5572 C CA . SER B 1 302 ? -7.617 -8.133 -18.047 1 51.78 302 SER B CA 1
ATOM 5573 C C . SER B 1 302 ? -9.109 -8.289 -17.766 1 51.78 302 SER B C 1
ATOM 5575 O O . SER B 1 302 ? -9.859 -8.727 -18.641 1 51.78 302 SER B O 1
ATOM 5577 N N . LYS B 1 303 ? -9.453 -8.102 -16.562 1 50.06 303 LYS B N 1
ATOM 5578 C CA . LYS B 1 303 ? -10.891 -8.266 -16.406 1 50.06 303 LYS B CA 1
ATOM 5579 C C . LYS B 1 303 ? -11.648 -7.082 -17 1 50.06 303 LYS B C 1
ATOM 5581 O O . LYS B 1 303 ? -12.805 -7.219 -17.406 1 50.06 303 LYS B O 1
ATOM 5586 N N . LEU B 1 304 ? -10.898 -5.953 -17 1 44.31 304 LEU B N 1
ATOM 5587 C CA . LEU B 1 304 ? -11.461 -4.793 -17.688 1 44.31 304 LEU B CA 1
ATOM 5588 C C . LEU B 1 304 ? -11.469 -5.008 -19.188 1 44.31 304 LEU B C 1
ATOM 5590 O O . LEU B 1 304 ? -12.391 -4.559 -19.875 1 44.31 304 LEU B O 1
ATOM 5594 N N . TRP B 1 305 ? -10.43 -5.734 -19.672 1 42.19 305 TRP B N 1
ATOM 5595 C CA . TRP B 1 305 ? -10.242 -5.773 -21.109 1 42.19 305 TRP B CA 1
ATOM 5596 C C . TRP B 1 305 ? -11.242 -6.727 -21.766 1 42.19 305 TRP B C 1
ATOM 5598 O O . TRP B 1 305 ? -11.398 -6.738 -22.984 1 42.19 305 TRP B O 1
ATOM 5608 N N . SER B 1 306 ? -11.469 -7.801 -20.953 1 45.28 306 SER B N 1
ATOM 5609 C CA . SER B 1 306 ? -12.406 -8.609 -21.734 1 45.28 306 SER B CA 1
ATOM 5610 C C . SER B 1 306 ? -13.617 -7.789 -22.156 1 45.28 306 SER B C 1
ATOM 5612 O O . SER B 1 306 ? -14.453 -8.258 -22.938 1 45.28 306 SER B O 1
ATOM 5614 N N . ARG B 1 307 ? -13.438 -6.512 -21.641 1 48.75 307 ARG B N 1
ATOM 5615 C CA . ARG B 1 307 ? -14.672 -5.816 -21.984 1 48.75 307 ARG B CA 1
ATOM 5616 C C . ARG B 1 307 ? -14.398 -4.648 -22.922 1 48.75 307 ARG B C 1
ATOM 5618 O O . ARG B 1 307 ? -13.414 -3.93 -22.766 1 48.75 307 ARG B O 1
ATOM 5625 N N . GLU B 1 308 ? -14.789 -4.727 -24.078 1 49.25 308 GLU B N 1
ATOM 5626 C CA . GLU B 1 308 ? -14.758 -3.703 -25.125 1 49.25 308 GLU B CA 1
ATOM 5627 C C . GLU B 1 308 ? -14.891 -2.305 -24.531 1 49.25 308 GLU B C 1
ATOM 5629 O O . GLU B 1 308 ? -14.383 -1.334 -25.094 1 49.25 308 GLU B O 1
ATOM 5634 N N . LEU B 1 309 ? -15.562 -2.17 -23.578 1 51.44 309 LEU B N 1
ATOM 5635 C CA . LEU B 1 309 ? -16.016 -0.846 -23.156 1 51.44 309 LEU B CA 1
ATOM 5636 C C . LEU B 1 309 ? -15.242 -0.361 -21.938 1 51.44 309 LEU B C 1
ATOM 5638 O O . LEU B 1 309 ? -15.836 0.133 -20.984 1 51.44 309 LEU B O 1
ATOM 5642 N N . ILE B 1 310 ? -13.867 -0.583 -22.031 1 63.47 310 ILE B N 1
ATOM 5643 C CA . ILE B 1 310 ? -12.969 -0.283 -20.922 1 63.47 310 ILE B CA 1
ATOM 5644 C C . ILE B 1 310 ? -13.039 1.207 -20.594 1 63.47 310 ILE B C 1
ATOM 5646 O O . ILE B 1 310 ? -13.164 1.585 -19.422 1 63.47 310 ILE B O 1
ATOM 5650 N N . GLN B 1 311 ? -13.047 1.894 -21.719 1 72.19 311 GLN B N 1
ATOM 5651 C CA . GLN B 1 311 ? -13.008 3.334 -21.5 1 72.19 311 GLN B CA 1
ATOM 5652 C C . GLN B 1 311 ? -14.312 3.826 -20.859 1 72.19 311 GLN B C 1
ATOM 5654 O O . GLN B 1 311 ? -14.289 4.684 -19.984 1 72.19 311 GLN B O 1
ATOM 5659 N N . GLN B 1 312 ? -15.359 3.195 -21.328 1 72.81 312 GLN B N 1
ATOM 5660 C CA . GLN B 1 312 ? -16.656 3.604 -20.781 1 72.81 312 GLN B CA 1
ATOM 5661 C C . GLN B 1 312 ? -16.766 3.223 -19.312 1 72.81 312 GLN B C 1
ATOM 5663 O O . GLN B 1 312 ? -17.297 3.988 -18.5 1 72.81 312 GLN B O 1
ATOM 5668 N N . GLU B 1 313 ? -16.281 2.104 -19.062 1 75.44 313 GLU B N 1
ATOM 5669 C CA . GLU B 1 313 ? -16.312 1.663 -17.672 1 75.44 313 GLU B CA 1
ATOM 5670 C C . GLU B 1 313 ? -15.438 2.543 -16.781 1 75.44 313 GLU B C 1
ATOM 5672 O O . GLU B 1 313 ? -15.82 2.896 -15.664 1 75.44 313 GLU B O 1
ATOM 5677 N N . LEU B 1 314 ? -14.383 2.852 -17.391 1 78.19 314 LEU B N 1
ATOM 5678 C CA . LEU B 1 314 ? -13.461 3.709 -16.641 1 78.19 314 LEU B CA 1
ATOM 5679 C C . LEU B 1 314 ? -14.078 5.086 -16.406 1 78.19 314 LEU B C 1
ATOM 5681 O O . LEU B 1 314 ? -13.938 5.656 -15.328 1 78.19 314 LEU B O 1
ATOM 5685 N N . ASP B 1 315 ? -14.656 5.5 -17.391 1 82.88 315 ASP B N 1
ATOM 5686 C CA . ASP B 1 315 ? -15.312 6.793 -17.266 1 82.88 315 ASP B CA 1
ATOM 5687 C C . ASP B 1 315 ? -16.406 6.75 -16.188 1 82.88 315 ASP B C 1
ATOM 5689 O O . ASP B 1 315 ? -16.578 7.715 -15.438 1 82.88 315 ASP B O 1
ATOM 5693 N N . HIS B 1 316 ? -17.031 5.664 -16.203 1 83.81 316 HIS B N 1
ATOM 5694 C CA . HIS B 1 316 ? -18.078 5.508 -15.203 1 83.81 316 HIS B CA 1
ATOM 5695 C C . HIS B 1 316 ? -17.516 5.465 -13.789 1 83.81 316 HIS B C 1
ATOM 5697 O O . HIS B 1 316 ? -18.078 6.047 -12.867 1 83.81 316 HIS B O 1
ATOM 5703 N N . VAL B 1 317 ? -16.5 4.797 -13.664 1 83.88 317 VAL B N 1
ATOM 5704 C CA . VAL B 1 317 ? -15.852 4.715 -12.359 1 83.88 317 VAL B CA 1
ATOM 5705 C C . VAL B 1 317 ? -15.406 6.105 -11.914 1 83.88 317 VAL B C 1
ATOM 5707 O O . VAL B 1 317 ? -15.617 6.492 -10.766 1 83.88 317 VAL B O 1
ATOM 5710 N N . VAL B 1 318 ? -14.805 6.797 -12.75 1 87.5 318 VAL B N 1
ATOM 5711 C CA . VAL B 1 318 ? -14.312 8.133 -12.445 1 87.5 318 VAL B CA 1
ATOM 5712 C C . VAL B 1 318 ? -15.477 9.047 -12.07 1 87.5 318 VAL B C 1
ATOM 5714 O O . VAL B 1 318 ? -15.391 9.82 -11.117 1 87.5 318 VAL B O 1
ATOM 5717 N N . GLU B 1 319 ? -16.469 8.914 -12.766 1 89.69 319 GLU B N 1
ATOM 5718 C CA . GLU B 1 319 ? -17.656 9.727 -12.5 1 89.69 319 GLU B CA 1
ATOM 5719 C C . GLU B 1 319 ? -18.219 9.445 -11.102 1 89.69 319 GLU B C 1
ATOM 5721 O O . GLU B 1 319 ? -18.578 10.375 -10.383 1 89.69 319 GLU B O 1
ATOM 5726 N N . GLU B 1 320 ? -18.312 8.242 -10.773 1 89.06 320 GLU B N 1
ATOM 5727 C CA . GLU B 1 320 ? -18.828 7.867 -9.461 1 89.06 320 GLU B CA 1
ATOM 5728 C C . GLU B 1 320 ? -17.891 8.328 -8.344 1 89.06 320 GLU B C 1
ATOM 5730 O O . GLU B 1 320 ? -18.359 8.797 -7.301 1 89.06 320 GLU B O 1
ATOM 5735 N N . LEU B 1 321 ? -16.672 8.156 -8.594 1 88.44 321 LEU B N 1
ATOM 5736 C CA . LEU B 1 321 ? -15.688 8.523 -7.574 1 88.44 321 LEU B CA 1
ATOM 5737 C C . LEU B 1 321 ? -15.586 10.039 -7.441 1 88.44 321 LEU B C 1
ATOM 5739 O O . LEU B 1 321 ? -15.297 10.555 -6.359 1 88.44 321 LEU B O 1
ATOM 5743 N N . GLU B 1 322 ? -15.758 10.758 -8.469 1 89.19 322 GLU B N 1
ATOM 5744 C CA . GLU B 1 322 ? -15.625 12.211 -8.469 1 89.19 322 GLU B CA 1
ATOM 5745 C C . GLU B 1 322 ? -16.719 12.859 -7.617 1 89.19 322 GLU B C 1
ATOM 5747 O O . GLU B 1 322 ? -16.609 14.039 -7.254 1 89.19 322 GLU B O 1
ATOM 5752 N N . LYS B 1 323 ? -17.688 12.141 -7.375 1 84.25 323 LYS B N 1
ATOM 5753 C CA . LYS B 1 323 ? -18.75 12.641 -6.492 1 84.25 323 LYS B CA 1
ATOM 5754 C C . LYS B 1 323 ? -18.219 12.836 -5.07 1 84.25 323 LYS B C 1
ATOM 5756 O O . LYS B 1 323 ? -18.766 13.641 -4.309 1 84.25 323 LYS B O 1
ATOM 5761 N N . ILE B 1 324 ? -17.125 12.117 -4.766 1 78.81 324 ILE B N 1
ATOM 5762 C CA . ILE B 1 324 ? -16.719 12.156 -3.367 1 78.81 324 ILE B CA 1
ATOM 5763 C C . ILE B 1 324 ? -15.25 12.594 -3.277 1 78.81 324 ILE B C 1
ATOM 5765 O O . ILE B 1 324 ? -14.758 12.898 -2.191 1 78.81 324 ILE B O 1
ATOM 5769 N N . ALA B 1 325 ? -14.586 12.625 -4.402 1 84.31 325 ALA B N 1
ATOM 5770 C CA . ALA B 1 325 ? -13.164 12.945 -4.355 1 84.31 325 ALA B CA 1
ATOM 5771 C C . ALA B 1 325 ? -12.664 13.438 -5.711 1 84.31 325 ALA B C 1
ATOM 5773 O O . ALA B 1 325 ? -13.422 13.461 -6.684 1 84.31 325 ALA B O 1
ATOM 5774 N N . VAL B 1 326 ? -11.477 13.969 -5.641 1 85.69 326 VAL B N 1
ATOM 5775 C CA . VAL B 1 326 ? -10.789 14.297 -6.887 1 85.69 326 VAL B CA 1
ATOM 5776 C C . VAL B 1 326 ? -10.023 13.078 -7.395 1 85.69 326 VAL B C 1
ATOM 5778 O O . VAL B 1 326 ? -9.258 12.461 -6.645 1 85.69 326 VAL B O 1
ATOM 5781 N N . VAL B 1 327 ? -10.297 12.781 -8.68 1 89.31 327 VAL B N 1
ATOM 5782 C CA . VAL B 1 327 ? -9.742 11.547 -9.211 1 89.31 327 VAL B CA 1
ATOM 5783 C C . VAL B 1 327 ? -8.82 11.859 -10.391 1 89.31 327 VAL B C 1
ATOM 5785 O O . VAL B 1 327 ? -9.195 12.617 -11.289 1 89.31 327 VAL B O 1
ATOM 5788 N N . HIS B 1 328 ? -7.672 11.336 -10.305 1 88.5 328 HIS B N 1
ATOM 5789 C CA . HIS B 1 328 ? -6.727 11.414 -11.414 1 88.5 328 HIS B CA 1
ATOM 5790 C C . HIS B 1 328 ? -6.457 10.039 -12 1 88.5 328 HIS B C 1
ATOM 5792 O O . HIS B 1 328 ? -6.086 9.109 -11.281 1 88.5 328 HIS B O 1
ATOM 5798 N N . LEU B 1 329 ? -6.672 10.008 -13.32 1 88.38 329 LEU B N 1
ATOM 5799 C CA . LEU B 1 329 ? -6.441 8.766 -14.047 1 88.38 329 LEU B CA 1
ATOM 5800 C C . LEU B 1 329 ? -5.117 8.812 -14.797 1 88.38 329 LEU B C 1
ATOM 5802 O O . LEU B 1 329 ? -4.871 9.734 -15.578 1 88.38 329 LEU B O 1
ATOM 5806 N N . LEU B 1 330 ? -4.238 7.859 -14.461 1 87.88 330 LEU B N 1
ATOM 5807 C CA . LEU B 1 330 ? -2.953 7.746 -15.141 1 87.88 330 LEU B CA 1
ATOM 5808 C C . LEU B 1 330 ? -2.857 6.434 -15.906 1 87.88 330 LEU B C 1
ATOM 5810 O O . LEU B 1 330 ? -2.824 5.355 -15.305 1 87.88 330 LEU B O 1
ATOM 5814 N N . GLN B 1 331 ? -2.785 6.566 -17.203 1 87.44 331 GLN B N 1
ATOM 5815 C CA . GLN B 1 331 ? -2.734 5.387 -18.047 1 87.44 331 GLN B CA 1
ATOM 5816 C C . GLN B 1 331 ? -1.311 5.105 -18.516 1 87.44 331 GLN B C 1
ATOM 5818 O O . GLN B 1 331 ? -0.402 5.902 -18.281 1 87.44 331 GLN B O 1
ATOM 5823 N N . HIS B 1 332 ? -1.072 3.967 -19.078 1 89.5 332 HIS B N 1
ATOM 5824 C CA . HIS B 1 332 ? 0.207 3.549 -19.641 1 89.5 332 HIS B CA 1
ATOM 5825 C C . HIS B 1 332 ? 1.267 3.408 -18.547 1 89.5 332 HIS B C 1
ATOM 5827 O O . HIS B 1 332 ? 2.355 3.975 -18.656 1 89.5 332 HIS B O 1
ATOM 5833 N N . ARG B 1 333 ? 0.809 2.744 -17.531 1 91.38 333 ARG B N 1
ATOM 5834 C CA . ARG B 1 333 ? 1.715 2.398 -16.438 1 91.38 333 ARG B CA 1
ATOM 5835 C C . ARG B 1 333 ? 1.96 0.894 -16.391 1 91.38 333 ARG B C 1
ATOM 5837 O O . ARG B 1 333 ? 1.231 0.119 -17.016 1 91.38 333 ARG B O 1
ATOM 5844 N N . SER B 1 334 ? 3.02 0.553 -15.695 1 93.12 334 SER B N 1
ATOM 5845 C CA . SER B 1 334 ? 3.363 -0.854 -15.516 1 93.12 334 SER B CA 1
ATOM 5846 C C . SER B 1 334 ? 3.752 -1.147 -14.07 1 93.12 334 SER B C 1
ATOM 5848 O O . SER B 1 334 ? 4.285 -0.278 -13.375 1 93.12 334 SER B O 1
ATOM 5850 N N . ILE B 1 335 ? 3.428 -2.34 -13.656 1 92.62 335 ILE B N 1
ATOM 5851 C CA . ILE B 1 335 ? 3.84 -2.793 -12.328 1 92.62 335 ILE B CA 1
ATOM 5852 C C . ILE B 1 335 ? 5.016 -3.756 -12.461 1 92.62 335 ILE B C 1
ATOM 5854 O O . ILE B 1 335 ? 4.945 -4.738 -13.203 1 92.62 335 ILE B O 1
ATOM 5858 N N . ILE B 1 336 ? 6.074 -3.438 -11.836 1 95.12 336 ILE B N 1
ATOM 5859 C CA . ILE B 1 336 ? 7.184 -4.367 -11.656 1 95.12 336 ILE B CA 1
ATOM 5860 C C . ILE B 1 336 ? 7.098 -5.012 -10.273 1 95.12 336 ILE B C 1
ATOM 5862 O O . ILE B 1 336 ? 7.16 -4.32 -9.258 1 95.12 336 ILE B O 1
ATOM 5866 N N . SER B 1 337 ? 6.918 -6.254 -10.258 1 93.06 337 SER B N 1
ATOM 5867 C CA . SER B 1 337 ? 6.832 -6.988 -9 1 93.06 337 SER B CA 1
ATOM 5868 C C . SER B 1 337 ? 8.125 -7.746 -8.711 1 93.06 337 SER B C 1
ATOM 5870 O O . SER B 1 337 ? 8.562 -8.562 -9.523 1 93.06 337 SER B O 1
ATOM 5872 N N . LEU B 1 338 ? 8.711 -7.445 -7.598 1 93.62 338 LEU B N 1
ATOM 5873 C CA . LEU B 1 338 ? 9.898 -8.148 -7.117 1 93.62 338 LEU B CA 1
ATOM 5874 C C . LEU B 1 338 ? 9.523 -9.219 -6.102 1 93.62 338 LEU B C 1
ATOM 5876 O O . LEU B 1 338 ? 9.078 -8.906 -4.996 1 93.62 338 LEU B O 1
ATOM 5880 N N . ILE B 1 339 ? 9.664 -10.414 -6.52 1 92.12 339 ILE B N 1
ATOM 5881 C CA . ILE B 1 339 ? 9.391 -11.523 -5.613 1 92.12 339 ILE B CA 1
ATOM 5882 C C . ILE B 1 339 ? 10.695 -11.977 -4.953 1 92.12 339 ILE B C 1
ATOM 5884 O O . ILE B 1 339 ? 11.625 -12.406 -5.633 1 92.12 339 ILE B O 1
ATOM 5888 N N . GLY B 1 340 ? 10.789 -11.852 -3.68 1 88.5 340 GLY B N 1
ATOM 5889 C CA . GLY B 1 340 ? 12.039 -12.195 -3.014 1 88.5 340 GLY B CA 1
ATOM 5890 C C . GLY B 1 340 ? 11.867 -12.43 -1.524 1 88.5 340 GLY B C 1
ATOM 5891 O O . GLY B 1 340 ? 10.758 -12.648 -1.045 1 88.5 340 GLY B O 1
ATOM 5892 N N . ASN B 1 341 ? 13.047 -12.516 -0.898 1 86.12 341 ASN B N 1
ATOM 5893 C CA . ASN B 1 341 ? 13.133 -12.789 0.533 1 86.12 341 ASN B CA 1
ATOM 5894 C C . ASN B 1 341 ? 12.805 -11.547 1.361 1 86.12 341 ASN B C 1
ATOM 5896 O O . ASN B 1 341 ? 13.594 -10.602 1.416 1 86.12 341 ASN B O 1
ATOM 5900 N N . VAL B 1 342 ? 11.742 -11.656 2.084 1 75.94 342 VAL B N 1
ATOM 5901 C CA . VAL B 1 342 ? 11.234 -10.508 2.834 1 75.94 342 VAL B CA 1
ATOM 5902 C C . VAL B 1 342 ? 12.195 -10.18 3.979 1 75.94 342 VAL B C 1
ATOM 5904 O O . VAL B 1 342 ? 12.289 -9.023 4.402 1 75.94 342 VAL B O 1
ATOM 5907 N N . GLN B 1 343 ? 12.898 -11.164 4.391 1 79.94 343 GLN B N 1
ATOM 5908 C CA . GLN B 1 343 ? 13.844 -10.945 5.477 1 79.94 343 GLN B CA 1
ATOM 5909 C C . GLN B 1 343 ? 15.039 -10.125 5.012 1 79.94 343 GLN B C 1
ATOM 5911 O O . GLN B 1 343 ? 15.82 -9.633 5.832 1 79.94 343 GLN B O 1
ATOM 5916 N N . ARG B 1 344 ? 15.133 -9.984 3.727 1 86.12 344 ARG B N 1
ATOM 5917 C CA . ARG B 1 344 ? 16.219 -9.195 3.156 1 86.12 344 ARG B CA 1
ATOM 5918 C C . ARG B 1 344 ? 15.672 -8.023 2.35 1 86.12 344 ARG B C 1
ATOM 5920 O O . ARG B 1 344 ? 16.25 -7.645 1.324 1 86.12 344 ARG B O 1
ATOM 5927 N N . SER B 1 345 ? 14.562 -7.539 2.76 1 86.06 345 SER B N 1
ATOM 5928 C CA . SER B 1 345 ? 13.852 -6.504 2.016 1 86.06 345 SER B CA 1
ATOM 5929 C C . SER B 1 345 ? 14.703 -5.246 1.863 1 86.06 345 SER B C 1
ATOM 5931 O O . SER B 1 345 ? 14.719 -4.629 0.796 1 86.06 345 SER B O 1
ATOM 5933 N N . SER B 1 346 ? 15.406 -4.855 2.947 1 88.12 346 SER B N 1
ATOM 5934 C CA . SER B 1 346 ? 16.203 -3.637 2.893 1 88.12 346 SER B CA 1
ATOM 5935 C C . SER B 1 346 ? 17.328 -3.754 1.859 1 88.12 346 SER B C 1
ATOM 5937 O O . SER B 1 346 ? 17.625 -2.793 1.149 1 88.12 346 SER B O 1
ATOM 5939 N N . LEU B 1 347 ? 17.891 -4.926 1.773 1 88.62 347 LEU B N 1
ATOM 5940 C CA . LEU B 1 347 ? 18.922 -5.176 0.782 1 88.62 347 LEU B CA 1
ATOM 5941 C C . LEU B 1 347 ? 18.359 -5.137 -0.63 1 88.62 347 LEU B C 1
ATOM 5943 O O . LEU B 1 347 ? 18.938 -4.527 -1.527 1 88.62 347 LEU B O 1
ATOM 5947 N N . ILE B 1 348 ? 17.281 -5.766 -0.825 1 91.62 348 ILE B N 1
ATOM 5948 C CA . ILE B 1 348 ? 16.625 -5.844 -2.129 1 91.62 348 ILE B CA 1
ATOM 5949 C C . ILE B 1 348 ? 16.25 -4.441 -2.604 1 91.62 348 ILE B C 1
ATOM 5951 O O . ILE B 1 348 ? 16.531 -4.062 -3.74 1 91.62 348 ILE B O 1
ATOM 5955 N N . LEU B 1 349 ? 15.703 -3.691 -1.736 1 92.12 349 LEU B N 1
ATOM 5956 C CA . LEU B 1 349 ? 15.211 -2.371 -2.104 1 92.12 349 LEU B CA 1
ATOM 5957 C C . LEU B 1 349 ? 16.359 -1.396 -2.318 1 92.12 349 LEU B C 1
ATOM 5959 O O . LEU B 1 349 ? 16.312 -0.555 -3.219 1 92.12 349 LEU B O 1
ATOM 5963 N N . GLU B 1 350 ? 17.328 -1.479 -1.478 1 91.81 350 GLU B N 1
ATOM 5964 C CA . GLU B 1 350 ? 18.5 -0.647 -1.696 1 91.81 350 GLU B CA 1
ATOM 5965 C C . GLU B 1 350 ? 19.094 -0.873 -3.088 1 91.81 350 GLU B C 1
ATOM 5967 O O . GLU B 1 350 ? 19.359 0.085 -3.816 1 91.81 350 GLU B O 1
ATOM 5972 N N . LYS B 1 351 ? 19.234 -2.1 -3.424 1 92.19 351 LYS B N 1
ATOM 5973 C CA . LYS B 1 351 ? 19.812 -2.443 -4.723 1 92.19 351 LYS B CA 1
ATOM 5974 C C . LYS B 1 351 ? 18.875 -2.057 -5.859 1 92.19 351 LYS B C 1
ATOM 5976 O O . LYS B 1 351 ? 19.312 -1.524 -6.879 1 92.19 351 LYS B O 1
ATOM 5981 N N . ALA B 1 352 ? 17.625 -2.354 -5.711 1 94.44 352 ALA B N 1
ATOM 5982 C CA . ALA B 1 352 ? 16.641 -2.045 -6.742 1 94.44 352 ALA B CA 1
ATOM 5983 C C . ALA B 1 352 ? 16.609 -0.55 -7.043 1 94.44 352 ALA B C 1
ATOM 5985 O O . ALA B 1 352 ? 16.641 -0.143 -8.211 1 94.44 352 ALA B O 1
ATOM 5986 N N . PHE B 1 353 ? 16.641 0.261 -6.035 1 93.56 353 PHE B N 1
ATOM 5987 C CA . PHE B 1 353 ? 16.516 1.698 -6.25 1 93.56 353 PHE B CA 1
ATOM 5988 C C . PHE B 1 353 ? 17.828 2.285 -6.73 1 93.56 353 PHE B C 1
ATOM 5990 O O . PHE B 1 353 ? 17.859 3.318 -7.402 1 93.56 353 PHE B O 1
ATOM 5997 N N . ASN B 1 354 ? 18.859 1.65 -6.344 1 92.38 354 ASN B N 1
ATOM 5998 C CA . ASN B 1 354 ? 20.125 2.029 -6.957 1 92.38 354 ASN B CA 1
ATOM 5999 C C . ASN B 1 354 ? 20.094 1.838 -8.469 1 92.38 354 ASN B C 1
ATOM 6001 O O . ASN B 1 354 ? 20.516 2.721 -9.227 1 92.38 354 ASN B O 1
ATOM 6005 N N . VAL B 1 355 ? 19.609 0.725 -8.906 1 94.06 355 VAL B N 1
ATOM 6006 C CA . VAL B 1 355 ? 19.516 0.401 -10.32 1 94.06 355 VAL B CA 1
ATOM 6007 C C . VAL B 1 355 ? 18.562 1.376 -11.008 1 94.06 355 VAL B C 1
ATOM 6009 O O . VAL B 1 355 ? 18.875 1.907 -12.078 1 94.06 355 VAL B O 1
ATOM 6012 N N . LEU B 1 356 ? 17.438 1.663 -10.406 1 93.88 356 LEU B N 1
ATOM 6013 C CA . LEU B 1 356 ? 16.438 2.551 -11 1 93.88 356 LEU B CA 1
ATOM 6014 C C . LEU B 1 356 ? 16.984 3.975 -11.102 1 93.88 356 LEU B C 1
ATOM 6016 O O . LEU B 1 356 ? 16.797 4.645 -12.117 1 93.88 356 LEU B O 1
ATOM 6020 N N . ARG B 1 357 ? 17.625 4.402 -10.102 1 90.75 357 ARG B N 1
ATOM 6021 C CA . ARG B 1 357 ? 18.219 5.738 -10.102 1 90.75 357 ARG B CA 1
ATOM 6022 C C . ARG B 1 357 ? 19.25 5.887 -11.211 1 90.75 357 ARG B C 1
ATOM 6024 O O . ARG B 1 357 ? 19.234 6.875 -11.945 1 90.75 357 ARG B O 1
ATOM 6031 N N . ARG B 1 358 ? 20.078 4.926 -11.352 1 90.19 358 ARG B N 1
ATOM 6032 C CA . ARG B 1 358 ? 21.125 4.953 -12.359 1 90.19 358 ARG B CA 1
ATOM 6033 C C . ARG B 1 358 ? 20.531 4.949 -13.766 1 90.19 358 ARG B C 1
ATOM 6035 O O . ARG B 1 358 ? 21.141 5.465 -14.703 1 90.19 358 ARG B O 1
ATOM 6042 N N . ASN B 1 359 ? 19.391 4.41 -13.891 1 92.44 359 ASN B N 1
ATOM 6043 C CA . ASN B 1 359 ? 18.719 4.367 -15.18 1 92.44 359 ASN B CA 1
ATOM 6044 C C . ASN B 1 359 ? 17.766 5.539 -15.352 1 92.44 359 ASN B C 1
ATOM 6046 O O . ASN B 1 359 ? 17 5.586 -16.328 1 92.44 359 ASN B O 1
ATOM 6050 N N . GLY B 1 360 ? 17.672 6.457 -14.359 1 89.69 360 GLY B N 1
ATOM 6051 C CA . GLY B 1 360 ? 16.859 7.66 -14.445 1 89.69 360 GLY B CA 1
ATOM 6052 C C . GLY B 1 360 ? 15.367 7.391 -14.289 1 89.69 360 GLY B C 1
ATOM 6053 O O . GLY B 1 360 ? 14.539 8.109 -14.852 1 89.69 360 GLY B O 1
ATOM 6054 N N . VAL B 1 361 ? 14.992 6.344 -13.656 1 92.31 361 VAL B N 1
ATOM 6055 C CA . VAL B 1 361 ? 13.594 5.977 -13.508 1 92.31 361 VAL B CA 1
ATOM 6056 C C . VAL B 1 361 ? 13.117 6.32 -12.094 1 92.31 361 VAL B C 1
ATOM 6058 O O . VAL B 1 361 ? 13.781 5.984 -11.109 1 92.31 361 VAL B O 1
ATOM 6061 N N . ASN B 1 362 ? 12.039 7.039 -12.031 1 87.94 362 ASN B N 1
ATOM 6062 C CA . ASN B 1 362 ? 11.398 7.336 -10.75 1 87.94 362 ASN B CA 1
ATOM 6063 C C . ASN B 1 362 ? 10.102 6.559 -10.586 1 87.94 362 ASN B C 1
ATOM 6065 O O . ASN B 1 362 ? 9.219 6.617 -11.445 1 87.94 362 ASN B O 1
ATOM 6069 N N . VAL B 1 363 ? 10.062 5.922 -9.469 1 90.69 363 VAL B N 1
ATOM 6070 C CA . VAL B 1 363 ? 8.883 5.102 -9.188 1 90.69 363 VAL B CA 1
ATOM 6071 C C . VAL B 1 363 ? 7.723 5.992 -8.758 1 90.69 363 VAL B C 1
ATOM 6073 O O . VAL B 1 363 ? 7.918 6.969 -8.023 1 90.69 363 VAL B O 1
ATOM 6076 N N . GLN B 1 364 ? 6.59 5.641 -9.18 1 88.62 364 GLN B N 1
ATOM 6077 C CA . GLN B 1 364 ? 5.406 6.449 -8.906 1 88.62 364 GLN B CA 1
ATOM 6078 C C . GLN B 1 364 ? 4.629 5.895 -7.715 1 88.62 364 GLN B C 1
ATOM 6080 O O . GLN B 1 364 ? 3.904 6.633 -7.039 1 88.62 364 GLN B O 1
ATOM 6085 N N . MET B 1 365 ? 4.73 4.668 -7.539 1 90.25 365 MET B N 1
ATOM 6086 C CA . MET B 1 365 ? 4.027 3.998 -6.449 1 90.25 365 MET B CA 1
ATOM 6087 C C . MET B 1 365 ? 4.789 2.762 -5.984 1 90.25 365 MET B C 1
ATOM 6089 O O . MET B 1 365 ? 5.402 2.066 -6.797 1 90.25 365 MET B O 1
ATOM 6093 N N . ILE B 1 366 ? 4.824 2.559 -4.742 1 90.44 366 ILE B N 1
ATOM 6094 C CA . ILE B 1 366 ? 5.422 1.37 -4.145 1 90.44 366 ILE B CA 1
ATOM 6095 C C . ILE B 1 366 ? 4.445 0.742 -3.154 1 90.44 366 ILE B C 1
ATOM 6097 O O . ILE B 1 366 ? 3.781 1.451 -2.395 1 90.44 366 ILE B O 1
ATOM 6101 N N . SER B 1 367 ? 4.324 -0.507 -3.232 1 89 367 SER B N 1
ATOM 6102 C CA . SER B 1 367 ? 3.467 -1.225 -2.293 1 89 367 SER B CA 1
ATOM 6103 C C . SER B 1 367 ? 4.098 -2.545 -1.867 1 89 367 SER B C 1
ATOM 6105 O O . SER B 1 367 ? 4.395 -3.398 -2.707 1 89 367 SER B O 1
ATOM 6107 N N . GLN B 1 368 ? 4.336 -2.627 -0.617 1 87.56 368 GLN B N 1
ATOM 6108 C CA . GLN B 1 368 ? 4.777 -3.877 -0.006 1 87.56 368 GLN B CA 1
ATOM 6109 C C . GLN B 1 368 ? 4.008 -4.16 1.281 1 87.56 368 GLN B C 1
ATOM 6111 O O . GLN B 1 368 ? 4.062 -3.373 2.229 1 87.56 368 GLN B O 1
ATOM 6116 N N . GLY B 1 369 ? 3.244 -5.164 1.26 1 80.69 369 GLY B N 1
ATOM 6117 C CA . GLY B 1 369 ? 2.529 -5.57 2.459 1 80.69 369 GLY B CA 1
ATOM 6118 C C . GLY B 1 369 ? 3.361 -6.438 3.385 1 80.69 369 GLY B C 1
ATOM 6119 O O . GLY B 1 369 ? 4.543 -6.68 3.123 1 80.69 369 GLY B O 1
ATOM 6120 N N . ALA B 1 370 ? 2.639 -6.691 4.465 1 67.62 370 ALA B N 1
ATOM 6121 C CA . ALA B 1 370 ? 3.314 -7.527 5.457 1 67.62 370 ALA B CA 1
ATOM 6122 C C . ALA B 1 370 ? 3.605 -8.914 4.895 1 67.62 370 ALA B C 1
ATOM 6124 O O . ALA B 1 370 ? 4.52 -9.602 5.363 1 67.62 370 ALA B O 1
ATOM 6125 N N . SER B 1 371 ? 2.697 -9.148 3.877 1 62.91 371 SER B N 1
ATOM 6126 C CA . SER B 1 371 ? 2.857 -10.461 3.275 1 62.91 371 SER B CA 1
ATOM 6127 C C . SER B 1 371 ? 4.207 -10.594 2.58 1 62.91 371 SER B C 1
ATOM 6129 O O . SER B 1 371 ? 4.77 -9.602 2.111 1 62.91 371 SER B O 1
ATOM 6131 N N . LYS B 1 372 ? 5.129 -11.469 2.836 1 62.31 372 LYS B N 1
ATOM 6132 C CA . LYS B 1 372 ? 6.527 -11.867 2.953 1 62.31 372 LYS B CA 1
ATOM 6133 C C . LYS B 1 372 ? 7.191 -11.953 1.581 1 62.31 372 LYS B C 1
ATOM 6135 O O . LYS B 1 372 ? 8.422 -12.047 1.483 1 62.31 372 LYS B O 1
ATOM 6140 N N . VAL B 1 373 ? 6.27 -11.617 0.38 1 74.81 373 VAL B N 1
ATOM 6141 C CA . VAL B 1 373 ? 7.219 -12.086 -0.623 1 74.81 373 VAL B CA 1
ATOM 6142 C C . VAL B 1 373 ? 7.25 -11.109 -1.8 1 74.81 373 VAL B C 1
ATOM 6144 O O . VAL B 1 373 ? 8.117 -11.203 -2.668 1 74.81 373 VAL B O 1
ATOM 6147 N N . ASN B 1 374 ? 6.312 -10.109 -1.801 1 87.81 374 ASN B N 1
ATOM 6148 C CA . ASN B 1 374 ? 6.184 -9.32 -3.02 1 87.81 374 ASN B CA 1
ATOM 6149 C C . ASN B 1 374 ? 6.383 -7.832 -2.744 1 87.81 374 ASN B C 1
ATOM 6151 O O . ASN B 1 374 ? 5.871 -7.301 -1.757 1 87.81 374 ASN B O 1
ATOM 6155 N N . ILE B 1 375 ? 7.164 -7.176 -3.604 1 90.5 375 ILE B N 1
ATOM 6156 C CA . ILE B 1 375 ? 7.297 -5.723 -3.639 1 90.5 375 ILE B CA 1
ATOM 6157 C C . ILE B 1 375 ? 6.867 -5.199 -5.008 1 90.5 375 ILE B C 1
ATOM 6159 O O . ILE B 1 375 ? 7.465 -5.543 -6.027 1 90.5 375 ILE B O 1
ATOM 6163 N N . SER B 1 376 ? 5.871 -4.344 -5.031 1 91.56 376 SER B N 1
ATOM 6164 C CA . SER B 1 376 ? 5.344 -3.826 -6.289 1 91.56 376 SER B CA 1
ATOM 6165 C C . SER B 1 376 ? 5.801 -2.393 -6.531 1 91.56 376 SER B C 1
ATOM 6167 O O . SER B 1 376 ? 5.648 -1.53 -5.664 1 91.56 376 SER B O 1
ATOM 6169 N N . LEU B 1 377 ? 6.355 -2.168 -7.688 1 93.25 377 LEU B N 1
ATOM 6170 C CA . LEU B 1 377 ? 6.785 -0.851 -8.141 1 93.25 377 LEU B CA 1
ATOM 6171 C C . LEU B 1 377 ? 6.035 -0.437 -9.398 1 93.25 377 LEU B C 1
ATOM 6173 O O . LEU B 1 377 ? 5.941 -1.211 -10.352 1 93.25 377 LEU B O 1
ATOM 6177 N N . VAL B 1 378 ? 5.496 0.741 -9.398 1 93.06 378 VAL B N 1
ATOM 6178 C CA . VAL B 1 378 ? 4.793 1.223 -10.586 1 93.06 378 VAL B CA 1
ATOM 6179 C C . VAL B 1 378 ? 5.66 2.242 -11.32 1 93.06 378 VAL B C 1
ATOM 6181 O O . VAL B 1 378 ? 6.145 3.203 -10.719 1 93.06 378 VAL B O 1
ATOM 6184 N N . VAL B 1 379 ? 5.852 2.006 -12.609 1 94.5 379 VAL B N 1
ATOM 6185 C CA . VAL B 1 379 ? 6.633 2.879 -13.469 1 94.5 379 VAL B CA 1
ATOM 6186 C C . VAL B 1 379 ? 5.875 3.137 -14.773 1 94.5 379 VAL B C 1
ATOM 6188 O O . VAL B 1 379 ? 4.773 2.617 -14.969 1 94.5 379 VAL B O 1
ATOM 6191 N N . ASN B 1 380 ? 6.465 3.957 -15.594 1 94.25 380 ASN B N 1
ATOM 6192 C CA . ASN B 1 380 ? 5.875 4.18 -16.906 1 94.25 380 ASN B CA 1
ATOM 6193 C C . ASN B 1 380 ? 6.062 2.969 -17.812 1 94.25 380 ASN B C 1
ATOM 6195 O O . ASN B 1 380 ? 7.105 2.314 -17.781 1 94.25 380 ASN B O 1
ATOM 6199 N N . ASP B 1 381 ? 5.098 2.758 -18.641 1 93.88 381 ASP B N 1
ATOM 6200 C CA . ASP B 1 381 ? 5.152 1.641 -19.578 1 93.88 381 ASP B CA 1
ATOM 6201 C C . ASP B 1 381 ? 6.383 1.736 -20.469 1 93.88 381 ASP B C 1
ATOM 6203 O O . ASP B 1 381 ? 7.004 0.721 -20.797 1 93.88 381 ASP B O 1
ATOM 6207 N N . SER B 1 382 ? 6.734 2.916 -20.828 1 94.5 382 SER B N 1
ATOM 6208 C CA . SER B 1 382 ? 7.805 3.154 -21.781 1 94.5 382 SER B CA 1
ATOM 6209 C C . SER B 1 382 ? 9.164 2.742 -21.219 1 94.5 382 SER B C 1
ATOM 6211 O O . SER B 1 382 ? 10.078 2.396 -21.969 1 94.5 382 SER B O 1
ATOM 6213 N N . GLU B 1 383 ? 9.281 2.727 -19.953 1 95.75 383 GLU B N 1
ATOM 6214 C CA . GLU B 1 383 ? 10.578 2.424 -19.359 1 95.75 383 GLU B CA 1
ATOM 6215 C C . GLU B 1 383 ? 10.562 1.071 -18.656 1 95.75 383 GLU B C 1
ATOM 6217 O O . GLU B 1 383 ? 11.586 0.613 -18.156 1 95.75 383 GLU B O 1
ATOM 6222 N N . ALA B 1 384 ? 9.523 0.387 -18.625 1 96 384 ALA B N 1
ATOM 6223 C CA . ALA B 1 384 ? 9.312 -0.79 -17.797 1 96 384 ALA B CA 1
ATOM 6224 C C . ALA B 1 384 ? 10.219 -1.941 -18.219 1 96 384 ALA B C 1
ATOM 6226 O O . ALA B 1 384 ? 10.883 -2.562 -17.391 1 96 384 ALA B O 1
ATOM 6227 N N . LYS B 1 385 ? 10.258 -2.217 -19.5 1 95.81 385 LYS B N 1
ATOM 6228 C CA . LYS B 1 385 ? 11.055 -3.33 -20 1 95.81 385 LYS B CA 1
ATOM 6229 C C . LYS B 1 385 ? 12.539 -3.113 -19.719 1 95.81 385 LYS B C 1
ATOM 6231 O O . LYS B 1 385 ? 13.242 -4.039 -19.297 1 95.81 385 LYS B O 1
ATOM 6236 N N . GLN B 1 386 ? 12.906 -1.933 -19.891 1 95.88 386 GLN B N 1
ATOM 6237 C CA . GLN B 1 386 ? 14.297 -1.599 -19.609 1 95.88 386 GLN B CA 1
ATOM 6238 C C . GLN B 1 386 ? 14.609 -1.76 -18.125 1 95.88 386 GLN B C 1
ATOM 6240 O O . GLN B 1 386 ? 15.703 -2.209 -17.766 1 95.88 386 GLN B O 1
ATOM 6245 N N . CYS B 1 387 ? 13.727 -1.371 -17.312 1 96.12 387 CYS B N 1
ATOM 6246 C CA . CYS B 1 387 ? 13.898 -1.514 -15.867 1 96.12 387 CYS B CA 1
ATOM 6247 C C . CYS B 1 387 ? 14.047 -2.979 -15.477 1 96.12 387 CYS B C 1
ATOM 6249 O O . CYS B 1 387 ? 14.922 -3.33 -14.688 1 96.12 387 CYS B O 1
ATOM 6251 N N . VAL B 1 388 ? 13.219 -3.797 -16.047 1 96.44 388 VAL B N 1
ATOM 6252 C CA . VAL B 1 388 ? 13.25 -5.223 -15.734 1 96.44 388 VAL B CA 1
ATOM 6253 C C . VAL B 1 388 ? 14.594 -5.816 -16.156 1 96.44 388 VAL B C 1
ATOM 6255 O O . VAL B 1 388 ? 15.188 -6.598 -15.414 1 96.44 388 VAL B O 1
ATOM 6258 N N . GLN B 1 389 ? 15.055 -5.445 -17.297 1 96.19 389 GLN B N 1
ATOM 6259 C CA . GLN B 1 389 ? 16.344 -5.934 -17.781 1 96.19 389 GLN B CA 1
ATOM 6260 C C . GLN B 1 389 ? 17.484 -5.5 -16.875 1 96.19 389 GLN B C 1
ATOM 6262 O O . GLN B 1 389 ? 18.344 -6.305 -16.531 1 96.19 389 GLN B O 1
ATOM 6267 N N . ALA B 1 390 ? 17.438 -4.258 -16.516 1 95.56 390 ALA B N 1
ATOM 6268 C CA . ALA B 1 390 ? 18.484 -3.717 -15.641 1 95.56 390 ALA B CA 1
ATOM 6269 C C . ALA B 1 390 ? 18.453 -4.379 -14.266 1 95.56 390 ALA B C 1
ATOM 6271 O O . ALA B 1 390 ? 19.516 -4.715 -13.711 1 95.56 390 ALA B O 1
ATOM 6272 N N . LEU B 1 391 ? 17.344 -4.57 -13.758 1 96.25 391 LEU B N 1
ATOM 6273 C CA . LEU B 1 391 ? 17.188 -5.211 -12.461 1 96.25 391 LEU B CA 1
ATOM 6274 C C . LEU B 1 391 ? 17.656 -6.664 -12.516 1 96.25 391 LEU B C 1
ATOM 6276 O O . LEU B 1 391 ? 18.359 -7.133 -11.617 1 96.25 391 LEU B O 1
ATOM 6280 N N . HIS B 1 392 ? 17.188 -7.336 -13.516 1 95.94 392 HIS B N 1
ATOM 6281 C CA . HIS B 1 392 ? 17.578 -8.734 -13.664 1 95.94 392 HIS B CA 1
ATOM 6282 C C . HIS B 1 392 ? 19.094 -8.875 -13.727 1 95.94 392 HIS B C 1
ATOM 6284 O O . HIS B 1 392 ? 19.672 -9.719 -13.039 1 95.94 392 HIS B O 1
ATOM 6290 N N . SER B 1 393 ? 19.703 -8.078 -14.562 1 94.25 393 SER B N 1
ATOM 6291 C CA . SER B 1 393 ? 21.156 -8.102 -14.688 1 94.25 393 SER B CA 1
ATOM 6292 C C . SER B 1 393 ? 21.828 -7.82 -13.352 1 94.25 393 SER B C 1
ATOM 6294 O O . SER B 1 393 ? 22.812 -8.469 -13 1 94.25 393 SER B O 1
ATOM 6296 N N . ALA B 1 394 ? 21.344 -6.949 -12.594 1 93.19 394 ALA B N 1
ATOM 6297 C CA . ALA B 1 394 ? 21.938 -6.535 -11.328 1 93.19 394 ALA B CA 1
ATOM 6298 C C . ALA B 1 394 ? 21.797 -7.625 -10.273 1 93.19 394 ALA B C 1
ATOM 6300 O O . ALA B 1 394 ? 22.703 -7.844 -9.469 1 93.19 394 ALA B O 1
ATOM 6301 N N . PHE B 1 395 ? 20.75 -8.32 -10.242 1 93.38 395 PHE B N 1
ATOM 6302 C CA . PHE B 1 395 ? 20.469 -9.273 -9.172 1 93.38 395 PHE B CA 1
ATOM 6303 C C . PHE B 1 395 ? 20.969 -10.664 -9.539 1 93.38 395 PHE B C 1
ATOM 6305 O O . PHE B 1 395 ? 21.422 -11.414 -8.672 1 93.38 395 PHE B O 1
ATOM 6312 N N . PHE B 1 396 ? 20.953 -11.047 -10.805 1 91.62 396 PHE B N 1
ATOM 6313 C CA . PHE B 1 396 ? 21.156 -12.453 -11.148 1 91.62 396 PHE B CA 1
ATOM 6314 C C . PHE B 1 396 ? 22.453 -12.656 -11.906 1 91.62 396 PHE B C 1
ATOM 6316 O O . PHE B 1 396 ? 22.969 -13.773 -12 1 91.62 396 PHE B O 1
ATOM 6323 N N . GLU B 1 397 ? 23.047 -11.742 -12.539 1 87.69 397 GLU B N 1
ATOM 6324 C CA . GLU B 1 397 ? 24.203 -11.953 -13.406 1 87.69 397 GLU B CA 1
ATOM 6325 C C . GLU B 1 397 ? 25.484 -11.414 -12.773 1 87.69 397 GLU B C 1
ATOM 6327 O O . GLU B 1 397 ? 26.578 -11.953 -13.008 1 87.69 397 GLU B O 1
ATOM 6332 N N . ASN B 1 398 ? 25.516 -10.297 -12.109 1 73.75 398 ASN B N 1
ATOM 6333 C CA . ASN B 1 398 ? 26.734 -9.602 -11.703 1 73.75 398 ASN B CA 1
ATOM 6334 C C . ASN B 1 398 ? 27.25 -10.117 -10.359 1 73.75 398 ASN B C 1
ATOM 6336 O O . ASN B 1 398 ? 27.906 -9.383 -9.609 1 73.75 398 ASN B O 1
ATOM 6340 N N . GLY B 1 399 ? 26.969 -11.391 -10.172 1 71.38 399 GLY B N 1
ATOM 6341 C CA . GLY B 1 399 ? 27.547 -12.016 -8.984 1 71.38 399 GLY B CA 1
ATOM 6342 C C . GLY B 1 399 ? 27.031 -11.406 -7.695 1 71.38 399 GLY B C 1
ATOM 6343 O O . GLY B 1 399 ? 27.609 -11.617 -6.633 1 71.38 399 GLY B O 1
ATOM 6344 N N . PHE B 1 400 ? 26.172 -10.562 -7.805 1 75.31 400 PHE B N 1
ATOM 6345 C CA . PHE B 1 400 ? 25.625 -9.906 -6.613 1 75.31 400 PHE B CA 1
ATOM 6346 C C . PHE B 1 400 ? 25.188 -10.938 -5.582 1 75.31 400 PHE B C 1
ATOM 6348 O O . PHE B 1 400 ? 25.516 -10.828 -4.402 1 75.31 400 PHE B O 1
ATOM 6355 N N . LEU B 1 401 ? 24.531 -11.836 -6.027 1 72.25 401 LEU B N 1
ATOM 6356 C CA . LEU B 1 401 ? 24.016 -12.836 -5.109 1 72.25 401 LEU B CA 1
ATOM 6357 C C . LEU B 1 401 ? 25.141 -13.609 -4.441 1 72.25 401 LEU B C 1
ATOM 6359 O O . LEU B 1 401 ? 25.078 -13.914 -3.248 1 72.25 401 LEU B O 1
ATOM 6363 N N . SER B 1 402 ? 26.172 -13.734 -5.191 1 65.88 402 SER B N 1
ATOM 6364 C CA . SER B 1 402 ? 27.328 -14.422 -4.645 1 65.88 402 SER B CA 1
ATOM 6365 C C . SER B 1 402 ? 28.078 -13.539 -3.648 1 65.88 402 SER B C 1
ATOM 6367 O O . SER B 1 402 ? 28.562 -14.023 -2.623 1 65.88 402 SER B O 1
ATOM 6369 N N . GLU B 1 403 ? 28.062 -12.305 -3.951 1 67.06 403 GLU B N 1
ATOM 6370 C CA . GLU B 1 403 ? 28.75 -11.367 -3.07 1 67.06 403 GLU B CA 1
ATOM 6371 C C . GLU B 1 403 ? 28.031 -11.234 -1.729 1 67.06 403 GLU B C 1
ATOM 6373 O O . GLU B 1 403 ? 28.672 -11.18 -0.678 1 67.06 403 GLU B O 1
ATOM 6378 N N . VAL B 1 404 ? 26.844 -11.25 -1.795 1 70.5 404 VAL B N 1
ATOM 6379 C CA . VAL B 1 404 ? 26.062 -11.117 -0.571 1 70.5 404 VAL B CA 1
ATOM 6380 C C . VAL B 1 404 ? 26.203 -12.383 0.276 1 70.5 404 VAL B C 1
ATOM 6382 O O . VAL B 1 404 ? 26.312 -12.305 1.503 1 70.5 404 VAL B O 1
ATOM 6385 N N . GLU B 1 405 ? 26.203 -13.438 -0.392 1 66.5 405 GLU B N 1
ATOM 6386 C CA . GLU B 1 405 ? 26.406 -14.703 0.307 1 66.5 405 GLU B CA 1
ATOM 6387 C C . GLU B 1 405 ? 27.75 -14.727 1.021 1 66.5 405 GLU B C 1
ATOM 6389 O O . GLU B 1 405 ? 27.844 -15.211 2.15 1 66.5 405 GLU B O 1
ATOM 6394 N N . GLU B 1 406 ? 28.688 -14.203 0.33 1 61.84 406 GLU B N 1
ATOM 6395 C CA . GLU B 1 406 ? 30.031 -14.164 0.918 1 61.84 406 GLU B CA 1
ATOM 6396 C C . GLU B 1 406 ? 30.078 -13.203 2.104 1 61.84 406 GLU B C 1
ATOM 6398 O O . GLU B 1 406 ? 30.719 -13.492 3.113 1 61.84 406 GLU B O 1
ATOM 6403 N N . ALA B 1 407 ? 29.391 -12.211 1.912 1 63.78 407 ALA B N 1
ATOM 6404 C CA . ALA B 1 407 ? 29.391 -11.219 2.986 1 63.78 407 ALA B CA 1
ATOM 6405 C C . ALA B 1 407 ? 28.656 -11.758 4.215 1 63.78 407 ALA B C 1
ATOM 6407 O O . ALA B 1 407 ? 29.078 -11.523 5.348 1 63.78 407 ALA B O 1
ATOM 6408 N N . ASP B 1 408 ? 27.578 -12.391 4.02 1 65.75 408 ASP B N 1
ATOM 6409 C CA . ASP B 1 408 ? 26.828 -13.023 5.102 1 65.75 408 ASP B CA 1
ATOM 6410 C C . ASP B 1 408 ? 27.688 -14.062 5.828 1 65.75 408 ASP B C 1
ATOM 6412 O O . ASP B 1 408 ? 27.625 -14.172 7.055 1 65.75 408 ASP B O 1
ATOM 6416 N N . LEU B 1 409 ? 28.375 -14.75 5.031 1 54.41 409 LEU B N 1
ATOM 6417 C CA . LEU B 1 409 ? 29.266 -15.742 5.609 1 54.41 409 LEU B CA 1
ATOM 6418 C C . LEU B 1 409 ? 30.359 -15.062 6.43 1 54.41 409 LEU B C 1
ATOM 6420 O O . LEU B 1 409 ? 30.75 -15.562 7.488 1 54.41 409 LEU B O 1
ATOM 6424 N N . ALA B 1 410 ? 30.75 -13.953 5.965 1 53.84 410 ALA B N 1
ATOM 6425 C CA . ALA B 1 410 ? 31.797 -13.219 6.676 1 53.84 410 ALA B CA 1
ATOM 6426 C C . ALA B 1 410 ? 31.266 -12.633 7.977 1 53.84 410 ALA B C 1
ATOM 6428 O O . ALA B 1 410 ? 31.969 -12.625 8.992 1 53.84 410 ALA B O 1
ATOM 6429 N N . GLN B 1 411 ? 30.109 -12.062 7.969 1 55.62 411 GLN B N 1
ATOM 6430 C CA . GLN B 1 411 ? 29.516 -11.508 9.18 1 55.62 411 GLN B CA 1
ATOM 6431 C C . GLN B 1 411 ? 29.25 -12.602 10.211 1 55.62 411 GLN B C 1
ATOM 6433 O O . GLN B 1 411 ? 29.344 -12.367 11.414 1 55.62 411 GLN B O 1
ATOM 6438 N N . ASN B 1 412 ? 28.844 -13.656 9.766 1 50.25 412 ASN B N 1
ATOM 6439 C CA . ASN B 1 412 ? 28.656 -14.781 10.672 1 50.25 412 ASN B CA 1
ATOM 6440 C C . ASN B 1 412 ? 29.984 -15.281 11.227 1 50.25 412 ASN B C 1
ATOM 6442 O O . ASN B 1 412 ? 30.031 -15.875 12.305 1 50.25 412 ASN B O 1
ATOM 6446 N N . MET B 1 413 ? 31.031 -15.109 10.602 1 40.25 413 MET B N 1
ATOM 6447 C CA . MET B 1 413 ? 32.312 -15.492 11.148 1 40.25 413 MET B CA 1
ATOM 6448 C C . MET B 1 413 ? 32.906 -14.391 12.031 1 40.25 413 MET B C 1
ATOM 6450 O O . MET B 1 413 ? 33.906 -14.586 12.711 1 40.25 413 MET B O 1
ATOM 6454 N N . ALA B 1 414 ? 32.469 -13.258 11.922 1 41.72 414 ALA B N 1
ATOM 6455 C CA . ALA B 1 414 ? 33.031 -12.258 12.836 1 41.72 414 ALA B CA 1
ATOM 6456 C C . ALA B 1 414 ? 32.594 -12.523 14.273 1 41.72 414 ALA B C 1
ATOM 6458 O O . ALA B 1 414 ? 31.438 -12.836 14.531 1 41.72 414 ALA B O 1
ATOM 6459 N N . PRO B 1 415 ? 33.5 -12.664 15.297 1 35.41 415 PRO B N 1
ATOM 6460 C CA . PRO B 1 415 ? 33.25 -12.984 16.703 1 35.41 415 PRO B CA 1
ATOM 6461 C C . PRO B 1 415 ? 32.219 -12.055 17.359 1 35.41 415 PRO B C 1
ATOM 6463 O O . PRO B 1 415 ? 32.188 -10.859 17.047 1 35.41 415 PRO B O 1
ATOM 6466 N N . VAL B 1 416 ? 31.047 -12.484 17.688 1 35.56 416 VAL B N 1
ATOM 6467 C CA . VAL B 1 416 ? 30.203 -11.781 18.641 1 35.56 416 VAL B CA 1
ATOM 6468 C C . VAL B 1 416 ? 31.062 -11.219 19.766 1 35.56 416 VAL B C 1
ATOM 6470 O O . VAL B 1 416 ? 31.688 -11.969 20.516 1 35.56 416 VAL B O 1
ATOM 6473 N N . LEU B 1 417 ? 31.656 -10.148 19.719 1 28.31 417 LEU B N 1
ATOM 6474 C CA . LEU B 1 417 ? 32.188 -9.594 20.953 1 28.31 417 LEU B CA 1
ATOM 6475 C C . LEU B 1 417 ? 31.109 -9.492 22.016 1 28.31 417 LEU B C 1
ATOM 6477 O O . LEU B 1 417 ? 30.141 -8.75 21.859 1 28.31 417 LEU B O 1
ATOM 6481 N N . VAL B 1 418 ? 30.828 -10.625 22.781 1 28.86 418 VAL B N 1
ATOM 6482 C CA . VAL B 1 418 ? 30.203 -10.719 24.094 1 28.86 418 VAL B CA 1
ATOM 6483 C C . VAL B 1 418 ? 30.75 -9.625 25 1 28.86 418 VAL B C 1
ATOM 6485 O O . VAL B 1 418 ? 31.953 -9.602 25.297 1 28.86 418 VAL B O 1
ATOM 6488 N N . SER B 1 419 ? 30.281 -8.375 24.922 1 25.17 419 SER B N 1
ATOM 6489 C CA . SER B 1 419 ? 30.562 -7.504 26.047 1 25.17 419 SER B CA 1
ATOM 6490 C C . SER B 1 419 ? 30.094 -8.133 27.359 1 25.17 419 SER B C 1
ATOM 6492 O O . SER B 1 419 ? 28.938 -8.5 27.5 1 25.17 419 SER B O 1
ATOM 6494 N N . SER B 1 420 ? 30.922 -8.898 28.078 1 23.27 420 SER B N 1
ATOM 6495 C CA . SER B 1 420 ? 31 -9.414 29.438 1 23.27 420 SER B CA 1
ATOM 6496 C C . SER B 1 420 ? 30.781 -8.312 30.469 1 23.27 420 SER B C 1
ATOM 6498 O O . SER B 1 420 ? 31.172 -8.438 31.625 1 23.27 420 SER B O 1
ATOM 6500 N N . ASN B 1 421 ? 30.219 -7.168 30.391 1 22.58 421 ASN B N 1
ATOM 6501 C CA . ASN B 1 421 ? 30.172 -6.406 31.641 1 22.58 421 ASN B CA 1
ATOM 6502 C C . ASN B 1 421 ? 29.219 -7.043 32.656 1 22.58 421 ASN B C 1
ATOM 6504 O O . ASN B 1 421 ? 28.016 -6.84 32.594 1 22.58 421 ASN B O 1
ATOM 6508 N N . GLY B 1 422 ? 29.5 -8.375 33.156 1 20.16 422 GLY B N 1
ATOM 6509 C CA . GLY B 1 422 ? 29.062 -8.906 34.438 1 20.16 422 GLY B CA 1
ATOM 6510 C C . GLY B 1 422 ? 29.484 -8.055 35.625 1 20.16 422 GLY B C 1
ATOM 6511 O O . GLY B 1 422 ? 30.625 -8.141 36.094 1 20.16 422 GLY B O 1
ATOM 6512 N N . ALA B 1 423 ? 29.266 -6.773 36 1 22.3 423 ALA B N 1
ATOM 6513 C CA . ALA B 1 423 ? 29.344 -6.355 37.406 1 22.3 423 ALA B CA 1
ATOM 6514 C C . ALA B 1 423 ? 28.453 -7.227 38.281 1 22.3 423 ALA B C 1
ATOM 6516 O O . ALA B 1 423 ? 27.266 -7.391 38 1 22.3 423 ALA B O 1
ATOM 6517 N N . ILE B 1 424 ? 29.047 -8.172 39.031 1 21.7 424 ILE B N 1
ATOM 6518 C CA . ILE B 1 424 ? 28.781 -8.867 40.281 1 21.7 424 ILE B CA 1
ATOM 6519 C C . ILE B 1 424 ? 28.375 -7.859 41.375 1 21.7 424 ILE B C 1
ATOM 6521 O O . ILE B 1 424 ? 29.156 -6.965 41.688 1 21.7 424 ILE B O 1
ATOM 6525 N N . ASN B 1 425 ? 27.312 -7.133 41.312 1 20.62 425 ASN B N 1
ATOM 6526 C CA . ASN B 1 425 ? 26.891 -6.617 42.625 1 20.62 425 ASN B CA 1
ATOM 6527 C C . ASN B 1 425 ? 26.797 -7.73 43.656 1 20.62 425 ASN B C 1
ATOM 6529 O O . ASN B 1 425 ? 26.219 -8.781 43.406 1 20.62 425 ASN B O 1
ATOM 6533 N N . GLY B 1 426 ? 27.859 -7.812 44.531 1 20.84 426 GLY B N 1
ATOM 6534 C CA . GLY B 1 426 ? 28.188 -8.25 45.875 1 20.84 426 GLY B CA 1
ATOM 6535 C C . GLY B 1 426 ? 27.016 -8.102 46.844 1 20.84 426 GLY B C 1
ATOM 6536 O O . GLY B 1 426 ? 26.312 -7.098 46.844 1 20.84 426 GLY B O 1
ATOM 6537 N N . ASN B 1 427 ? 26.562 -9.414 47.375 1 18.89 427 ASN B N 1
ATOM 6538 C CA . ASN B 1 427 ? 26.75 -9.711 48.781 1 18.89 427 ASN B CA 1
ATOM 6539 C C . ASN B 1 427 ? 28.219 -9.984 49.125 1 18.89 427 ASN B C 1
ATOM 6541 O O . ASN B 1 427 ? 28.938 -10.539 48.312 1 18.89 427 ASN B O 1
#

Solvent-accessible surface area (backbone atoms only — not comparable to full-atom values): 44319 Å² total; per-residue (Å²): 105,54,29,40,29,40,59,46,53,65,84,68,85,67,69,75,71,64,61,61,70,51,82,56,58,35,39,40,32,57,43,40,62,64,80,68,65,92,73,73,66,73,66,63,60,82,62,54,82,72,63,64,96,81,52,61,73,50,74,53,97,63,34,50,47,75,63,30,71,72,40,75,64,40,49,74,70,41,39,38,81,37,52,28,61,80,38,31,37,33,18,42,76,40,49,68,58,21,48,79,41,78,69,19,33,64,40,34,31,51,50,52,52,56,43,42,72,74,46,79,44,24,44,33,38,49,34,28,48,27,21,11,69,84,75,65,38,80,19,28,40,36,79,40,12,40,52,27,41,48,23,42,52,33,40,37,64,64,40,78,39,36,31,40,33,42,92,39,56,32,52,46,27,30,56,53,89,76,33,76,81,44,46,66,34,58,69,37,28,54,66,53,45,34,47,39,22,72,41,55,49,69,82,48,45,53,72,19,43,45,42,19,60,75,58,68,31,33,39,32,30,24,12,70,86,42,74,81,45,86,23,15,38,32,27,84,71,71,86,55,91,82,49,57,69,60,34,45,38,64,32,69,63,24,39,35,40,35,38,38,24,83,68,38,60,83,42,45,37,53,65,19,52,56,33,40,52,32,32,77,70,63,44,44,73,52,37,36,12,27,46,65,44,30,41,19,34,30,37,51,44,62,83,39,51,78,38,86,56,43,64,58,51,47,50,50,50,49,56,62,47,46,74,74,28,49,71,44,80,45,70,56,20,18,40,41,35,42,32,32,33,42,88,44,35,22,58,52,46,21,52,50,22,46,52,34,40,75,70,72,43,55,55,49,29,34,22,18,19,59,61,56,37,51,37,37,35,29,35,48,42,91,49,39,63,60,48,51,45,52,49,48,44,54,53,72,64,68,48,40,59,56,49,50,52,51,48,52,52,48,59,68,63,48,76,77,79,73,82,68,86,70,80,76,81,78,128,109,54,32,38,27,40,56,44,58,60,83,69,84,65,67,73,71,65,60,60,70,50,82,56,59,36,39,40,31,56,43,39,63,62,80,65,66,91,73,70,66,71,66,6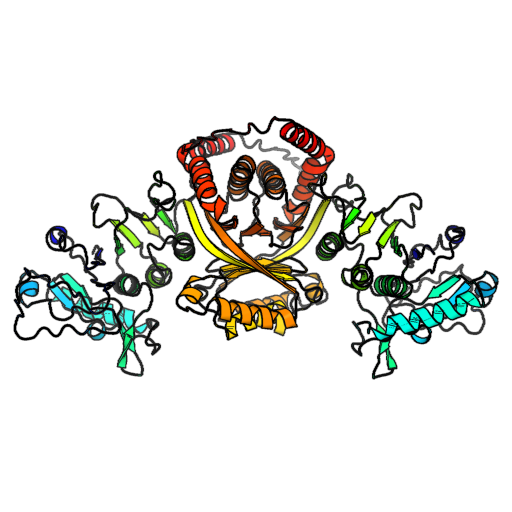4,62,82,62,55,82,72,63,62,96,82,51,60,71,50,75,52,98,62,35,52,47,74,64,28,71,73,39,74,65,40,47,73,70,41,38,38,80,37,50,28,62,80,37,31,36,33,17,41,78,39,48,68,57,21,48,78,41,78,68,19,32,62,39,33,31,52,52,54,52,55,43,42,74,74,48,80,42,27,44,33,38,48,34,27,47,27,21,11,69,83,74,64,38,80,18,27,39,37,80,41,13,39,53,26,43,46,23,40,52,33,40,36,62,64,40,78,40,36,30,40,30,41,92,38,55,32,50,46,27,30,57,54,88,76,33,76,82,44,45,67,33,57,69,37,28,54,67,54,45,32,48,37,20,71,41,55,48,68,82,48,45,52,71,19,44,46,44,18,62,76,58,68,30,32,38,31,29,25,13,69,86,42,74,80,44,87,21,14,38,32,26,85,69,71,87,54,89,84,49,57,69,59,32,45,36,64,32,71,64,23,40,35,40,35,39,38,25,83,69,38,61,84,43,46,38,54,66,20,52,54,34,40,52,31,31,76,68,64,45,43,73,51,37,37,12,28,46,66,44,30,41,18,34,30,38,47,42,66,80,40,52,78,34,89,53,41,67,59,50,48,49,49,50,48,56,62,47,46,74,74,26,48,72,43,82,44,68,54,20,18,38,40,36,43,31,32,36,41,86,44,34,21,58,51,45,21,52,51,22,46,54,31,40,75,69,70,44,55,55,46,29,34,21,20,18,59,62,56,38,52,38,37,36,28,35,49,42,91,50,40,63,60,49,52,44,54,49,47,44,53,54,71,63,68,48,38,56,55,50,50,52,50,48,52,54,48,59,69,64,48,77,77,79,73,81,71,86,73,80,76,82,75,133

Organism: Aegilops tauschii subsp. strangulata (NCBI:txid200361)

Secondary structure (DSSP, 8-state):
--EEEE---TT---TTSGGGG--S--EEEE-EE--S-SS-----SSS-----TT---EEETTEEE--TT--HHHHHTTEEEE-HHHHT-EE-S-TTSPPBPTTHHHHHHHHHHHHHHH--PEEEEE-SEEEETTT--EEE--TTHHHHHHHHHHHHHT-S-EEEEESSSSSBSS-TTT-TT--B-SEEEHHHHHHHHHHT-TTS-GGGGHHHHHHT--EEEEESS-TT---EEEES----TT-SEEEEEEEEEEEEEEEE-GGGTT-TTHHHHHHHHHHHHTPPEEEEEE-SSEEEEEE-HHHHHTSTTHHHHHHHHHHHHHTTSEEEEEEEEEEEEEEE-GGGHHHHHHHHHHHHHHTT---SEEEE-SSSSEEEEEEEHHHHHHHHHHHHIIIIISSHHHHHHHHHHHHHHS-------------/--EEEE---TT--STTSSGGG--S---EEE-EE--S-SS-----SSS-----TT---EEETTEEE--TT--HHHHHTTEEEE-HHHHT-EE-S-TTSPPBPTTHHHHHHHHHHHHHHH--PEEEEE-SEEEETTT--EEE--TTHHHHHHHHHHHHHT-S-EEEEESSSSSBSS-TTT-TT--B-SEEEHHHHHHHHHHT-TTS-GGGGHHHHHHT--EEEEESS-TTS--EEEES----TT-SEEEEEEEEEEEEEEEE-GGGTT-TTHHHHHHHHHHHHTPPEEEEEE-SSEEEEEE-HHHHHTSTTHHHHHHHHHHHHHTTSEEEEEEEEEEEEEEE-GGGHHHHHHHHHHHHHHTT---SEEEE-SSSSEEEEEEEHHHHHHHHHHHHIIIIISSHHHHHHHHHHHHHHS-------------

InterPro domains:
  IPR001048 Aspartate/glutamate/uridylate kinase [PF00696] (91-223)
  IPR001341 Aspartate kinase [TIGR00657] (83-397)
  IPR002912 ACT domain [PS51671] (259-337)
  IPR036393 Acetylglutamate kinase-like superfamily [G3DSA:3.40.1160.10] (64-238)
  IPR036393 Acetylglutamate kinase-like superfamily [SSF53633] (77-236)
  IPR045865 ACT-like domain [SSF55021] (244-341)
  IPR045865 ACT-like domain [SSF55021] (327-400)
  IPR047895 Aspartokinase 1, ACT domain 2 [cd04918] (333-397)
  IPR047896 Aspartokinase 1, ACT domain 1 [cd04933] (254-331)
  IPR054352 Aspartokinase, ACT domain [PF22468] (336-395)

Foldseek 3Di:
DEAEAEADEPPPPDDVPPPVPPPPLYAYAYWYQPPDDPPCPPPPVVVPPPPPPPFDQDDDPRTRQRPGPCPVVVVVVQEAEDEQERLQQEFAPPAAATHTDPRSLQSNQCVVVVVCVVGVGRYYYHWQWGAYPPPRDIGGNHPQRSLLRQLSSCLSNVHQEYEYEDADLAQWQEPCVLPVPIDHQAEAELVLVQVQCVQARVQGHSNSCVSCLVSQHKYFYHYPVCRPRNGHIYGNDDDQVLWFFRHKYKHWWKKKKKWFAPVLAPDDCPVVQLVVLCVVLVWDWDDWDDDSGIIMTITDCVVVVVDPCSVVSVVVSCVSRVVGTHMDMDTQKMKMKIWTFQVCVVVLVVQLVVLCVVVVWDWDDWDDDPPGTIIITMGGNVCRSVSNNSSCCSPPPPCVSVVVVVVVVVVVPPDPPPPPPPPPPDD/DAAEAEADAPPPPDDVPPVVPPPPLHAYAYWYQPPDDPPPPPPPVVPPCVVPPPFDQDCDPRTRQRPGPCPVVVVVVQEAEDEQERLQFEFAPPAAATHTDPRSLQSNQCVVVVVCVVGVGRYYYHWQWGAYPVPRDIGGNHPQGSLLRQLSSCLSNVHQEYEYEDADLAQWQEDCVLPVPIDHQAEAELVLVQVQCVQARVQGHSNSCVSCLVSQHKYFYHYPVCRPRNGHIYGNDDDQVLWFFRHKYKHWWKKKKKWFAPVLAPDDCLVVQLVVLCVVLVWDWDDWDDDSGIIMTITDCVVLVVDPCNVVSVVVSCVSRVVGTHMDMDTQKMKMKIWTFQVCVVVLVVQLVVLCVVVVWDWDDWDDDPPGTIIITMGGNVCRSVSNNSSCCSCPPPCVSVVVVVVVVVVVPPDPPPPPPPPPPDD

Nearest PDB structures (foldseek):
  2cdq-assembly1_B  TM=9.534E-01  e=6.638E-56  Arabidopsis thaliana
  3c1m-assembly1_D  TM=8.409E-01  e=3.586E-35  Methanocaldococcus jannaschii
  3c1m-assembly1_A  TM=8.352E-01  e=1.709E-34  Methanocaldococcus jannaschii
  3c1m-assembly3_C  TM=8.402E-01  e=2.004E-33  Methanocaldococcus jannaschii
  3tvi-assembly5_J  TM=8.752E-01  e=6.631E-27  Clostridium acetobutylicum

Radius of gyration: 33.49 Å; Cα contacts (8 Å, |Δi|>4): 1774; chains: 2; bounding box: 64×107×101 Å